Protein AF-0000000084720666 (afdb_homodimer)

Radius of gyration: 30.26 Å; Cα contacts (8 Å, |Δi|>4): 1882; chains: 2; bounding box: 75×77×66 Å

InterPro domains:
  IPR003347 JmjC domain [PF08007] (118-243)
  IPR003347 JmjC domain [PS51184] (102-259)
  IPR039994 Histone lysine demethylase/ribosomal histidine hydroxylase NO66-like [PTHR13096] (14-275)

pLDDT: mean 85.69, std 14.73, range [18.2, 98.62]

Structure (mmCIF, N/CA/C/O backbone):
data_AF-0000000084720666-model_v1
#
loop_
_entity.id
_entity.type
_entity.pdbx_description
1 polymer 'JmjC domain-containing protein'
#
loop_
_atom_site.group_PDB
_atom_site.id
_atom_site.type_symbol
_atom_site.label_atom_id
_atom_site.label_alt_id
_atom_site.label_comp_id
_atom_site.label_asym_id
_atom_site.label_entity_id
_atom_site.label_seq_id
_atom_site.pdbx_PDB_ins_code
_atom_site.Cartn_x
_atom_site.Cartn_y
_atom_site.Cartn_z
_atom_site.occupancy
_atom_site.B_iso_or_equiv
_atom_site.auth_seq_id
_atom_site.auth_comp_id
_atom_site.auth_asym_id
_atom_site.auth_atom_id
_atom_site.pdbx_PDB_model_num
ATOM 1 N N . MET A 1 1 ? 0.154 34.469 24.281 1 31.36 1 MET A N 1
ATOM 2 C CA . MET A 1 1 ? -1.168 33.969 23.875 1 31.36 1 MET A CA 1
ATOM 3 C C . MET A 1 1 ? -1.189 32.469 23.766 1 31.36 1 MET A C 1
ATOM 5 O O . MET A 1 1 ? -0.389 31.875 23.031 1 31.36 1 MET A O 1
ATOM 9 N N . SER A 1 2 ? -1.607 31.812 24.781 1 38.16 2 SER A N 1
ATOM 10 C CA . SER A 1 2 ? -1.703 30.359 24.906 1 38.16 2 SER A CA 1
ATOM 11 C C . SER A 1 2 ? -2.467 29.75 23.734 1 38.16 2 SER A C 1
ATOM 13 O O . SER A 1 2 ? -3.445 30.328 23.266 1 38.16 2 SER A O 1
ATOM 15 N N . MET A 1 3 ? -1.9 28.953 22.953 1 42.06 3 MET A N 1
ATOM 16 C CA . MET A 1 3 ? -2.439 28.328 21.75 1 42.06 3 MET A CA 1
ATOM 17 C C . MET A 1 3 ? -3.777 27.656 22.047 1 42.06 3 MET A C 1
ATOM 19 O O . MET A 1 3 ? -3.863 26.781 22.922 1 42.06 3 MET A O 1
ATOM 23 N N . SER A 1 4 ? -4.883 28.391 21.969 1 43.09 4 SER A N 1
ATOM 24 C CA . SER A 1 4 ? -6.211 27.812 22.094 1 43.09 4 SER A CA 1
ATOM 25 C C . SER A 1 4 ? -6.5 26.875 20.922 1 43.09 4 SER A C 1
ATOM 27 O O . SER A 1 4 ? -6.191 27.188 19.766 1 43.09 4 SER A O 1
ATOM 29 N N . ASN A 1 5 ? -6.699 25.531 21.031 1 52.09 5 ASN A N 1
ATOM 30 C CA . ASN A 1 5 ? -6.809 24.406 20.094 1 52.09 5 ASN A CA 1
ATOM 31 C C . ASN A 1 5 ? -7.93 24.625 19.078 1 52.09 5 ASN A C 1
ATOM 33 O O . ASN A 1 5 ? -7.965 23.984 18.031 1 52.09 5 ASN A O 1
ATOM 37 N N . ALA A 1 6 ? -8.891 25.703 19.234 1 60.38 6 ALA A N 1
ATOM 38 C CA . ALA A 1 6 ? -9.992 25.781 18.281 1 60.38 6 ALA A CA 1
ATOM 39 C C . ALA A 1 6 ? -10.219 27.203 17.797 1 60.38 6 ALA A C 1
ATOM 41 O O . ALA A 1 6 ? -11.344 27.594 17.453 1 60.38 6 ALA A O 1
ATOM 42 N N . SER A 1 7 ? -9.062 28 17.656 1 64.31 7 SER A N 1
ATOM 43 C CA . SER A 1 7 ? -9.242 29.406 17.328 1 64.31 7 SER A CA 1
ATOM 44 C C . SER A 1 7 ? -9.195 29.641 15.812 1 64.31 7 SER A C 1
ATOM 46 O O . SER A 1 7 ? -9.664 30.672 15.32 1 64.31 7 SER A O 1
ATOM 48 N N . GLY A 1 8 ? -8.656 28.703 15.055 1 78.31 8 GLY A N 1
ATOM 49 C CA . GLY A 1 8 ? -8.414 28.891 13.633 1 78.31 8 GLY A CA 1
ATOM 50 C C . GLY A 1 8 ? -7.148 29.688 13.352 1 78.31 8 GLY A C 1
ATOM 51 O O . GLY A 1 8 ? -6.891 30.062 12.211 1 78.31 8 GLY A O 1
ATOM 52 N N . LYS A 1 9 ? -6.328 29.969 14.453 1 86.75 9 LYS A N 1
ATOM 53 C CA . LYS A 1 9 ? -5.102 30.766 14.305 1 86.75 9 LYS A CA 1
ATOM 54 C C . LYS A 1 9 ? -3.887 29.969 14.789 1 86.75 9 LYS A C 1
ATOM 56 O O . LYS A 1 9 ? -2.875 30.547 15.172 1 86.75 9 LYS A O 1
ATOM 61 N N . GLU A 1 10 ? -4.035 28.734 14.852 1 91.25 10 GLU A N 1
ATOM 62 C CA . GLU A 1 10 ? -2.984 27.859 15.383 1 91.25 10 GLU A CA 1
ATOM 63 C C . GLU A 1 10 ? -1.674 28.062 14.625 1 91.25 10 GLU A C 1
ATOM 65 O O . GLU A 1 10 ? -0.608 28.156 15.242 1 91.25 10 GLU A O 1
ATOM 70 N N . LEU A 1 11 ? -1.746 28.188 13.328 1 94.38 11 LEU A N 1
ATOM 71 C CA . LEU A 1 11 ? -0.538 28.328 12.523 1 94.38 11 LEU A CA 1
ATOM 72 C C . LEU A 1 11 ? 0.151 29.656 12.812 1 94.38 11 LEU A C 1
ATOM 74 O O . LEU A 1 11 ? 1.372 29.719 12.969 1 94.38 11 LEU A O 1
ATOM 78 N N . ALA A 1 12 ? -0.616 30.719 12.867 1 94.12 12 ALA A N 1
ATOM 79 C CA . ALA A 1 12 ? -0.068 32.062 13.156 1 94.12 12 ALA A CA 1
ATOM 80 C C . ALA A 1 12 ? 0.577 32.094 14.539 1 94.12 12 ALA A C 1
ATOM 82 O O . ALA A 1 12 ? 1.675 32.625 14.703 1 94.12 12 ALA A O 1
ATOM 83 N N . GLU A 1 13 ? -0.111 31.5 15.508 1 92.5 13 GLU A N 1
ATOM 84 C CA . GLU A 1 13 ? 0.417 31.453 16.859 1 92.5 13 GLU A CA 1
ATOM 85 C C . GLU A 1 13 ? 1.672 30.594 16.938 1 92.5 13 GLU A C 1
ATOM 87 O O . GLU A 1 13 ? 2.627 30.938 17.641 1 92.5 13 GLU A O 1
ATOM 92 N N . PHE A 1 14 ? 1.607 29.594 16.203 1 93.88 14 PHE A N 1
ATOM 93 C CA . PHE A 1 14 ? 2.699 28.625 16.141 1 93.88 14 PHE A CA 1
ATOM 94 C C . PHE A 1 14 ? 3.965 29.266 15.602 1 93.88 14 PHE A C 1
ATOM 96 O O . PHE A 1 14 ? 5.055 29.062 16.141 1 93.88 14 PHE A O 1
ATOM 103 N N . LEU A 1 15 ? 3.857 30.094 14.602 1 95.88 15 LEU A N 1
ATOM 104 C CA . LEU A 1 15 ? 4.984 30.641 13.859 1 95.88 15 LEU A CA 1
ATOM 105 C C . LEU A 1 15 ? 5.355 32.031 14.391 1 95.88 15 LEU A C 1
ATOM 107 O O . LEU A 1 15 ? 6.387 32.594 14.008 1 95.88 15 LEU A O 1
ATOM 111 N N . TYR A 1 16 ? 4.535 32.562 15.266 1 94.44 16 TYR A N 1
ATOM 112 C CA . TYR A 1 16 ? 4.758 33.938 15.711 1 94.44 16 TYR A CA 1
ATOM 113 C C . TYR A 1 16 ? 6.207 34.156 16.141 1 94.44 16 TYR A C 1
ATOM 115 O O . TYR A 1 16 ? 6.754 33.344 16.906 1 94.44 16 TYR A O 1
ATOM 123 N N . PRO A 1 17 ? 6.844 35.188 15.656 1 95.5 17 PRO A N 1
ATOM 124 C CA . PRO A 1 17 ? 6.277 36.406 15.031 1 95.5 17 PRO A CA 1
ATOM 125 C C . PRO A 1 17 ? 6.234 36.312 13.508 1 95.5 17 PRO A C 1
ATOM 127 O O . PRO A 1 17 ? 5.801 37.25 12.836 1 95.5 17 PRO A O 1
ATOM 130 N N . VAL A 1 18 ? 6.625 35.281 12.922 1 96.31 18 VAL A N 1
ATOM 131 C CA . VAL A 1 18 ? 6.547 35.094 11.477 1 96.31 18 VAL A CA 1
ATOM 132 C C . VAL A 1 18 ? 5.105 34.781 11.07 1 96.31 18 VAL A C 1
ATOM 134 O O . VAL A 1 18 ? 4.449 33.938 11.695 1 96.31 18 VAL A O 1
ATOM 137 N N . SER A 1 19 ? 4.613 35.406 10.078 1 94.75 19 SER A N 1
ATOM 138 C CA . SER A 1 19 ? 3.248 35.156 9.633 1 94.75 19 SER A CA 1
ATOM 139 C C . SER A 1 19 ? 3.18 33.875 8.781 1 94.75 19 SER A C 1
ATOM 141 O O . SER A 1 19 ? 4.176 33.469 8.18 1 94.75 19 SER A O 1
ATOM 143 N N . PRO A 1 20 ? 1.998 33.281 8.758 1 94.69 20 PRO A N 1
ATOM 144 C CA . PRO A 1 20 ? 1.83 32.125 7.863 1 94.69 20 PRO A CA 1
ATOM 145 C C . PRO A 1 20 ? 2.182 32.438 6.41 1 94.69 20 PRO A C 1
ATOM 147 O O . PRO A 1 20 ? 2.82 31.641 5.734 1 94.69 20 PRO A O 1
ATOM 150 N N . LYS A 1 21 ? 1.785 33.625 5.969 1 93.5 21 LYS A N 1
ATOM 151 C CA . LYS A 1 21 ? 2.084 34.031 4.602 1 93.5 21 LYS A CA 1
ATOM 152 C C . LYS A 1 21 ? 3.59 34.125 4.367 1 93.5 21 LYS A C 1
ATOM 154 O O . LYS A 1 21 ? 4.094 33.625 3.361 1 93.5 21 LYS A O 1
ATOM 159 N N . GLU A 1 22 ? 4.242 34.719 5.27 1 96.19 22 GLU A N 1
ATOM 160 C CA . GLU A 1 22 ? 5.695 34.844 5.168 1 96.19 22 GLU A CA 1
ATOM 161 C C . GLU A 1 22 ? 6.359 33.469 5.203 1 96.19 22 GLU A C 1
ATOM 163 O O . GLU A 1 22 ? 7.262 33.188 4.41 1 96.19 22 GLU A O 1
ATOM 168 N N . PHE A 1 23 ? 5.941 32.688 6.09 1 97.31 23 PHE A N 1
ATOM 169 C CA . PHE A 1 23 ? 6.5 31.344 6.211 1 97.31 23 PHE A CA 1
ATOM 170 C C . PHE A 1 23 ? 6.363 30.594 4.898 1 97.31 23 PHE A C 1
ATOM 172 O O . PHE A 1 23 ? 7.336 30.016 4.398 1 97.31 23 PHE A O 1
ATOM 179 N N . LEU A 1 24 ? 5.168 30.562 4.309 1 95.5 24 LEU A N 1
ATOM 180 C CA . LEU A 1 24 ? 4.887 29.797 3.109 1 95.5 24 LEU A CA 1
ATOM 181 C C . LEU A 1 24 ? 5.602 30.375 1.898 1 95.5 24 LEU A C 1
ATOM 183 O O . LEU A 1 24 ? 6.008 29.641 0.995 1 95.5 24 LEU A O 1
ATOM 187 N N . SER A 1 25 ? 5.828 31.672 1.903 1 94.62 25 SER A N 1
ATOM 188 C CA . SER A 1 25 ? 6.426 32.312 0.739 1 94.62 25 SER A CA 1
ATOM 189 C C . SER A 1 25 ? 7.949 32.312 0.825 1 94.62 25 SER A C 1
ATOM 191 O O . SER A 1 25 ? 8.633 32.125 -0.188 1 94.62 25 SER A O 1
ATOM 193 N N . GLU A 1 26 ? 8.531 32.344 2.041 1 96.94 26 GLU A N 1
ATOM 194 C CA . GLU A 1 26 ? 9.961 32.625 2.154 1 96.94 26 GLU A CA 1
ATOM 195 C C . GLU A 1 26 ? 10.711 31.406 2.682 1 96.94 26 GLU A C 1
ATOM 197 O O . GLU A 1 26 ? 11.914 31.25 2.453 1 96.94 26 GLU A O 1
ATOM 202 N N . TYR A 1 27 ? 10.016 30.547 3.352 1 97.69 27 TYR A N 1
ATOM 203 C CA . TYR A 1 27 ? 10.758 29.5 4.062 1 97.69 27 TYR A CA 1
ATOM 204 C C . TYR A 1 27 ? 10.305 28.109 3.627 1 97.69 27 TYR A C 1
ATOM 206 O O . TYR A 1 27 ? 11.133 27.234 3.355 1 97.69 27 TYR A O 1
ATOM 214 N N . TRP A 1 28 ? 9.039 27.906 3.508 1 96.5 28 TRP A N 1
ATOM 215 C CA . TRP A 1 28 ? 8.469 26.609 3.211 1 96.5 28 TRP A CA 1
ATOM 216 C C . TRP A 1 28 ? 9.102 26.016 1.955 1 96.5 28 TRP A C 1
ATOM 218 O O . TRP A 1 28 ? 9.016 26.594 0.874 1 96.5 28 TRP A O 1
ATOM 228 N N . GLU A 1 29 ? 9.773 24.906 2.102 1 93.44 29 GLU A N 1
ATOM 229 C CA . GLU A 1 29 ? 10.43 24.141 1.05 1 93.44 29 GLU A CA 1
ATOM 230 C C . GLU A 1 29 ? 11.672 24.859 0.529 1 93.44 29 GLU A C 1
ATOM 232 O O . GLU A 1 29 ? 12.234 24.469 -0.495 1 93.44 29 GLU A O 1
ATOM 237 N N . LYS A 1 30 ? 12.109 25.938 1.199 1 95.44 30 LYS A N 1
ATOM 238 C CA . LYS A 1 30 ? 13.195 26.734 0.635 1 95.44 30 LYS A CA 1
ATOM 239 C C . LYS A 1 30 ? 14.398 26.766 1.567 1 95.44 30 LYS A C 1
ATOM 241 O O . LYS A 1 30 ? 15.508 26.406 1.17 1 95.44 30 LYS A O 1
ATOM 246 N N . LYS A 1 31 ? 14.172 27.219 2.752 1 97.5 31 LYS A N 1
ATOM 247 C CA . LYS A 1 31 ? 15.289 27.359 3.676 1 97.5 31 LYS A CA 1
ATOM 248 C C . LYS A 1 31 ? 14.828 27.25 5.125 1 97.5 31 LYS A C 1
ATOM 250 O O . LYS A 1 31 ? 13.641 27.422 5.418 1 97.5 31 LYS A O 1
ATOM 255 N N . PRO A 1 32 ? 15.773 26.953 6.039 1 98.12 32 PRO A N 1
ATOM 256 C CA . PRO A 1 32 ? 15.422 26.828 7.457 1 98.12 32 PRO A CA 1
ATOM 257 C C . PRO A 1 32 ? 14.906 28.125 8.07 1 98.12 32 PRO A C 1
ATOM 259 O O . PRO A 1 32 ? 15.203 29.203 7.566 1 98.12 32 PRO A O 1
ATOM 262 N N . LEU A 1 33 ? 14.125 28.016 9.117 1 98.56 33 LEU A N 1
ATOM 263 C CA . LEU A 1 33 ? 13.594 29.125 9.898 1 98.56 33 LEU A CA 1
ATOM 264 C C . LEU A 1 33 ? 13.734 28.844 11.391 1 98.56 33 LEU A C 1
ATOM 266 O O . LEU A 1 33 ? 13.273 27.812 11.883 1 98.56 33 LEU A O 1
ATOM 270 N N . TYR A 1 34 ? 14.469 29.688 12.086 1 98.31 34 TYR A N 1
ATOM 271 C CA . TYR A 1 34 ? 14.523 29.672 13.547 1 98.31 34 TYR A CA 1
ATOM 272 C C . TYR A 1 34 ? 13.672 30.797 14.133 1 98.31 34 TYR A C 1
ATOM 274 O O . TYR A 1 34 ? 13.805 31.953 13.742 1 98.31 34 TYR A O 1
ATOM 282 N N . VAL A 1 35 ? 12.766 30.422 15.008 1 98.06 35 VAL A N 1
ATOM 283 C CA . VAL A 1 35 ? 11.914 31.375 15.703 1 98.06 35 VAL A CA 1
ATOM 284 C C . VAL A 1 35 ? 12.125 31.25 17.219 1 98.06 35 VAL A C 1
ATOM 286 O O . VAL A 1 35 ? 11.859 30.203 17.797 1 98.06 35 VAL A O 1
ATOM 289 N N . ARG A 1 36 ? 12.602 32.312 17.766 1 96.88 36 ARG A N 1
ATOM 290 C CA . ARG A 1 36 ? 12.672 32.375 19.234 1 96.88 36 ARG A CA 1
ATOM 291 C C . ARG A 1 36 ? 11.281 32.562 19.844 1 96.88 36 ARG A C 1
ATOM 293 O O . ARG A 1 36 ? 10.508 33.406 19.375 1 96.88 36 ARG A O 1
ATOM 300 N N . GLY A 1 37 ? 10.969 31.75 20.797 1 95.88 37 GLY A N 1
ATOM 301 C CA . GLY A 1 37 ? 9.688 31.859 21.469 1 95.88 37 GLY A CA 1
ATOM 302 C C . GLY A 1 37 ? 9.805 32.125 22.953 1 95.88 37 GLY A C 1
ATOM 303 O O . GLY A 1 37 ? 10.914 32.281 23.484 1 95.88 37 GLY A O 1
ATOM 304 N N . THR A 1 38 ? 8.633 32.25 23.594 1 95.19 38 THR A N 1
ATOM 305 C CA . THR A 1 38 ? 8.586 32.344 25.047 1 95.19 38 THR A CA 1
ATOM 306 C C . THR A 1 38 ? 8.508 30.953 25.672 1 95.19 38 THR A C 1
ATOM 308 O O . THR A 1 38 ? 7.938 30.031 25.078 1 95.19 38 THR A O 1
ATOM 311 N N . PRO A 1 39 ? 9.016 30.828 26.797 1 93.5 39 PRO A N 1
ATOM 312 C CA . PRO A 1 39 ? 9.078 29.5 27.422 1 93.5 39 PRO A CA 1
ATOM 313 C C . PRO A 1 39 ? 7.707 28.844 27.531 1 93.5 39 PRO A C 1
ATOM 315 O O . PRO A 1 39 ? 7.609 27.609 27.562 1 93.5 39 PRO A O 1
ATOM 318 N N . THR A 1 40 ? 6.668 29.609 27.516 1 93.56 40 THR A N 1
ATOM 319 C CA . THR A 1 40 ? 5.348 29.031 27.75 1 93.56 40 THR A CA 1
ATOM 320 C C . THR A 1 40 ? 4.578 28.891 26.438 1 93.56 40 THR A C 1
ATOM 322 O O . THR A 1 40 ? 3.432 28.438 26.438 1 93.56 40 THR A O 1
ATOM 325 N N . LYS A 1 41 ? 5.164 29.234 25.359 1 94.12 41 LYS A N 1
ATOM 326 C CA . LYS A 1 41 ? 4.488 29.25 24.078 1 94.12 41 LYS A CA 1
ATOM 327 C C . LYS A 1 41 ? 3.85 27.906 23.766 1 94.12 41 LYS A C 1
ATOM 329 O O . LYS A 1 41 ? 2.719 27.844 23.281 1 94.12 41 LYS A O 1
ATOM 334 N N . PHE A 1 42 ? 4.574 26.797 24.094 1 94.81 42 PHE A N 1
ATOM 335 C CA . PHE A 1 42 ? 4.098 25.469 23.734 1 94.81 42 PHE A CA 1
ATOM 336 C C . PHE A 1 42 ? 3.736 24.656 24.969 1 94.81 42 PHE A C 1
ATOM 338 O O . PHE A 1 42 ? 3.572 23.438 24.891 1 94.81 42 PHE A O 1
ATOM 345 N N . ALA A 1 43 ? 3.607 25.312 26.125 1 91.44 43 ALA A N 1
ATOM 346 C CA . ALA A 1 43 ? 3.383 24.625 27.391 1 91.44 43 ALA A CA 1
ATOM 347 C C . ALA A 1 43 ? 2.029 23.922 27.406 1 91.44 43 ALA A C 1
ATOM 349 O O . ALA A 1 43 ? 1.867 22.891 28.062 1 91.44 43 ALA A O 1
ATOM 350 N N . ARG A 1 44 ? 1.091 24.422 26.672 1 88.88 44 ARG A N 1
ATOM 351 C CA . ARG A 1 44 ? -0.247 23.844 26.656 1 88.88 44 ARG A CA 1
ATOM 352 C C . ARG A 1 44 ? -0.351 22.75 25.594 1 88.88 44 ARG A C 1
ATOM 354 O O . ARG A 1 44 ? -1.303 21.969 25.594 1 88.88 44 ARG A O 1
ATOM 361 N N . LEU A 1 45 ? 0.497 22.734 24.75 1 93.31 45 LEU A N 1
ATOM 362 C CA . LEU A 1 45 ? 0.453 21.766 23.656 1 93.31 45 LEU A CA 1
ATOM 363 C C . LEU A 1 45 ? 0.922 20.391 24.125 1 93.31 45 LEU A C 1
ATOM 365 O O . LEU A 1 45 ? 0.285 19.375 23.844 1 93.31 45 LEU A O 1
ATOM 369 N N . PHE A 1 46 ? 1.988 20.406 24.859 1 95.88 46 PHE A N 1
ATOM 370 C CA . PHE A 1 46 ? 2.588 19.125 25.203 1 95.88 46 PHE A CA 1
ATOM 371 C C . PHE A 1 46 ? 3.543 19.266 26.375 1 95.88 46 PHE A C 1
ATOM 373 O O . PHE A 1 46 ? 4.062 20.359 26.641 1 95.88 46 PHE A O 1
ATOM 380 N N . ASP A 1 47 ? 3.738 18.25 27.141 1 96.5 47 ASP A N 1
ATOM 381 C CA . ASP A 1 47 ? 4.699 18.188 28.234 1 96.5 47 ASP A CA 1
ATOM 382 C C . ASP A 1 47 ? 5.078 16.734 28.547 1 96.5 47 ASP A C 1
ATOM 384 O O . ASP A 1 47 ? 4.664 15.812 27.844 1 96.5 47 ASP A O 1
ATOM 388 N N . ARG A 1 48 ? 5.91 16.594 29.578 1 95.69 48 ARG A N 1
ATOM 389 C CA . ARG A 1 48 ? 6.445 15.281 29.906 1 95.69 48 ARG A CA 1
ATOM 390 C C . ARG A 1 48 ? 5.336 14.344 30.359 1 95.69 48 ARG A C 1
ATOM 392 O O . ARG A 1 48 ? 5.355 13.148 30.031 1 95.69 48 ARG A O 1
ATOM 399 N N . GLU A 1 49 ? 4.414 14.844 31.078 1 95.88 49 GLU A N 1
ATOM 400 C CA . GLU A 1 49 ? 3.297 14.023 31.531 1 95.88 49 GLU A CA 1
ATOM 401 C C . GLU A 1 49 ? 2.475 13.508 30.344 1 95.88 49 GLU A C 1
ATOM 403 O O . GLU A 1 49 ? 2.078 12.344 30.312 1 95.88 49 GLU A O 1
ATOM 408 N N . ARG A 1 50 ? 2.213 14.344 29.469 1 95.44 50 ARG A N 1
ATOM 409 C CA . ARG A 1 50 ? 1.466 13.969 28.266 1 95.44 50 ARG A CA 1
ATOM 410 C C . ARG A 1 50 ? 2.246 12.961 27.438 1 95.44 50 ARG A C 1
ATOM 412 O O . ARG A 1 50 ? 1.658 12.055 26.828 1 95.44 50 ARG A O 1
ATOM 419 N N . PHE A 1 51 ? 3.529 13.164 27.469 1 95.88 51 PHE A N 1
ATOM 420 C CA . PHE A 1 51 ? 4.383 12.18 26.812 1 95.88 51 PHE A CA 1
ATOM 421 C C . PHE A 1 51 ? 4.141 10.789 27.375 1 95.88 51 PHE A C 1
ATOM 423 O O . PHE A 1 51 ? 3.848 9.844 26.641 1 95.88 51 PHE A O 1
ATOM 430 N N . ASP A 1 52 ? 4.207 10.688 28.609 1 94.88 52 ASP A N 1
ATOM 431 C CA . ASP A 1 52 ? 4.059 9.398 29.281 1 94.88 52 ASP A CA 1
ATOM 432 C C . ASP A 1 52 ? 2.674 8.805 29.031 1 94.88 52 ASP A C 1
ATOM 434 O O . ASP A 1 52 ? 2.547 7.609 28.766 1 94.88 52 ASP A O 1
ATOM 438 N N . ARG A 1 53 ? 1.729 9.602 29.031 1 93.75 53 ARG A N 1
ATOM 439 C CA . ARG A 1 53 ? 0.367 9.133 28.797 1 93.75 53 ARG A CA 1
ATOM 440 C C . ARG A 1 53 ? 0.188 8.672 27.344 1 93.75 53 ARG A C 1
ATOM 442 O O . ARG A 1 53 ? -0.447 7.645 27.094 1 93.75 53 ARG A O 1
ATOM 449 N N . ALA A 1 54 ? 0.708 9.422 26.469 1 92.88 54 ALA A N 1
ATOM 450 C CA . ALA A 1 54 ? 0.526 9.141 25.047 1 92.88 54 ALA A CA 1
ATOM 451 C C . ALA A 1 54 ? 1.15 7.797 24.672 1 92.88 54 ALA A C 1
ATOM 453 O O . ALA A 1 54 ? 0.547 7.008 23.938 1 92.88 54 ALA A O 1
ATOM 454 N N . ILE A 1 55 ? 2.348 7.516 25.094 1 91.94 55 ILE A N 1
ATOM 455 C CA . ILE A 1 55 ? 3.029 6.289 24.703 1 91.94 55 ILE A CA 1
ATOM 456 C C . ILE A 1 55 ? 2.334 5.086 25.328 1 91.94 55 ILE A C 1
ATOM 458 O O . ILE A 1 55 ? 2.355 3.984 24.781 1 91.94 55 ILE A O 1
ATOM 462 N N . LEU A 1 56 ? 1.774 5.328 26.438 1 87.94 56 LEU A N 1
ATOM 463 C CA . LEU A 1 56 ? 1.021 4.25 27.078 1 87.94 56 LEU A CA 1
ATOM 464 C C . LEU A 1 56 ? -0.258 3.953 26.297 1 87.94 56 LEU A C 1
ATOM 466 O O . LEU A 1 56 ? -0.65 2.793 26.156 1 87.94 56 LEU A O 1
ATOM 470 N N . ARG A 1 57 ? -0.848 4.938 25.828 1 83.5 57 ARG A N 1
ATOM 471 C CA . ARG A 1 57 ? -2.094 4.785 25.078 1 83.5 57 ARG A CA 1
ATOM 472 C C . ARG A 1 57 ? -1.86 4.055 23.766 1 83.5 57 ARG A C 1
ATOM 474 O O . ARG A 1 57 ? -2.658 3.201 23.375 1 83.5 57 ARG A O 1
ATOM 481 N N . VAL A 1 58 ? -0.911 4.398 23 1 75.62 58 VAL A N 1
ATOM 482 C CA . VAL A 1 58 ? -0.682 3.855 21.672 1 75.62 58 VAL A CA 1
ATOM 483 C C . VAL A 1 58 ? 0.022 2.504 21.781 1 75.62 58 VAL A C 1
ATOM 485 O O . VAL A 1 58 ? -0.212 1.609 20.953 1 75.62 58 VAL A O 1
ATOM 488 N N . GLY A 1 59 ? 1.016 2.389 22.547 1 62.62 59 GLY A N 1
ATOM 489 C CA . GLY A 1 59 ? 1.81 1.178 22.688 1 62.62 59 GLY A CA 1
ATOM 490 C C . GLY A 1 59 ? 0.972 -0.056 22.969 1 62.62 59 GLY A C 1
ATOM 491 O O . GLY A 1 59 ? 1.361 -1.171 22.609 1 62.62 59 GLY A O 1
ATOM 492 N N . PHE A 1 60 ? -0.102 0.087 23.469 1 53.66 60 PHE A N 1
ATOM 493 C CA . PHE A 1 60 ? -0.874 -1.085 23.875 1 53.66 60 PHE A CA 1
ATOM 494 C C . PHE A 1 60 ? -1.838 -1.497 22.766 1 53.66 60 PHE A C 1
ATOM 496 O O . PHE A 1 60 ? -2.379 -2.605 22.781 1 53.66 60 PHE A O 1
ATOM 503 N N . ASP A 1 61 ? -1.885 -0.727 21.906 1 53.44 61 ASP A N 1
ATOM 504 C CA . ASP A 1 61 ? -2.797 -1.127 20.844 1 53.44 61 ASP A CA 1
ATOM 505 C C . ASP A 1 61 ? -2.037 -1.759 19.672 1 53.44 61 ASP A C 1
ATOM 507 O O . ASP A 1 61 ? -1.568 -1.056 18.781 1 53.44 61 ASP A O 1
ATOM 511 N N . LYS A 1 62 ? -1.511 -2.979 19.797 1 50.16 62 LYS A N 1
ATOM 512 C CA . LYS A 1 62 ? -0.687 -3.791 18.906 1 50.16 62 LYS A CA 1
ATOM 513 C C . LYS A 1 62 ? -1.33 -3.922 17.531 1 50.16 62 LYS A C 1
ATOM 515 O O . LYS A 1 62 ? -0.705 -4.418 16.594 1 50.16 62 LYS A O 1
ATOM 520 N N . ARG A 1 63 ? -2.539 -3.762 17.469 1 44.19 63 ARG A N 1
ATOM 521 C CA . ARG A 1 63 ? -3.307 -4.008 16.25 1 44.19 63 ARG A CA 1
ATOM 522 C C . ARG A 1 63 ? -3.064 -2.912 15.219 1 44.19 63 ARG A C 1
ATOM 524 O O . ARG A 1 63 ? -3.588 -2.973 14.102 1 44.19 63 ARG A O 1
ATOM 531 N N . LYS A 1 64 ? -2.248 -1.999 15.633 1 46.53 64 LYS A N 1
ATOM 532 C CA . LYS A 1 64 ? -2.359 -0.9 14.672 1 46.53 64 LYS A CA 1
ATOM 533 C C . LYS A 1 64 ? -1.217 -0.934 13.664 1 46.53 64 LYS A C 1
ATOM 535 O O . LYS A 1 64 ? -0.05 -0.782 14.031 1 46.53 64 LYS A O 1
ATOM 540 N N . PRO A 1 65 ? -1.383 -1.514 12.57 1 45.53 65 PRO A N 1
ATOM 541 C CA . PRO A 1 65 ? -0.454 -1.432 11.438 1 45.53 65 PRO A CA 1
ATOM 542 C C . PRO A 1 65 ? 0.018 -0.006 11.164 1 45.53 65 PRO A C 1
ATOM 544 O O . PRO A 1 65 ? 0.663 0.25 10.148 1 45.53 65 PRO A O 1
ATOM 547 N N . GLY A 1 66 ? 0.216 0.799 12.266 1 53.78 66 GLY A N 1
ATOM 548 C CA . GLY A 1 66 ? 0.548 2.164 11.883 1 53.78 66 GLY A CA 1
ATOM 549 C C . GLY A 1 66 ? 2.002 2.516 12.133 1 53.78 66 GLY A C 1
ATOM 550 O O . GLY A 1 66 ? 2.785 1.668 12.57 1 53.78 66 GLY A O 1
ATOM 551 N N . PRO A 1 67 ? 2.354 3.686 11.648 1 64.81 67 PRO A N 1
ATOM 552 C CA . PRO A 1 67 ? 3.723 4.207 11.656 1 64.81 67 PRO A CA 1
ATOM 553 C C . PRO A 1 67 ? 4.262 4.426 13.07 1 64.81 67 PRO A C 1
ATOM 555 O O . PRO A 1 67 ? 5.414 4.836 13.234 1 64.81 67 PRO A O 1
ATOM 558 N N . PHE A 1 68 ? 3.439 3.977 14.039 1 76.69 68 PHE A N 1
ATOM 559 C CA . PHE A 1 68 ? 3.918 4.246 15.391 1 76.69 68 PHE A CA 1
ATOM 560 C C . PHE A 1 68 ? 5.094 3.34 15.734 1 76.69 68 PHE A C 1
ATOM 562 O O . PHE A 1 68 ? 5.074 2.146 15.43 1 76.69 68 PHE A O 1
ATOM 569 N N . SER A 1 69 ? 6.074 3.871 16.375 1 84.25 69 SER A N 1
ATOM 570 C CA . SER A 1 69 ? 7.18 3.119 16.953 1 84.25 69 SER A CA 1
ATOM 571 C C . SER A 1 69 ? 7.793 3.861 18.141 1 84.25 69 SER A C 1
ATOM 573 O O . SER A 1 69 ? 7.793 5.094 18.172 1 84.25 69 SER A O 1
ATOM 575 N N . LEU A 1 70 ? 8.062 3.158 19.109 1 89.19 70 LEU A N 1
ATOM 576 C CA . LEU A 1 70 ? 8.82 3.635 20.266 1 89.19 70 LEU A CA 1
ATOM 577 C C . LEU A 1 70 ? 10.195 2.975 20.312 1 89.19 70 LEU A C 1
ATOM 579 O O . LEU A 1 70 ? 10.297 1.758 20.5 1 89.19 70 LEU A O 1
ATOM 583 N N . ARG A 1 71 ? 11.203 3.83 20.172 1 91.56 71 ARG A N 1
ATOM 584 C CA . ARG A 1 71 ? 12.531 3.25 20.016 1 91.56 71 ARG A CA 1
ATOM 585 C C . ARG A 1 71 ? 13.555 3.949 20.906 1 91.56 71 ARG A C 1
ATOM 587 O O . ARG A 1 71 ? 13.398 5.129 21.219 1 91.56 71 ARG A O 1
ATOM 594 N N . ALA A 1 72 ? 14.547 3.246 21.297 1 91.88 72 ALA A N 1
ATOM 595 C CA . ALA A 1 72 ? 15.758 3.785 21.906 1 91.88 72 ALA A CA 1
ATOM 596 C C . ALA A 1 72 ? 16.906 3.846 20.906 1 91.88 72 ALA A C 1
ATOM 598 O O . ALA A 1 72 ? 17.219 2.846 20.25 1 91.88 72 ALA A O 1
ATOM 599 N N . LEU A 1 73 ? 17.375 4.961 20.766 1 89.06 73 LEU A N 1
ATOM 600 C CA . LEU A 1 73 ? 18.469 5.18 19.812 1 89.06 73 LEU A CA 1
ATOM 601 C C . LEU A 1 73 ? 19.766 5.477 20.547 1 89.06 73 LEU A C 1
ATOM 603 O O . LEU A 1 73 ? 19.781 6.219 21.531 1 89.06 73 LEU A O 1
ATOM 607 N N . TRP A 1 74 ? 20.828 4.801 20.156 1 83.75 74 TRP A N 1
ATOM 608 C CA . TRP A 1 74 ? 22.141 5.047 20.75 1 83.75 74 TRP A CA 1
ATOM 609 C C . TRP A 1 74 ? 23.25 4.863 19.719 1 83.75 74 TRP A C 1
ATOM 611 O O . TRP A 1 74 ? 22.984 4.492 18.578 1 83.75 74 TRP A O 1
ATOM 621 N N . ARG A 1 75 ? 24.328 5.297 20.078 1 76.5 75 ARG A N 1
ATOM 622 C CA . ARG A 1 75 ? 25.531 4.969 19.328 1 76.5 75 ARG A CA 1
ATOM 623 C C . ARG A 1 75 ? 26.125 3.645 19.781 1 76.5 75 ARG A C 1
ATOM 625 O O . ARG A 1 75 ? 26.406 3.467 20.984 1 76.5 75 ARG A O 1
ATOM 632 N N . ASN A 1 76 ? 26.234 2.76 18.75 1 70.31 76 ASN A N 1
ATOM 633 C CA . ASN A 1 76 ? 26.781 1.46 19.141 1 70.31 76 ASN A CA 1
ATOM 634 C C . ASN A 1 76 ? 28.297 1.504 19.297 1 70.31 76 ASN A C 1
ATOM 636 O O . ASN A 1 76 ? 28.906 2.572 19.203 1 70.31 76 ASN A O 1
ATOM 640 N N . ARG A 1 77 ? 28.828 0.343 19.609 1 67 77 ARG A N 1
ATOM 641 C CA . ARG A 1 77 ? 30.266 0.228 19.906 1 67 77 ARG A CA 1
ATOM 642 C C . ARG A 1 77 ? 31.109 0.637 18.703 1 67 77 ARG A C 1
ATOM 644 O O . ARG A 1 77 ? 32.281 1.01 18.859 1 67 77 ARG A O 1
ATOM 651 N N . HIS A 1 78 ? 30.5 0.566 17.547 1 67.44 78 HIS A N 1
ATOM 652 C CA . HIS A 1 78 ? 31.203 0.962 16.328 1 67.44 78 HIS A CA 1
ATOM 653 C C . HIS A 1 78 ? 30.891 2.412 15.961 1 67.44 78 HIS A C 1
ATOM 655 O O . HIS A 1 78 ? 31.172 2.846 14.844 1 67.44 78 HIS A O 1
ATOM 661 N N . ASP A 1 79 ? 30.312 3.07 16.953 1 65.31 79 ASP A N 1
ATOM 662 C CA . ASP A 1 79 ? 30 4.492 16.844 1 65.31 79 ASP A CA 1
ATOM 663 C C . ASP A 1 79 ? 28.984 4.746 15.734 1 65.31 79 ASP A C 1
ATOM 665 O O . ASP A 1 79 ? 29.031 5.773 15.062 1 65.31 79 ASP A O 1
ATOM 669 N N . LEU A 1 80 ? 28.234 3.66 15.492 1 69.62 80 LEU A N 1
ATOM 670 C CA . LEU A 1 80 ? 27.125 3.781 14.539 1 69.62 80 LEU A CA 1
ATOM 671 C C . LEU A 1 80 ? 25.797 3.957 15.258 1 69.62 80 LEU A C 1
ATOM 673 O O . LEU A 1 80 ? 25.578 3.375 16.328 1 69.62 80 LEU A O 1
ATOM 677 N N . GLN A 1 81 ? 25 4.867 14.656 1 75.25 81 GLN A N 1
ATOM 678 C CA . GLN A 1 81 ? 23.656 5.012 15.234 1 75.25 81 GLN A CA 1
ATOM 679 C C . GLN A 1 81 ? 22.859 3.719 15.102 1 75.25 81 GLN A C 1
ATOM 681 O O . GLN A 1 81 ? 22.812 3.121 14.023 1 75.25 81 GLN A O 1
ATOM 686 N N . ALA A 1 82 ? 22.422 3.219 16.219 1 76.5 82 ALA A N 1
ATOM 687 C CA . ALA A 1 82 ? 21.609 2.01 16.312 1 76.5 82 ALA A CA 1
ATOM 688 C C . ALA A 1 82 ? 20.328 2.271 17.094 1 76.5 82 ALA A C 1
ATOM 690 O O . ALA A 1 82 ? 20.172 3.32 17.719 1 76.5 82 ALA A O 1
ATOM 691 N N . GLY A 1 83 ? 19.344 1.408 16.891 1 84.81 83 GLY A N 1
ATOM 692 C CA . GLY A 1 83 ? 18.109 1.575 17.625 1 84.81 83 GLY A CA 1
ATOM 693 C C . GLY A 1 83 ? 17.359 0.273 17.828 1 84.81 83 GLY A C 1
ATOM 694 O O . GLY A 1 83 ? 17.516 -0.673 17.062 1 84.81 83 GLY A O 1
ATOM 695 N N . ILE A 1 84 ? 16.625 0.219 18.891 1 86 84 ILE A N 1
ATOM 696 C CA . ILE A 1 84 ? 15.766 -0.927 19.188 1 86 84 ILE A CA 1
ATOM 697 C C . ILE A 1 84 ? 14.383 -0.443 19.609 1 86 84 ILE A C 1
ATOM 699 O O . ILE A 1 84 ? 14.242 0.642 20.188 1 86 84 ILE A O 1
ATOM 703 N N . GLU A 1 85 ? 13.445 -1.216 19.281 1 86.88 85 GLU A N 1
ATOM 704 C CA . GLU A 1 85 ? 12.109 -0.923 19.797 1 86.88 85 GLU A CA 1
ATOM 705 C C . GLU A 1 85 ? 12.016 -1.212 21.297 1 86.88 85 GLU A C 1
ATOM 707 O O . GLU A 1 85 ? 12.562 -2.203 21.781 1 86.88 85 GLU A O 1
ATOM 712 N N . ILE A 1 86 ? 11.344 -0.389 22.031 1 87.75 86 ILE A N 1
ATOM 713 C CA . ILE A 1 86 ? 11.195 -0.565 23.469 1 87.75 86 ILE A CA 1
ATOM 714 C C . ILE A 1 86 ? 9.719 -0.43 23.859 1 87.75 86 ILE A C 1
ATOM 716 O O . ILE A 1 86 ? 8.906 0.026 23.062 1 87.75 86 ILE A O 1
ATOM 720 N N . GLU A 1 87 ? 9.422 -0.846 25.047 1 87.62 87 GLU A N 1
ATOM 721 C CA . GLU A 1 87 ? 8.094 -0.666 25.625 1 87.62 87 GLU A CA 1
ATOM 722 C C . GLU A 1 87 ? 8.008 0.631 26.422 1 87.62 87 GLU A C 1
ATOM 724 O O . GLU A 1 87 ? 9.023 1.134 26.906 1 87.62 87 GLU A O 1
ATOM 729 N N . PRO A 1 88 ? 6.82 1.115 26.562 1 91.25 88 PRO A N 1
ATOM 730 C CA . PRO A 1 88 ? 6.652 2.35 27.328 1 91.25 88 PRO A CA 1
ATOM 731 C C . PRO A 1 88 ? 7.258 2.26 28.734 1 91.25 88 PRO A C 1
ATOM 733 O O . PRO A 1 88 ? 7.793 3.248 29.234 1 91.25 88 PRO A O 1
ATOM 736 N N . THR A 1 89 ? 7.285 1.143 29.297 1 91.31 89 THR A N 1
ATOM 737 C CA . THR A 1 89 ? 7.777 0.957 30.656 1 91.31 89 THR A CA 1
ATOM 738 C C . THR A 1 89 ? 9.305 1.009 30.688 1 91.31 89 THR A C 1
ATOM 740 O O . THR A 1 89 ? 9.898 1.114 31.766 1 91.31 89 THR A O 1
ATOM 743 N N . GLN A 1 90 ? 9.875 1.021 29.562 1 93.44 90 GLN A N 1
ATOM 744 C CA . GLN A 1 90 ? 11.328 0.937 29.5 1 93.44 90 GLN A CA 1
ATOM 745 C C . GLN A 1 90 ? 11.953 2.307 29.234 1 93.44 90 GLN A C 1
ATOM 747 O O . GLN A 1 90 ? 13.172 2.432 29.125 1 93.44 90 GLN A O 1
ATOM 752 N N . VAL A 1 91 ? 11.18 3.299 29.219 1 94.81 91 VAL A N 1
ATOM 753 C CA . VAL A 1 91 ? 11.648 4.621 28.828 1 94.81 91 VAL A CA 1
ATOM 754 C C . VAL A 1 91 ? 12.664 5.137 29.844 1 94.81 91 VAL A C 1
ATOM 756 O O . VAL A 1 91 ? 13.727 5.645 29.469 1 94.81 91 VAL A O 1
ATOM 759 N N . ARG A 1 92 ? 12.359 5.02 31.094 1 94.31 92 ARG A N 1
ATOM 760 C CA . ARG A 1 92 ? 13.258 5.508 32.125 1 94.31 92 ARG A CA 1
ATOM 761 C C . ARG A 1 92 ? 14.609 4.809 32.062 1 94.31 92 ARG A C 1
ATOM 763 O O . ARG A 1 92 ? 15.648 5.453 32.188 1 94.31 92 ARG A O 1
ATOM 770 N N . GLU A 1 93 ? 14.5 3.584 31.891 1 95.19 93 GLU A N 1
ATOM 771 C CA . GLU A 1 93 ? 15.727 2.797 31.797 1 95.19 93 GLU A CA 1
ATOM 772 C C . GLU A 1 93 ? 16.531 3.18 30.547 1 95.19 93 GLU A C 1
ATOM 774 O O . GLU A 1 93 ? 17.75 3.24 30.594 1 95.19 93 GLU A O 1
ATOM 779 N N . ALA A 1 94 ? 15.852 3.373 29.5 1 94.62 94 ALA A N 1
ATOM 780 C CA . ALA A 1 94 ? 16.516 3.777 28.266 1 94.62 94 ALA A CA 1
ATOM 781 C C . ALA A 1 94 ? 17.25 5.098 28.453 1 94.62 94 ALA A C 1
ATOM 783 O O . ALA A 1 94 ? 18.406 5.227 28.047 1 94.62 94 ALA A O 1
ATOM 784 N N . LEU A 1 95 ? 16.656 6.008 29.109 1 94.81 95 LEU A N 1
ATOM 785 C CA . LEU A 1 95 ? 17.281 7.309 29.344 1 94.81 95 LEU A CA 1
ATOM 786 C C . LEU A 1 95 ? 18.484 7.176 30.266 1 94.81 95 LEU A C 1
ATOM 788 O O . LEU A 1 95 ? 19.516 7.805 30.016 1 94.81 95 LEU A O 1
ATOM 792 N N . ALA A 1 96 ? 18.344 6.359 31.203 1 94.25 96 ALA A N 1
ATOM 793 C CA . ALA A 1 96 ? 19.438 6.129 32.156 1 94.25 96 ALA A CA 1
ATOM 794 C C . ALA A 1 96 ? 20.641 5.492 31.438 1 94.25 96 ALA A C 1
ATOM 796 O O . ALA A 1 96 ? 21.781 5.695 31.844 1 94.25 96 ALA A O 1
ATOM 797 N N . SER A 1 97 ? 20.312 4.793 30.406 1 92.94 97 SER A N 1
ATOM 798 C CA . SER A 1 97 ? 21.359 4.125 29.625 1 92.94 97 SER A CA 1
ATOM 799 C C . SER A 1 97 ? 21.922 5.039 28.547 1 92.94 97 SER A C 1
ATOM 801 O O . SER A 1 97 ? 22.547 4.574 27.594 1 92.94 97 SER A O 1
ATOM 803 N N . ARG A 1 98 ? 21.609 6.301 28.641 1 92.19 98 ARG A N 1
ATOM 804 C CA . ARG A 1 98 ? 22.141 7.344 27.766 1 92.19 98 ARG A CA 1
ATOM 805 C C . ARG A 1 98 ? 21.703 7.113 26.312 1 92.19 98 ARG A C 1
ATOM 807 O O . ARG A 1 98 ? 22.531 7.195 25.406 1 92.19 98 ARG A O 1
ATOM 814 N N . THR A 1 99 ? 20.453 6.781 26.156 1 93.56 99 THR A N 1
ATOM 815 C CA . THR A 1 99 ? 19.859 6.645 24.828 1 93.56 99 THR A CA 1
ATOM 816 C C . THR A 1 99 ? 18.797 7.707 24.609 1 93.56 99 THR A C 1
ATOM 818 O O . THR A 1 99 ? 18.156 8.164 25.562 1 93.56 99 THR A O 1
ATOM 821 N N . THR A 1 100 ? 18.734 8.125 23.422 1 94.62 100 THR A N 1
ATOM 822 C CA . THR A 1 100 ? 17.609 8.977 23.047 1 94.62 100 THR A CA 1
ATOM 823 C C . THR A 1 100 ? 16.375 8.141 22.734 1 94.62 100 THR A C 1
ATOM 825 O O . THR A 1 100 ? 16.453 7.172 21.984 1 94.62 100 THR A O 1
ATOM 828 N N . VAL A 1 101 ? 15.328 8.492 23.344 1 95.81 101 VAL A N 1
ATOM 829 C CA . VAL A 1 101 ? 14.055 7.836 23.062 1 95.81 101 VAL A CA 1
ATOM 830 C C . VAL A 1 101 ? 13.336 8.578 21.938 1 95.81 101 VAL A C 1
ATOM 832 O O . VAL A 1 101 ? 13.109 9.789 22.031 1 95.81 101 VAL A O 1
ATOM 835 N N . CYS A 1 102 ? 13.008 7.852 20.953 1 94.25 102 CYS A N 1
ATOM 836 C CA . CYS A 1 102 ? 12.312 8.398 19.781 1 94.25 102 CYS A CA 1
ATOM 837 C C . CYS A 1 102 ? 10.945 7.754 19.609 1 94.25 102 CYS A C 1
ATOM 839 O O . CYS A 1 102 ? 10.828 6.527 19.578 1 94.25 102 CYS A O 1
ATOM 841 N N . VAL A 1 103 ? 9.945 8.578 19.516 1 93.12 103 VAL A N 1
ATOM 842 C CA . VAL A 1 103 ? 8.602 8.109 19.219 1 93.12 103 VAL A CA 1
ATOM 843 C C . VAL A 1 103 ? 8.172 8.578 17.828 1 93.12 103 VAL A C 1
ATOM 845 O O . VAL A 1 103 ? 8.047 9.781 17.594 1 93.12 103 VAL A O 1
ATOM 848 N N . ASN A 1 104 ? 7.973 7.605 17.016 1 90.88 104 ASN A N 1
ATOM 849 C CA . ASN A 1 104 ? 7.352 7.93 15.727 1 90.88 104 ASN A CA 1
ATOM 850 C C . ASN A 1 104 ? 5.832 7.977 15.836 1 90.88 104 ASN A C 1
ATOM 852 O O . ASN A 1 104 ? 5.211 7.051 16.359 1 90.88 104 ASN A O 1
ATOM 856 N N . ASP A 1 105 ? 5.281 9.086 15.414 1 90.12 105 ASP A N 1
ATOM 857 C CA . ASP A 1 105 ? 3.844 9.336 15.344 1 90.12 105 ASP A CA 1
ATOM 858 C C . ASP A 1 105 ? 3.209 9.25 16.734 1 90.12 105 ASP A C 1
ATOM 860 O O . ASP A 1 105 ? 2.355 8.398 16.984 1 90.12 105 ASP A O 1
ATOM 864 N N . ILE A 1 106 ? 3.504 10.047 17.594 1 92.56 106 ILE A N 1
ATOM 865 C CA . ILE A 1 106 ? 2.926 10.141 18.938 1 92.56 106 ILE A CA 1
ATOM 866 C C . ILE A 1 106 ? 1.549 10.797 18.859 1 92.56 106 ILE A C 1
ATOM 868 O O . ILE A 1 106 ? 0.812 10.828 19.844 1 92.56 106 ILE A O 1
ATOM 872 N N . THR A 1 107 ? 1.158 11.227 17.703 1 90.94 107 THR A N 1
ATOM 873 C CA . THR A 1 107 ? -0.06 12 17.484 1 90.94 107 THR A CA 1
ATOM 874 C C . THR A 1 107 ? -1.29 11.203 17.906 1 90.94 107 THR A C 1
ATOM 876 O O . THR A 1 107 ? -2.195 11.742 18.547 1 90.94 107 THR A O 1
ATOM 879 N N . ALA A 1 108 ? -1.28 9.961 17.562 1 81.88 108 ALA A N 1
ATOM 880 C CA . ALA A 1 108 ? -2.443 9.117 17.828 1 81.88 108 ALA A CA 1
ATOM 881 C C . ALA A 1 108 ? -2.654 8.93 19.328 1 81.88 108 ALA A C 1
ATOM 883 O O . ALA A 1 108 ? -3.746 8.562 19.766 1 81.88 108 ALA A O 1
ATOM 884 N N . GLY A 1 109 ? -1.637 9.172 20.094 1 87.06 109 GLY A N 1
ATOM 885 C CA . GLY A 1 109 ? -1.741 8.961 21.531 1 87.06 109 GLY A CA 1
ATOM 886 C C . GLY A 1 109 ? -2.166 10.203 22.281 1 87.06 109 GLY A C 1
ATOM 887 O O . GLY A 1 109 ? -2.357 10.156 23.5 1 87.06 109 GLY A O 1
ATOM 888 N N . ASP A 1 110 ? -2.295 11.25 21.609 1 91.56 110 ASP A N 1
ATOM 889 C CA . ASP A 1 110 ? -2.623 12.516 22.25 1 91.56 110 ASP A CA 1
ATOM 890 C C . ASP A 1 110 ? -3.605 13.328 21.422 1 91.56 110 ASP A C 1
ATOM 892 O O . ASP A 1 110 ? -3.24 13.852 20.359 1 91.56 110 ASP A O 1
ATOM 896 N N . ALA A 1 111 ? -4.754 13.555 21.922 1 86.94 111 ALA A N 1
ATOM 897 C CA . ALA A 1 111 ? -5.84 14.188 21.172 1 86.94 111 ALA A CA 1
ATOM 898 C C . ALA A 1 111 ? -5.508 15.648 20.859 1 86.94 111 ALA A C 1
ATOM 900 O O . ALA A 1 111 ? -5.895 16.172 19.812 1 86.94 111 ALA A O 1
ATOM 901 N N . ALA A 1 112 ? -4.852 16.297 21.75 1 89.25 112 ALA A N 1
ATOM 902 C CA . ALA A 1 112 ? -4.504 17.703 21.531 1 89.25 112 ALA A CA 1
ATOM 903 C C . ALA A 1 112 ? -3.52 17.844 20.375 1 89.25 112 ALA A C 1
ATOM 905 O O . ALA A 1 112 ? -3.654 18.75 19.547 1 89.25 112 ALA A O 1
ATOM 906 N N . LEU A 1 113 ? -2.568 16.953 20.312 1 93.19 113 LEU A N 1
ATOM 907 C CA . LEU A 1 113 ? -1.622 16.969 19.203 1 93.19 113 LEU A CA 1
ATOM 908 C C . LEU A 1 113 ? -2.328 16.672 17.875 1 93.19 113 LEU A C 1
ATOM 910 O O . LEU A 1 113 ? -2.037 17.312 16.859 1 93.19 113 LEU A O 1
ATOM 914 N N . ALA A 1 114 ? -3.189 15.719 17.938 1 90.5 114 ALA A N 1
ATOM 915 C CA . ALA A 1 114 ? -3.939 15.344 16.75 1 90.5 114 ALA A CA 1
ATOM 916 C C . ALA A 1 114 ? -4.746 16.531 16.219 1 90.5 114 ALA A C 1
ATOM 918 O O . ALA A 1 114 ? -4.734 16.812 15.016 1 90.5 114 ALA A O 1
ATOM 919 N N . GLU A 1 115 ? -5.402 17.203 17.125 1 88.56 115 GLU A N 1
ATOM 920 C CA . GLU A 1 115 ? -6.199 18.359 16.75 1 88.56 115 GLU A CA 1
ATOM 921 C C . GLU A 1 115 ? -5.316 19.484 16.203 1 88.56 115 GLU A C 1
ATOM 923 O O . GLU A 1 115 ? -5.664 20.109 15.195 1 88.56 115 GLU A O 1
ATOM 928 N N . PHE A 1 116 ? -4.281 19.719 16.875 1 92.62 116 PHE A N 1
ATOM 929 C CA . PHE A 1 116 ? -3.355 20.75 16.438 1 92.62 116 PHE A CA 1
ATOM 930 C C . PHE A 1 116 ? -2.826 20.438 15.039 1 92.62 116 PHE A C 1
ATOM 932 O O . PHE A 1 116 ? -2.803 21.328 14.18 1 92.62 116 PHE A O 1
ATOM 939 N N . ALA A 1 117 ? -2.428 19.203 14.82 1 93.5 117 ALA A N 1
ATOM 940 C CA . ALA A 1 117 ? -1.931 18.766 13.516 1 93.5 117 ALA A CA 1
ATOM 941 C C . ALA A 1 117 ? -2.979 19 12.43 1 93.5 117 ALA A C 1
ATOM 943 O O . ALA A 1 117 ? -2.656 19.453 11.336 1 93.5 117 ALA A O 1
ATOM 944 N N . ALA A 1 118 ? -4.168 18.672 12.727 1 91 118 ALA A N 1
ATOM 945 C CA . ALA A 1 118 ? -5.258 18.844 11.773 1 91 118 ALA A CA 1
ATOM 946 C C . ALA A 1 118 ? -5.449 20.328 11.414 1 91 118 ALA A C 1
ATOM 948 O O . ALA A 1 118 ? -5.691 20.656 10.25 1 91 118 ALA A O 1
ATOM 949 N N . HIS A 1 119 ? -5.348 21.203 12.406 1 92 119 HIS A N 1
ATOM 950 C CA . HIS A 1 119 ? -5.504 22.625 12.172 1 92 119 HIS A CA 1
ATOM 951 C C . HIS A 1 119 ? -4.367 23.172 11.305 1 92 119 HIS A C 1
ATOM 953 O O . HIS A 1 119 ? -4.598 23.969 10.398 1 92 119 HIS A O 1
ATOM 959 N N . ILE A 1 120 ? -3.182 22.719 11.594 1 94.94 120 ILE A N 1
ATOM 960 C CA . ILE A 1 120 ? -2.037 23.156 10.805 1 94.94 120 ILE A CA 1
ATOM 961 C C . ILE A 1 120 ? -2.211 22.734 9.352 1 94.94 120 ILE A C 1
ATOM 963 O O . ILE A 1 120 ? -2.041 23.547 8.438 1 94.94 120 ILE A O 1
ATOM 967 N N . LYS A 1 121 ? -2.547 21.5 9.195 1 93.94 121 LYS A N 1
ATOM 968 C CA . LYS A 1 121 ? -2.779 20.969 7.855 1 93.94 121 LYS A CA 1
ATOM 969 C C . LYS A 1 121 ? -3.811 21.797 7.102 1 93.94 121 LYS A C 1
ATOM 971 O O . LYS A 1 121 ? -3.574 22.203 5.961 1 93.94 121 LYS A O 1
ATOM 976 N N . ARG A 1 122 ? -4.848 22.109 7.762 1 92.31 122 ARG A N 1
ATOM 977 C CA . ARG A 1 122 ? -5.953 22.828 7.148 1 92.31 122 ARG A CA 1
ATOM 978 C C . ARG A 1 122 ? -5.551 24.266 6.84 1 92.31 122 ARG A C 1
ATOM 980 O O . ARG A 1 122 ? -5.84 24.781 5.754 1 92.31 122 ARG A O 1
ATOM 987 N N . GLN A 1 123 ? -4.969 24.891 7.762 1 94.12 123 GLN A N 1
ATOM 988 C CA . GLN A 1 123 ? -4.625 26.312 7.625 1 94.12 123 GLN A CA 1
ATOM 989 C C . GLN A 1 123 ? -3.572 26.516 6.543 1 94.12 123 GLN A C 1
ATOM 991 O O . GLN A 1 123 ? -3.457 27.609 5.984 1 94.12 123 GLN A O 1
ATOM 996 N N . MET A 1 124 ? -2.904 25.438 6.215 1 94.81 124 MET A N 1
ATOM 997 C CA . MET A 1 124 ? -1.915 25.5 5.141 1 94.81 124 MET A CA 1
ATOM 998 C C . MET A 1 124 ? -2.469 24.906 3.854 1 94.81 124 MET A C 1
ATOM 1000 O O . MET A 1 124 ? -1.752 24.797 2.857 1 94.81 124 MET A O 1
ATOM 1004 N N . ASN A 1 125 ? -3.703 24.422 3.834 1 92.62 125 ASN A N 1
ATOM 1005 C CA . ASN A 1 125 ? -4.316 23.75 2.695 1 92.62 125 ASN A CA 1
ATOM 1006 C C . ASN A 1 125 ? -3.453 22.609 2.191 1 92.62 125 ASN A C 1
ATOM 1008 O O . ASN A 1 125 ? -3.227 22.469 0.988 1 92.62 125 ASN A O 1
ATOM 1012 N N . LEU A 1 126 ? -3.014 21.812 3.111 1 93.19 126 LEU A N 1
ATOM 1013 C CA . LEU A 1 126 ? -2.115 20.719 2.746 1 93.19 126 LEU A CA 1
ATOM 1014 C C . LEU A 1 126 ? -2.896 19.438 2.449 1 93.19 126 LEU A C 1
ATOM 1016 O O . LEU A 1 126 ? -3.83 19.094 3.178 1 93.19 126 LEU A O 1
ATOM 1020 N N . ALA A 1 127 ? -2.465 18.844 1.399 1 90.12 127 ALA A N 1
ATOM 1021 C CA . ALA A 1 127 ? -3.041 17.531 1.092 1 90.12 127 ALA A CA 1
ATOM 1022 C C . ALA A 1 127 ? -2.383 16.438 1.923 1 90.12 127 ALA A C 1
ATOM 1024 O O . ALA A 1 127 ? -2.977 15.383 2.148 1 90.12 127 ALA A O 1
ATOM 1025 N N . THR A 1 128 ? -1.226 16.672 2.414 1 90.38 128 THR A N 1
ATOM 1026 C CA . THR A 1 128 ? -0.454 15.664 3.125 1 90.38 128 THR A CA 1
ATOM 1027 C C . THR A 1 128 ? -0.803 15.664 4.609 1 90.38 128 THR A C 1
ATOM 1029 O O . THR A 1 128 ? -1.047 16.719 5.195 1 90.38 128 THR A O 1
ATOM 1032 N N . PRO A 1 129 ? -0.759 14.531 5.172 1 89.44 129 PRO A N 1
ATOM 1033 C CA . PRO A 1 129 ? -0.979 14.469 6.617 1 89.44 129 PRO A CA 1
ATOM 1034 C C . PRO A 1 129 ? 0.15 15.117 7.414 1 89.44 129 PRO A C 1
ATOM 1036 O O . PRO A 1 129 ? 1.293 15.156 6.953 1 89.44 129 PRO A O 1
ATOM 1039 N N . VAL A 1 130 ? -0.229 15.586 8.523 1 93.5 130 VAL A N 1
ATOM 1040 C CA . VAL A 1 130 ? 0.697 16.156 9.5 1 93.5 130 VAL A CA 1
ATOM 1041 C C . VAL A 1 130 ? 0.707 15.305 10.766 1 93.5 130 VAL A C 1
ATOM 1043 O O . VAL A 1 130 ? -0.349 14.883 11.25 1 93.5 130 VAL A O 1
ATOM 1046 N N . ARG A 1 131 ? 1.88 14.992 11.195 1 92.75 131 ARG A N 1
ATOM 1047 C CA . ARG A 1 131 ? 1.99 14.195 12.414 1 92.75 131 ARG A CA 1
ATOM 1048 C C . ARG A 1 131 ? 3.154 14.664 13.281 1 92.75 131 ARG A C 1
ATOM 1050 O O . ARG A 1 131 ? 3.99 15.453 12.828 1 92.75 131 ARG A O 1
ATOM 1057 N N . PHE A 1 132 ? 3.117 14.141 14.5 1 95.44 132 PHE A N 1
ATOM 1058 C CA . PHE A 1 132 ? 4.18 14.508 15.43 1 95.44 132 PHE A CA 1
ATOM 1059 C C . PHE A 1 132 ? 5.027 13.289 15.781 1 95.44 132 PHE A C 1
ATOM 1061 O O . PHE A 1 132 ? 4.496 12.211 16.062 1 95.44 132 PHE A O 1
ATOM 1068 N N . ASN A 1 133 ? 6.285 13.516 15.719 1 95.19 133 ASN A N 1
ATOM 1069 C CA . ASN A 1 133 ? 7.258 12.664 16.391 1 95.19 133 ASN A CA 1
ATOM 1070 C C . ASN A 1 133 ? 7.766 13.305 17.688 1 95.19 133 ASN A C 1
ATOM 1072 O O . ASN A 1 133 ? 7.535 14.492 17.922 1 95.19 133 ASN A O 1
ATOM 1076 N N . CYS A 1 134 ? 8.352 12.5 18.453 1 96.56 134 CYS A N 1
ATOM 1077 C CA . CYS A 1 134 ? 8.828 13.023 19.719 1 96.56 134 CYS A CA 1
ATOM 1078 C C . CYS A 1 134 ? 10.203 12.445 20.062 1 96.56 134 CYS A C 1
ATOM 1080 O O . CYS A 1 134 ? 10.469 11.273 19.812 1 96.56 134 CYS A O 1
ATOM 1082 N N . TYR A 1 135 ? 11.016 13.273 20.641 1 97.06 135 TYR A N 1
ATOM 1083 C CA . TYR A 1 135 ? 12.359 12.883 21.031 1 97.06 135 TYR A CA 1
ATOM 1084 C C . TYR A 1 135 ? 12.648 13.273 22.469 1 97.06 135 TYR A C 1
ATOM 1086 O O . TYR A 1 135 ? 12.531 14.438 22.844 1 97.06 135 TYR A O 1
ATOM 1094 N N . LEU A 1 136 ? 12.984 12.344 23.234 1 97.69 136 LEU A N 1
ATOM 1095 C CA . LEU A 1 136 ? 13.422 12.516 24.609 1 97.69 136 LEU A CA 1
ATOM 1096 C C . LEU A 1 136 ? 14.875 12.062 24.781 1 97.69 136 LEU A C 1
ATOM 1098 O O . LEU A 1 136 ? 15.172 10.875 24.672 1 97.69 136 LEU A O 1
ATOM 1102 N N . SER A 1 137 ? 15.688 13.039 25.047 1 97 137 SER A N 1
ATOM 1103 C CA . SER A 1 137 ? 17.125 12.766 25.062 1 97 137 SER A CA 1
ATOM 1104 C C . SER A 1 137 ? 17.734 13.125 26.406 1 97 137 SER A C 1
ATOM 1106 O O . SER A 1 137 ? 17.453 14.188 26.969 1 97 137 SER A O 1
ATOM 1108 N N . PRO A 1 138 ? 18.594 12.266 27 1 95.94 138 PRO A N 1
ATOM 1109 C CA . PRO A 1 138 ? 19.391 12.68 28.141 1 95.94 138 PRO A CA 1
ATOM 1110 C C . PRO A 1 138 ? 20.531 13.625 27.766 1 95.94 138 PRO A C 1
ATOM 1112 O O . PRO A 1 138 ? 20.734 13.906 26.594 1 95.94 138 PRO A O 1
ATOM 1115 N N . ASP A 1 139 ? 21.188 14.062 28.766 1 95.44 139 ASP A N 1
ATOM 1116 C CA . ASP A 1 139 ? 22.25 15.047 28.578 1 95.44 139 ASP A CA 1
ATOM 1117 C C . ASP A 1 139 ? 23.328 14.516 27.625 1 95.44 139 ASP A C 1
ATOM 1119 O O . ASP A 1 139 ? 23.812 13.391 27.797 1 95.44 139 ASP A O 1
ATOM 1123 N N . GLY A 1 140 ? 23.594 15.305 26.625 1 93.06 140 GLY A N 1
ATOM 1124 C CA . GLY A 1 140 ? 24.703 15.008 25.734 1 93.06 140 GLY A CA 1
ATOM 1125 C C . GLY A 1 140 ? 24.328 14.086 24.594 1 93.06 140 GLY A C 1
ATOM 1126 O O . GLY A 1 140 ? 25.141 13.828 23.703 1 93.06 140 GLY A O 1
ATOM 1127 N N . GLU A 1 141 ? 23.141 13.641 24.625 1 90.56 141 GLU A N 1
ATOM 1128 C CA . GLU A 1 141 ? 22.719 12.68 23.609 1 90.56 141 GLU A CA 1
ATOM 1129 C C . GLU A 1 141 ? 21.828 13.336 22.562 1 90.56 141 GLU A C 1
ATOM 1131 O O . GLU A 1 141 ? 21.25 14.398 22.812 1 90.56 141 GLU A O 1
ATOM 1136 N N . GLY A 1 142 ? 21.781 12.711 21.375 1 91.5 142 GLY A N 1
ATOM 1137 C CA . GLY A 1 142 ? 21 13.18 20.234 1 91.5 142 GLY A CA 1
ATOM 1138 C C . GLY A 1 142 ? 21.219 12.352 18.984 1 91.5 142 GLY A C 1
ATOM 1139 O O . GLY A 1 142 ? 21.375 11.133 19.062 1 91.5 142 GLY A O 1
ATOM 1140 N N . LEU A 1 143 ? 21.047 13.023 17.875 1 89.69 143 LEU A N 1
ATOM 1141 C CA . LEU A 1 143 ? 21.188 12.305 16.609 1 89.69 143 LEU A CA 1
ATOM 1142 C C . LEU A 1 143 ? 22.344 12.867 15.789 1 89.69 143 LEU A C 1
ATOM 1144 O O . LEU A 1 143 ? 22.562 14.078 15.766 1 89.69 143 LEU A O 1
ATOM 1148 N N . ASP A 1 144 ? 23 12 15.062 1 89.69 144 ASP A N 1
ATOM 1149 C CA . ASP A 1 144 ? 24.125 12.359 14.203 1 89.69 144 ASP A CA 1
ATOM 1150 C C . ASP A 1 144 ? 23.656 13.109 12.961 1 89.69 144 ASP A C 1
ATOM 1152 O O . ASP A 1 144 ? 22.453 13.25 12.734 1 89.69 144 ASP A O 1
ATOM 1156 N N . THR A 1 145 ? 24.656 13.562 12.281 1 93 145 THR A N 1
ATOM 1157 C CA . THR A 1 145 ? 24.359 14.359 11.094 1 93 145 THR A CA 1
ATOM 1158 C C . THR A 1 145 ? 23.562 13.547 10.078 1 93 145 THR A C 1
ATOM 1160 O O . THR A 1 145 ? 23.984 12.461 9.672 1 93 145 THR A O 1
ATOM 1163 N N . HIS A 1 146 ? 22.406 14.047 9.656 1 93.44 146 HIS A N 1
ATOM 1164 C CA . HIS A 1 146 ? 21.516 13.422 8.68 1 93.44 146 HIS A CA 1
ATOM 1165 C C . HIS A 1 146 ? 20.609 14.461 8.023 1 93.44 146 HIS A C 1
ATOM 1167 O O . HIS A 1 146 ? 20.547 15.609 8.461 1 93.44 146 HIS A O 1
ATOM 1173 N N . TYR A 1 147 ? 20.047 14.141 6.949 1 93.81 147 TYR A N 1
ATOM 1174 C CA . TYR A 1 147 ? 18.922 14.914 6.441 1 93.81 147 TYR A CA 1
ATOM 1175 C C . TYR A 1 147 ? 17.672 14.039 6.293 1 93.81 147 TYR A C 1
ATOM 1177 O O . TYR A 1 147 ? 17.781 12.82 6.137 1 93.81 147 TYR A O 1
ATOM 1185 N N . ASP A 1 148 ? 16.594 14.648 6.449 1 92.69 148 ASP A N 1
ATOM 1186 C CA . ASP A 1 148 ? 15.312 13.977 6.301 1 92.69 148 ASP A CA 1
ATOM 1187 C C . ASP A 1 148 ? 14.711 14.227 4.918 1 92.69 148 ASP A C 1
ATOM 1189 O O . ASP A 1 148 ? 14.914 15.297 4.336 1 92.69 148 ASP A O 1
ATOM 1193 N N . ALA A 1 149 ? 13.969 13.25 4.48 1 90.88 149 ALA A N 1
ATOM 1194 C CA . ALA A 1 149 ? 13.25 13.391 3.217 1 90.88 149 ALA A CA 1
ATOM 1195 C C . ALA A 1 149 ? 11.953 14.172 3.408 1 90.88 149 ALA A C 1
ATOM 1197 O O . ALA A 1 149 ? 11.297 14.539 2.434 1 90.88 149 ALA A O 1
ATOM 1198 N N . ARG A 1 150 ? 11.633 14.523 4.598 1 92.75 150 ARG A N 1
ATOM 1199 C CA . ARG A 1 150 ? 10.406 15.242 4.918 1 92.75 150 ARG A CA 1
ATOM 1200 C C . ARG A 1 150 ? 10.703 16.562 5.629 1 92.75 150 ARG A C 1
ATOM 1202 O O . ARG A 1 150 ? 11.828 16.766 6.102 1 92.75 150 ARG A O 1
ATOM 1209 N N . HIS A 1 151 ? 9.648 17.344 5.637 1 95.38 151 HIS A N 1
ATOM 1210 C CA . HIS A 1 151 ? 9.75 18.578 6.414 1 95.38 151 HIS A CA 1
ATOM 1211 C C . HIS A 1 151 ? 9.797 18.281 7.91 1 95.38 151 HIS A C 1
ATOM 1213 O O . HIS A 1 151 ? 9.016 17.469 8.414 1 95.38 151 HIS A O 1
ATOM 1219 N N . ALA A 1 152 ? 10.727 18.953 8.492 1 96.12 152 ALA A N 1
ATOM 1220 C CA . ALA A 1 152 ? 10.844 18.828 9.945 1 96.12 152 ALA A CA 1
ATOM 1221 C C . ALA A 1 152 ? 10.617 20.172 10.633 1 96.12 152 ALA A C 1
ATOM 1223 O O . ALA A 1 152 ? 11.188 21.188 10.227 1 96.12 152 ALA A O 1
ATOM 1224 N N . THR A 1 153 ? 9.781 20.188 11.57 1 98.19 153 THR A N 1
ATOM 1225 C CA . THR A 1 153 ? 9.57 21.344 12.43 1 98.19 153 THR A CA 1
ATOM 1226 C C . THR A 1 153 ? 9.75 20.984 13.898 1 98.19 153 THR A C 1
ATOM 1228 O O . THR A 1 153 ? 8.844 20.422 14.516 1 98.19 153 THR A O 1
ATOM 1231 N N . ILE A 1 154 ? 10.859 21.406 14.398 1 98.31 154 ILE A N 1
ATOM 1232 C CA . ILE A 1 154 ? 11.227 21.047 15.758 1 98.31 154 ILE A CA 1
ATOM 1233 C C . ILE A 1 154 ? 10.664 22.078 16.734 1 98.31 154 ILE A C 1
ATOM 1235 O O . ILE A 1 154 ? 10.844 23.281 16.547 1 98.31 154 ILE A O 1
ATOM 1239 N N . ILE A 1 155 ? 10.016 21.578 17.703 1 98.06 155 ILE A N 1
ATOM 1240 C CA . ILE A 1 155 ? 9.477 22.359 18.797 1 98.06 155 ILE A CA 1
ATOM 1241 C C . ILE A 1 155 ? 10.117 21.938 20.109 1 98.06 155 ILE A C 1
ATOM 1243 O O . ILE A 1 155 ? 9.961 20.797 20.547 1 98.06 155 ILE A O 1
ATOM 1247 N N . GLN A 1 156 ? 10.836 22.828 20.703 1 98.44 156 GLN A N 1
ATOM 1248 C CA . GLN A 1 156 ? 11.445 22.484 21.984 1 98.44 156 GLN A CA 1
ATOM 1249 C C . GLN A 1 156 ? 10.43 22.594 23.125 1 98.44 156 GLN A C 1
ATOM 1251 O O . GLN A 1 156 ? 9.867 23.672 23.359 1 98.44 156 GLN A O 1
ATOM 1256 N N . ILE A 1 157 ? 10.195 21.594 23.828 1 97.94 157 ILE A N 1
ATOM 1257 C CA . ILE A 1 157 ? 9.148 21.516 24.844 1 97.94 157 ILE A CA 1
ATOM 1258 C C . ILE A 1 157 ? 9.758 21.703 26.234 1 97.94 157 ILE A C 1
ATOM 1260 O O . ILE A 1 157 ? 9.289 22.516 27.016 1 97.94 157 ILE A O 1
ATOM 1264 N N . SER A 1 158 ? 10.742 20.953 26.578 1 97.62 158 SER A N 1
ATOM 1265 C CA . SER A 1 158 ? 11.453 21.062 27.859 1 97.62 158 SER A CA 1
ATOM 1266 C C . SER A 1 158 ? 12.945 20.812 27.672 1 97.62 158 SER A C 1
ATOM 1268 O O . SER A 1 158 ? 13.359 20.094 26.766 1 97.62 158 SER A O 1
ATOM 1270 N N . GLY A 1 159 ? 13.727 21.453 28.578 1 97.44 159 GLY A N 1
ATOM 1271 C CA . GLY A 1 159 ? 15.164 21.359 28.406 1 97.44 159 GLY A CA 1
ATOM 1272 C C . GLY A 1 159 ? 15.664 22.062 27.156 1 97.44 159 GLY A C 1
ATOM 1273 O O . GLY A 1 159 ? 14.938 22.859 26.562 1 97.44 159 GLY A O 1
ATOM 1274 N N . SER A 1 160 ? 16.953 21.844 26.875 1 98 160 SER A N 1
ATOM 1275 C CA . SER A 1 160 ? 17.547 22.516 25.734 1 98 160 SER A CA 1
ATOM 1276 C C . SER A 1 160 ? 18.297 21.531 24.844 1 98 160 SER A C 1
ATOM 1278 O O . SER A 1 160 ? 18.75 20.5 25.312 1 98 160 SER A O 1
ATOM 1280 N N . LYS A 1 161 ? 18.297 21.844 23.609 1 97.75 161 LYS A N 1
ATOM 1281 C CA . LYS A 1 161 ? 19.016 21.016 22.625 1 97.75 161 LYS A CA 1
ATOM 1282 C C . LYS A 1 161 ? 19.766 21.891 21.625 1 97.75 161 LYS A C 1
ATOM 1284 O O . LYS A 1 161 ? 19.203 22.828 21.078 1 97.75 161 LYS A O 1
ATOM 1289 N N . ARG A 1 162 ? 21.047 21.578 21.469 1 98.19 162 ARG A N 1
ATOM 1290 C CA . ARG A 1 162 ? 21.891 22.281 20.5 1 98.19 162 ARG A CA 1
ATOM 1291 C C . ARG A 1 162 ? 21.719 21.703 19.094 1 98.19 162 ARG A C 1
ATOM 1293 O O . ARG A 1 162 ? 21.859 20.484 18.906 1 98.19 162 ARG A O 1
ATOM 1300 N N . TRP A 1 163 ? 21.406 22.562 18.109 1 98.19 163 TRP A N 1
ATOM 1301 C CA . TRP A 1 163 ? 21.219 22.141 16.734 1 98.19 163 TRP A CA 1
ATOM 1302 C C . TRP A 1 163 ? 22.281 22.75 15.82 1 98.19 163 TRP A C 1
ATOM 1304 O O . TRP A 1 163 ? 22.562 23.953 15.906 1 98.19 163 TRP A O 1
ATOM 1314 N N . LEU A 1 164 ? 22.875 21.953 15.078 1 98 164 LEU A N 1
ATOM 1315 C CA . LEU A 1 164 ? 23.672 22.359 13.914 1 98 164 LEU A CA 1
ATOM 1316 C C . LEU A 1 164 ? 22.953 22 12.617 1 98 164 LEU A C 1
ATOM 1318 O O . LEU A 1 164 ? 22.562 20.859 12.414 1 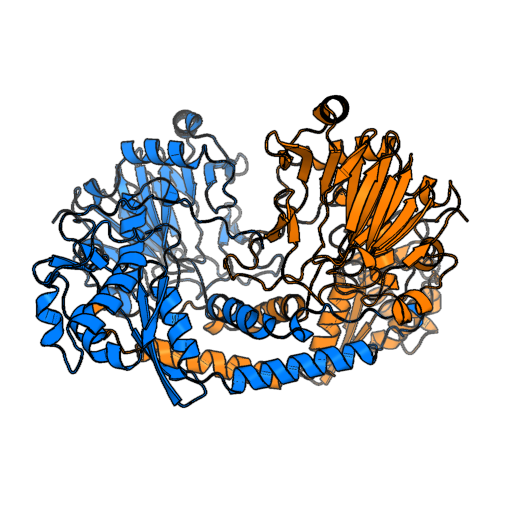98 164 LEU A O 1
ATOM 1322 N N . TYR A 1 165 ? 22.688 23 11.781 1 98.31 165 TYR A N 1
ATOM 1323 C CA . TYR A 1 165 ? 21.938 22.719 10.555 1 98.31 165 TYR A CA 1
ATOM 1324 C C . TYR A 1 165 ? 22.469 23.562 9.398 1 98.31 165 TYR A C 1
ATOM 1326 O O . TYR A 1 165 ? 22.969 24.672 9.609 1 98.31 165 TYR A O 1
ATOM 1334 N N . SER A 1 166 ? 22.359 23.047 8.234 1 97.75 166 SER A N 1
ATOM 1335 C CA . SER A 1 166 ? 22.781 23.75 7.035 1 97.75 166 SER A CA 1
ATOM 1336 C C . SER A 1 166 ? 21.828 24.906 6.707 1 97.75 166 SER A C 1
ATOM 1338 O O . SER A 1 166 ? 20.609 24.766 6.844 1 97.75 166 SER A O 1
ATOM 1340 N N . ARG A 1 167 ? 22.328 25.922 6.117 1 96.38 167 ARG A N 1
ATOM 1341 C CA . ARG A 1 167 ? 21.547 27.109 5.773 1 96.38 167 ARG A CA 1
ATOM 1342 C C . ARG A 1 167 ? 20.625 26.844 4.594 1 96.38 167 ARG A C 1
ATOM 1344 O O . ARG A 1 167 ? 19.625 27.547 4.395 1 96.38 167 ARG A O 1
ATOM 1351 N N . LEU A 1 168 ? 21.031 25.828 3.82 1 95.19 168 LEU A N 1
ATOM 1352 C CA . LEU A 1 168 ? 20.234 25.438 2.664 1 95.19 168 LEU A CA 1
ATOM 1353 C C . LEU A 1 168 ? 20.141 23.922 2.562 1 95.19 168 LEU A C 1
ATOM 1355 O O . LEU A 1 168 ? 21.047 23.203 3.004 1 95.19 168 LEU A O 1
ATOM 1359 N N . PRO A 1 169 ? 19.016 23.438 1.975 1 95.12 169 PRO A N 1
ATOM 1360 C CA . PRO A 1 169 ? 18.969 22 1.713 1 95.12 169 PRO A CA 1
ATOM 1361 C C . PRO A 1 169 ? 20.062 21.547 0.741 1 95.12 169 PRO A C 1
ATOM 1363 O O . PRO A 1 169 ? 20.391 22.266 -0.198 1 95.12 169 PRO A O 1
ATOM 1366 N N . ALA A 1 170 ? 20.578 20.375 1.008 1 92.62 170 ALA A N 1
ATOM 1367 C CA . ALA A 1 170 ? 21.594 19.797 0.13 1 92.62 170 ALA A CA 1
ATOM 1368 C C . ALA A 1 170 ? 20.969 19.25 -1.147 1 92.62 170 ALA A C 1
ATOM 1370 O O . ALA A 1 170 ? 21.625 19.141 -2.18 1 92.62 170 ALA A O 1
ATOM 1371 N N . THR A 1 171 ? 19.781 18.828 -1.044 1 89.38 171 THR A N 1
ATOM 1372 C CA . THR A 1 171 ? 19 18.328 -2.176 1 89.38 171 THR A CA 1
ATOM 1373 C C . THR A 1 171 ? 17.531 18.641 -2.002 1 89.38 171 THR A C 1
ATOM 1375 O O . THR A 1 171 ? 17.016 18.688 -0.877 1 89.38 171 THR A O 1
ATOM 1378 N N . ASN A 1 172 ? 16.953 18.812 -3.201 1 88.69 172 ASN A N 1
ATOM 1379 C CA . ASN A 1 172 ? 15.508 19.031 -3.156 1 88.69 172 ASN A CA 1
ATOM 1380 C C . ASN A 1 172 ? 14.734 17.719 -3.279 1 88.69 172 ASN A C 1
ATOM 1382 O O . ASN A 1 172 ? 15.094 16.859 -4.082 1 88.69 172 ASN A O 1
ATOM 1386 N N . TYR A 1 173 ? 13.766 17.562 -2.453 1 88.19 173 TYR A N 1
ATOM 1387 C CA . TYR A 1 173 ? 12.82 16.453 -2.488 1 88.19 173 TYR A CA 1
ATOM 1388 C C . TYR A 1 173 ? 13.547 15.109 -2.529 1 88.19 173 TYR A C 1
ATOM 1390 O O . TYR A 1 173 ? 13.344 14.312 -3.445 1 88.19 173 TYR A O 1
ATOM 1398 N N . PRO A 1 174 ? 14.375 14.875 -1.527 1 88.81 174 PRO A N 1
ATOM 1399 C CA . PRO A 1 174 ? 15.07 13.586 -1.508 1 88.81 174 PRO A CA 1
ATOM 1400 C C . PRO A 1 174 ? 14.117 12.398 -1.408 1 88.81 174 PRO A C 1
ATOM 1402 O O . PRO A 1 174 ? 13.07 12.492 -0.762 1 88.81 174 PRO A O 1
ATOM 1405 N N . LEU A 1 175 ? 14.516 11.289 -1.982 1 83.94 175 LEU A N 1
ATOM 1406 C CA . LEU A 1 17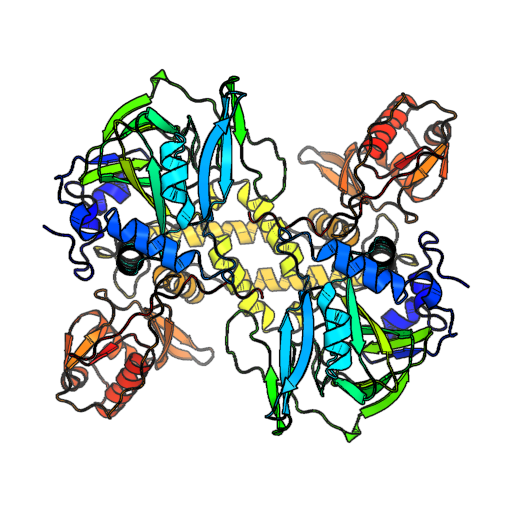5 ? 13.695 10.078 -2.004 1 83.94 175 LEU A CA 1
ATOM 1407 C C . LEU A 1 175 ? 13.781 9.336 -0.673 1 83.94 175 LEU A C 1
ATOM 1409 O O . LEU A 1 175 ? 12.898 8.555 -0.337 1 83.94 175 LEU A O 1
ATOM 1413 N N . ALA A 1 176 ? 14.852 9.57 -0.01 1 86.31 176 ALA A N 1
ATOM 1414 C CA . ALA A 1 176 ? 15.078 8.883 1.257 1 86.31 176 ALA A CA 1
ATOM 1415 C C . ALA A 1 176 ? 15.906 9.734 2.207 1 86.31 176 ALA A C 1
ATOM 1417 O O . ALA A 1 176 ? 16.594 10.656 1.776 1 86.31 176 ALA A O 1
ATOM 1418 N N . ASN A 1 177 ? 15.789 9.398 3.477 1 89.25 177 ASN A N 1
ATOM 1419 C CA . ASN A 1 177 ? 16.688 9.992 4.457 1 89.25 177 ASN A CA 1
ATOM 1420 C C . ASN A 1 177 ? 18.141 9.578 4.215 1 89.25 177 ASN A C 1
ATOM 1422 O O . ASN A 1 177 ? 18.391 8.562 3.572 1 89.25 177 ASN A O 1
ATOM 1426 N N . ALA A 1 178 ? 19.031 10.367 4.707 1 89.56 178 ALA A N 1
ATOM 1427 C CA . ALA A 1 178 ? 20.453 10.031 4.652 1 89.56 178 ALA A CA 1
ATOM 1428 C C . ALA A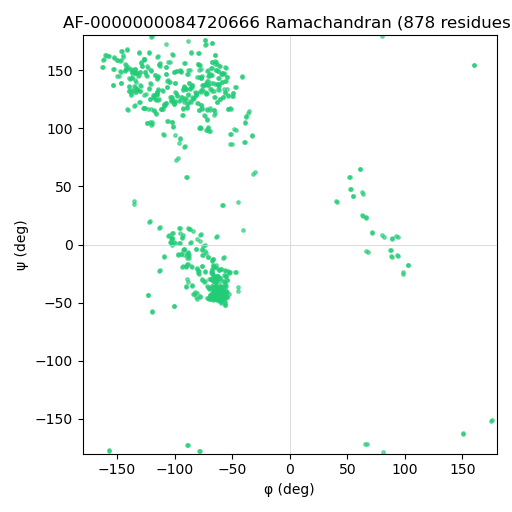 1 178 ? 21.141 10.336 5.98 1 89.56 178 ALA A C 1
ATOM 1430 O O . ALA A 1 178 ? 20.828 11.336 6.633 1 89.56 178 ALA A O 1
ATOM 1431 N N . LEU A 1 179 ? 22.047 9.516 6.312 1 89 179 LEU A N 1
ATOM 1432 C CA . LEU A 1 179 ? 22.781 9.617 7.574 1 89 179 LEU A CA 1
ATOM 1433 C C . LEU A 1 179 ? 24.281 9.539 7.344 1 89 179 LEU A C 1
ATOM 1435 O O . LEU A 1 179 ? 24.766 8.68 6.602 1 89 179 LEU A O 1
ATOM 1439 N N . VAL A 1 180 ? 25 10.43 7.934 1 87.38 180 VAL A N 1
ATOM 1440 C CA . VAL A 1 180 ? 26.453 10.391 7.887 1 87.38 180 VAL A CA 1
ATOM 1441 C C . VAL A 1 180 ? 26.984 9.555 9.047 1 87.38 180 VAL A C 1
ATOM 1443 O O . VAL A 1 180 ? 26.75 9.883 10.219 1 87.38 180 VAL A O 1
ATOM 1446 N N . GLN A 1 181 ? 27.672 8.562 8.609 1 81.44 181 GLN A N 1
ATOM 1447 C CA . GLN A 1 181 ? 28.281 7.73 9.641 1 81.44 181 GLN A CA 1
ATOM 1448 C C . GLN A 1 181 ? 29.625 8.297 10.086 1 81.44 181 GLN A C 1
ATOM 1450 O O . GLN A 1 181 ? 30.172 9.203 9.438 1 81.44 181 GLN A O 1
ATOM 1455 N N . LYS A 1 182 ? 30.094 7.781 11.203 1 75.94 182 LYS A N 1
ATOM 1456 C CA . LYS A 1 182 ? 31.344 8.289 11.766 1 75.94 182 LYS A CA 1
ATOM 1457 C C . LYS A 1 182 ? 32.531 8.039 10.82 1 75.94 182 LYS A C 1
ATOM 1459 O O . LYS A 1 182 ? 33.5 8.797 10.82 1 75.94 182 LYS A O 1
ATOM 1464 N N . ASP A 1 183 ? 32.375 6.973 10.023 1 74.25 183 ASP A N 1
ATOM 1465 C CA . ASP A 1 183 ? 33.469 6.68 9.086 1 74.25 183 ASP A CA 1
ATOM 1466 C C . ASP A 1 183 ? 33.375 7.582 7.859 1 74.25 183 ASP A C 1
ATOM 1468 O O . ASP A 1 183 ? 34.188 7.465 6.941 1 74.25 183 ASP A O 1
ATOM 1472 N N . GLY A 1 184 ? 32.438 8.484 7.922 1 77.12 184 GLY A N 1
ATOM 1473 C CA . GLY A 1 184 ? 32.281 9.43 6.824 1 77.12 184 GLY A CA 1
ATOM 1474 C C . GLY A 1 184 ? 31.359 8.914 5.727 1 77.12 184 GLY A C 1
ATOM 1475 O O . GLY A 1 184 ? 31 9.664 4.816 1 77.12 184 GLY A O 1
ATOM 1476 N N . GLN A 1 185 ? 31.031 7.688 5.828 1 82.44 185 GLN A N 1
ATOM 1477 C CA . GLN A 1 185 ? 30.172 7.105 4.809 1 82.44 185 GLN A CA 1
ATOM 1478 C C . GLN A 1 185 ? 28.719 7.547 5.004 1 82.44 185 GLN A C 1
ATOM 1480 O O . GLN A 1 185 ? 28.25 7.676 6.137 1 82.44 185 GLN A O 1
ATOM 1485 N N . ILE A 1 186 ? 28.125 7.859 3.93 1 84 186 ILE A N 1
ATOM 1486 C CA . ILE A 1 186 ? 26.719 8.25 3.971 1 84 186 ILE A CA 1
ATOM 1487 C C . ILE A 1 186 ? 25.844 7.031 3.676 1 84 186 ILE A C 1
ATOM 1489 O O . ILE A 1 186 ? 26.031 6.352 2.666 1 84 186 ILE A O 1
ATOM 1493 N N . ARG A 1 187 ? 24.953 6.777 4.609 1 81 187 ARG A N 1
ATOM 1494 C CA . ARG A 1 187 ? 23.969 5.719 4.434 1 81 187 ARG A CA 1
ATOM 1495 C C . ARG A 1 187 ? 22.578 6.297 4.164 1 81 187 ARG A C 1
ATOM 1497 O O . ARG A 1 187 ? 22.219 7.348 4.707 1 81 187 ARG A O 1
ATOM 1504 N N . HIS A 1 188 ? 21.969 5.711 3.232 1 75.62 188 HIS A N 1
ATOM 1505 C CA . HIS A 1 188 ? 20.625 6.195 2.941 1 75.62 188 HIS A CA 1
ATOM 1506 C C . HIS A 1 188 ? 19.609 5.062 3.012 1 75.62 188 HIS A C 1
ATOM 1508 O O . HIS A 1 188 ? 19.969 3.887 2.953 1 75.62 188 HIS A O 1
ATOM 1514 N N . GLY A 1 189 ? 18.406 5.449 3.48 1 64.38 189 GLY A N 1
ATOM 1515 C CA . GLY A 1 189 ? 17.328 4.473 3.496 1 64.38 189 GLY A CA 1
ATOM 1516 C C . GLY A 1 189 ? 17.047 3.871 2.131 1 64.38 189 GLY A C 1
ATOM 1517 O O . GLY A 1 189 ? 17.641 4.281 1.132 1 64.38 189 GLY A O 1
ATOM 1518 N N . GLU A 1 190 ? 16.5 2.596 2.213 1 51.69 190 GLU A N 1
ATOM 1519 C CA . GLU A 1 190 ? 16.062 1.985 0.963 1 51.69 190 GLU A CA 1
ATOM 1520 C C . GLU A 1 190 ? 14.797 2.662 0.434 1 51.69 190 GLU A C 1
ATOM 1522 O O . GLU A 1 190 ? 13.93 3.068 1.212 1 51.69 190 GLU A O 1
ATOM 1527 N N . HIS A 1 191 ? 14.938 3.4 -0.606 1 45.19 191 HIS A N 1
ATOM 1528 C CA . HIS A 1 191 ? 13.734 3.889 -1.278 1 45.19 191 HIS A CA 1
ATOM 1529 C C . HIS A 1 191 ? 13.203 2.857 -2.266 1 45.19 191 HIS A C 1
ATOM 1531 O O . HIS A 1 191 ? 13.938 2.379 -3.131 1 45.19 191 HIS A O 1
ATOM 1537 N N . ASN A 1 192 ? 11.781 2.617 -2.275 1 43.47 192 ASN A N 1
ATOM 1538 C CA . ASN A 1 192 ? 11.031 1.699 -3.125 1 43.47 192 ASN A CA 1
ATOM 1539 C C . ASN A 1 192 ? 11.766 0.379 -3.316 1 43.47 192 ASN A C 1
ATOM 1541 O O . ASN A 1 192 ? 11.828 -0.148 -4.43 1 43.47 192 ASN A O 1
ATOM 1545 N N . ASN A 1 193 ? 12.461 -0.182 -2.309 1 42.22 193 ASN A N 1
ATOM 1546 C CA . ASN A 1 193 ? 13.133 -1.477 -2.289 1 42.22 193 ASN A CA 1
ATOM 1547 C C . ASN A 1 193 ? 14.312 -1.51 -3.252 1 42.22 193 ASN A C 1
ATOM 1549 O O . ASN A 1 193 ? 14.773 -2.586 -3.643 1 42.22 193 ASN A O 1
ATOM 1553 N N . ARG A 1 194 ? 14.477 -0.482 -4.008 1 46.38 194 ARG A N 1
ATOM 1554 C CA . ARG A 1 194 ? 15.617 -0.578 -4.91 1 46.38 194 ARG A CA 1
ATOM 1555 C C . ARG A 1 194 ? 16.859 0.048 -4.289 1 46.38 194 ARG A C 1
ATOM 1557 O O . ARG A 1 194 ? 16.797 1.155 -3.75 1 46.38 194 ARG A O 1
ATOM 1564 N N . ARG A 1 195 ? 17.781 -0.721 -4.102 1 46.06 195 ARG A N 1
ATOM 1565 C CA . ARG A 1 195 ? 19.125 -0.358 -3.689 1 46.06 195 ARG A CA 1
ATOM 1566 C C . ARG A 1 195 ? 19.766 0.601 -4.688 1 46.06 195 ARG A C 1
ATOM 1568 O O . ARG A 1 195 ? 20.625 0.203 -5.473 1 46.06 195 ARG A O 1
ATOM 1575 N N . GLN A 1 196 ? 18.891 1.44 -5.25 1 51.38 196 GLN A N 1
ATOM 1576 C CA . GLN A 1 196 ? 19.594 2.344 -6.152 1 51.38 196 GLN A CA 1
ATOM 1577 C C . GLN A 1 196 ? 20.469 3.32 -5.379 1 51.38 196 GLN A C 1
ATOM 1579 O O . GLN A 1 196 ? 20.031 3.9 -4.383 1 51.38 196 GLN A O 1
ATOM 1584 N N . LYS A 1 197 ? 21.719 3.186 -5.652 1 57.84 197 LYS A N 1
ATOM 1585 C CA . LYS A 1 197 ? 22.656 4.18 -5.133 1 57.84 197 LYS A CA 1
ATOM 1586 C C . LYS A 1 197 ? 22.156 5.598 -5.402 1 57.84 197 LYS A C 1
ATOM 1588 O O . LYS A 1 197 ? 21.938 5.977 -6.555 1 57.84 197 LYS A O 1
ATOM 1593 N N . LEU A 1 198 ? 21.562 6.219 -4.414 1 66.38 198 LEU A N 1
ATOM 1594 C CA . LEU A 1 198 ? 21.156 7.613 -4.535 1 66.38 198 LEU A CA 1
ATOM 1595 C C . LEU A 1 198 ? 22.375 8.539 -4.488 1 66.38 198 LEU A C 1
ATOM 1597 O O . LEU A 1 198 ? 23.328 8.273 -3.764 1 66.38 198 LEU A O 1
ATOM 1601 N N . ASP A 1 199 ? 22.469 9.406 -5.406 1 75.25 199 ASP A N 1
ATOM 1602 C CA . ASP A 1 199 ? 23.484 10.453 -5.324 1 75.25 199 ASP A CA 1
ATOM 1603 C C . ASP A 1 199 ? 23.172 11.438 -4.203 1 75.25 199 ASP A C 1
ATOM 1605 O O . ASP A 1 199 ? 22.391 12.367 -4.383 1 75.25 199 ASP A O 1
ATOM 1609 N N . VAL A 1 200 ? 23.812 11.203 -3.086 1 79.38 200 VAL A N 1
ATOM 1610 C CA . VAL A 1 200 ? 23.578 12.039 -1.912 1 79.38 200 VAL A CA 1
ATOM 1611 C C . VAL A 1 200 ? 24.734 13.016 -1.728 1 79.38 200 VAL A C 1
ATOM 1613 O O . VAL A 1 200 ? 25.891 12.602 -1.626 1 79.38 200 VAL A O 1
ATOM 1616 N N . PRO A 1 201 ? 24.453 14.242 -1.683 1 86.44 201 PRO A N 1
ATOM 1617 C CA . PRO A 1 201 ? 25.516 15.211 -1.449 1 86.44 201 PRO A CA 1
ATOM 1618 C C . PRO A 1 201 ? 26.109 15.117 -0.041 1 86.44 201 PRO A C 1
ATOM 1620 O O . PRO A 1 201 ? 25.375 14.844 0.917 1 86.44 201 PRO A O 1
ATOM 1623 N N . THR A 1 202 ? 27.312 15.367 0.001 1 90.12 202 THR A N 1
ATOM 1624 C CA . THR A 1 202 ? 27.969 15.391 1.303 1 90.12 202 THR A CA 1
ATOM 1625 C C . THR A 1 202 ? 27.688 16.703 2.029 1 90.12 202 THR A C 1
ATOM 1627 O O . THR A 1 202 ? 27.547 17.75 1.396 1 90.12 202 THR A O 1
ATOM 1630 N N . PRO A 1 203 ? 27.672 16.625 3.336 1 93.12 203 PRO A N 1
ATOM 1631 C CA . PRO A 1 203 ? 27.453 17.859 4.082 1 93.12 203 PRO A CA 1
ATOM 1632 C C . PRO A 1 203 ? 28.609 18.844 3.938 1 93.12 203 PRO A C 1
ATOM 1634 O O . PRO A 1 203 ? 29.781 18.453 3.916 1 93.12 203 PRO A O 1
ATOM 1637 N N . ASP A 1 204 ? 28.266 20.078 3.791 1 92.69 204 ASP A N 1
ATOM 1638 C CA . ASP A 1 204 ? 29.203 21.188 3.855 1 92.69 204 ASP A CA 1
ATOM 1639 C C . ASP A 1 204 ? 29.141 21.891 5.211 1 92.69 204 ASP A C 1
ATOM 1641 O O . ASP A 1 204 ? 28.328 22.781 5.414 1 92.69 204 ASP A O 1
ATOM 1645 N N . GLU A 1 205 ? 30.031 21.625 6.02 1 90.19 205 GLU A N 1
ATOM 1646 C CA . GLU A 1 205 ? 30 22.078 7.406 1 90.19 205 GLU A CA 1
ATOM 1647 C C . GLU A 1 205 ? 30.141 23.594 7.496 1 90.19 205 GLU A C 1
ATOM 1649 O O . GLU A 1 205 ? 29.719 24.203 8.469 1 90.19 205 GLU A O 1
ATOM 1654 N N . SER A 1 206 ? 30.766 24.125 6.5 1 92.81 206 SER A N 1
ATOM 1655 C CA . SER A 1 206 ? 30.953 25.578 6.504 1 92.81 206 SER A CA 1
ATOM 1656 C C . SER A 1 206 ? 29.609 26.297 6.363 1 92.81 206 SER A C 1
ATOM 1658 O O . SER A 1 206 ? 29.516 27.5 6.641 1 92.81 206 SER A O 1
ATOM 1660 N N . GLN A 1 207 ? 28.625 25.578 6.035 1 94.06 207 GLN A N 1
ATOM 1661 C CA . GLN A 1 207 ? 27.312 26.188 5.824 1 94.06 207 GLN A CA 1
ATOM 1662 C C . GLN A 1 207 ? 26.422 25.984 7.039 1 94.06 207 GLN A C 1
ATOM 1664 O O . GLN A 1 207 ? 25.266 26.422 7.043 1 94.06 207 GLN A O 1
ATOM 1669 N N . PHE A 1 208 ? 26.938 25.375 8.039 1 96.75 208 PHE A N 1
ATOM 1670 C CA . PHE A 1 208 ? 26.109 25.047 9.195 1 96.75 208 PHE A CA 1
ATOM 1671 C C . PHE A 1 208 ? 25.953 26.281 10.094 1 96.75 208 PHE A C 1
ATOM 1673 O O . PHE A 1 208 ? 26.875 27.078 10.242 1 96.75 208 PHE A O 1
ATOM 1680 N N . GLU A 1 209 ? 24.844 26.375 10.625 1 97.31 209 GLU A N 1
ATOM 1681 C CA . GLU A 1 209 ? 24.516 27.297 11.711 1 97.31 209 GLU A CA 1
ATOM 1682 C C . GLU A 1 209 ? 24.219 26.547 13 1 97.31 209 GLU A C 1
ATOM 1684 O O . GLU A 1 209 ? 23.828 25.375 12.969 1 97.31 209 GLU A O 1
ATOM 1689 N N . GLU A 1 210 ? 24.453 27.266 14.062 1 97.62 210 GLU A N 1
ATOM 1690 C CA . GLU A 1 210 ? 24.219 26.656 15.367 1 97.62 210 GLU A CA 1
ATOM 1691 C C . GLU A 1 210 ? 23.188 27.438 16.172 1 97.62 210 GLU A C 1
ATOM 1693 O O . GLU A 1 210 ? 23.172 28.672 16.156 1 97.62 210 GLU A O 1
ATOM 1698 N N . VAL A 1 211 ? 22.328 26.703 16.812 1 98.12 211 VAL A N 1
ATOM 1699 C CA . VAL A 1 211 ? 21.359 27.344 17.719 1 98.12 211 VAL A CA 1
ATOM 1700 C C . VAL A 1 211 ? 21.078 26.422 18.891 1 98.12 211 VAL A C 1
ATOM 1702 O O . VAL A 1 211 ? 21.062 25.188 18.75 1 98.12 211 VAL A O 1
ATOM 1705 N N . LEU A 1 212 ? 21 27 20 1 98.38 212 LEU A N 1
ATOM 1706 C CA . LEU A 1 212 ? 20.484 26.297 21.172 1 98.38 212 LEU A CA 1
ATOM 1707 C C . LEU A 1 212 ? 18.984 26.531 21.328 1 98.38 212 LEU A C 1
ATOM 1709 O O . LEU A 1 212 ? 18.562 27.625 21.672 1 98.38 212 LEU A O 1
ATOM 1713 N N . LEU A 1 213 ? 18.203 25.531 21.125 1 98.5 213 LEU A N 1
ATOM 1714 C CA . LEU A 1 213 ? 16.766 25.656 21.266 1 98.5 213 LEU A CA 1
ATOM 1715 C C . LEU A 1 213 ? 16.344 25.547 22.734 1 98.5 213 LEU A C 1
ATOM 1717 O O . LEU A 1 213 ? 16.766 24.625 23.438 1 98.5 213 LEU A O 1
ATOM 1721 N N . GLU A 1 214 ? 15.578 26.484 23.109 1 98.19 214 GLU A N 1
ATOM 1722 C CA . GLU A 1 214 ? 14.984 26.516 24.438 1 98.19 214 GLU A CA 1
ATOM 1723 C C . GLU A 1 214 ? 13.469 26.375 24.375 1 98.19 214 GLU A C 1
ATOM 1725 O O . GLU A 1 214 ? 12.875 26.547 23.312 1 98.19 214 GLU A O 1
ATOM 1730 N N . PRO A 1 215 ? 12.867 26.016 25.516 1 97.94 215 PRO A N 1
ATOM 1731 C CA . PRO A 1 215 ? 11.414 25.844 25.484 1 97.94 215 PRO A CA 1
ATOM 1732 C C . PRO A 1 215 ? 10.703 27.031 24.844 1 97.94 215 PRO A C 1
ATOM 1734 O O . PRO A 1 215 ? 10.945 28.188 25.234 1 97.94 215 PRO A O 1
ATOM 1737 N N . GLY A 1 216 ? 9.891 26.734 23.906 1 97.31 216 GLY A N 1
ATOM 1738 C CA . GLY A 1 216 ? 9.172 27.781 23.203 1 97.31 216 GLY A CA 1
ATOM 1739 C C . GLY A 1 216 ? 9.758 28.094 21.828 1 97.31 216 GLY A C 1
ATOM 1740 O O . GLY A 1 216 ? 9.094 28.688 20.984 1 97.31 216 GLY A O 1
ATOM 1741 N N . ASP A 1 217 ? 10.992 27.672 21.609 1 98.12 217 ASP A N 1
ATOM 1742 C CA . ASP A 1 217 ? 11.648 27.906 20.328 1 98.12 217 ASP A CA 1
ATOM 1743 C C . ASP A 1 217 ? 11.172 26.906 19.266 1 98.12 217 ASP A C 1
ATOM 1745 O O . ASP A 1 217 ? 10.711 25.812 19.609 1 98.12 217 ASP A O 1
ATOM 1749 N N . LEU A 1 218 ? 11.266 27.312 18.016 1 98 218 LEU A N 1
ATOM 1750 C CA . LEU A 1 218 ? 10.883 26.516 16.859 1 98 218 LEU A CA 1
ATOM 1751 C C . LEU A 1 218 ? 11.961 26.562 15.781 1 98 218 LEU A C 1
ATOM 1753 O O . LEU A 1 218 ? 12.523 27.625 15.508 1 98 218 LEU A O 1
ATOM 1757 N N . LEU A 1 219 ? 12.305 25.406 15.219 1 98.62 219 LEU A N 1
ATOM 1758 C CA . LEU A 1 219 ? 13.227 25.312 14.094 1 98.62 219 LEU A CA 1
ATOM 1759 C C . LEU A 1 219 ? 12.602 24.5 12.953 1 98.62 219 LEU A C 1
ATOM 1761 O O . LEU A 1 219 ? 12.25 23.328 13.141 1 98.62 219 LEU A O 1
ATOM 1765 N N . TYR A 1 220 ? 12.414 25.172 11.82 1 98.44 220 TYR A N 1
ATOM 1766 C CA . TYR A 1 220 ? 11.922 24.516 10.609 1 98.44 220 TYR A CA 1
ATOM 1767 C C . TYR A 1 220 ? 13.07 24.172 9.664 1 98.44 220 TYR A C 1
ATOM 1769 O O . TYR A 1 220 ? 13.914 25.031 9.375 1 98.44 220 TYR A O 1
ATOM 1777 N N . LEU A 1 221 ? 13.109 22.953 9.203 1 98.12 221 LEU A N 1
ATOM 1778 C CA . LEU A 1 221 ? 14.078 22.469 8.234 1 98.12 221 LEU A CA 1
ATOM 1779 C C . LEU A 1 221 ? 13.383 21.828 7.031 1 98.12 221 LEU A C 1
ATOM 1781 O O . LEU A 1 221 ? 12.672 20.828 7.18 1 98.12 221 LEU A O 1
ATOM 1785 N N . PRO A 1 222 ? 13.578 22.406 5.84 1 96.81 222 PRO A N 1
ATOM 1786 C CA . PRO A 1 222 ? 13.031 21.734 4.656 1 96.81 222 PRO A CA 1
ATOM 1787 C C . PRO A 1 222 ? 13.703 20.375 4.391 1 96.81 222 PRO A C 1
ATOM 1789 O O . PRO A 1 222 ? 14.781 20.109 4.918 1 96.81 222 PRO A O 1
ATOM 1792 N N . PRO A 1 223 ? 13.023 19.562 3.557 1 94.94 223 PRO A N 1
ATOM 1793 C CA . PRO A 1 223 ? 13.641 18.281 3.203 1 94.94 223 PRO A CA 1
ATOM 1794 C C . PRO A 1 223 ? 15.031 18.438 2.598 1 94.94 223 PRO A C 1
ATOM 1796 O O . PRO A 1 223 ? 15.273 19.375 1.832 1 94.94 223 PRO A O 1
ATOM 1799 N N . GLY A 1 224 ? 15.93 17.516 2.982 1 94.62 224 GLY A N 1
ATOM 1800 C CA . GLY A 1 224 ? 17.25 17.516 2.398 1 94.62 224 GLY A CA 1
ATOM 1801 C C . GLY A 1 224 ? 18.25 18.391 3.154 1 94.62 224 GLY A C 1
ATOM 1802 O O . GLY A 1 224 ? 19.391 18.547 2.729 1 94.62 224 GLY A O 1
ATOM 1803 N N . THR A 1 225 ? 17.859 18.953 4.27 1 96.88 225 THR A N 1
ATOM 1804 C CA . THR A 1 225 ? 18.734 19.828 5.051 1 96.88 225 THR A CA 1
ATOM 1805 C C . THR A 1 225 ? 19.547 19.016 6.059 1 96.88 225 THR A C 1
ATOM 1807 O O . THR A 1 225 ? 18.984 18.422 6.984 1 96.88 225 THR A O 1
ATOM 1810 N N . TRP A 1 226 ? 20.828 19.062 5.871 1 97.06 226 TRP A N 1
ATOM 1811 C CA . TRP A 1 226 ? 21.688 18.391 6.832 1 97.06 226 TRP A CA 1
ATOM 1812 C C . TRP A 1 226 ? 21.562 19.031 8.219 1 97.06 226 TRP A C 1
ATOM 1814 O O . TRP A 1 226 ? 21.547 20.25 8.344 1 97.06 226 TRP A O 1
ATOM 1824 N N . HIS A 1 227 ? 21.516 18.172 9.195 1 97.31 227 HIS A N 1
ATOM 1825 C CA . HIS A 1 227 ? 21.453 18.672 10.562 1 97.31 227 HIS A CA 1
ATOM 1826 C C . HIS A 1 227 ? 21.859 17.609 11.57 1 97.31 227 HIS A C 1
ATOM 1828 O O . HIS A 1 227 ? 21.922 16.422 11.227 1 97.31 227 HIS A O 1
ATOM 1834 N N . ASN A 1 228 ? 22.234 17.984 12.719 1 95.25 228 ASN A N 1
ATOM 1835 C CA . ASN A 1 228 ? 22.422 17.156 13.898 1 95.25 228 ASN A CA 1
ATOM 1836 C C . ASN A 1 228 ? 22.031 17.891 15.172 1 95.25 228 ASN A C 1
ATOM 1838 O O . ASN A 1 228 ? 21.828 19.109 15.156 1 95.25 228 ASN A O 1
ATOM 1842 N N . ALA A 1 229 ? 21.828 17.156 16.219 1 96 229 ALA A N 1
ATOM 1843 C CA . ALA A 1 229 ? 21.344 17.766 17.453 1 96 229 ALA A CA 1
ATOM 1844 C C . ALA A 1 229 ? 21.859 17 18.672 1 96 229 ALA A C 1
ATOM 1846 O O . ALA A 1 229 ? 21.969 15.773 18.641 1 96 229 ALA A O 1
ATOM 1847 N N . LYS A 1 230 ? 22.125 17.75 19.719 1 95.5 230 LYS A N 1
ATOM 1848 C CA . LYS A 1 230 ? 22.562 17.188 21 1 95.5 230 LYS A CA 1
ATOM 1849 C C . LYS A 1 230 ? 21.891 17.906 22.172 1 95.5 230 LYS A C 1
ATOM 1851 O O . LYS A 1 230 ? 21.859 19.141 22.219 1 95.5 230 LYS A O 1
ATOM 1856 N N . ALA A 1 231 ? 21.469 17.141 23.094 1 97.19 231 ALA A N 1
ATOM 1857 C CA . ALA A 1 231 ? 20.766 17.688 24.25 1 97.19 231 ALA A CA 1
ATOM 1858 C C . ALA A 1 231 ? 21.734 18.328 25.234 1 97.19 231 ALA A C 1
ATOM 1860 O O . ALA A 1 231 ? 22.828 17.797 25.453 1 97.19 231 ALA A O 1
ATOM 1861 N N . SER A 1 232 ? 21.375 19.359 25.828 1 96.44 232 SER A N 1
ATOM 1862 C CA . SER A 1 232 ? 22.016 19.953 27 1 96.44 232 SER A CA 1
ATOM 1863 C C . SER A 1 232 ? 21.141 19.797 28.25 1 96.44 232 SER A C 1
ATOM 1865 O O . SER A 1 232 ? 20.297 20.641 28.547 1 96.44 232 SER A O 1
ATOM 1867 N N . GLY A 1 233 ? 21.406 18.781 29 1 94.25 233 GLY A N 1
ATOM 1868 C CA . GLY A 1 233 ? 20.438 18.281 29.969 1 94.25 233 GLY A CA 1
ATOM 1869 C C . GLY A 1 233 ? 19.391 17.391 29.344 1 94.25 233 GLY A C 1
ATOM 1870 O O . GLY A 1 233 ? 19.422 17.125 28.125 1 94.25 233 GLY A O 1
ATOM 1871 N N . GLU A 1 234 ? 18.469 16.922 30.156 1 95.69 234 GLU A N 1
ATOM 1872 C CA . GLU A 1 234 ? 17.359 16.172 29.578 1 95.69 234 GLU A CA 1
ATOM 1873 C C . GLU A 1 234 ? 16.469 17.078 28.734 1 95.69 234 GLU A C 1
ATOM 1875 O O . GLU A 1 234 ? 16.109 18.172 29.156 1 95.69 234 GLU A O 1
ATOM 1880 N N . SER A 1 235 ? 16.188 16.609 27.594 1 97.69 235 SER A N 1
ATOM 1881 C CA . SER A 1 235 ? 15.477 17.453 26.625 1 97.69 235 SER A CA 1
ATOM 1882 C C . SER A 1 235 ? 14.297 16.703 26 1 97.69 235 SER A C 1
ATOM 1884 O O . SER A 1 235 ? 14.414 15.531 25.656 1 97.69 235 SER A O 1
ATOM 1886 N N . LEU A 1 236 ? 13.188 17.344 25.953 1 98.12 236 LEU A N 1
ATOM 1887 C CA . LEU A 1 236 ? 12.008 16.859 25.25 1 98.12 236 LEU A CA 1
ATOM 1888 C C . LEU A 1 236 ? 11.641 17.797 24.094 1 98.12 236 LEU A C 1
ATOM 1890 O O . LEU A 1 236 ? 11.477 19 24.297 1 98.12 236 LEU A O 1
ATOM 1894 N N . ALA A 1 237 ? 11.562 17.25 22.938 1 98.31 237 ALA A N 1
ATOM 1895 C CA . ALA A 1 237 ? 11.18 18.031 21.766 1 98.31 237 ALA A CA 1
ATOM 1896 C C . ALA A 1 237 ? 10.188 17.266 20.891 1 98.31 237 ALA A C 1
ATOM 1898 O O . ALA A 1 237 ? 10.227 16.031 20.828 1 98.31 237 ALA A O 1
ATOM 1899 N N . LEU A 1 238 ? 9.305 17.984 20.234 1 98.12 238 LEU A N 1
ATOM 1900 C CA . LEU A 1 238 ? 8.438 17.453 19.188 1 98.12 238 LEU A CA 1
ATOM 1901 C C . LEU A 1 238 ? 8.977 17.812 17.797 1 98.12 238 LEU A C 1
ATOM 1903 O O . LEU A 1 238 ? 9.664 18.812 17.641 1 98.12 238 LEU A O 1
ATOM 1907 N N . ASN A 1 239 ? 8.727 16.969 16.922 1 97.56 239 ASN A N 1
ATOM 1908 C CA . ASN A 1 239 ? 8.93 17.234 15.5 1 97.56 239 ASN A CA 1
ATOM 1909 C C . ASN A 1 239 ? 7.625 17.109 14.719 1 97.56 239 ASN A C 1
ATOM 1911 O O . ASN A 1 239 ? 7.105 16 14.562 1 97.56 239 ASN A O 1
ATOM 1915 N N . MET A 1 240 ? 7.09 18.203 14.344 1 96.81 240 MET A N 1
ATOM 1916 C CA . MET A 1 240 ? 5.945 18.156 13.438 1 96.81 240 MET A CA 1
ATOM 1917 C C . MET A 1 240 ? 6.387 17.797 12.023 1 96.81 240 MET A C 1
ATOM 1919 O O . MET A 1 240 ? 7.035 18.609 11.352 1 96.81 240 MET A O 1
ATOM 1923 N N . ALA A 1 241 ? 6.027 16.703 11.633 1 93.38 241 ALA A N 1
ATOM 1924 C CA . ALA A 1 241 ? 6.469 16.172 10.344 1 93.38 241 ALA A CA 1
ATOM 1925 C C . ALA A 1 241 ? 5.336 16.203 9.32 1 93.38 241 ALA A C 1
ATOM 1927 O O . ALA A 1 241 ? 4.176 15.969 9.664 1 93.38 241 ALA A O 1
ATOM 1928 N N . PHE A 1 242 ? 5.688 16.531 8.148 1 92.31 242 PHE A N 1
ATOM 1929 C CA . PHE A 1 242 ? 4.77 16.547 7.016 1 92.31 242 PHE A CA 1
ATOM 1930 C C . PHE A 1 242 ? 5.082 15.398 6.055 1 92.31 242 PHE A C 1
ATOM 1932 O O . PHE A 1 242 ? 6.191 15.312 5.52 1 92.31 242 PHE A O 1
ATOM 1939 N N . GLU A 1 243 ? 4.133 14.531 5.855 1 85.38 243 GLU A N 1
ATOM 1940 C CA . GLU A 1 243 ? 4.359 13.406 4.957 1 85.38 243 GLU A CA 1
ATOM 1941 C C . GLU A 1 243 ? 4.586 13.883 3.523 1 85.38 243 GLU A C 1
ATOM 1943 O O . GLU A 1 243 ? 4.102 14.945 3.133 1 85.38 243 GLU A O 1
ATOM 1948 N N . THR A 1 244 ? 5.352 13.094 2.857 1 82.38 244 THR A N 1
ATOM 1949 C CA . THR A 1 244 ? 5.617 13.414 1.46 1 82.38 244 THR A CA 1
ATOM 1950 C C . THR A 1 244 ? 4.605 12.727 0.546 1 82.38 244 THR A C 1
ATOM 1952 O O . THR A 1 244 ? 4.852 11.625 0.055 1 82.38 244 THR A O 1
ATOM 1955 N N . ILE A 1 245 ? 3.48 13.32 0.375 1 81.38 245 ILE A N 1
ATOM 1956 C CA . ILE A 1 245 ? 2.441 12.805 -0.51 1 81.38 245 ILE A CA 1
ATOM 1957 C C . ILE A 1 245 ? 2.377 13.648 -1.779 1 81.38 245 ILE A C 1
ATOM 1959 O O . ILE A 1 245 ? 1.941 14.805 -1.741 1 81.38 245 ILE A O 1
ATOM 1963 N N . GLY A 1 246 ? 2.838 13.109 -2.764 1 85.94 246 GLY A N 1
ATOM 1964 C CA . GLY A 1 246 ? 2.805 13.789 -4.043 1 85.94 246 GLY A CA 1
ATOM 1965 C C . GLY A 1 246 ? 1.534 13.531 -4.832 1 85.94 246 GLY A C 1
ATOM 1966 O O . GLY A 1 246 ? 0.555 13.016 -4.285 1 85.94 246 GLY A O 1
ATOM 1967 N N . MET A 1 247 ? 1.537 13.992 -6.016 1 88 247 MET A N 1
ATOM 1968 C CA . MET A 1 247 ? 0.375 13.93 -6.898 1 88 247 MET A CA 1
ATOM 1969 C C . MET A 1 247 ? -0.077 12.492 -7.105 1 88 247 MET A C 1
ATOM 1971 O O . MET A 1 247 ? -1.276 12.203 -7.105 1 88 247 MET A O 1
ATOM 1975 N N . LEU A 1 248 ? 0.858 11.609 -7.277 1 88.19 248 LEU A N 1
ATOM 1976 C CA . LEU A 1 248 ? 0.509 10.234 -7.598 1 88.19 248 LEU A CA 1
ATOM 1977 C C . LEU A 1 248 ? -0.259 9.586 -6.453 1 88.19 248 LEU A C 1
ATOM 1979 O O . LEU A 1 248 ? -1.184 8.805 -6.684 1 88.19 248 LEU A O 1
ATOM 1983 N N . GLN A 1 249 ? 0.145 9.883 -5.227 1 85.94 249 GLN A N 1
ATOM 1984 C CA . GLN A 1 249 ? -0.49 9.297 -4.051 1 85.94 249 GLN A CA 1
ATOM 1985 C C . GLN A 1 249 ? -1.923 9.797 -3.891 1 85.94 249 GLN A C 1
ATOM 1987 O O . GLN A 1 249 ? -2.74 9.148 -3.234 1 85.94 249 GLN A O 1
ATOM 1992 N N . VAL A 1 250 ? -2.18 10.906 -4.43 1 84.81 250 VAL A N 1
ATOM 1993 C CA . VAL A 1 250 ? -3.527 11.461 -4.359 1 84.81 250 VAL A CA 1
ATOM 1994 C C . VAL A 1 250 ? -4.348 10.984 -5.555 1 84.81 250 VAL A C 1
ATOM 1996 O O . VAL A 1 250 ? -5.531 10.672 -5.418 1 84.81 250 VAL A O 1
ATOM 1999 N N . LEU A 1 251 ? -3.744 10.859 -6.637 1 87 251 LEU A N 1
ATOM 2000 C CA . LEU A 1 251 ? -4.43 10.586 -7.895 1 87 251 LEU A CA 1
ATOM 2001 C C . LEU A 1 251 ? -4.695 9.086 -8.055 1 87 251 LEU A C 1
ATOM 2003 O O . LEU A 1 251 ? -5.773 8.688 -8.492 1 87 251 LEU A O 1
ATOM 2007 N N . PHE A 1 252 ? -3.756 8.227 -7.738 1 88.5 252 PHE A N 1
ATOM 2008 C CA . PHE A 1 252 ? -3.818 6.809 -8.062 1 88.5 252 PHE A CA 1
ATOM 2009 C C . PHE A 1 252 ? -4.988 6.141 -7.352 1 88.5 252 PHE A C 1
ATOM 2011 O O . PHE A 1 252 ? -5.746 5.387 -7.961 1 88.5 252 PHE A O 1
ATOM 2018 N N . PRO A 1 253 ? -5.156 6.445 -6.082 1 85.5 253 PRO A N 1
ATOM 2019 C CA . PRO A 1 253 ? -6.316 5.836 -5.43 1 85.5 253 PRO A CA 1
ATOM 2020 C C . PRO A 1 253 ? -7.637 6.223 -6.09 1 85.5 253 PRO A C 1
ATOM 2022 O O . PRO A 1 253 ? -8.562 5.402 -6.16 1 85.5 253 PRO A O 1
ATOM 2025 N N . GLU A 1 254 ? -7.727 7.379 -6.512 1 82.25 254 GLU A N 1
ATOM 2026 C CA . GLU A 1 254 ? -8.945 7.832 -7.176 1 82.25 254 GLU A CA 1
ATOM 2027 C C . GLU A 1 254 ? -9.125 7.148 -8.531 1 82.25 254 GLU A C 1
ATOM 2029 O O . GLU A 1 254 ? -10.234 6.762 -8.898 1 82.25 254 GLU A O 1
ATOM 2034 N N . LEU A 1 255 ? -8.047 7.07 -9.25 1 86.69 255 LEU A N 1
ATOM 2035 C CA . LEU A 1 255 ? -8.109 6.355 -10.523 1 86.69 255 LEU A CA 1
ATOM 2036 C C . LEU A 1 255 ? -8.516 4.902 -10.312 1 86.69 255 LEU A C 1
ATOM 2038 O O . LEU A 1 255 ? -9.32 4.363 -11.062 1 86.69 255 LEU A O 1
ATOM 2042 N N . GLU A 1 256 ? -7.902 4.34 -9.344 1 87.56 256 GLU A N 1
ATOM 2043 C CA . GLU A 1 256 ? -8.242 2.957 -9.023 1 87.56 256 GLU A CA 1
ATOM 2044 C C . GLU A 1 256 ? -9.734 2.811 -8.719 1 87.56 256 GLU A C 1
ATOM 2046 O O . GLU A 1 256 ? -10.383 1.881 -9.203 1 87.56 256 GLU A O 1
ATOM 2051 N N . ARG A 1 257 ? -10.234 3.693 -7.945 1 82.56 257 ARG A N 1
ATOM 2052 C CA . ARG A 1 257 ? -11.648 3.672 -7.598 1 82.56 257 ARG A CA 1
ATOM 2053 C C . ARG A 1 257 ? -12.523 3.781 -8.844 1 82.56 257 ARG A C 1
ATOM 2055 O O . ARG A 1 257 ? -13.469 3.01 -9.016 1 82.56 257 ARG A O 1
ATOM 2062 N N . MET A 1 258 ? -12.266 4.656 -9.688 1 82.62 258 MET A N 1
ATOM 2063 C CA . MET A 1 258 ? -13.055 4.898 -10.891 1 82.62 258 MET A CA 1
ATOM 2064 C C . MET A 1 258 ? -12.969 3.717 -11.852 1 82.62 258 MET A C 1
ATOM 2066 O O . MET A 1 258 ? -13.984 3.27 -12.391 1 82.62 258 MET A O 1
ATOM 2070 N N . LEU A 1 259 ? -11.789 3.254 -12.008 1 88.25 259 LEU A N 1
ATOM 2071 C CA . LEU A 1 259 ? -11.578 2.193 -12.984 1 88.25 259 LEU A CA 1
ATOM 2072 C C . LEU A 1 259 ? -12.125 0.864 -12.477 1 88.25 259 LEU A C 1
ATOM 2074 O O . LEU A 1 259 ? -12.586 0.036 -13.266 1 88.25 259 LEU A O 1
ATOM 2078 N N . SER A 1 260 ? -12.078 0.687 -11.195 1 84.69 260 SER A N 1
ATOM 2079 C CA . SER A 1 260 ? -12.539 -0.571 -10.617 1 84.69 260 SER A CA 1
ATOM 2080 C C . SER A 1 260 ? -14.047 -0.737 -10.773 1 84.69 260 SER A C 1
ATOM 2082 O O . SER A 1 260 ? -14.578 -1.83 -10.578 1 84.69 260 SER A O 1
ATOM 2084 N N . GLU A 1 261 ? -14.727 0.313 -11.117 1 83.44 261 GLU A N 1
ATOM 2085 C CA . GLU A 1 261 ? -16.156 0.206 -11.406 1 83.44 261 GLU A CA 1
ATOM 2086 C C . GLU A 1 261 ? -16.406 -0.611 -12.672 1 83.44 261 GLU A C 1
ATOM 2088 O O . GLU A 1 261 ? -17.484 -1.161 -12.859 1 83.44 261 GLU A O 1
ATOM 2093 N N . LYS A 1 262 ? -15.461 -0.649 -13.5 1 88.12 262 LYS A N 1
ATOM 2094 C CA . LYS A 1 262 ? -15.523 -1.471 -14.711 1 88.12 262 LYS A CA 1
ATOM 2095 C C . LYS A 1 262 ? -14.969 -2.867 -14.453 1 88.12 262 LYS A C 1
ATOM 2097 O O . LYS A 1 262 ? -13.859 -3.012 -13.93 1 88.12 262 LYS A O 1
ATOM 2102 N N . LEU A 1 263 ? -15.695 -3.865 -14.914 1 87.75 263 LEU A N 1
ATOM 2103 C CA . LEU A 1 263 ? -15.328 -5.258 -14.68 1 87.75 263 LEU A CA 1
ATOM 2104 C C . LEU A 1 263 ? -13.969 -5.574 -15.281 1 87.75 263 LEU A C 1
ATOM 2106 O O . LEU A 1 263 ? -13.188 -6.332 -14.703 1 87.75 263 LEU A O 1
ATOM 2110 N N . GLU A 1 264 ? -13.695 -4.969 -16.422 1 90.12 264 GLU A N 1
ATOM 2111 C CA . GLU A 1 264 ? -12.469 -5.262 -17.172 1 90.12 264 GLU A CA 1
ATOM 2112 C C . GLU A 1 264 ? -11.234 -4.898 -16.344 1 90.12 264 GLU A C 1
ATOM 2114 O O . GLU A 1 264 ? -10.172 -5.5 -16.516 1 90.12 264 GLU A O 1
ATOM 2119 N N . TRP A 1 265 ? -11.422 -3.918 -15.453 1 92.06 265 TRP A N 1
ATOM 2120 C CA . TRP A 1 265 ? -10.281 -3.461 -14.672 1 92.06 265 TRP A CA 1
ATOM 2121 C C . TRP A 1 265 ? -10.125 -4.293 -13.406 1 92.06 265 TRP A C 1
ATOM 2123 O O . TRP A 1 265 ? -9.094 -4.219 -12.734 1 92.06 265 TRP A O 1
ATOM 2133 N N . ARG A 1 266 ? -11.094 -5.121 -13.133 1 89.12 266 ARG A N 1
ATOM 2134 C CA . ARG A 1 266 ? -11.016 -6.008 -11.977 1 89.12 266 ARG A CA 1
ATOM 2135 C C . ARG A 1 266 ? -10.367 -7.336 -12.352 1 89.12 266 ARG A C 1
ATOM 2137 O O . ARG A 1 266 ? -9.914 -8.078 -11.477 1 89.12 266 ARG A O 1
ATOM 2144 N N . ALA A 1 267 ? -10.352 -7.582 -13.594 1 91 267 ALA A N 1
ATOM 2145 C CA . ALA A 1 267 ? -9.758 -8.82 -14.086 1 91 267 ALA A CA 1
ATOM 2146 C C . ALA A 1 267 ? -8.242 -8.805 -13.93 1 91 267 ALA A C 1
ATOM 2148 O O . ALA A 1 267 ? -7.613 -7.746 -14.023 1 91 267 ALA A O 1
ATOM 2149 N N . ILE A 1 268 ? -7.691 -9.977 -13.672 1 91.12 268 ILE A N 1
ATOM 2150 C CA . ILE A 1 268 ? -6.238 -10.102 -13.695 1 91.12 268 ILE A CA 1
ATOM 2151 C C . ILE A 1 268 ? -5.75 -10.211 -15.133 1 91.12 268 ILE A C 1
ATOM 2153 O O . ILE A 1 268 ? -6.547 -10.406 -16.062 1 91.12 268 ILE A O 1
ATOM 2157 N N . LEU A 1 269 ? -4.469 -10.016 -15.344 1 91.94 269 LEU A N 1
ATOM 2158 C CA . LEU A 1 269 ? -3.92 -10.219 -16.672 1 91.94 269 LEU A CA 1
ATOM 2159 C C . LEU A 1 269 ? -4.16 -11.648 -17.156 1 91.94 269 LEU A C 1
ATOM 2161 O O . LEU A 1 269 ? -4.102 -12.586 -16.359 1 91.94 269 LEU A O 1
ATOM 2165 N N . PRO A 1 270 ? -4.348 -11.812 -18.406 1 92.62 270 PRO A N 1
ATOM 2166 C CA . PRO A 1 270 ? -4.711 -13.133 -18.938 1 92.62 270 PRO A CA 1
ATOM 2167 C C . PRO A 1 270 ? -3.645 -14.188 -18.672 1 92.62 270 PRO A C 1
ATOM 2169 O O . PRO A 1 270 ? -2.449 -13.906 -18.766 1 92.62 270 PRO A O 1
ATOM 2172 N N . ALA A 1 271 ? -4.152 -15.344 -18.266 1 94.5 271 ALA A N 1
ATOM 2173 C CA . ALA A 1 271 ? -3.299 -16.531 -18.203 1 94.5 271 ALA A CA 1
ATOM 2174 C C . ALA A 1 271 ? -3.139 -17.172 -19.578 1 94.5 271 ALA A C 1
ATOM 2176 O O . ALA A 1 271 ? -4.109 -17.297 -20.328 1 94.5 271 ALA A O 1
ATOM 2177 N N . THR A 1 272 ? -1.934 -17.438 -19.938 1 93.12 272 THR A N 1
ATOM 2178 C CA . THR A 1 272 ? -1.622 -18.156 -21.172 1 93.12 272 THR A CA 1
ATOM 2179 C C . THR A 1 272 ? -0.642 -19.297 -20.906 1 93.12 272 THR A C 1
ATOM 2181 O O . THR A 1 272 ? 0.213 -19.188 -20.031 1 93.12 272 THR A O 1
ATOM 2184 N N . PRO A 1 273 ? -0.768 -20.406 -21.625 1 91.25 273 PRO A N 1
ATOM 2185 C CA . PRO A 1 273 ? 0.176 -21.5 -21.406 1 91.25 273 PRO A CA 1
ATOM 2186 C C . PRO A 1 273 ? 1.605 -21.141 -21.797 1 91.25 273 PRO A C 1
ATOM 2188 O O . PRO A 1 273 ? 1.846 -20.703 -22.938 1 91.25 273 PRO A O 1
ATOM 2191 N N . LEU A 1 274 ? 2.449 -21.344 -20.906 1 90.69 274 LEU A N 1
ATOM 2192 C CA . LEU A 1 274 ? 3.854 -21.047 -21.172 1 90.69 274 LEU A CA 1
ATOM 2193 C C . LEU A 1 274 ? 4.355 -21.844 -22.375 1 90.69 274 LEU A C 1
ATOM 2195 O O . LEU A 1 274 ? 5.148 -21.328 -23.172 1 90.69 274 LEU A O 1
ATOM 2199 N N . GLU A 1 275 ? 3.885 -23.078 -22.516 1 86.94 275 GLU A N 1
ATOM 2200 C CA . GLU A 1 275 ? 4.336 -23.969 -23.578 1 86.94 275 GLU A CA 1
ATOM 2201 C C . GLU A 1 275 ? 4.051 -23.375 -24.953 1 86.94 275 GLU A C 1
ATOM 2203 O O . GLU A 1 275 ? 4.715 -23.719 -25.922 1 86.94 275 GLU A O 1
ATOM 2208 N N . GLN A 1 276 ? 3.145 -22.484 -24.938 1 85.94 276 GLN A N 1
ATOM 2209 C CA . GLN A 1 276 ? 2.76 -21.875 -26.219 1 85.94 276 GLN A CA 1
ATOM 2210 C C . GLN A 1 276 ? 3.363 -20.484 -26.359 1 85.94 276 GLN A C 1
ATOM 2212 O O . GLN A 1 276 ? 3.01 -19.734 -27.281 1 85.94 276 GLN A O 1
ATOM 2217 N N . THR A 1 277 ? 4.176 -20.078 -25.469 1 87.38 277 THR A N 1
ATOM 2218 C CA . THR A 1 277 ? 4.754 -18.734 -25.469 1 87.38 277 THR A CA 1
ATOM 2219 C C . THR A 1 277 ? 6.238 -18.797 -25.828 1 87.38 277 THR A C 1
ATOM 2221 O O . THR A 1 277 ? 7.027 -19.422 -25.109 1 87.38 277 THR A O 1
ATOM 2224 N N . ARG A 1 278 ? 6.613 -18.141 -26.875 1 86.94 278 ARG A N 1
ATOM 2225 C CA . ARG A 1 278 ? 8.031 -18.031 -27.203 1 86.94 278 ARG A CA 1
ATOM 2226 C C . ARG A 1 278 ? 8.734 -17.016 -26.328 1 86.94 278 ARG A C 1
ATOM 2228 O O . ARG A 1 278 ? 8.156 -15.977 -25.984 1 86.94 278 ARG A O 1
ATOM 2235 N N . PRO A 1 279 ? 9.984 -17.25 -25.953 1 87.38 279 PRO A N 1
ATOM 2236 C CA . PRO A 1 279 ? 10.703 -16.375 -25.031 1 87.38 279 PRO A CA 1
ATOM 2237 C C . PRO A 1 279 ? 10.734 -14.922 -25.484 1 87.38 279 PRO A C 1
ATOM 2239 O O . PRO A 1 279 ? 10.781 -14.008 -24.656 1 87.38 279 PRO A O 1
ATOM 2242 N N . GLY A 1 280 ? 10.656 -14.641 -26.703 1 85.25 280 GLY A N 1
ATOM 2243 C CA . GLY A 1 280 ? 10.766 -13.281 -27.188 1 85.25 280 GLY A CA 1
ATOM 2244 C C . GLY A 1 280 ? 9.43 -12.664 -27.547 1 85.25 280 GLY A C 1
ATOM 2245 O O . GLY A 1 280 ? 9.375 -11.555 -28.078 1 85.25 280 GLY A O 1
ATOM 2246 N N . GLU A 1 281 ? 8.391 -13.383 -27.172 1 86.81 281 GLU A N 1
ATOM 2247 C CA . GLU A 1 281 ? 7.074 -12.922 -27.594 1 86.81 281 GLU A CA 1
ATOM 2248 C C . GLU A 1 281 ? 6.152 -12.703 -26.391 1 86.81 281 GLU A C 1
ATOM 2250 O O . GLU A 1 281 ? 6.355 -13.305 -25.328 1 86.81 281 GLU A O 1
ATOM 2255 N N . VAL A 1 282 ? 5.227 -11.805 -26.578 1 88.62 282 VAL A N 1
ATOM 2256 C CA . VAL A 1 282 ? 4.102 -11.633 -25.672 1 88.62 282 VAL A CA 1
ATOM 2257 C C . VAL A 1 282 ? 2.846 -12.258 -26.266 1 88.62 282 VAL A C 1
ATOM 2259 O O . VAL A 1 282 ? 2.496 -11.977 -27.422 1 88.62 282 VAL A O 1
ATOM 2262 N N . PRO A 1 283 ? 2.248 -13.102 -25.484 1 91.25 283 PRO A N 1
ATOM 2263 C CA . PRO A 1 283 ? 1.017 -13.68 -26.031 1 91.25 283 PRO A CA 1
ATOM 2264 C C . PRO A 1 283 ? 0.014 -12.609 -26.469 1 91.25 283 PRO A C 1
ATOM 2266 O O . PRO A 1 283 ? -0.125 -11.578 -25.812 1 91.25 283 PRO A O 1
ATOM 2269 N N . LEU A 1 284 ? -0.703 -12.922 -27.562 1 90.31 284 LEU A N 1
ATOM 2270 C CA . LEU A 1 284 ? -1.627 -11.977 -28.172 1 90.31 284 LEU A CA 1
ATOM 2271 C C . LEU A 1 284 ? -2.697 -11.531 -27.188 1 90.31 284 LEU A C 1
ATOM 2273 O O . LEU A 1 284 ? -3.057 -10.359 -27.141 1 90.31 284 LEU A O 1
ATOM 2277 N N . GLU A 1 285 ? -3.254 -12.477 -26.359 1 91.38 285 GLU A N 1
ATOM 2278 C CA . GLU A 1 285 ? -4.301 -12.164 -25.391 1 91.38 285 GLU A CA 1
ATOM 2279 C C . GLU A 1 285 ? -3.818 -11.141 -24.375 1 91.38 285 GLU A C 1
ATOM 2281 O O . GLU A 1 285 ? -4.578 -10.25 -23.969 1 91.38 285 GLU A O 1
ATOM 2286 N N . VAL A 1 286 ? -2.611 -11.258 -23.984 1 91 286 VAL A N 1
ATOM 2287 C CA . VAL A 1 286 ? -2.021 -10.352 -23.016 1 91 286 VAL A CA 1
ATOM 2288 C C . VAL A 1 286 ? -1.802 -8.977 -23.641 1 91 286 VAL A C 1
ATOM 2290 O O . VAL A 1 286 ? -2.146 -7.953 -23.047 1 91 286 VAL A O 1
ATOM 2293 N N . GLU A 1 287 ? -1.253 -8.992 -24.844 1 88.38 287 GLU A N 1
ATOM 2294 C CA . GLU A 1 287 ? -1.02 -7.742 -25.562 1 88.38 287 GLU A CA 1
ATOM 2295 C C . GLU A 1 287 ? -2.318 -6.969 -25.766 1 88.38 287 GLU A C 1
ATOM 2297 O O . GLU A 1 287 ? -2.361 -5.754 -25.547 1 88.38 287 GLU A O 1
ATOM 2302 N N . GLN A 1 288 ? -3.322 -7.656 -26.172 1 90.12 288 GLN A N 1
ATOM 2303 C CA . GLN A 1 288 ? -4.617 -7.031 -26.406 1 90.12 288 GLN A CA 1
ATOM 2304 C C . GLN A 1 288 ? -5.203 -6.477 -25.109 1 90.12 288 GLN A C 1
ATOM 2306 O O . GLN A 1 288 ? -5.762 -5.375 -25.094 1 90.12 288 GLN A O 1
ATOM 2311 N N . PHE A 1 289 ? -5.09 -7.242 -24.125 1 91.44 289 PHE A N 1
ATOM 2312 C CA . PHE A 1 289 ? -5.594 -6.816 -22.812 1 91.44 289 PHE A CA 1
ATOM 2313 C C . PHE A 1 289 ? -4.902 -5.539 -22.359 1 91.44 289 PHE A C 1
ATOM 2315 O O . PHE A 1 289 ? -5.566 -4.562 -22 1 91.44 289 PHE A O 1
ATOM 2322 N N . ILE A 1 290 ? -3.615 -5.512 -22.422 1 88.56 290 ILE A N 1
ATOM 2323 C CA . ILE A 1 290 ? -2.826 -4.375 -21.969 1 88.56 290 ILE A CA 1
ATOM 2324 C C . ILE A 1 290 ? -3.127 -3.154 -22.828 1 88.56 290 ILE A C 1
ATOM 2326 O O . ILE A 1 290 ? -3.305 -2.047 -22.328 1 88.56 290 ILE A O 1
ATOM 2330 N N . THR A 1 291 ? -3.217 -3.371 -24.141 1 87.62 291 THR A N 1
ATOM 2331 C CA . THR A 1 291 ? -3.502 -2.287 -25.062 1 87.62 291 THR A CA 1
ATOM 2332 C C . THR A 1 291 ? -4.855 -1.654 -24.766 1 87.62 291 THR A C 1
ATOM 2334 O O . THR A 1 291 ? -4.98 -0.429 -24.734 1 87.62 291 THR A O 1
ATOM 2337 N N . ALA A 1 292 ? -5.785 -2.502 -24.531 1 91 292 ALA A N 1
ATOM 2338 C CA . ALA A 1 292 ? -7.133 -2.016 -24.25 1 91 292 ALA A CA 1
ATOM 2339 C C . ALA A 1 292 ? -7.164 -1.215 -22.953 1 91 292 ALA A C 1
ATOM 2341 O O . ALA A 1 292 ? -7.762 -0.138 -22.891 1 91 292 ALA A O 1
ATOM 2342 N N . ARG A 1 293 ? -6.555 -1.712 -21.922 1 91.25 293 ARG A N 1
ATOM 2343 C CA . ARG A 1 293 ? -6.535 -1.04 -20.625 1 91.25 293 ARG A CA 1
ATOM 2344 C C . ARG A 1 293 ? -5.809 0.299 -20.703 1 91.25 293 ARG A C 1
ATOM 2346 O O . ARG A 1 293 ? -6.258 1.294 -20.141 1 91.25 293 ARG A O 1
ATOM 2353 N N . LEU A 1 294 ? -4.703 0.329 -21.406 1 87.81 294 LEU A N 1
ATOM 2354 C CA . LEU A 1 294 ? -3.957 1.573 -21.578 1 87.81 294 LEU A CA 1
ATOM 2355 C C . LEU A 1 294 ? -4.785 2.609 -22.328 1 87.81 294 LEU A C 1
ATOM 2357 O O . LEU A 1 294 ? -4.773 3.791 -21.984 1 87.81 294 LEU A O 1
ATOM 2361 N N . GLY A 1 295 ? -5.383 2.113 -23.391 1 87.56 295 GLY A N 1
ATOM 2362 C CA . GLY A 1 295 ? -6.266 3.006 -24.125 1 87.56 295 GLY A CA 1
ATOM 2363 C C . GLY A 1 295 ? -7.359 3.604 -23.25 1 87.56 295 GLY A C 1
ATOM 2364 O O . GLY A 1 295 ? -7.617 4.809 -23.312 1 87.56 295 GLY A O 1
ATOM 2365 N N . GLU A 1 296 ? -7.969 2.787 -22.422 1 90.19 296 GLU A N 1
ATOM 2366 C CA . GLU A 1 296 ? -9.023 3.242 -21.516 1 90.19 296 GLU A CA 1
ATOM 2367 C C . GLU A 1 296 ? -8.484 4.227 -20.484 1 90.19 296 GLU A C 1
ATOM 2369 O O . GLU A 1 296 ? -9.148 5.207 -20.141 1 90.19 296 GLU A O 1
ATOM 2374 N N . LEU A 1 297 ? -7.352 3.908 -19.969 1 89.38 297 LEU A N 1
ATOM 2375 C CA . LEU A 1 297 ? -6.727 4.805 -19 1 89.38 297 LEU A CA 1
ATOM 2376 C C . LEU A 1 297 ? -6.438 6.164 -19.625 1 89.38 297 LEU A C 1
ATOM 2378 O O . LEU A 1 297 ? -6.703 7.203 -19.031 1 89.38 297 LEU A O 1
ATOM 2382 N N . ARG A 1 298 ? -5.926 6.148 -20.859 1 87.5 298 ARG A N 1
ATOM 2383 C CA . ARG A 1 298 ? -5.66 7.387 -21.578 1 87.5 298 ARG A CA 1
ATOM 2384 C C . ARG A 1 298 ? -6.945 8.18 -21.797 1 87.5 298 ARG A C 1
ATOM 2386 O O . ARG A 1 298 ? -6.969 9.398 -21.609 1 87.5 298 ARG A O 1
ATOM 2393 N N . ASP A 1 299 ? -7.898 7.461 -22.172 1 87.31 299 ASP A N 1
ATOM 2394 C CA . ASP A 1 299 ? -9.188 8.102 -22.391 1 87.31 299 ASP A CA 1
ATOM 2395 C C . ASP A 1 299 ? -9.711 8.734 -21.094 1 87.31 299 ASP A C 1
ATOM 2397 O O . ASP A 1 299 ? -10.211 9.859 -21.109 1 87.31 299 ASP A O 1
ATOM 2401 N N . MET A 1 300 ? -9.617 8.008 -20.062 1 86.44 300 MET A N 1
ATOM 2402 C CA . MET A 1 300 ? -10.07 8.523 -18.781 1 86.44 300 MET A CA 1
ATOM 2403 C C . MET A 1 300 ? -9.281 9.766 -18.375 1 86.44 300 MET A C 1
ATOM 2405 O O . MET A 1 300 ? -9.867 10.766 -17.953 1 86.44 300 MET A O 1
ATOM 2409 N N . LEU A 1 301 ? -7.98 9.703 -18.5 1 84.56 301 LEU A N 1
ATOM 2410 C CA . LEU A 1 301 ? -7.133 10.836 -18.141 1 84.56 301 LEU A CA 1
ATOM 2411 C C . LEU A 1 301 ? -7.406 12.031 -19.047 1 84.56 301 LEU A C 1
ATOM 2413 O O . LEU A 1 301 ? -7.293 13.18 -18.609 1 84.56 301 LEU A O 1
ATOM 2417 N N . GLY A 1 302 ? -7.684 11.703 -20.266 1 81.69 302 GLY A N 1
ATOM 2418 C CA . GLY A 1 302 ? -8.039 12.766 -21.203 1 81.69 302 GLY A CA 1
ATOM 2419 C C . GLY A 1 302 ? -9.273 13.539 -20.781 1 81.69 302 GLY A C 1
ATOM 2420 O O . GLY A 1 302 ? -9.406 14.727 -21.094 1 81.69 302 GLY A O 1
ATOM 2421 N N . LYS A 1 303 ? -10.109 12.836 -20.078 1 78.75 303 LYS A N 1
ATOM 2422 C CA . LYS A 1 303 ? -11.344 13.461 -19.625 1 78.75 303 LYS A CA 1
ATOM 2423 C C . LYS A 1 303 ? -11.133 14.211 -18.312 1 78.75 303 LYS A C 1
ATOM 2425 O O . LYS A 1 303 ? -11.977 15.016 -17.906 1 78.75 303 LYS A O 1
ATOM 2430 N N . LEU A 1 304 ? -10.047 13.805 -17.703 1 74.44 304 LEU A N 1
ATOM 2431 C CA . LEU A 1 304 ? -9.75 14.5 -16.453 1 74.44 304 LEU A CA 1
ATOM 2432 C C . LEU A 1 304 ? -9.125 15.867 -16.734 1 74.44 304 LEU A C 1
ATOM 2434 O O . LEU A 1 304 ? -8.25 15.992 -17.594 1 74.44 304 LEU A O 1
ATOM 2438 N N . SER A 1 305 ? -9.836 16.938 -16.672 1 62.75 305 SER A N 1
ATOM 2439 C CA . SER A 1 305 ? -9.305 18.297 -16.797 1 62.75 305 SER A CA 1
ATOM 2440 C C . SER A 1 305 ? -8.977 18.891 -15.438 1 62.75 305 SER A C 1
ATOM 2442 O O . SER A 1 305 ? -9.586 18.531 -14.43 1 62.75 305 SER A O 1
ATOM 2444 N N . SER A 1 306 ? -7.715 19.547 -15.344 1 53.16 306 SER A N 1
ATOM 2445 C CA . SER A 1 306 ? -7.301 20.234 -14.117 1 53.16 306 SER A CA 1
ATOM 2446 C C . SER A 1 306 ? -8.43 21.078 -13.555 1 53.16 306 SER A C 1
ATOM 2448 O O . SER A 1 306 ? -8.531 21.25 -12.336 1 53.16 306 SER A O 1
ATOM 2450 N N . ARG A 1 307 ? -9.141 21.719 -14.484 1 56.03 307 ARG A N 1
ATOM 2451 C CA . ARG A 1 307 ? -10.297 22.5 -14.039 1 56.03 307 ARG A CA 1
ATOM 2452 C C . ARG A 1 307 ? -11.523 21.609 -13.883 1 56.03 307 ARG A C 1
ATOM 2454 O O . ARG A 1 307 ? -12.633 22.109 -13.688 1 56.03 307 ARG A O 1
ATOM 2461 N N . GLY A 1 308 ? -11.133 20.344 -13.945 1 61.69 308 GLY A N 1
ATOM 2462 C CA . GLY A 1 308 ? -12.242 19.406 -13.867 1 61.69 308 GLY A CA 1
ATOM 2463 C C . GLY A 1 308 ? -12.648 19.078 -12.445 1 61.69 308 GLY A C 1
ATOM 2464 O O . GLY A 1 308 ? -11.82 19.125 -11.531 1 61.69 308 GLY A O 1
ATOM 2465 N N . VAL A 1 309 ? -13.883 19.047 -12.266 1 62.47 309 VAL A N 1
ATOM 2466 C CA . VAL A 1 309 ? -14.594 18.828 -11.016 1 62.47 309 VAL A CA 1
ATOM 2467 C C . VAL A 1 309 ? -13.984 17.641 -10.281 1 62.47 309 VAL A C 1
ATOM 2469 O O . VAL A 1 309 ? -13.836 17.672 -9.055 1 62.47 309 VAL A O 1
ATOM 2472 N N . GLU A 1 310 ? -13.344 16.781 -10.977 1 74.31 310 GLU A N 1
ATOM 2473 C CA . GLU A 1 310 ? -12.891 15.57 -10.297 1 74.31 310 GLU A CA 1
ATOM 2474 C C . GLU A 1 310 ? -11.586 15.812 -9.547 1 74.31 310 GLU A C 1
ATOM 2476 O O . GLU A 1 310 ? -11.43 15.375 -8.406 1 74.31 310 GLU A O 1
ATOM 2481 N N . LEU A 1 311 ? -10.719 16.562 -10.219 1 77.5 311 LEU A N 1
ATOM 2482 C CA . LEU A 1 311 ? -9.438 16.812 -9.562 1 77.5 311 LEU A CA 1
ATOM 2483 C C . LEU A 1 311 ? -9.609 17.781 -8.391 1 77.5 311 LEU A C 1
ATOM 2485 O O . LEU A 1 311 ? -8.938 17.641 -7.371 1 77.5 311 LEU A O 1
ATOM 2489 N N . GLU A 1 312 ? -10.5 18.703 -8.609 1 84.62 312 GLU A N 1
ATOM 2490 C CA . GLU A 1 312 ? -10.828 19.594 -7.5 1 84.62 312 GLU A CA 1
ATOM 2491 C C . GLU A 1 312 ? -11.375 18.812 -6.309 1 84.62 312 GLU A C 1
ATOM 2493 O O . GLU A 1 312 ? -11.023 19.094 -5.164 1 84.62 312 GLU A O 1
ATOM 2498 N N . ARG A 1 313 ? -12.18 17.891 -6.621 1 84.88 313 ARG A N 1
ATOM 2499 C CA . ARG A 1 313 ? -12.758 17.062 -5.57 1 84.88 313 ARG A CA 1
ATOM 2500 C C . ARG A 1 313 ? -11.68 16.281 -4.84 1 84.88 313 ARG A C 1
ATOM 2502 O O . ARG A 1 313 ? -11.703 16.172 -3.611 1 84.88 313 ARG A O 1
ATOM 2509 N N . ILE A 1 314 ? -10.812 15.82 -5.645 1 82.88 314 ILE A N 1
ATOM 2510 C CA . ILE A 1 314 ? -9.742 15.016 -5.066 1 82.88 314 ILE A CA 1
ATOM 2511 C C . ILE A 1 314 ? -8.906 15.875 -4.117 1 82.88 314 ILE A C 1
ATOM 2513 O O . ILE A 1 314 ? -8.602 15.453 -2.996 1 82.88 314 ILE A O 1
ATOM 2517 N N . TRP A 1 315 ? -8.562 17.016 -4.586 1 88.06 315 TRP A N 1
ATOM 2518 C CA . TRP A 1 315 ? -7.766 17.906 -3.76 1 88.06 315 TRP A CA 1
ATOM 2519 C C . TRP A 1 315 ? -8.531 18.312 -2.5 1 88.06 315 TRP A C 1
ATOM 2521 O O . TRP A 1 315 ? -7.965 18.312 -1.402 1 88.06 315 TRP A O 1
ATOM 2531 N N . ARG A 1 316 ? -9.773 18.609 -2.59 1 90.56 316 ARG A N 1
ATOM 2532 C CA . ARG A 1 316 ? -10.578 19.047 -1.454 1 90.56 316 ARG A CA 1
ATOM 2533 C C . ARG A 1 316 ? -10.727 17.938 -0.424 1 90.56 316 ARG A C 1
ATOM 2535 O O . ARG A 1 316 ? -10.688 18.188 0.782 1 90.56 316 ARG A O 1
ATOM 2542 N N . ARG A 1 317 ? -10.914 16.766 -0.922 1 88.44 317 ARG A N 1
ATOM 2543 C CA . ARG A 1 317 ? -10.961 15.625 -0.007 1 88.44 317 ARG A CA 1
ATOM 2544 C C . ARG A 1 317 ? -9.648 15.492 0.761 1 88.44 317 ARG A C 1
ATOM 2546 O O . ARG A 1 317 ? -9.648 15.273 1.975 1 88.44 317 ARG A O 1
ATOM 2553 N N . ALA A 1 318 ? -8.633 15.664 0.005 1 88.44 318 ALA A N 1
ATOM 2554 C CA . ALA A 1 318 ? -7.316 15.484 0.614 1 88.44 318 ALA A CA 1
ATOM 2555 C C . ALA A 1 318 ? -7.051 16.562 1.665 1 88.44 318 ALA A C 1
ATOM 2557 O O . ALA A 1 318 ? -6.535 16.266 2.746 1 88.44 318 ALA A O 1
ATOM 2558 N N . VAL A 1 319 ? -7.398 17.797 1.4 1 91 319 VAL A N 1
ATOM 2559 C CA . VAL A 1 319 ? -7.043 18.906 2.285 1 91 319 VAL A CA 1
ATOM 2560 C C . VAL A 1 319 ? -7.949 18.906 3.512 1 91 319 VAL A C 1
ATOM 2562 O O . VAL A 1 319 ? -7.609 19.484 4.547 1 91 319 VAL A O 1
ATOM 2565 N N . THR A 1 320 ? -9.117 18.203 3.434 1 90.38 320 THR A N 1
ATOM 2566 C CA . THR A 1 320 ? -10.062 18.219 4.543 1 90.38 320 THR A CA 1
ATOM 2567 C C . THR A 1 320 ? -10.023 16.906 5.309 1 90.38 320 THR A C 1
ATOM 2569 O O . THR A 1 320 ? -10.891 16.641 6.148 1 90.38 320 THR A O 1
ATOM 2572 N N . SER A 1 321 ? -9.086 16.109 4.953 1 86.25 321 SER A N 1
ATOM 2573 C CA . SER A 1 321 ? -8.977 14.828 5.629 1 86.25 321 SER A CA 1
ATOM 2574 C C . SER A 1 321 ? -7.82 14.82 6.625 1 86.25 321 SER A C 1
ATOM 2576 O O . SER A 1 321 ? -6.797 15.469 6.395 1 86.25 321 SER A O 1
ATOM 2578 N N . SER A 1 322 ? -8.062 14.211 7.754 1 81.44 322 SER A N 1
ATOM 2579 C CA . SER A 1 322 ? -7.027 13.938 8.742 1 81.44 322 SER A CA 1
ATOM 2580 C C . SER A 1 322 ? -7.117 12.5 9.258 1 81.44 322 SER A C 1
ATOM 2582 O O . SER A 1 322 ? -8.195 12.031 9.617 1 81.44 322 SER A O 1
ATOM 2584 N N . PRO A 1 323 ? -5.996 11.852 9.266 1 77.19 323 PRO A N 1
ATOM 2585 C CA . PRO A 1 323 ? -6.039 10.453 9.711 1 77.19 323 PRO A CA 1
ATOM 2586 C C . PRO A 1 323 ? -6.293 10.32 11.211 1 77.19 323 PRO A C 1
ATOM 2588 O O . PRO A 1 323 ? -6.594 9.227 11.695 1 77.19 323 PRO A O 1
ATOM 2591 N N . TYR A 1 324 ? -6.23 11.367 11.938 1 75.56 324 TYR A N 1
ATOM 2592 C CA . TYR A 1 324 ? -6.234 11.25 13.391 1 75.56 324 TYR A CA 1
ATOM 2593 C C . TYR A 1 324 ? -7.547 11.758 13.977 1 75.56 324 TYR A C 1
ATOM 2595 O O . TYR A 1 324 ? -7.781 11.641 15.188 1 75.56 324 TYR A O 1
ATOM 2603 N N . VAL A 1 325 ? -8.281 12.352 13.148 1 69.31 325 VAL A N 1
ATOM 2604 C CA . VAL A 1 325 ? -9.508 12.945 13.68 1 69.31 325 VAL A CA 1
ATOM 2605 C C . VAL A 1 325 ? -10.719 12.328 12.984 1 69.31 325 VAL A C 1
ATOM 2607 O O . VAL A 1 325 ? -10.781 12.281 11.758 1 69.31 325 VAL A O 1
ATOM 2610 N N . SER A 1 326 ? -11.344 11.461 13.672 1 62.56 326 SER A N 1
ATOM 2611 C CA . SER A 1 326 ? -12.602 10.961 13.133 1 62.56 326 SER A CA 1
ATOM 2612 C C . SER A 1 326 ? -13.797 11.609 13.82 1 62.56 326 SER A C 1
ATOM 2614 O O . SER A 1 326 ? -13.883 11.625 15.047 1 62.56 326 SER A O 1
ATOM 2616 N N . LEU A 1 327 ? -14.406 12.469 13.148 1 60.72 327 LEU A N 1
ATOM 2617 C CA . LEU A 1 327 ? -15.625 13.039 13.703 1 60.72 327 LEU A CA 1
ATOM 2618 C C . LEU A 1 327 ? -16.859 12.305 13.18 1 60.72 327 LEU A C 1
ATOM 2620 O O . LEU A 1 327 ? -17.078 12.25 11.969 1 60.72 327 LEU A O 1
ATOM 2624 N N . ASP A 1 328 ? -17.203 11.32 13.93 1 59.47 328 ASP A N 1
ATOM 2625 C CA . ASP A 1 328 ? -18.438 10.672 13.5 1 59.47 328 ASP A CA 1
ATOM 2626 C C . ASP A 1 328 ? -19.656 11.562 13.773 1 59.47 328 ASP A C 1
ATOM 2628 O O . ASP A 1 328 ? -19.797 12.117 14.867 1 59.47 328 ASP A O 1
ATOM 2632 N N . GLY A 1 329 ? -20.328 11.984 12.68 1 62.81 329 GLY A N 1
ATOM 2633 C CA . GLY A 1 329 ? -21.594 12.68 12.859 1 62.81 329 GLY A CA 1
ATOM 2634 C C . GLY A 1 329 ? -22.594 11.898 13.68 1 62.81 329 GLY A C 1
ATOM 2635 O O . GLY A 1 329 ? -22.484 10.68 13.812 1 62.81 329 GLY A O 1
ATOM 2636 N N . GLN A 1 330 ? -23.203 12.562 14.594 1 64.12 330 GLN A N 1
ATOM 2637 C CA . GLN A 1 330 ? -24.328 11.953 15.305 1 64.12 330 GLN A CA 1
ATOM 2638 C C . GLN A 1 330 ? -25.656 12.43 14.734 1 64.12 330 GLN A C 1
ATOM 2640 O O . GLN A 1 330 ? -25.844 13.625 14.492 1 64.12 330 GLN A O 1
ATOM 2645 N N . ALA A 1 331 ? -26.391 11.406 14.32 1 67.12 331 ALA A N 1
ATOM 2646 C CA . ALA A 1 331 ? -27.75 11.773 13.922 1 67.12 331 ALA A CA 1
ATOM 2647 C C . ALA A 1 331 ? -28.406 12.68 14.961 1 67.12 331 ALA A C 1
ATOM 2649 O O . ALA A 1 331 ? -28.203 12.492 16.172 1 67.12 331 ALA A O 1
ATOM 2650 N N . PRO A 1 332 ? -29.062 13.734 14.383 1 68.31 332 PRO A N 1
ATOM 2651 C CA . PRO A 1 332 ? -29.734 14.625 15.336 1 68.31 332 PRO A CA 1
ATOM 2652 C C . PRO A 1 332 ? -30.672 13.875 16.281 1 68.31 332 PRO A C 1
ATOM 2654 O O . PRO A 1 332 ? -31.406 12.984 15.844 1 68.31 332 PRO A O 1
ATOM 2657 N N . THR A 1 333 ? -30.5 14.109 17.5 1 72.38 333 THR A N 1
ATOM 2658 C CA . THR A 1 333 ? -31.312 13.5 18.547 1 72.38 333 THR A CA 1
ATOM 2659 C C . THR A 1 333 ? -32.781 13.938 18.406 1 72.38 333 THR A C 1
ATOM 2661 O O . THR A 1 333 ? -33.688 13.211 18.812 1 72.38 333 THR A O 1
ATOM 2664 N N . SER A 1 334 ? -33.062 15.133 17.906 1 82.88 334 SER A N 1
ATOM 2665 C CA . SER A 1 334 ? -34.406 15.703 17.703 1 82.88 334 SER A CA 1
ATOM 2666 C C . SER A 1 334 ? -34.469 16.484 16.391 1 82.88 334 SER A C 1
ATOM 2668 O O . SER A 1 334 ? -33.438 16.953 15.891 1 82.88 334 SER A O 1
ATOM 2670 N N . PRO A 1 335 ? -35.688 16.516 15.867 1 89.81 335 PRO A N 1
ATOM 2671 C CA . PRO A 1 335 ? -35.844 17.297 14.641 1 89.81 335 PRO A CA 1
ATOM 2672 C C . PRO A 1 335 ? -35.406 18.75 14.82 1 89.81 335 PRO A C 1
ATOM 2674 O O . PRO A 1 335 ? -35.594 19.328 15.898 1 89.81 335 PRO A O 1
ATOM 2677 N N . LEU A 1 336 ? -34.906 19.312 13.828 1 93.44 336 LEU A N 1
ATOM 2678 C CA . LEU A 1 336 ? -34.438 20.688 13.867 1 93.44 336 LEU A CA 1
ATOM 2679 C C . LEU A 1 336 ? -35.625 21.656 13.945 1 93.44 336 LEU A C 1
ATOM 2681 O O . LEU A 1 336 ? -36.625 21.484 13.266 1 93.44 336 LEU A O 1
ATOM 2685 N N . LYS A 1 337 ? -35.469 22.656 14.805 1 93.62 337 LYS A N 1
ATOM 2686 C CA . LYS A 1 337 ? -36.438 23.75 14.93 1 93.62 337 LYS A CA 1
ATOM 2687 C C . LYS A 1 337 ? -35.812 25.062 14.477 1 93.62 337 LYS A C 1
ATOM 2689 O O . LYS A 1 337 ? -34.594 25.234 14.508 1 93.62 337 LYS A O 1
ATOM 2694 N N . PRO A 1 338 ? -36.656 26 14.055 1 94.31 338 PRO A N 1
ATOM 2695 C CA . PRO A 1 338 ? -36.125 27.281 13.555 1 94.31 338 PRO A CA 1
ATOM 2696 C C . PRO A 1 338 ? -35.219 27.984 14.57 1 94.31 338 PRO A C 1
ATOM 2698 O O . PRO A 1 338 ? -34.312 28.719 14.188 1 94.31 338 PRO A O 1
ATOM 2701 N N . GLU A 1 339 ? -35.375 27.781 15.875 1 94.06 339 GLU A N 1
ATOM 2702 C CA . GLU A 1 339 ? -34.656 28.5 16.922 1 94.06 339 GLU A CA 1
ATOM 2703 C C . GLU A 1 339 ? -33.312 27.812 17.234 1 94.06 339 GLU A C 1
ATOM 2705 O O . GLU A 1 339 ? -32.469 28.359 17.953 1 94.06 339 GLU A O 1
ATOM 2710 N N . ASP A 1 340 ? -33.188 26.625 16.703 1 94.44 340 ASP A N 1
ATOM 2711 C CA . ASP A 1 340 ? -31.938 25.906 16.984 1 94.44 340 ASP A CA 1
ATOM 2712 C C . ASP A 1 340 ? -30.719 26.656 16.438 1 94.44 340 ASP A C 1
ATOM 2714 O O . ASP A 1 340 ? -30.781 27.234 15.344 1 94.44 340 ASP A O 1
ATOM 2718 N N . VAL A 1 341 ? -29.688 26.688 17.219 1 95.5 341 VAL A N 1
ATOM 2719 C CA . VAL A 1 341 ? -28.438 27.297 16.812 1 95.5 341 VAL A CA 1
ATOM 2720 C C . VAL A 1 341 ? -27.453 26.219 16.375 1 95.5 341 VAL A C 1
ATOM 2722 O O . VAL A 1 341 ? -27.188 25.266 17.125 1 95.5 341 VAL A O 1
ATOM 2725 N N . LEU A 1 342 ? -27.016 26.312 15.148 1 93.88 342 LEU A N 1
ATOM 2726 C CA . LEU A 1 342 ? -26.047 25.375 14.594 1 93.88 342 LEU A CA 1
ATOM 2727 C C . LEU A 1 342 ? -24.672 26.016 14.438 1 93.88 342 LEU A C 1
ATOM 2729 O O . LEU A 1 342 ? -24.578 27.234 14.219 1 93.88 342 LEU A O 1
ATOM 2733 N N . VAL A 1 343 ? -23.656 25.266 14.609 1 92.94 343 VAL A N 1
ATOM 2734 C CA . VAL A 1 343 ? -22.266 25.688 14.469 1 92.94 343 VAL A CA 1
ATOM 2735 C C . VAL A 1 343 ? -21.516 24.734 13.555 1 92.94 343 VAL A C 1
ATOM 2737 O O . VAL A 1 343 ? -21.734 23.516 13.617 1 92.94 343 VAL A O 1
ATOM 2740 N N . ARG A 1 344 ? -20.75 25.297 12.695 1 91.12 344 ARG A N 1
ATOM 2741 C CA . ARG A 1 344 ? -19.844 24.422 11.945 1 91.12 344 ARG A CA 1
ATOM 2742 C C . ARG A 1 344 ? -18.922 23.656 12.883 1 91.12 344 ARG A C 1
ATOM 2744 O O . ARG A 1 344 ? -18.375 24.234 13.82 1 91.12 344 ARG A O 1
ATOM 2751 N N . THR A 1 345 ? -18.719 22.469 12.578 1 87.56 345 THR A N 1
ATOM 2752 C CA . THR A 1 345 ? -17.875 21.625 13.43 1 87.56 345 THR A CA 1
ATOM 2753 C C . THR A 1 345 ? -16.438 22.109 13.406 1 87.56 345 THR A C 1
ATOM 2755 O O . THR A 1 345 ? -15.789 22.203 14.461 1 87.56 345 THR A O 1
ATOM 2758 N N . GLU A 1 346 ? -15.922 22.406 12.266 1 85.19 346 GLU A N 1
ATOM 2759 C CA . GLU A 1 346 ? -14.594 23 12.125 1 85.19 346 GLU A CA 1
ATOM 2760 C C . GLU A 1 346 ? -14.688 24.531 12.031 1 85.19 346 GLU A C 1
ATOM 2762 O O . GLU A 1 346 ? -15.656 25.062 11.484 1 85.19 346 GLU A O 1
ATOM 2767 N N . PRO A 1 347 ? -13.734 25.188 12.492 1 86.56 347 PRO A N 1
ATOM 2768 C CA . PRO A 1 347 ? -13.82 26.656 12.508 1 86.56 347 PRO A CA 1
ATOM 2769 C C . PRO A 1 347 ? -13.547 27.266 11.133 1 86.56 347 PRO A C 1
ATOM 2771 O O . PRO A 1 347 ? -13.477 28.5 11.008 1 86.56 347 PRO A O 1
ATOM 2774 N N . TYR A 1 348 ? -13.453 26.5 10.148 1 89.06 348 TYR A N 1
ATOM 2775 C CA . TYR A 1 348 ? -13.125 26.969 8.805 1 89.06 348 TYR A CA 1
ATOM 2776 C C . TYR A 1 348 ? -14.352 26.906 7.898 1 89.06 348 TYR A C 1
ATOM 2778 O O . TYR A 1 348 ? -15.258 26.109 8.117 1 89.06 348 TYR A O 1
ATOM 2786 N N . PRO A 1 349 ? -14.32 27.797 6.914 1 89.25 349 PRO A N 1
ATOM 2787 C CA . PRO A 1 349 ? -15.414 27.688 5.949 1 89.25 349 PRO A CA 1
ATOM 2788 C C . PRO A 1 349 ? -15.461 26.312 5.273 1 89.25 349 PRO A C 1
ATOM 2790 O O . PRO A 1 349 ? -14.414 25.719 4.996 1 89.25 349 PRO A O 1
ATOM 2793 N N . LEU A 1 350 ? -16.641 25.906 4.969 1 89.75 350 LEU A N 1
ATOM 2794 C CA . LEU A 1 350 ? -16.812 24.625 4.297 1 89.75 350 LEU A CA 1
ATOM 2795 C C . LEU A 1 350 ? -16.453 24.734 2.816 1 89.75 350 LEU A C 1
ATOM 2797 O O . LEU A 1 350 ? -17.109 25.484 2.076 1 89.75 350 LEU A O 1
ATOM 2801 N N . PRO A 1 351 ? -15.5 23.984 2.406 1 92.38 351 PRO A N 1
ATOM 2802 C CA . PRO A 1 351 ? -15.25 23.969 0.964 1 92.38 351 PRO A CA 1
ATOM 2803 C C . PRO A 1 351 ? -16.359 23.266 0.18 1 92.38 351 PRO A C 1
ATOM 2805 O O . PRO A 1 351 ? -16.969 22.328 0.681 1 92.38 351 PRO A O 1
ATOM 2808 N N . TYR A 1 352 ? -16.609 23.75 -0.963 1 93 352 TYR A N 1
ATOM 2809 C CA . TYR A 1 352 ? -17.625 23.125 -1.802 1 93 352 TYR A CA 1
ATOM 2810 C C . TYR A 1 352 ? -17.266 23.25 -3.277 1 93 352 TYR A C 1
ATOM 2812 O O . TYR A 1 352 ? -16.422 24.078 -3.652 1 93 352 TYR A O 1
ATOM 2820 N N . VAL A 1 353 ? -17.812 22.391 -4.105 1 91 353 VAL A N 1
ATOM 2821 C CA . VAL A 1 353 ? -17.656 22.438 -5.555 1 91 353 VAL A CA 1
ATOM 2822 C C . VAL A 1 353 ? -19 22.094 -6.223 1 91 353 VAL A C 1
ATOM 2824 O O . VAL A 1 353 ? -19.719 21.203 -5.758 1 91 353 VAL A O 1
ATOM 2827 N N . ARG A 1 354 ? -19.297 22.938 -7.148 1 88.38 354 ARG A N 1
ATOM 2828 C CA . ARG A 1 354 ? -20.484 22.656 -7.953 1 88.38 354 ARG A CA 1
ATOM 2829 C C . ARG A 1 354 ? -20.141 21.75 -9.133 1 88.38 354 ARG A C 1
ATOM 2831 O O . ARG A 1 354 ? -19.094 21.938 -9.773 1 88.38 354 ARG A O 1
ATOM 2838 N N . ARG A 1 355 ? -20.969 20.719 -9.344 1 83.12 355 ARG A N 1
ATOM 2839 C CA . ARG A 1 355 ? -20.734 19.797 -10.445 1 83.12 355 ARG A CA 1
ATOM 2840 C C . ARG A 1 355 ? -22.047 19.469 -11.164 1 83.12 355 ARG A C 1
ATOM 2842 O O . ARG A 1 355 ? -23.062 19.188 -10.516 1 83.12 355 ARG A O 1
ATOM 2849 N N . PRO A 1 356 ? -21.969 19.547 -12.477 1 81.75 356 PRO A N 1
ATOM 2850 C CA . PRO A 1 356 ? -23.125 19.047 -13.203 1 81.75 356 PRO A CA 1
ATOM 2851 C C . PRO A 1 356 ? -23.156 17.516 -13.273 1 81.75 356 PRO A C 1
ATOM 2853 O O . PRO A 1 356 ? -22.094 16.875 -13.391 1 81.75 356 PRO A O 1
ATOM 2856 N N . GLY A 1 357 ? -24.234 16.922 -12.984 1 74.12 357 GLY A N 1
ATOM 2857 C CA . GLY A 1 357 ? -24.422 15.5 -13.219 1 74.12 357 GLY A CA 1
ATOM 2858 C C . GLY A 1 357 ? -24.469 15.141 -14.695 1 74.12 357 GLY A C 1
ATOM 2859 O O . GLY A 1 357 ? -24.391 16.016 -15.555 1 74.12 357 GLY A O 1
ATOM 2860 N N . PRO A 1 358 ? -24.5 13.852 -15.008 1 73.38 358 PRO A N 1
ATOM 2861 C CA . PRO A 1 358 ? -24.562 13.383 -16.391 1 73.38 358 PRO A CA 1
ATOM 2862 C C . PRO A 1 358 ? -25.75 13.953 -17.172 1 73.38 358 PRO A C 1
ATOM 2864 O O . PRO A 1 358 ? -25.641 14.203 -18.375 1 73.38 358 PRO A O 1
ATOM 2867 N N . ASP A 1 359 ? -26.922 14.18 -16.469 1 82.81 359 ASP A N 1
ATOM 2868 C CA . ASP A 1 359 ? -28.141 14.656 -17.109 1 82.81 359 ASP A CA 1
ATOM 2869 C C . ASP A 1 359 ? -28.25 16.172 -17.031 1 82.81 359 ASP A C 1
ATOM 2871 O O . ASP A 1 359 ? -29.297 16.75 -17.344 1 82.81 359 ASP A O 1
ATOM 2875 N N . GLY A 1 360 ? -27.141 16.797 -16.5 1 82.94 360 GLY A N 1
ATOM 2876 C CA . GLY A 1 360 ? -27.156 18.25 -16.406 1 82.94 360 GLY A CA 1
ATOM 2877 C C . GLY A 1 360 ? -27.625 18.75 -15.047 1 82.94 360 GLY A C 1
ATOM 2878 O O . GLY A 1 360 ? -27.547 19.953 -14.758 1 82.94 360 GLY A O 1
ATOM 2879 N N . THR A 1 361 ? -28.125 17.719 -14.32 1 88.31 361 THR A N 1
ATOM 2880 C CA . THR A 1 361 ? -28.547 18.078 -12.977 1 88.31 361 THR A CA 1
ATOM 2881 C C . THR A 1 361 ? -27.359 18.594 -12.164 1 88.31 361 THR A C 1
ATOM 2883 O O . THR A 1 361 ? -26.266 18.031 -12.234 1 88.31 361 THR A O 1
ATOM 2886 N N . GLN A 1 362 ? -27.594 19.719 -11.492 1 89.12 362 GLN A N 1
ATOM 2887 C CA . GLN A 1 362 ? -26.5 20.312 -10.727 1 89.12 362 GLN A CA 1
ATOM 2888 C C . GLN A 1 362 ? -26.438 19.734 -9.32 1 89.12 362 GLN A C 1
ATOM 2890 O O . GLN A 1 362 ? -27.469 19.484 -8.695 1 89.12 362 GLN A O 1
ATOM 2895 N N . PHE A 1 363 ? -25.219 19.5 -8.898 1 92.25 363 PHE A N 1
ATOM 2896 C CA . PHE A 1 363 ? -24.969 19.047 -7.535 1 92.25 363 PHE A CA 1
ATOM 2897 C C . PHE A 1 363 ? -23.906 19.906 -6.867 1 92.25 363 PHE A C 1
ATOM 2899 O O . PHE A 1 363 ? -23.172 20.625 -7.543 1 92.25 363 PHE A O 1
ATOM 2906 N N . VAL A 1 364 ? -23.969 19.891 -5.543 1 92.94 364 VAL A N 1
ATOM 2907 C CA . VAL A 1 364 ? -22.938 20.547 -4.746 1 92.94 364 VAL A CA 1
ATOM 2908 C C . VAL A 1 364 ? -22.281 19.516 -3.816 1 92.94 364 VAL A C 1
ATOM 2910 O O . VAL A 1 364 ? -22.969 18.812 -3.086 1 92.94 364 VAL A O 1
ATOM 2913 N N . TYR A 1 365 ? -21 19.453 -3.945 1 92.81 365 TYR A N 1
ATOM 2914 C CA . TYR A 1 365 ? -20.234 18.641 -3.002 1 92.81 365 TYR A CA 1
ATOM 2915 C C . TYR A 1 365 ? -19.641 19.516 -1.901 1 92.81 36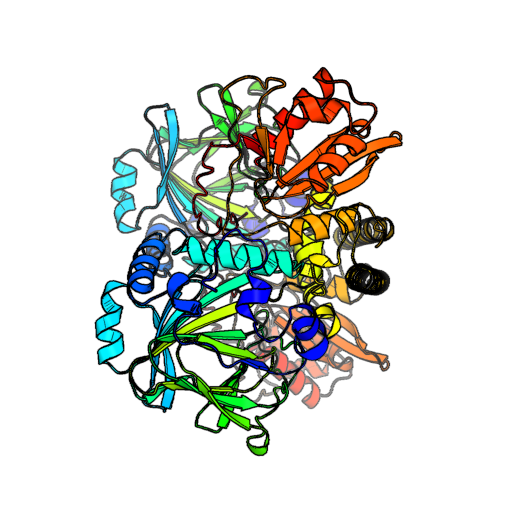5 TYR A C 1
ATOM 2917 O O . TYR A 1 365 ? -19.016 20.547 -2.182 1 92.81 365 TYR A O 1
ATOM 2925 N N . VAL A 1 366 ? -19.875 19.125 -0.688 1 94.5 366 VAL A N 1
ATOM 2926 C CA . VAL A 1 366 ? -19.344 19.844 0.472 1 94.5 366 VAL A CA 1
ATOM 2927 C C . VAL A 1 366 ? -18.359 18.938 1.225 1 94.5 366 VAL A C 1
ATOM 2929 O O . VAL A 1 366 ? -18.562 17.734 1.336 1 94.5 366 VAL A O 1
ATOM 2932 N N . TYR A 1 367 ? -17.328 19.609 1.709 1 92.62 367 TYR A N 1
ATOM 2933 C CA . TYR A 1 367 ? -16.25 18.828 2.299 1 92.62 367 TYR A CA 1
ATOM 2934 C C . TYR A 1 367 ? -15.953 19.281 3.721 1 92.62 367 TYR A C 1
ATOM 2936 O O . TYR A 1 367 ? -16.047 20.484 4.023 1 92.62 367 TYR A O 1
ATOM 2944 N N . GLY A 1 368 ? -15.531 18.328 4.555 1 88.5 368 GLY A N 1
ATOM 2945 C CA . GLY A 1 368 ? -15.086 18.578 5.914 1 88.5 368 GLY A CA 1
ATOM 2946 C C . GLY A 1 368 ? -15.117 17.344 6.797 1 88.5 368 GLY A C 1
ATOM 2947 O O . GLY A 1 368 ? -15.82 16.391 6.496 1 88.5 368 GLY A O 1
ATOM 2948 N N . CYS A 1 369 ? -14.32 17.375 7.742 1 84.88 369 CYS A N 1
ATOM 2949 C CA . CYS A 1 369 ? -14.344 16.328 8.758 1 84.88 369 CYS A CA 1
ATOM 2950 C C . CYS A 1 369 ? -14.203 14.945 8.125 1 84.88 369 CYS A C 1
ATOM 2952 O O . CYS A 1 369 ? -14.969 14.031 8.438 1 84.88 369 CYS A O 1
ATOM 2954 N N . ASN A 1 370 ? -13.359 14.859 7.211 1 84.75 370 ASN A N 1
ATOM 2955 C CA . ASN A 1 370 ? -13.039 13.602 6.543 1 84.75 370 ASN A CA 1
ATOM 2956 C C . ASN A 1 370 ? -14.219 13.078 5.734 1 84.75 370 ASN A C 1
ATOM 2958 O O . ASN A 1 370 ? -14.367 11.867 5.555 1 84.75 370 ASN A O 1
ATOM 2962 N N . THR A 1 371 ? -15.102 14.016 5.375 1 87.81 371 THR A N 1
ATOM 2963 C CA . THR A 1 371 ? -16.297 13.555 4.68 1 87.81 371 THR A CA 1
ATOM 2964 C C . THR A 1 371 ? -16.578 14.422 3.455 1 87.81 371 THR A C 1
ATOM 2966 O O . THR A 1 371 ? -16.234 15.609 3.436 1 87.81 371 THR A O 1
ATOM 2969 N N . GLU A 1 372 ? -17.109 13.852 2.506 1 90 372 GLU A N 1
ATOM 2970 C CA . GLU A 1 372 ? -17.688 14.5 1.332 1 90 372 GLU A CA 1
ATOM 2971 C C . GLU A 1 372 ? -19.203 14.289 1.272 1 90 372 GLU A C 1
ATOM 2973 O O . GLU A 1 372 ? -19.672 13.148 1.321 1 90 372 GLU A O 1
ATOM 2978 N N . VAL A 1 373 ? -19.953 15.359 1.203 1 93 373 VAL A N 1
ATOM 2979 C CA . VAL A 1 373 ? -21.406 15.281 1.201 1 93 373 VAL A CA 1
ATOM 2980 C C . VAL A 1 373 ? -21.953 15.789 -0.132 1 93 373 VAL A C 1
ATOM 2982 O O . VAL A 1 373 ? -21.562 16.859 -0.595 1 93 373 VAL A O 1
ATOM 2985 N N . LEU A 1 374 ? -22.75 15.008 -0.666 1 93.06 374 LEU A N 1
ATOM 2986 C CA . LEU A 1 374 ? -23.422 15.383 -1.905 1 93.06 374 LEU A CA 1
ATOM 2987 C C . LEU A 1 374 ? -24.781 16.016 -1.618 1 93.06 374 LEU A C 1
ATOM 2989 O O . LEU A 1 374 ? -25.609 15.422 -0.913 1 93.06 374 LEU A O 1
ATOM 2993 N N . LEU A 1 375 ? -25.016 17.156 -2.135 1 94.38 375 LEU A N 1
ATOM 2994 C CA . LEU A 1 375 ? -26.281 17.891 -1.972 1 94.38 375 LEU A CA 1
ATOM 2995 C C . LEU A 1 375 ? -26.844 18.312 -3.326 1 94.38 375 LEU A C 1
ATOM 2997 O O . LEU A 1 375 ? -26.109 18.406 -4.309 1 94.38 375 LEU A O 1
ATOM 3001 N N . PRO A 1 376 ? -28.172 18.469 -3.379 1 92.5 376 PRO A N 1
ATOM 3002 C CA . PRO A 1 376 ? -28.75 19 -4.617 1 92.5 376 PRO A CA 1
ATOM 3003 C C . PRO A 1 376 ? -28.219 20.406 -4.961 1 92.5 376 PRO A C 1
ATOM 3005 O O . PRO A 1 376 ? -27.828 21.156 -4.062 1 92.5 376 PRO A O 1
ATOM 3008 N N . GLY A 1 377 ? -28.25 20.703 -6.238 1 92.25 377 GLY A N 1
ATOM 3009 C CA . GLY A 1 377 ? -27.719 21.953 -6.727 1 92.25 377 GLY A CA 1
ATOM 3010 C C . GLY A 1 377 ? -28.375 23.172 -6.098 1 92.25 377 GLY A C 1
ATOM 3011 O O . GLY A 1 377 ? -27.734 24.203 -5.91 1 92.25 377 GLY A O 1
ATOM 3012 N N . ASP A 1 378 ? -29.578 23.078 -5.766 1 89.94 378 ASP A N 1
ATOM 3013 C CA . ASP A 1 378 ? -30.344 24.203 -5.227 1 89.94 378 ASP A CA 1
ATOM 3014 C C . ASP A 1 378 ? -29.906 24.516 -3.797 1 89.94 378 ASP A C 1
ATOM 3016 O O . ASP A 1 378 ? -30.266 25.562 -3.252 1 89.94 378 ASP A O 1
ATOM 3020 N N . ALA A 1 379 ? -29.047 23.641 -3.268 1 93.75 379 ALA A N 1
ATOM 3021 C CA . ALA A 1 379 ? -28.562 23.875 -1.91 1 93.75 379 ALA A CA 1
ATOM 3022 C C . ALA A 1 379 ? -27.344 24.797 -1.913 1 93.75 379 ALA A C 1
ATOM 3024 O O . ALA A 1 379 ? -26.828 25.156 -0.853 1 93.75 379 ALA A O 1
ATOM 3025 N N . LEU A 1 380 ? -26.953 25.25 -3.029 1 93.12 380 LEU A N 1
ATOM 3026 C CA . LEU A 1 380 ? -25.719 26.016 -3.145 1 93.12 380 LEU A CA 1
ATOM 3027 C C . LEU A 1 380 ? -25.797 27.281 -2.305 1 93.12 380 LEU A C 1
ATOM 3029 O O . LEU A 1 380 ? -24.828 27.641 -1.619 1 93.12 380 LEU A O 1
ATOM 3033 N N . SER A 1 381 ? -26.875 27.969 -2.404 1 92.94 381 SER A N 1
ATOM 3034 C CA . SER A 1 381 ? -27.016 29.219 -1.651 1 92.94 381 SER A CA 1
ATOM 3035 C C . SER A 1 381 ? -26.906 28.969 -0.151 1 92.94 381 SER A C 1
ATOM 3037 O O . SER A 1 381 ? -26.297 29.75 0.573 1 92.94 381 SER A O 1
ATOM 3039 N N . LEU A 1 382 ? -27.484 27.922 0.244 1 94.25 382 LEU A N 1
ATOM 3040 C CA . LEU A 1 382 ? -27.406 27.547 1.652 1 94.25 382 LEU A CA 1
ATOM 3041 C C . LEU A 1 382 ? -25.969 27.219 2.051 1 94.25 382 LEU A C 1
ATOM 3043 O O . LEU A 1 382 ? -25.5 27.688 3.09 1 94.25 382 LEU A O 1
ATOM 3047 N N . VAL A 1 383 ? -25.312 26.484 1.223 1 94.5 383 VAL A N 1
ATOM 3048 C CA . VAL A 1 383 ? -23.938 26.094 1.484 1 94.5 383 VAL A CA 1
ATOM 3049 C C . VAL A 1 383 ? -23.047 27.344 1.563 1 94.5 383 VAL A C 1
ATOM 3051 O O . VAL A 1 383 ? -22.203 27.453 2.451 1 94.5 383 VAL A O 1
ATOM 3054 N N . ARG A 1 384 ? -23.281 28.297 0.72 1 93.5 384 ARG A N 1
ATOM 3055 C CA . ARG A 1 384 ? -22.547 29.562 0.745 1 93.5 384 ARG A CA 1
ATOM 3056 C C . ARG A 1 384 ? -22.812 30.328 2.033 1 93.5 384 ARG A C 1
ATOM 3058 O O . ARG A 1 384 ? -21.906 30.906 2.617 1 93.5 384 ARG A O 1
ATOM 3065 N N . GLY A 1 385 ? -24.047 30.312 2.408 1 93 385 GLY A N 1
ATOM 3066 C CA . GLY A 1 385 ? -24.406 30.953 3.666 1 93 385 GLY A CA 1
ATOM 3067 C C . GLY A 1 385 ? -23.703 30.344 4.867 1 93 385 GLY A C 1
ATOM 3068 O O . GLY A 1 385 ? -23.203 31.062 5.73 1 93 385 GLY A O 1
ATOM 3069 N N . ILE A 1 386 ? -23.688 29.031 4.902 1 93.5 386 ILE A N 1
ATOM 3070 C CA . ILE A 1 386 ? -23.047 28.297 5.992 1 93.5 386 ILE A CA 1
ATOM 3071 C C . ILE A 1 386 ? -21.547 28.562 5.977 1 93.5 386 ILE A C 1
ATOM 3073 O O . ILE A 1 386 ? -20.922 28.734 7.031 1 93.5 386 ILE A O 1
ATOM 3077 N N . ALA A 1 387 ? -21 28.594 4.777 1 90.94 387 ALA A N 1
ATOM 3078 C CA . ALA A 1 387 ? -19.562 28.812 4.629 1 90.94 387 ALA A CA 1
ATOM 3079 C C . ALA A 1 387 ? -19.156 30.188 5.152 1 90.94 387 ALA A C 1
ATOM 3081 O O . ALA A 1 387 ? -18.031 30.359 5.66 1 90.94 387 ALA A O 1
ATOM 3082 N N . ALA A 1 388 ? -20.031 31.094 5.125 1 88.38 388 ALA A N 1
ATOM 3083 C CA . ALA A 1 388 ? -19.734 32.469 5.492 1 88.38 388 ALA A CA 1
ATOM 3084 C C . ALA A 1 388 ? -19.922 32.688 6.988 1 88.38 388 ALA A C 1
ATOM 3086 O O . ALA A 1 388 ? -19.547 33.75 7.52 1 88.38 388 ALA A O 1
ATOM 3087 N N . ARG A 1 389 ? -20.469 31.656 7.66 1 90.56 389 ARG A N 1
ATOM 3088 C CA . ARG A 1 389 ? -20.828 31.828 9.07 1 90.56 389 ARG A CA 1
ATOM 3089 C C . ARG A 1 389 ? -20.344 30.641 9.898 1 90.56 389 ARG A C 1
ATOM 3091 O O . ARG A 1 389 ? -20.422 29.5 9.453 1 90.56 389 ARG A O 1
ATOM 3098 N N . GLN A 1 390 ? -19.859 30.984 11.055 1 90.25 390 GLN A N 1
ATOM 3099 C CA . GLN A 1 390 ? -19.484 29.906 11.969 1 90.25 390 GLN A CA 1
ATOM 3100 C C . GLN A 1 390 ? -20.688 29.422 12.766 1 90.25 390 GLN A C 1
ATOM 3102 O O . GLN A 1 390 ? -20.766 28.234 13.117 1 90.25 390 GLN A O 1
ATOM 3107 N N . ARG A 1 391 ? -21.531 30.344 13.078 1 94.31 391 ARG A N 1
ATOM 3108 C CA . ARG A 1 391 ? -22.719 30.141 13.922 1 94.31 391 ARG A CA 1
ATOM 3109 C C . ARG A 1 391 ? -23.953 30.797 13.305 1 94.31 391 ARG A C 1
ATOM 3111 O O . ARG A 1 391 ? -23.875 31.922 12.82 1 94.31 391 ARG A O 1
ATOM 3118 N N . PHE A 1 392 ? -25.094 30.047 13.328 1 95.56 392 PHE A N 1
ATOM 3119 C CA . PHE A 1 392 ? -26.328 30.594 12.781 1 95.56 392 PHE A CA 1
ATOM 3120 C C . PHE A 1 392 ? -27.547 29.859 13.328 1 95.56 392 PHE A C 1
ATOM 3122 O O . PHE A 1 392 ? -27.422 28.766 13.875 1 95.56 392 PHE A O 1
ATOM 3129 N N . THR A 1 393 ? -28.656 30.484 13.172 1 96.06 393 THR A N 1
ATOM 3130 C CA . THR A 1 393 ? -29.906 29.828 13.531 1 96.06 393 THR A CA 1
ATOM 3131 C C . THR A 1 393 ? -30.531 29.172 12.312 1 96.06 393 THR A C 1
ATOM 3133 O O . THR A 1 393 ? -30.359 29.625 11.18 1 96.06 393 THR A O 1
ATOM 3136 N N . VAL A 1 394 ? -31.234 28.109 12.578 1 95.56 394 VAL A N 1
ATOM 3137 C CA . VAL A 1 394 ? -31.922 27.406 11.492 1 95.56 394 VAL A CA 1
ATOM 3138 C C . VAL A 1 394 ? -32.844 28.359 10.734 1 95.56 394 VAL A C 1
ATOM 3140 O O . VAL A 1 394 ? -32.906 28.312 9.508 1 95.56 394 VAL A O 1
ATOM 3143 N N . ALA A 1 395 ? -33.438 29.25 11.359 1 94.38 395 ALA A N 1
ATOM 3144 C CA . ALA A 1 395 ? -34.375 30.188 10.75 1 94.38 395 ALA A CA 1
ATOM 3145 C C . ALA A 1 395 ? -33.688 31.094 9.742 1 94.38 395 ALA A C 1
ATOM 3147 O O . ALA A 1 395 ? -34.312 31.531 8.773 1 94.38 395 ALA A O 1
ATOM 3148 N N . GLU A 1 396 ? -32.438 31.344 9.922 1 94.56 396 GLU A N 1
ATOM 3149 C CA . GLU A 1 396 ? -31.672 32.281 9.086 1 94.56 396 GLU A CA 1
ATOM 3150 C C . GLU A 1 396 ? -31.531 31.734 7.664 1 94.56 396 GLU A C 1
ATOM 3152 O O . GLU A 1 396 ? -31.266 32.5 6.73 1 94.56 396 GLU A O 1
ATOM 3157 N N . VAL A 1 397 ? -31.672 30.453 7.5 1 92.31 397 VAL A N 1
ATOM 3158 C CA . VAL A 1 397 ? -31.359 29.828 6.219 1 92.31 397 VAL A CA 1
ATOM 3159 C C . VAL A 1 397 ? -32.312 30.344 5.148 1 92.31 397 VAL A C 1
ATOM 3161 O O . VAL A 1 397 ? -31.969 30.406 3.967 1 92.31 397 VAL A O 1
ATOM 3164 N N . GLU A 1 398 ? -33.5 30.688 5.492 1 88.88 398 GLU A N 1
ATOM 3165 C CA . GLU A 1 398 ? -34.531 31.172 4.551 1 88.88 398 GLU A CA 1
ATOM 3166 C C . GLU A 1 398 ? -34.094 32.469 3.896 1 88.88 398 GLU A C 1
ATOM 3168 O O . GLU A 1 398 ? -34.594 32.844 2.83 1 88.88 398 GLU A O 1
ATOM 3173 N N . GLN A 1 399 ? -33.125 33.125 4.57 1 90.44 399 GLN A N 1
ATOM 3174 C CA . GLN A 1 399 ? -32.656 34.406 4.078 1 90.44 399 GLN A CA 1
ATOM 3175 C C . GLN A 1 399 ? -31.516 34.25 3.1 1 90.44 399 GLN A C 1
ATOM 3177 O O . GLN A 1 399 ? -31.062 35.219 2.5 1 90.44 399 GLN A O 1
ATOM 3182 N N . TRP A 1 400 ? -30.938 33.156 2.951 1 89.31 400 TRP A N 1
ATOM 3183 C CA . TRP A 1 400 ? -29.703 32.969 2.213 1 89.31 400 TRP A CA 1
ATOM 3184 C C . TRP A 1 400 ? -29.969 32.594 0.764 1 89.31 400 TRP A C 1
ATOM 3186 O O . TRP A 1 400 ? -29.031 32.375 -0.015 1 89.31 400 TRP A O 1
ATOM 3196 N N . GLY A 1 401 ? -31.141 32.625 0.297 1 81.38 401 GLY A N 1
ATOM 3197 C CA . GLY A 1 401 ? -31.438 32.281 -1.088 1 81.38 401 GLY A CA 1
ATOM 3198 C C . GLY A 1 401 ? -32.812 31.703 -1.281 1 81.38 401 GLY A C 1
ATOM 3199 O O . GLY A 1 401 ? -33.688 31.875 -0.429 1 81.38 401 GLY A O 1
ATOM 3200 N N . ASP A 1 402 ? -32.938 31.062 -2.479 1 82.19 402 ASP A N 1
ATOM 3201 C CA . ASP A 1 402 ? -34.25 30.547 -2.869 1 82.19 402 ASP A CA 1
ATOM 3202 C C . ASP A 1 402 ? -34.438 29.125 -2.359 1 82.19 402 ASP A C 1
ATOM 3204 O O . ASP A 1 402 ? -34.594 28.188 -3.152 1 82.19 402 ASP A O 1
ATOM 3208 N N . ILE A 1 403 ? -34.344 28.906 -1.077 1 86.81 403 ILE A N 1
ATOM 3209 C CA . ILE A 1 403 ? -34.594 27.609 -0.468 1 86.81 403 ILE A CA 1
ATOM 3210 C C . ILE A 1 403 ? -35.656 27.734 0.635 1 86.81 403 ILE A C 1
ATOM 3212 O O . ILE A 1 403 ? -35.625 28.703 1.399 1 86.81 403 ILE A O 1
ATOM 3216 N N . SER A 1 404 ? -36.688 26.875 0.583 1 90.38 404 SER A N 1
ATOM 3217 C CA . SER A 1 404 ? -37.688 26.859 1.652 1 90.38 404 SER A CA 1
ATOM 3218 C C . SER A 1 404 ? -37.062 26.359 2.963 1 90.38 404 SER A C 1
ATOM 3220 O O . SER A 1 404 ? -36.031 25.703 2.965 1 90.38 404 SER A O 1
ATOM 3222 N N . LEU A 1 405 ? -37.719 26.766 4.031 1 92.94 405 LEU A N 1
ATOM 3223 C CA . LEU A 1 405 ? -37.25 26.312 5.336 1 92.94 405 LEU A CA 1
ATOM 3224 C C . LEU A 1 405 ? -37.25 24.781 5.414 1 92.94 405 LEU A C 1
ATOM 3226 O O . LEU A 1 405 ? -36.312 24.188 5.988 1 92.94 405 LEU A O 1
ATOM 3230 N N . LYS A 1 406 ? -38.25 24.219 4.82 1 93.06 406 LYS A N 1
ATOM 3231 C CA . LYS A 1 406 ? -38.344 22.75 4.828 1 93.06 406 LYS A CA 1
ATOM 3232 C C . LYS A 1 406 ? -37.156 22.125 4.102 1 93.06 406 LYS A C 1
ATOM 3234 O O . LYS A 1 406 ? -36.531 21.188 4.617 1 93.06 406 LYS A O 1
ATOM 3239 N N . GLN A 1 407 ? -36.844 22.641 2.988 1 92.81 407 GLN A N 1
ATOM 3240 C CA . GLN A 1 407 ? -35.719 22.141 2.221 1 92.81 407 GLN A CA 1
ATOM 3241 C C . GLN A 1 407 ? -34.406 22.406 2.951 1 92.81 407 GLN A C 1
ATOM 3243 O O . GLN A 1 407 ? -33.5 21.547 2.953 1 92.81 407 GLN A O 1
ATOM 3248 N N . GLY A 1 408 ? -34.312 23.562 3.486 1 94.38 408 GLY A N 1
ATOM 3249 C CA . GLY A 1 408 ? -33.125 23.906 4.27 1 94.38 408 GLY A CA 1
ATOM 3250 C C . GLY A 1 408 ? -32.875 22.953 5.422 1 94.38 408 GLY A C 1
ATOM 3251 O O . GLY A 1 408 ? -31.766 22.5 5.641 1 94.38 408 GLY A O 1
ATOM 3252 N N . ILE A 1 409 ? -33.938 22.625 6.074 1 94.31 409 ILE A N 1
ATOM 3253 C CA . ILE A 1 409 ? -33.844 21.734 7.215 1 94.31 409 ILE A CA 1
ATOM 3254 C C . ILE A 1 409 ? -33.375 20.359 6.746 1 94.31 409 ILE A C 1
ATOM 3256 O O . ILE A 1 409 ? -32.562 19.703 7.422 1 94.31 409 ILE A O 1
ATOM 3260 N N . GLU A 1 410 ? -33.781 19.969 5.664 1 94 410 GLU A N 1
ATOM 3261 C CA . GLU A 1 410 ? -33.344 18.688 5.121 1 94 410 GLU A CA 1
ATOM 3262 C C . GLU A 1 410 ? -31.844 18.688 4.875 1 94 410 GLU A C 1
ATOM 3264 O O . GLU A 1 410 ? -31.156 17.719 5.223 1 94 410 GLU A O 1
ATOM 3269 N N . VAL A 1 411 ? -31.375 19.719 4.293 1 94.81 411 VAL A N 1
ATOM 3270 C CA . VAL A 1 411 ? -29.953 19.844 4.012 1 94.81 411 VAL A CA 1
ATOM 3271 C C . VAL A 1 411 ? -29.172 19.922 5.32 1 94.81 411 VAL A C 1
ATOM 3273 O O . VAL A 1 411 ? -28.141 19.266 5.477 1 94.81 411 VAL A O 1
ATOM 3276 N N . LEU A 1 412 ? -29.688 20.703 6.227 1 94.81 412 LEU A N 1
ATOM 3277 C CA . LEU A 1 412 ? -29.031 20.859 7.52 1 94.81 412 LEU A CA 1
ATOM 3278 C C . LEU A 1 412 ? -28.969 19.516 8.258 1 94.81 412 LEU A C 1
ATOM 3280 O O . LEU A 1 412 ? -27.969 19.203 8.906 1 94.81 412 LEU A O 1
ATOM 3284 N N . ASP A 1 413 ? -30 18.781 8.094 1 93.44 413 ASP A N 1
ATOM 3285 C CA . ASP A 1 413 ? -30.031 17.469 8.727 1 93.44 413 ASP A CA 1
ATOM 3286 C C . ASP A 1 413 ? -28.953 16.547 8.164 1 93.44 413 ASP A C 1
ATOM 3288 O O . ASP A 1 413 ? -28.312 15.805 8.914 1 93.44 413 ASP A O 1
ATOM 3292 N N . ILE A 1 414 ? -28.766 16.656 6.922 1 93.25 414 ILE A N 1
ATOM 3293 C CA . ILE A 1 414 ? -27.719 15.852 6.281 1 93.25 414 ILE A CA 1
ATOM 3294 C C . ILE A 1 414 ? -26.344 16.266 6.805 1 93.25 414 ILE A C 1
ATOM 3296 O O . ILE A 1 414 ? -25.531 15.422 7.176 1 93.25 414 ILE A O 1
ATOM 3300 N N . LEU A 1 415 ? -26.109 17.578 6.855 1 93.31 415 LEU A N 1
ATOM 3301 C CA . LEU A 1 415 ? -24.812 18.094 7.285 1 93.31 415 LEU A CA 1
ATOM 3302 C C . LEU A 1 415 ? -24.562 17.781 8.758 1 93.31 415 LEU A C 1
ATOM 3304 O O . LEU A 1 415 ? -23.422 17.547 9.156 1 93.31 415 LEU A O 1
ATOM 3308 N N . LEU A 1 416 ? -25.609 17.734 9.539 1 91.19 416 LEU A N 1
ATOM 3309 C CA . LEU A 1 416 ? -25.516 17.359 10.945 1 91.19 416 LEU A CA 1
ATOM 3310 C C . LEU A 1 416 ? -25.172 15.875 11.078 1 91.19 416 LEU A C 1
ATOM 3312 O O . LEU A 1 416 ? -24.281 15.516 11.844 1 91.19 416 LEU A O 1
ATOM 3316 N N . THR A 1 417 ? -25.828 15.141 10.328 1 89.69 417 THR A N 1
ATOM 3317 C CA . THR A 1 417 ? -25.656 13.695 10.391 1 89.69 417 THR A CA 1
ATOM 3318 C C . THR A 1 417 ? -24.234 13.305 9.953 1 89.69 417 THR A C 1
ATOM 3320 O O . THR A 1 417 ? -23.656 12.352 10.484 1 89.69 417 THR A O 1
ATOM 3323 N N . ARG A 1 418 ? -23.75 14.086 9.078 1 90.44 418 ARG A N 1
ATOM 3324 C CA . ARG A 1 418 ? -22.438 13.766 8.523 1 90.44 418 ARG A CA 1
ATOM 3325 C C . ARG A 1 418 ? -21.328 14.461 9.312 1 90.44 418 ARG A C 1
ATOM 3327 O O . ARG A 1 418 ? -20.156 14.328 8.977 1 90.44 418 ARG A O 1
ATOM 3334 N N . GLY A 1 419 ? -21.688 15.297 10.273 1 88.12 419 GLY A N 1
ATOM 3335 C CA . GLY A 1 419 ? -20.734 15.812 11.242 1 88.12 419 GLY A CA 1
ATOM 3336 C C . GLY A 1 419 ? -20.141 17.156 10.844 1 88.12 419 GLY A C 1
ATOM 3337 O O . GLY A 1 419 ? -19.219 17.641 11.484 1 88.12 419 GLY A O 1
ATOM 3338 N N . LEU A 1 420 ? -20.656 17.734 9.766 1 91.62 420 LEU A N 1
ATOM 3339 C CA . LEU A 1 420 ? -20.125 19.016 9.312 1 91.62 420 LEU A CA 1
ATOM 3340 C C . LEU A 1 420 ? -20.672 20.172 10.141 1 91.62 420 LEU A C 1
ATOM 3342 O O . LEU A 1 420 ? -20.078 21.25 10.18 1 91.62 420 LEU A O 1
ATOM 3346 N N . LEU A 1 421 ? -21.859 19.891 10.758 1 91.81 421 LEU A N 1
ATOM 3347 C CA . LEU A 1 421 ? -22.5 20.828 11.68 1 91.81 421 LEU A CA 1
ATOM 3348 C C . LEU A 1 421 ? -22.812 20.156 13.008 1 91.81 421 LEU A C 1
ATOM 3350 O O . LEU A 1 421 ? -22.875 18.922 13.094 1 91.81 421 LEU A O 1
ATOM 3354 N N . ARG A 1 422 ? -22.953 21 13.961 1 90.19 422 ARG A N 1
ATOM 3355 C CA . ARG A 1 422 ? -23.422 20.547 15.266 1 90.19 422 ARG A CA 1
ATOM 3356 C C . ARG A 1 422 ? -24.359 21.562 15.898 1 90.19 422 ARG A C 1
ATOM 3358 O O . ARG A 1 422 ? -24.297 22.75 15.578 1 90.19 422 ARG A O 1
ATOM 3365 N N . ARG A 1 423 ? -25.188 21.031 16.75 1 91 423 ARG A N 1
ATOM 3366 C CA . ARG A 1 423 ? -26 21.938 17.562 1 91 423 ARG A CA 1
ATOM 3367 C C . ARG A 1 423 ? -25.172 22.609 18.641 1 91 423 ARG A C 1
ATOM 3369 O O . ARG A 1 423 ? -24.312 21.969 19.25 1 91 423 ARG A O 1
ATOM 3376 N N . GLU A 1 424 ? -25.453 23.828 18.75 1 89.19 424 GLU A N 1
ATOM 3377 C CA . GLU A 1 424 ? -24.719 24.531 19.812 1 89.19 424 GLU A CA 1
ATOM 3378 C C . GLU A 1 424 ? -24.938 23.859 21.156 1 89.19 424 GLU A C 1
ATOM 3380 O O . GLU A 1 424 ? -26.062 23.547 21.531 1 89.19 424 GLU A O 1
ATOM 3385 N N . GLY A 1 425 ? -23.875 23.609 21.859 1 77.81 425 GLY A N 1
ATOM 3386 C CA . GLY A 1 425 ? -23.938 22.984 23.172 1 77.81 425 GLY A CA 1
ATOM 3387 C C . GLY A 1 425 ? -23.672 21.5 23.125 1 77.81 425 GLY A C 1
ATOM 3388 O O . GLY A 1 425 ? -23.406 20.875 24.156 1 77.81 425 GLY A O 1
ATOM 3389 N N . GLU A 1 426 ? -23.938 20.922 21.984 1 73.5 426 GLU A N 1
ATOM 3390 C CA . GLU A 1 426 ? -23.625 19.5 21.875 1 73.5 426 GLU A CA 1
ATOM 3391 C C . GLU A 1 426 ? -22.141 19.266 21.641 1 73.5 426 GLU A C 1
ATOM 3393 O O . GLU A 1 426 ? -21.484 20.031 20.938 1 73.5 426 GLU A O 1
ATOM 3398 N N . GLN A 1 427 ? -21.531 18.594 22.656 1 60.53 427 GLN A N 1
ATOM 3399 C CA . GLN A 1 427 ? -20.094 18.344 22.562 1 60.53 427 GLN A CA 1
ATOM 3400 C C . GLN A 1 427 ? -19.797 17.219 21.578 1 60.53 427 GLN A C 1
ATOM 3402 O O . GLN A 1 427 ? -20.516 16.219 21.531 1 60.53 427 GLN A O 1
ATOM 3407 N N . VAL A 1 428 ? -19.062 17.594 20.516 1 56.28 428 VAL A N 1
ATOM 3408 C CA . VAL A 1 428 ? -18.594 16.531 19.625 1 56.28 428 VAL A CA 1
ATOM 3409 C C . VAL A 1 428 ? -17.391 15.828 20.25 1 56.28 428 VAL A C 1
ATOM 3411 O O . VAL A 1 428 ? -16.438 16.484 20.672 1 56.28 428 VAL A O 1
ATOM 3414 N N . THR A 1 429 ? -17.594 14.695 20.844 1 52.03 429 THR A N 1
ATOM 3415 C CA . THR A 1 429 ? -16.422 13.961 21.312 1 52.03 429 THR A CA 1
ATOM 3416 C C . THR A 1 429 ? -15.641 13.391 20.125 1 52.03 429 THR A C 1
ATOM 3418 O O . THR A 1 429 ? -16.203 12.711 19.281 1 52.03 429 THR A O 1
ATOM 3421 N N . ALA A 1 430 ? -14.625 14.117 19.859 1 52.88 430 ALA A N 1
ATOM 3422 C CA . ALA A 1 430 ? -13.766 13.531 18.844 1 52.88 430 ALA A CA 1
ATOM 3423 C C . ALA A 1 430 ? -12.984 12.344 19.391 1 52.88 430 ALA A C 1
ATOM 3425 O O . ALA A 1 430 ? -12.164 12.5 20.297 1 52.88 430 ALA A O 1
ATOM 3426 N N . PRO A 1 431 ? -13.484 11.133 19.125 1 48.56 431 PRO A N 1
ATOM 3427 C CA . PRO A 1 431 ? -12.539 10.094 19.562 1 48.56 431 PRO A CA 1
ATOM 3428 C C . PRO A 1 431 ? -11.234 10.125 18.766 1 48.56 431 PRO A C 1
ATOM 3430 O O . PRO A 1 431 ? -11.242 10.391 17.562 1 48.56 431 PRO A O 1
ATOM 3433 N N . VAL A 1 432 ? -10.164 10.484 19.5 1 48 432 VAL A N 1
ATOM 3434 C CA . VAL A 1 432 ? -8.859 10.258 18.891 1 48 432 VAL A CA 1
ATOM 3435 C C . VAL A 1 432 ? -8.766 8.805 18.406 1 48 432 VAL A C 1
ATOM 3437 O O . VAL A 1 432 ? -8.922 7.875 19.203 1 48 432 VAL A O 1
ATOM 3440 N N . VAL A 1 433 ? -9.078 8.602 17.109 1 51.81 433 VAL A N 1
ATOM 3441 C CA . VAL A 1 433 ? -8.914 7.246 16.594 1 51.81 433 VAL A CA 1
ATOM 3442 C C . VAL A 1 433 ? -7.523 7.082 16 1 51.81 433 VAL A C 1
ATOM 3444 O O . VAL A 1 433 ? -6.949 8.039 15.469 1 51.81 433 VAL A O 1
ATOM 3447 N N . GLY A 1 434 ? -6.785 6.094 16.484 1 46.28 434 GLY A N 1
ATOM 3448 C CA . GLY A 1 434 ? -5.559 5.762 15.766 1 46.28 434 GLY A CA 1
ATOM 3449 C C . GLY A 1 434 ? -5.727 5.77 14.258 1 46.28 434 GLY A C 1
ATOM 3450 O O . GLY A 1 434 ? -6.852 5.777 13.75 1 46.28 434 GLY A O 1
ATOM 3451 N N . PRO A 1 435 ? -4.699 6.18 13.695 1 43.62 435 PRO A N 1
ATOM 3452 C CA . PRO A 1 435 ? -4.871 6.148 12.242 1 43.62 435 PRO A CA 1
ATOM 3453 C C . PRO A 1 435 ? -5.652 4.926 11.766 1 43.62 435 PRO A C 1
ATOM 3455 O O . PRO A 1 435 ? -5.465 3.824 12.289 1 43.62 435 PRO A O 1
ATOM 3458 N N . THR A 1 436 ? -6.766 5.102 11.32 1 40.12 436 THR A N 1
ATOM 3459 C CA . THR A 1 436 ? -7.477 3.969 10.742 1 40.12 436 THR A CA 1
ATOM 3460 C C . THR A 1 436 ? -6.527 3.08 9.945 1 40.12 436 THR A C 1
ATOM 3462 O O . THR A 1 436 ? -5.805 3.561 9.07 1 40.12 436 THR A O 1
ATOM 3465 N N . PRO A 1 437 ? -6.18 1.999 10.477 1 30.81 437 PRO A N 1
ATOM 3466 C CA . PRO A 1 437 ? -5.348 1.112 9.656 1 30.81 437 PRO A CA 1
ATOM 3467 C C . PRO A 1 437 ? -5.707 1.159 8.18 1 30.81 437 PRO A C 1
ATOM 3469 O O . PRO A 1 437 ? -6.879 1.314 7.828 1 30.81 437 PRO A O 1
ATOM 3472 N N . ALA A 1 438 ? -4.762 1.635 7.473 1 30.88 438 ALA A N 1
ATOM 3473 C CA . ALA A 1 438 ? -5.051 1.373 6.066 1 30.88 438 ALA A CA 1
ATOM 3474 C C . ALA A 1 438 ? -5.656 -0.016 5.879 1 30.88 438 ALA A C 1
ATOM 3476 O O . ALA A 1 438 ? -5.09 -1.013 6.336 1 30.88 438 ALA A O 1
ATOM 3477 N N . ASP A 1 439 ? -6.91 -0.081 5.977 1 27.94 439 ASP A N 1
ATOM 3478 C CA . ASP A 1 439 ? -7.473 -1.4 5.703 1 27.94 439 ASP A CA 1
ATOM 3479 C C . ASP A 1 439 ? -6.648 -2.145 4.656 1 27.94 439 ASP A C 1
ATOM 3481 O O . ASP A 1 439 ? -6.309 -1.585 3.611 1 27.94 439 ASP A O 1
ATOM 3485 N N . HIS A 1 440 ? -5.742 -2.904 5.219 1 22 440 HIS A N 1
ATOM 3486 C CA . HIS A 1 440 ? -5.219 -3.838 4.227 1 22 440 HIS A CA 1
ATOM 3487 C C . HIS A 1 440 ? -6.277 -4.184 3.186 1 22 440 HIS A C 1
ATOM 3489 O O . HIS A 1 440 ? -7.277 -4.832 3.5 1 22 440 HIS A O 1
ATOM 3495 N N . VAL A 1 441 ? -6.672 -3.18 2.504 1 18.2 441 VAL A N 1
ATOM 3496 C CA . VAL A 1 441 ? -7.246 -3.836 1.333 1 18.2 441 VAL A CA 1
ATOM 3497 C C . VAL A 1 441 ? -6.23 -4.797 0.729 1 18.2 441 VAL A C 1
ATOM 3499 O O . VAL A 1 441 ? -5.035 -4.496 0.678 1 18.2 441 VAL A O 1
ATOM 3502 N N . MET B 1 1 ? 2.207 -40.719 -11.219 1 31.55 1 MET B N 1
ATOM 3503 C CA . MET B 1 1 ? 3.438 -39.969 -11.445 1 31.55 1 MET B CA 1
ATOM 3504 C C . MET B 1 1 ? 3.623 -38.906 -10.375 1 31.55 1 MET B C 1
ATOM 3506 O O . MET B 1 1 ? 2.744 -38.062 -10.172 1 31.55 1 MET B O 1
ATOM 3510 N N . SER B 1 2 ? 4.363 -39.188 -9.375 1 38 2 SER B N 1
ATOM 3511 C CA . SER B 1 2 ? 4.676 -38.344 -8.234 1 38 2 SER B CA 1
ATOM 3512 C C . SER B 1 2 ? 5.176 -36.969 -8.695 1 38 2 SER B C 1
ATOM 3514 O O . SER B 1 2 ? 5.887 -36.875 -9.695 1 38 2 SER B O 1
ATOM 3516 N N . MET B 1 3 ? 4.543 -35.906 -8.43 1 41.84 3 MET B N 1
ATOM 3517 C CA . MET B 1 3 ? 4.832 -34.531 -8.812 1 41.84 3 MET B CA 1
ATOM 3518 C C . MET B 1 3 ? 6.277 -34.188 -8.492 1 41.84 3 MET B C 1
ATOM 3520 O O . MET B 1 3 ? 6.707 -34.281 -7.34 1 41.84 3 MET B O 1
ATOM 3524 N N . SER B 1 4 ? 7.219 -34.469 -9.398 1 43 4 SER B N 1
ATOM 3525 C CA . SER B 1 4 ? 8.602 -34.031 -9.25 1 43 4 SER B CA 1
ATOM 3526 C C . SER B 1 4 ? 8.703 -32.5 -9.32 1 43 4 SER B C 1
ATOM 3528 O O . SER B 1 4 ? 8.078 -31.875 -10.164 1 43 4 SER B O 1
ATOM 3530 N N . ASN B 1 5 ? 9.117 -31.719 -8.297 1 51.97 5 ASN B N 1
ATOM 3531 C CA . ASN B 1 5 ? 9.125 -30.281 -8.047 1 51.97 5 ASN B CA 1
ATOM 3532 C C . ASN B 1 5 ? 9.906 -29.531 -9.117 1 51.97 5 ASN B C 1
ATOM 3534 O O . ASN B 1 5 ? 9.742 -28.312 -9.281 1 51.97 5 ASN B O 1
ATOM 3538 N N . ALA B 1 6 ? 10.742 -30.188 -10.078 1 60.69 6 ALA B N 1
ATOM 3539 C CA . ALA B 1 6 ? 11.539 -29.375 -10.992 1 60.69 6 ALA B CA 1
ATOM 3540 C C . ALA B 1 6 ? 11.453 -29.922 -12.414 1 60.69 6 ALA B C 1
ATOM 3542 O O . ALA B 1 6 ? 12.398 -29.781 -13.195 1 60.69 6 ALA B O 1
ATOM 3543 N N . SER B 1 7 ? 10.211 -30.438 -12.812 1 64.31 7 SER B N 1
ATOM 3544 C CA . SER B 1 7 ? 10.117 -31.094 -14.125 1 64.31 7 SER B CA 1
ATOM 3545 C C . SER B 1 7 ? 9.664 -30.109 -15.195 1 64.31 7 SER B C 1
ATOM 3547 O O . SER B 1 7 ? 9.859 -30.344 -16.391 1 64.31 7 SER B O 1
ATOM 3549 N N . GLY B 1 8 ? 9.055 -29 -14.797 1 78.38 8 GLY B N 1
ATOM 3550 C CA . GLY B 1 8 ? 8.43 -28.094 -15.742 1 78.38 8 GLY B CA 1
ATOM 3551 C C . GLY B 1 8 ? 7.043 -28.531 -16.172 1 78.38 8 GLY B C 1
ATOM 3552 O O . GLY B 1 8 ? 6.449 -27.938 -17.078 1 78.38 8 GLY B O 1
ATOM 3553 N N . LYS B 1 9 ? 6.508 -29.641 -15.508 1 86.81 9 LYS B N 1
ATOM 3554 C CA . LYS B 1 9 ? 5.199 -30.188 -15.859 1 86.81 9 LYS B CA 1
ATOM 3555 C C . LYS B 1 9 ? 4.258 -30.188 -14.664 1 86.81 9 LYS B C 1
ATOM 3557 O O . LYS B 1 9 ? 3.316 -30.969 -14.594 1 86.81 9 LYS B O 1
ATOM 3562 N N . GLU B 1 10 ? 4.57 -29.406 -13.734 1 91.12 10 GLU B N 1
ATOM 3563 C CA . GLU B 1 10 ? 3.814 -29.375 -12.484 1 91.12 10 GLU B CA 1
ATOM 3564 C C . GLU B 1 10 ? 2.338 -29.094 -12.75 1 91.12 10 GLU B C 1
ATOM 3566 O O . GLU B 1 10 ? 1.465 -29.734 -12.164 1 91.12 10 GLU B O 1
ATOM 3571 N N . LEU B 1 11 ? 2.039 -28.188 -13.641 1 94.31 11 LEU B N 1
ATOM 3572 C CA . LEU B 1 11 ? 0.654 -27.828 -13.914 1 94.31 11 LEU B CA 1
ATOM 3573 C C . LEU B 1 11 ? -0.098 -28.984 -14.562 1 94.31 11 LEU B C 1
ATOM 3575 O O . LEU B 1 11 ? -1.231 -29.281 -14.18 1 94.31 11 LEU B O 1
ATOM 3579 N N . ALA B 1 12 ? 0.528 -29.609 -15.523 1 94 12 ALA B N 1
ATOM 3580 C CA . ALA B 1 12 ? -0.09 -30.75 -16.203 1 94 12 ALA B CA 1
ATOM 3581 C C . ALA B 1 12 ? -0.352 -31.891 -15.219 1 94 12 ALA B C 1
ATOM 3583 O O . ALA B 1 12 ? -1.428 -32.5 -15.234 1 94 12 ALA B O 1
ATOM 3584 N N . GLU B 1 13 ? 0.632 -32.188 -14.375 1 92.38 13 GLU B N 1
ATOM 3585 C CA . GLU B 1 13 ? 0.486 -33.219 -13.383 1 92.38 13 GLU B CA 1
ATOM 3586 C C . GLU B 1 13 ? -0.588 -32.875 -12.352 1 92.38 13 GLU B C 1
ATOM 3588 O O . GLU B 1 13 ? -1.367 -33.75 -11.945 1 92.38 13 GLU B O 1
ATOM 3593 N N . PHE B 1 14 ? -0.593 -31.672 -12.062 1 93.75 14 PHE B N 1
ATOM 3594 C CA . PHE B 1 14 ? -1.533 -31.125 -11.086 1 93.75 14 PHE B CA 1
ATOM 3595 C C . PHE B 1 14 ? -2.969 -31.281 -11.57 1 93.75 14 PHE B C 1
ATOM 3597 O O . PHE B 1 14 ? -3.848 -31.703 -10.812 1 93.75 14 PHE B O 1
ATOM 3604 N N . LEU B 1 15 ? -3.232 -31.062 -12.82 1 95.88 15 LEU B N 1
ATOM 3605 C CA . LEU B 1 15 ? -4.574 -30.984 -13.391 1 95.88 15 LEU B CA 1
ATOM 3606 C C . LEU B 1 15 ? -4.969 -32.312 -14.008 1 95.88 15 LEU B C 1
ATOM 3608 O O . LEU B 1 15 ? -6.125 -32.531 -14.391 1 95.88 15 LEU B O 1
ATOM 3612 N N . TYR B 1 16 ? -4.016 -33.25 -14.102 1 94.38 16 TYR B N 1
ATOM 3613 C CA . TYR B 1 16 ? -4.285 -34.5 -14.797 1 94.38 16 TYR B CA 1
ATOM 3614 C C . TYR B 1 16 ? -5.586 -35.125 -14.312 1 94.38 16 TYR B C 1
ATOM 3616 O O . TYR B 1 16 ? -5.816 -35.219 -13.109 1 94.38 16 TYR B O 1
ATOM 3624 N N . PRO B 1 17 ? -6.453 -35.5 -15.234 1 95.44 17 PRO B N 1
ATOM 3625 C CA . PRO B 1 17 ? -6.219 -35.75 -16.672 1 95.44 17 PRO B CA 1
ATOM 3626 C C . PRO B 1 17 ? -6.562 -34.531 -17.531 1 95.44 17 PRO B C 1
ATOM 3628 O O . PRO B 1 17 ? -6.441 -34.594 -18.75 1 95.44 17 PRO B O 1
ATOM 3631 N N . VAL B 1 18 ? -6.969 -33.469 -17 1 96.31 18 VAL B N 1
ATOM 3632 C CA . VAL B 1 18 ? -7.242 -32.25 -17.766 1 96.31 18 VAL B CA 1
ATOM 3633 C C . VAL B 1 18 ? -5.93 -31.578 -18.141 1 96.31 18 VAL B C 1
ATOM 3635 O O . VAL B 1 18 ? -5.035 -31.422 -17.312 1 96.31 18 VAL B O 1
ATOM 3638 N N . SER B 1 19 ? -5.793 -31.188 -19.359 1 94.69 19 SER B N 1
ATOM 3639 C CA . SER B 1 19 ? -4.574 -30.516 -19.781 1 94.69 19 SER B CA 1
ATOM 3640 C C . SER B 1 19 ? -4.57 -29.047 -19.375 1 94.69 19 SER B C 1
ATOM 3642 O O . SER B 1 19 ? -5.633 -28.453 -19.172 1 94.69 19 SER B O 1
ATOM 3644 N N . PRO B 1 20 ? -3.367 -28.5 -19.25 1 94.75 20 PRO B N 1
ATOM 3645 C CA . PRO B 1 20 ? -3.297 -27.062 -18.969 1 94.75 20 PRO B CA 1
ATOM 3646 C C . PRO B 1 20 ? -4.051 -26.219 -20 1 94.75 20 PRO B C 1
ATOM 3648 O O . PRO B 1 20 ? -4.738 -25.266 -19.641 1 94.75 20 PRO B O 1
ATOM 3651 N N . LYS B 1 21 ? -3.936 -26.594 -21.25 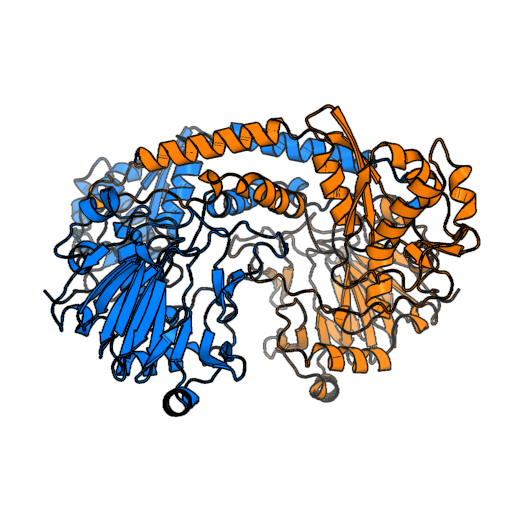1 93.5 21 LYS B N 1
ATOM 3652 C CA . LYS B 1 21 ? -4.629 -25.875 -22.328 1 93.5 21 LYS B CA 1
ATOM 3653 C C . LYS B 1 21 ? -6.145 -25.938 -22.125 1 93.5 21 LYS B C 1
ATOM 3655 O O . LYS B 1 21 ? -6.828 -24.922 -22.234 1 93.5 21 LYS B O 1
ATOM 3660 N N . GLU B 1 22 ? -6.609 -27.094 -21.859 1 96.12 22 GLU B N 1
ATOM 3661 C CA . GLU B 1 22 ? -8.039 -27.266 -21.625 1 96.12 22 GLU B CA 1
ATOM 3662 C C . GLU B 1 22 ? -8.5 -26.484 -20.391 1 96.12 22 GLU B C 1
ATOM 3664 O O . GLU B 1 22 ? -9.531 -25.812 -20.422 1 96.12 22 GLU B O 1
ATOM 3669 N N . PHE B 1 23 ? -7.766 -26.594 -19.375 1 97.31 23 PHE B N 1
ATOM 3670 C CA . PHE B 1 23 ? -8.102 -25.875 -18.156 1 97.31 23 PHE B CA 1
ATOM 3671 C C . PHE B 1 23 ? -8.219 -24.375 -18.406 1 97.31 23 PHE B C 1
ATOM 3673 O O . PHE B 1 23 ? -9.211 -23.75 -18.031 1 97.31 23 PHE B O 1
ATOM 3680 N N . LEU B 1 24 ? -7.227 -23.781 -19.078 1 95.5 24 LEU B N 1
ATOM 3681 C CA . LEU B 1 24 ? -7.172 -22.344 -19.297 1 95.5 24 LEU B CA 1
ATOM 3682 C C . LEU B 1 24 ? -8.25 -21.906 -20.281 1 95.5 24 LEU B C 1
ATOM 3684 O O . LEU B 1 24 ? -8.781 -20.797 -20.156 1 95.5 24 LEU B O 1
ATOM 3688 N N . SER B 1 25 ? -8.625 -22.766 -21.188 1 94.62 25 SER B N 1
ATOM 3689 C CA . SER B 1 25 ? -9.578 -22.391 -22.219 1 94.62 25 SER B CA 1
ATOM 3690 C C . SER B 1 25 ? -11.016 -22.625 -21.75 1 94.62 25 SER B C 1
ATOM 3692 O O . SER B 1 25 ? -11.914 -21.828 -22.047 1 94.62 25 SER B O 1
ATOM 3694 N N . GLU B 1 26 ? -11.258 -23.641 -20.906 1 96.94 26 GLU B N 1
ATOM 3695 C CA . GLU B 1 26 ? -12.625 -24.062 -20.656 1 96.94 26 GLU B CA 1
ATOM 3696 C C . GLU B 1 26 ? -13.055 -23.766 -19.219 1 96.94 26 GLU B C 1
ATOM 3698 O O . GLU B 1 26 ? -14.242 -23.641 -18.938 1 96.94 26 GLU B O 1
ATOM 3703 N N . TYR B 1 27 ? -12.109 -23.625 -18.344 1 97.62 27 TYR B N 1
ATOM 3704 C CA . TYR B 1 27 ? -12.5 -23.562 -16.938 1 97.62 27 TYR B CA 1
ATOM 3705 C C . TYR B 1 27 ? -12.008 -22.281 -16.281 1 97.62 27 TYR B C 1
ATOM 3707 O O . TYR B 1 27 ? -12.758 -21.609 -15.578 1 97.62 27 TYR B O 1
ATOM 3715 N N . TRP B 1 28 ? -10.805 -21.922 -16.547 1 96.5 28 TRP B N 1
ATOM 3716 C CA . TRP B 1 28 ? -10.172 -20.781 -15.891 1 96.5 28 TRP B CA 1
ATOM 3717 C C . TRP B 1 28 ? -11.023 -19.531 -16.031 1 96.5 28 TRP B C 1
ATOM 3719 O O . TRP B 1 28 ? -11.305 -19.094 -17.156 1 96.5 28 TRP B O 1
ATOM 3729 N N . GLU B 1 29 ? -11.5 -19 -14.945 1 93.38 29 GLU B N 1
ATOM 3730 C CA . GLU B 1 29 ? -12.305 -17.797 -14.828 1 93.38 29 GLU B CA 1
ATOM 3731 C C . GLU B 1 29 ? -13.719 -18.016 -15.359 1 93.38 29 GLU B C 1
ATOM 3733 O O . GLU B 1 29 ? -14.484 -17.062 -15.539 1 93.38 29 GLU B O 1
ATOM 3738 N N . LYS B 1 30 ? -14.102 -19.266 -15.641 1 95.44 30 LYS B N 1
ATOM 3739 C CA . LYS B 1 30 ? -15.383 -19.5 -16.312 1 95.44 30 LYS B CA 1
ATOM 3740 C C . LYS B 1 30 ? -16.297 -20.359 -15.445 1 95.44 30 LYS B C 1
ATOM 3742 O O . LYS B 1 30 ? -17.406 -19.969 -15.117 1 95.44 30 LYS B O 1
ATOM 3747 N N . LYS B 1 31 ? -15.82 -21.516 -15.125 1 97.44 31 LYS B N 1
ATOM 3748 C CA . LYS B 1 31 ? -16.672 -22.438 -14.375 1 97.44 31 LYS B CA 1
ATOM 3749 C C . LYS B 1 31 ? -15.836 -23.391 -13.539 1 97.44 31 LYS B C 1
ATOM 3751 O O . LYS B 1 31 ? -14.648 -23.578 -13.797 1 97.44 31 LYS B O 1
ATOM 3756 N N . PRO B 1 32 ? -16.469 -24.016 -12.523 1 98.12 32 PRO B N 1
ATOM 3757 C CA . PRO B 1 32 ? -15.75 -24.938 -11.648 1 98.12 32 PRO B CA 1
ATOM 3758 C C . PRO B 1 32 ? -15.258 -26.188 -12.391 1 98.12 32 PRO B C 1
ATOM 3760 O O . PRO B 1 32 ? -15.812 -26.547 -13.43 1 98.12 32 PRO B O 1
ATOM 3763 N N . LEU B 1 33 ? -14.227 -26.812 -11.883 1 98.56 33 LEU B N 1
ATOM 3764 C CA . LEU B 1 33 ? -13.656 -28.062 -12.375 1 98.56 33 LEU B CA 1
ATOM 3765 C C . LEU B 1 33 ? -13.375 -29.016 -11.227 1 98.56 33 LEU B C 1
ATOM 3767 O O . LEU B 1 33 ? -12.664 -28.672 -10.281 1 98.56 33 LEU B O 1
ATOM 3771 N N . TYR B 1 34 ? -13.977 -30.172 -11.242 1 98.38 34 TYR B N 1
ATOM 3772 C CA . TYR B 1 34 ? -13.648 -31.25 -10.328 1 98.38 34 TYR B CA 1
ATOM 3773 C C . TYR B 1 34 ? -12.82 -32.312 -11.031 1 98.38 34 TYR B C 1
ATOM 3775 O O . TYR B 1 34 ? -13.203 -32.812 -12.109 1 98.38 34 TYR B O 1
ATOM 3783 N N . VAL B 1 35 ? -11.695 -32.656 -10.461 1 98.06 35 VAL B N 1
ATOM 3784 C CA . VAL B 1 35 ? -10.82 -33.688 -10.984 1 98.06 35 VAL B CA 1
ATOM 3785 C C . VAL B 1 35 ? -10.602 -34.75 -9.922 1 98.06 35 VAL B C 1
ATOM 3787 O O . VAL B 1 35 ? -10.062 -34.469 -8.844 1 98.06 35 VAL B O 1
ATOM 3790 N N . ARG B 1 36 ? -11.055 -35.938 -10.25 1 96.81 36 ARG B N 1
ATOM 3791 C CA . ARG B 1 36 ? -10.742 -37.062 -9.383 1 96.81 36 ARG B CA 1
ATOM 3792 C C . ARG B 1 36 ? -9.281 -37.469 -9.523 1 96.81 36 ARG B C 1
ATOM 3794 O O . ARG B 1 36 ? -8.766 -37.562 -10.641 1 96.81 36 ARG B O 1
ATOM 3801 N N . GLY B 1 37 ? -8.625 -37.625 -8.406 1 95.81 37 GLY B N 1
ATOM 3802 C CA . GLY B 1 37 ? -7.234 -38.062 -8.43 1 95.81 37 GLY B CA 1
ATOM 3803 C C . GLY B 1 37 ? -6.996 -39.344 -7.691 1 95.81 37 GLY B C 1
ATOM 3804 O O . GLY B 1 37 ? -7.938 -39.969 -7.184 1 95.81 37 GLY B O 1
ATOM 3805 N N . THR B 1 38 ? -5.719 -39.781 -7.73 1 95.12 38 THR B N 1
ATOM 3806 C CA . THR B 1 38 ? -5.305 -40.938 -6.93 1 95.12 38 THR B CA 1
ATOM 3807 C C . THR B 1 38 ? -4.895 -40.469 -5.527 1 95.12 38 THR B C 1
ATOM 3809 O O . THR B 1 38 ? -4.395 -39.375 -5.344 1 95.12 38 THR B O 1
ATOM 3812 N N . PRO B 1 39 ? -5.078 -41.312 -4.617 1 93.5 39 PRO B N 1
ATOM 3813 C CA . PRO B 1 39 ? -4.805 -40.938 -3.229 1 93.5 39 PRO B CA 1
ATOM 3814 C C . PRO B 1 39 ? -3.383 -40.438 -3.023 1 93.5 39 PRO B C 1
ATOM 3816 O O . PRO B 1 39 ? -3.131 -39.625 -2.107 1 93.5 39 PRO B O 1
ATOM 3819 N N . THR B 1 40 ? -2.486 -40.781 -3.883 1 93.5 40 THR B N 1
ATOM 3820 C CA . THR B 1 40 ? -1.089 -40.406 -3.656 1 93.5 40 THR B CA 1
ATOM 3821 C C . THR B 1 40 ? -0.677 -39.25 -4.543 1 93.5 40 THR B C 1
ATOM 3823 O O . THR B 1 40 ? 0.479 -38.812 -4.516 1 93.5 40 THR B O 1
ATOM 3826 N N . LYS B 1 41 ? -1.56 -38.75 -5.305 1 94.19 41 LYS B N 1
ATOM 3827 C CA . LYS B 1 41 ? -1.256 -37.688 -6.281 1 94.19 41 LYS B CA 1
ATOM 3828 C C . LYS B 1 41 ? -0.551 -36.531 -5.625 1 94.19 41 LYS B C 1
ATOM 3830 O O . LYS B 1 41 ? 0.413 -35.969 -6.172 1 94.19 41 LYS B O 1
ATOM 3835 N N . PHE B 1 42 ? -1.02 -36.125 -4.398 1 94.75 42 PHE B N 1
ATOM 3836 C CA . PHE B 1 42 ? -0.489 -34.938 -3.756 1 94.75 42 PHE B CA 1
ATOM 3837 C C . PHE B 1 42 ? 0.284 -35.312 -2.494 1 94.75 42 PHE B C 1
ATOM 3839 O O . PHE B 1 42 ? 0.577 -34.438 -1.669 1 94.75 42 PHE B O 1
ATOM 3846 N N . ALA B 1 43 ? 0.626 -36.562 -2.318 1 91.31 43 ALA B N 1
ATOM 3847 C CA . ALA B 1 43 ? 1.261 -37.062 -1.099 1 91.31 43 ALA B CA 1
ATOM 3848 C C . ALA B 1 43 ? 2.648 -36.438 -0.918 1 91.31 43 ALA B C 1
ATOM 3850 O O . ALA B 1 43 ? 3.104 -36.25 0.211 1 91.31 43 ALA B O 1
ATOM 3851 N N . ARG B 1 44 ? 3.293 -36.094 -1.977 1 88.94 44 ARG B N 1
ATOM 3852 C CA . ARG B 1 44 ? 4.641 -35.562 -1.907 1 88.94 44 ARG B CA 1
ATOM 3853 C C . ARG B 1 44 ? 4.602 -34.031 -1.76 1 88.94 44 ARG B C 1
ATOM 3855 O O . ARG B 1 44 ? 5.613 -33.406 -1.425 1 88.94 44 ARG B O 1
ATOM 3862 N N . LEU B 1 45 ? 3.57 -33.5 -2.039 1 93.31 45 LEU B N 1
ATOM 3863 C CA . LEU B 1 45 ? 3.451 -32.031 -1.981 1 93.31 45 LEU B CA 1
ATOM 3864 C C . LEU B 1 45 ? 3.297 -31.562 -0.541 1 93.31 45 LEU B C 1
ATOM 3866 O O . LEU B 1 45 ? 3.961 -30.609 -0.123 1 93.31 45 LEU B O 1
ATOM 3870 N N . PHE B 1 46 ? 2.461 -32.25 0.159 1 95.81 46 PHE B N 1
ATOM 3871 C CA . PHE B 1 46 ? 2.137 -31.75 1.486 1 95.81 46 PHE B CA 1
ATOM 3872 C C . PHE B 1 46 ? 1.513 -32.844 2.346 1 95.81 46 PHE B C 1
ATOM 3874 O O . PHE B 1 46 ? 0.951 -33.812 1.821 1 95.81 46 PHE B O 1
ATOM 3881 N N . ASP B 1 47 ? 1.652 -32.781 3.623 1 96.5 47 ASP B N 1
ATOM 3882 C CA . ASP B 1 47 ? 1.026 -33.688 4.586 1 96.5 47 ASP B CA 1
ATOM 3883 C C . ASP B 1 47 ? 0.931 -33.031 5.965 1 96.5 47 ASP B C 1
ATOM 3885 O O . ASP B 1 47 ? 1.259 -31.844 6.125 1 96.5 47 ASP B O 1
ATOM 3889 N N . ARG B 1 48 ? 0.413 -33.812 6.906 1 95.69 48 ARG B N 1
ATOM 3890 C CA . ARG B 1 48 ? 0.155 -33.25 8.234 1 95.69 48 ARG B CA 1
ATOM 3891 C C . ARG B 1 48 ? 1.453 -32.844 8.922 1 95.69 48 ARG B C 1
ATOM 3893 O O . ARG B 1 48 ? 1.501 -31.844 9.617 1 95.69 48 ARG B O 1
ATOM 3900 N N . GLU B 1 49 ? 2.463 -33.594 8.742 1 95.88 49 GLU B N 1
ATOM 3901 C CA . GLU B 1 49 ? 3.756 -33.281 9.336 1 95.88 49 GLU B CA 1
ATOM 3902 C C . GLU B 1 49 ? 4.301 -31.953 8.781 1 95.88 49 GLU B C 1
ATOM 3904 O O . GLU B 1 49 ? 4.816 -31.125 9.539 1 95.88 49 GLU B O 1
ATOM 3909 N N . ARG B 1 50 ? 4.215 -31.812 7.551 1 95.5 50 ARG B N 1
ATOM 3910 C CA . ARG B 1 50 ? 4.672 -30.578 6.918 1 95.5 50 ARG B CA 1
ATOM 3911 C C . ARG B 1 50 ? 3.834 -29.391 7.371 1 95.5 50 ARG B C 1
ATOM 3913 O O . ARG B 1 50 ? 4.355 -28.281 7.535 1 95.5 50 ARG B O 1
ATOM 3920 N N . PHE B 1 51 ? 2.584 -29.688 7.566 1 95.81 51 PHE B N 1
ATOM 3921 C CA . PHE B 1 51 ? 1.722 -28.656 8.133 1 95.81 51 PHE B CA 1
ATOM 3922 C C . PHE B 1 51 ? 2.279 -28.172 9.461 1 95.81 51 PHE B C 1
ATOM 3924 O O . PHE B 1 51 ? 2.484 -26.969 9.648 1 95.81 51 PHE B O 1
ATOM 3931 N N . ASP B 1 52 ? 2.549 -29.031 10.297 1 94.88 52 ASP B N 1
ATOM 3932 C CA . ASP B 1 52 ? 3.029 -28.688 11.633 1 94.88 52 ASP B CA 1
ATOM 3933 C C . ASP B 1 52 ? 4.363 -27.938 11.562 1 94.88 52 ASP B C 1
ATOM 3935 O O . ASP B 1 52 ? 4.562 -26.953 12.258 1 94.88 52 ASP B O 1
ATOM 3939 N N . ARG B 1 53 ? 5.172 -28.344 10.719 1 93.75 53 ARG B N 1
ATOM 3940 C CA . ARG B 1 53 ? 6.473 -27.688 10.57 1 93.75 53 ARG B CA 1
ATOM 3941 C C . ARG B 1 53 ? 6.324 -26.297 10 1 93.75 53 ARG B C 1
ATOM 3943 O O . ARG B 1 53 ? 6.992 -25.359 10.445 1 93.75 53 ARG B O 1
ATOM 3950 N N . ALA B 1 54 ? 5.492 -26.188 9.047 1 92.81 54 ALA B N 1
ATOM 3951 C CA . ALA B 1 54 ? 5.328 -24.922 8.352 1 92.81 54 ALA B CA 1
ATOM 3952 C C . ALA B 1 54 ? 4.801 -23.844 9.297 1 92.81 54 ALA B C 1
ATOM 3954 O O . ALA B 1 54 ? 5.289 -22.703 9.289 1 92.81 54 ALA B O 1
ATOM 3955 N N . ILE B 1 55 ? 3.814 -24.109 10.078 1 91.75 55 ILE B N 1
ATOM 3956 C CA . ILE B 1 55 ? 3.215 -23.094 10.938 1 91.75 55 ILE B CA 1
ATOM 3957 C C . ILE B 1 55 ? 4.199 -22.703 12.039 1 91.75 55 ILE B C 1
ATOM 3959 O O . ILE B 1 55 ? 4.172 -21.578 12.539 1 91.75 55 ILE B O 1
ATOM 3963 N N . LEU B 1 56 ? 4.992 -23.625 12.383 1 87.81 56 LEU B N 1
ATOM 3964 C CA . LEU B 1 56 ? 6.016 -23.312 13.375 1 87.81 56 LEU B CA 1
ATOM 3965 C C . LEU B 1 56 ? 7.074 -22.391 12.789 1 87.81 56 LEU B C 1
ATOM 3967 O O . LEU B 1 56 ? 7.559 -21.484 13.469 1 87.81 56 LEU B O 1
ATOM 3971 N N . ARG B 1 57 ? 7.391 -22.594 11.602 1 83.38 57 ARG B N 1
ATOM 3972 C CA . ARG B 1 57 ? 8.406 -21.797 10.938 1 83.38 57 ARG B CA 1
ATOM 3973 C C . ARG B 1 57 ? 7.93 -20.359 10.742 1 83.38 57 ARG B C 1
ATOM 3975 O O . ARG B 1 57 ? 8.695 -19.406 10.938 1 83.38 57 ARG B O 1
ATOM 3982 N N . VAL B 1 58 ? 6.773 -20.109 10.281 1 75.88 58 VAL B N 1
ATOM 3983 C CA . VAL B 1 58 ? 6.277 -18.781 9.938 1 75.88 58 VAL B CA 1
ATOM 3984 C C . VAL B 1 58 ? 5.797 -18.062 11.195 1 75.88 58 VAL B C 1
ATOM 3986 O O . VAL B 1 58 ? 5.918 -16.844 11.305 1 75.88 58 VAL B O 1
ATOM 3989 N N . GLY B 1 59 ? 5.082 -18.703 12.016 1 62.69 59 GLY B N 1
ATOM 3990 C CA . GLY B 1 59 ? 4.504 -18.109 13.211 1 62.69 59 GLY B CA 1
ATOM 3991 C C . GLY B 1 59 ? 5.523 -17.406 14.086 1 62.69 59 GLY B C 1
ATOM 3992 O O . GLY B 1 59 ? 5.191 -16.469 14.805 1 62.69 59 GLY B O 1
ATOM 3993 N N . PHE B 1 60 ? 6.668 -17.75 14.008 1 54.09 60 PHE B N 1
ATOM 3994 C CA . PHE B 1 60 ? 7.652 -17.188 14.93 1 54.09 60 PHE B CA 1
ATOM 3995 C C . PHE B 1 60 ? 8.352 -15.984 14.305 1 54.09 60 PHE B C 1
ATOM 3997 O O . PHE B 1 60 ? 9.031 -15.227 15 1 54.09 60 PHE B O 1
ATOM 4004 N N . ASP B 1 61 ? 8.078 -15.852 13.195 1 53.56 61 ASP B N 1
ATOM 4005 C CA . ASP B 1 61 ? 8.719 -14.688 12.602 1 53.56 61 ASP B CA 1
ATOM 4006 C C . ASP B 1 61 ? 7.781 -13.484 12.594 1 53.56 61 ASP B C 1
ATOM 4008 O O . ASP B 1 61 ? 6.973 -13.328 11.672 1 53.56 61 ASP B O 1
ATOM 4012 N N . LYS B 1 62 ? 7.523 -12.828 13.719 1 50.38 62 LYS B N 1
ATOM 4013 C CA . LYS B 1 62 ? 6.633 -11.719 14.031 1 50.38 62 LYS B CA 1
ATOM 4014 C C . LYS B 1 62 ? 6.883 -10.539 13.094 1 50.38 62 LYS B C 1
ATOM 4016 O O . LYS B 1 62 ? 6.105 -9.578 13.07 1 50.38 62 LYS B O 1
ATOM 4021 N N . ARG B 1 63 ? 7.977 -10.484 12.562 1 43.94 63 ARG B N 1
ATOM 4022 C CA . ARG B 1 63 ? 8.398 -9.344 11.758 1 43.94 63 ARG B CA 1
ATOM 4023 C C . ARG B 1 63 ? 7.719 -9.352 10.391 1 43.94 63 ARG B C 1
ATOM 4025 O O . ARG B 1 63 ? 7.914 -8.438 9.594 1 43.94 63 ARG B O 1
ATOM 4032 N N . LYS B 1 64 ? 6.945 -10.375 10.219 1 47.19 64 LYS B N 1
ATOM 4033 C CA . LYS B 1 64 ? 6.602 -10.438 8.797 1 47.19 64 LYS B CA 1
ATOM 4034 C C . LYS B 1 64 ? 5.25 -9.773 8.531 1 47.19 64 LYS B C 1
ATOM 4036 O O . LYS B 1 64 ? 4.211 -10.273 8.977 1 47.19 64 LYS B O 1
ATOM 4041 N N . PRO B 1 65 ? 5.18 -8.57 8.32 1 45.78 65 PRO B N 1
ATOM 4042 C CA . PRO B 1 65 ? 3.969 -7.855 7.902 1 45.78 65 PRO B CA 1
ATOM 4043 C C . PRO B 1 65 ? 3.16 -8.633 6.863 1 45.78 65 PRO B C 1
ATOM 4045 O O . PRO B 1 65 ? 2.113 -8.156 6.414 1 45.78 65 PRO B O 1
ATOM 4048 N N . GLY B 1 66 ? 3.484 -9.945 6.66 1 53.62 66 GLY B N 1
ATOM 4049 C CA . GLY B 1 66 ? 2.826 -10.516 5.496 1 53.62 66 GLY B CA 1
ATOM 4050 C C . GLY B 1 66 ? 1.461 -11.102 5.805 1 53.62 66 GLY B C 1
ATOM 4051 O O . GLY B 1 66 ? 0.977 -10.992 6.934 1 53.62 66 GLY B O 1
ATOM 4052 N N . PRO B 1 67 ? 0.761 -11.547 4.762 1 64.81 67 PRO B N 1
ATOM 4053 C CA . PRO B 1 67 ? -0.617 -12.039 4.766 1 64.81 67 PRO B CA 1
ATOM 4054 C C . PRO B 1 67 ? -0.787 -13.305 5.605 1 64.81 67 PRO B C 1
ATOM 4056 O O . PRO B 1 67 ? -1.896 -13.836 5.711 1 64.81 67 PRO B O 1
ATOM 4059 N N . PHE B 1 68 ? 0.306 -13.641 6.309 1 76.38 68 PHE B N 1
ATOM 4060 C CA . PHE B 1 68 ? 0.169 -14.883 7.055 1 76.38 68 PHE B CA 1
ATOM 4061 C C . PHE B 1 68 ? -0.748 -14.695 8.258 1 76.38 68 PHE B C 1
ATOM 4063 O O . PHE B 1 68 ? -0.656 -13.688 8.961 1 76.38 68 PHE B O 1
ATOM 4070 N N . SER B 1 69 ? -1.584 -15.633 8.5 1 84.06 69 SER B N 1
ATOM 4071 C CA . SER B 1 69 ? -2.393 -15.711 9.711 1 84.06 69 SER B CA 1
ATOM 4072 C C . SER B 1 69 ? -2.766 -17.156 10.031 1 84.06 69 SER B C 1
ATOM 4074 O O . SER B 1 69 ? -2.916 -17.984 9.133 1 84.06 69 SER B O 1
ATOM 4076 N N . LEU B 1 70 ? -2.67 -17.469 11.227 1 89.19 70 LEU B N 1
ATOM 4077 C CA . LEU B 1 70 ? -3.158 -18.734 11.766 1 89.19 70 LEU B CA 1
ATOM 4078 C C . LEU B 1 70 ? -4.375 -18.516 12.656 1 89.19 70 LEU B C 1
ATOM 4080 O O . LEU B 1 70 ? -4.27 -17.875 13.711 1 89.19 70 LEU B O 1
ATOM 4084 N N . ARG B 1 71 ? -5.48 -19.078 12.203 1 91.38 71 ARG B N 1
ATOM 4085 C CA . ARG B 1 71 ? -6.723 -18.734 12.891 1 91.38 71 ARG B CA 1
ATOM 4086 C C . ARG B 1 71 ? -7.555 -19.984 13.172 1 91.38 71 ARG B C 1
ATOM 4088 O O . ARG B 1 71 ? -7.469 -20.969 12.445 1 91.38 71 ARG B O 1
ATOM 4095 N N . ALA B 1 72 ? -8.32 -19.938 14.203 1 91.94 72 ALA B N 1
ATOM 4096 C CA . ALA B 1 72 ? -9.383 -20.891 14.492 1 91.94 72 ALA B CA 1
ATOM 4097 C C . ALA B 1 72 ? -10.75 -20.312 14.133 1 91.94 72 ALA B C 1
ATOM 4099 O O . ALA B 1 72 ? -11.094 -19.203 14.578 1 91.94 72 ALA B O 1
ATOM 4100 N N . LEU B 1 73 ? -11.383 -21 13.344 1 89.06 73 LEU B N 1
ATOM 4101 C CA . LEU B 1 73 ? -12.703 -20.547 12.898 1 89.06 73 LEU B CA 1
ATOM 4102 C C . LEU B 1 73 ? -13.797 -21.453 13.461 1 89.06 73 LEU B C 1
ATOM 4104 O O . LEU B 1 73 ? -13.648 -22.672 13.508 1 89.06 73 LEU B O 1
ATOM 4108 N N . TRP B 1 74 ? -14.836 -20.844 14.008 1 83.81 74 TRP B N 1
ATOM 4109 C CA . TRP B 1 74 ? -15.969 -21.594 14.523 1 83.81 74 TRP B CA 1
ATOM 4110 C C . TRP B 1 74 ? -17.266 -20.828 14.328 1 83.81 74 TRP B C 1
ATOM 4112 O O . TRP B 1 74 ? -17.266 -19.703 13.836 1 83.81 74 TRP B O 1
ATOM 4122 N N . ARG B 1 75 ? -18.266 -21.516 14.508 1 76.69 75 ARG B N 1
ATOM 4123 C CA . ARG B 1 75 ? -19.578 -20.859 14.609 1 76.69 75 ARG B CA 1
ATOM 4124 C C . ARG B 1 75 ? -19.859 -20.422 16.047 1 76.69 75 ARG B C 1
ATOM 4126 O O . ARG B 1 75 ? -19.781 -21.219 16.969 1 76.69 75 ARG B O 1
ATOM 4133 N N . ASN B 1 76 ? -20.109 -19.078 16.109 1 70.31 76 ASN B N 1
ATOM 4134 C CA . ASN B 1 76 ? -20.344 -18.578 17.453 1 70.31 76 ASN B CA 1
ATOM 4135 C C . ASN B 1 76 ? -21.766 -18.906 17.922 1 70.31 76 ASN B C 1
ATOM 4137 O O . ASN B 1 76 ? -22.516 -19.594 17.219 1 70.31 76 ASN B O 1
ATOM 4141 N N . ARG B 1 77 ? -22.062 -18.438 19.125 1 67.12 77 ARG B N 1
ATOM 4142 C CA . ARG B 1 77 ? -23.328 -18.75 19.781 1 67.12 77 ARG B CA 1
ATOM 4143 C C . ARG B 1 77 ? -24.5 -18.219 18.969 1 67.12 77 ARG B C 1
ATOM 4145 O O . ARG B 1 77 ? -25.625 -18.719 19.094 1 67.12 77 ARG B O 1
ATOM 4152 N N . HIS B 1 78 ? -24.219 -17.234 18.141 1 67.5 78 HIS B N 1
ATOM 4153 C CA . HIS B 1 78 ? -25.266 -16.656 17.297 1 67.5 78 HIS B CA 1
ATOM 4154 C C . HIS B 1 78 ? -25.25 -17.297 15.906 1 67.5 78 HIS B C 1
ATOM 4156 O O . HIS B 1 78 ? -25.859 -16.766 14.969 1 67.5 78 HIS B O 1
ATOM 4162 N N . ASP B 1 79 ? -24.531 -18.391 15.852 1 65.56 79 ASP B N 1
ATOM 4163 C CA . ASP B 1 79 ? -24.422 -19.219 14.641 1 65.56 79 ASP B CA 1
ATOM 4164 C C . ASP B 1 79 ? -23.766 -18.422 13.508 1 65.56 79 ASP B C 1
ATOM 4166 O O . ASP B 1 79 ? -24.141 -18.594 12.344 1 65.56 79 ASP B O 1
ATOM 4170 N N . LEU B 1 80 ? -22.984 -17.453 13.977 1 69.75 80 LEU B N 1
ATOM 4171 C CA . LEU B 1 80 ? -22.188 -16.688 13.016 1 69.75 80 LEU B CA 1
ATOM 4172 C C . LEU B 1 80 ? -20.75 -17.188 12.977 1 69.75 80 LEU B C 1
ATOM 4174 O O . LEU B 1 80 ? -20.203 -17.594 14 1 69.75 80 LEU B O 1
ATOM 4178 N N . GLN B 1 81 ? -20.266 -17.234 11.719 1 75.31 81 GLN B N 1
ATOM 4179 C CA . GLN B 1 81 ? -18.859 -17.609 11.609 1 75.31 81 GLN B CA 1
ATOM 4180 C C . GLN B 1 81 ? -17.953 -16.578 12.289 1 75.31 81 GLN B C 1
ATOM 4182 O O . GLN B 1 81 ? -18.109 -15.367 12.07 1 75.31 81 GLN B O 1
ATOM 4187 N N . ALA B 1 82 ? -17.172 -17.047 13.227 1 76.69 82 ALA B N 1
ATOM 4188 C CA . ALA B 1 82 ? -16.219 -16.234 13.977 1 76.69 82 ALA B CA 1
ATOM 4189 C C . ALA B 1 82 ? -14.82 -16.844 13.922 1 76.69 82 ALA B C 1
ATOM 4191 O O . ALA B 1 82 ? -14.656 -17.984 13.477 1 76.69 82 ALA B O 1
ATOM 4192 N N . GLY B 1 83 ? -13.836 -16.016 14.188 1 84.69 83 GLY B N 1
ATOM 4193 C CA . GLY B 1 83 ? -12.477 -16.531 14.18 1 84.69 83 GLY B CA 1
ATOM 4194 C C . GLY B 1 83 ? -11.539 -15.75 15.078 1 84.69 83 GLY B C 1
ATOM 4195 O O . GLY B 1 83 ? -11.773 -14.578 15.367 1 84.69 83 GLY B O 1
ATOM 4196 N N . ILE B 1 84 ? -10.547 -16.422 15.57 1 85.81 84 ILE B N 1
ATOM 4197 C CA . ILE B 1 84 ? -9.508 -15.797 16.375 1 85.81 84 ILE B CA 1
ATOM 4198 C C . ILE B 1 84 ? -8.133 -16.266 15.914 1 85.81 84 ILE B C 1
ATOM 4200 O O . ILE B 1 84 ? -7.992 -17.391 15.406 1 85.81 84 ILE B O 1
ATOM 4204 N N . GLU B 1 85 ? -7.234 -15.406 16.047 1 86.56 85 GLU B N 1
ATOM 4205 C CA . GLU B 1 85 ? -5.859 -15.82 15.773 1 86.56 85 GLU B CA 1
ATOM 4206 C C . GLU B 1 85 ? -5.34 -16.75 16.875 1 86.56 85 GLU B C 1
ATOM 4208 O O . GLU B 1 85 ? -5.613 -16.531 18.047 1 86.56 85 GLU B O 1
ATOM 4213 N N . ILE B 1 86 ? -4.605 -17.766 16.531 1 87.56 86 ILE B N 1
ATOM 4214 C CA . ILE B 1 86 ? -4.062 -18.719 17.5 1 87.56 86 ILE B CA 1
ATOM 4215 C C . ILE B 1 86 ? -2.572 -18.922 17.25 1 87.56 86 ILE B C 1
ATOM 4217 O O . ILE B 1 86 ? -2.059 -18.531 16.188 1 87.56 86 ILE B O 1
ATOM 4221 N N . GLU B 1 87 ? -1.924 -19.484 18.188 1 87.5 87 GLU B N 1
ATOM 4222 C CA . GLU B 1 87 ? -0.525 -19.875 18.062 1 87.5 87 GLU B CA 1
ATOM 4223 C C . GLU B 1 87 ? -0.404 -21.312 17.547 1 87.5 87 GLU B C 1
ATOM 4225 O O . GLU B 1 87 ? -1.312 -22.125 17.734 1 87.5 87 GLU B O 1
ATOM 4230 N N . PRO B 1 88 ? 0.706 -21.594 16.953 1 91.19 88 PRO B N 1
ATOM 4231 C CA . PRO B 1 88 ? 0.912 -22.953 16.438 1 91.19 88 PRO B CA 1
ATOM 4232 C C . PRO B 1 88 ? 0.709 -24.016 17.516 1 91.19 88 PRO B C 1
ATOM 4234 O O . PRO B 1 88 ? 0.205 -25.109 17.219 1 91.19 88 PRO B O 1
ATOM 4237 N N . THR B 1 89 ? 0.98 -23.719 18.719 1 91.31 89 THR B N 1
ATOM 4238 C CA . THR B 1 89 ? 0.885 -24.688 19.812 1 91.31 89 THR B CA 1
ATOM 4239 C C . THR B 1 89 ? -0.572 -24.922 20.188 1 91.31 89 THR B C 1
ATOM 4241 O O . THR B 1 89 ? -0.88 -25.875 20.922 1 91.31 89 THR B O 1
ATOM 4244 N N . GLN B 1 90 ? -1.413 -24.156 19.656 1 93.44 90 GLN B N 1
ATOM 4245 C CA . GLN B 1 90 ? -2.814 -24.219 20.062 1 93.44 90 GLN B CA 1
ATOM 4246 C C . GLN B 1 90 ? -3.648 -24.984 19.031 1 93.44 90 GLN B C 1
ATOM 4248 O O . GLN B 1 90 ? -4.859 -25.125 19.188 1 93.44 90 GLN B O 1
ATOM 4253 N N . VAL B 1 91 ? -3.039 -25.531 18.078 1 94.88 91 VAL B N 1
ATOM 4254 C CA . VAL B 1 91 ? -3.758 -26.141 16.969 1 94.88 91 VAL B CA 1
ATOM 4255 C C . VAL B 1 91 ? -4.523 -27.375 17.469 1 94.88 91 VAL B C 1
ATOM 4257 O O . VAL B 1 91 ? -5.703 -27.547 17.141 1 94.88 91 VAL B O 1
ATOM 4260 N N . ARG B 1 92 ? -3.895 -28.188 18.219 1 94.19 92 ARG B N 1
ATOM 4261 C CA . ARG B 1 92 ? -4.539 -29.406 18.734 1 94.19 92 ARG B CA 1
ATOM 4262 C C . ARG B 1 92 ? -5.766 -29.062 19.562 1 94.19 92 ARG B C 1
ATOM 4264 O O . ARG B 1 92 ? -6.812 -29.703 19.438 1 94.19 92 ARG B O 1
ATOM 4271 N N . GLU B 1 93 ? -5.551 -28.109 20.359 1 95.12 93 GLU B N 1
ATOM 4272 C CA . GLU B 1 93 ? -6.652 -27.672 21.203 1 95.12 93 GLU B CA 1
ATOM 4273 C C . GLU B 1 93 ? -7.789 -27.078 20.375 1 95.12 93 GLU B C 1
ATOM 4275 O O . GLU B 1 93 ? -8.961 -27.297 20.688 1 95.12 93 GLU B O 1
ATOM 4280 N N . ALA B 1 94 ? -7.441 -26.344 19.422 1 94.56 94 ALA B N 1
ATOM 4281 C CA . ALA B 1 94 ? -8.445 -25.75 18.547 1 94.56 94 ALA B CA 1
ATOM 4282 C C . ALA B 1 94 ? -9.281 -26.828 17.859 1 94.56 94 ALA B C 1
ATOM 4284 O O . ALA B 1 94 ? -10.508 -26.75 17.828 1 94.56 94 ALA B O 1
ATOM 4285 N N . LEU B 1 95 ? -8.656 -27.844 17.406 1 94.75 95 LEU B N 1
ATOM 4286 C CA . LEU B 1 95 ? -9.344 -28.938 16.75 1 94.75 95 LEU B CA 1
ATOM 4287 C C . LEU B 1 95 ? -10.25 -29.688 17.719 1 94.75 95 LEU B C 1
ATOM 4289 O O . LEU B 1 95 ? -11.383 -30.047 17.375 1 94.75 95 LEU B O 1
ATOM 4293 N N . ALA B 1 96 ? -9.758 -29.859 18.859 1 94.25 96 ALA B N 1
ATOM 4294 C CA . ALA B 1 96 ? -10.539 -30.547 19.891 1 94.25 96 ALA B CA 1
ATOM 4295 C C . ALA B 1 96 ? -11.781 -29.75 20.266 1 94.25 96 ALA B C 1
ATOM 4297 O O . ALA B 1 96 ? -12.805 -30.328 20.656 1 94.25 96 ALA B O 1
ATOM 4298 N N . SER B 1 97 ? -11.664 -28.469 20.078 1 92.88 97 SER B N 1
ATOM 4299 C CA . SER B 1 97 ? -12.781 -27.578 20.391 1 92.88 97 SER B CA 1
ATOM 4300 C C . SER B 1 97 ? -13.711 -27.422 19.188 1 92.88 97 SER B C 1
ATOM 4302 O O . SER B 1 97 ? -14.5 -26.484 19.125 1 92.88 97 SER B O 1
ATOM 4304 N N . ARG B 1 98 ? -13.547 -28.281 18.219 1 92.12 98 ARG B N 1
ATOM 4305 C CA . ARG B 1 98 ? -14.414 -28.375 17.047 1 92.12 98 ARG B CA 1
ATOM 4306 C C . ARG B 1 98 ? -14.352 -27.078 16.234 1 92.12 98 ARG B C 1
ATOM 4308 O O . ARG B 1 98 ? -15.383 -26.547 15.828 1 92.12 98 ARG B O 1
ATOM 4315 N N . THR B 1 99 ? -13.156 -26.594 16.047 1 93.56 99 THR B N 1
ATOM 4316 C CA . THR B 1 99 ? -12.914 -25.438 15.195 1 93.56 99 THR B CA 1
ATOM 4317 C C . THR B 1 99 ? -12.078 -25.828 13.977 1 93.56 99 THR B C 1
ATOM 4319 O O . THR B 1 99 ? -11.289 -26.766 14.039 1 93.56 99 THR B O 1
ATOM 4322 N N . THR B 1 100 ? -12.391 -25.203 12.93 1 94.69 100 THR B N 1
ATOM 4323 C CA . THR B 1 100 ? -11.531 -25.344 11.766 1 94.69 100 THR B CA 1
ATOM 4324 C C . THR B 1 100 ? -10.32 -24.422 11.883 1 94.69 100 THR B C 1
ATOM 4326 O O . THR B 1 100 ? -10.461 -23.234 12.172 1 94.69 100 THR B O 1
ATOM 4329 N N . VAL B 1 101 ? -9.203 -24.984 11.711 1 95.75 101 VAL B N 1
ATOM 4330 C CA . VAL B 1 101 ? -7.977 -24.188 11.695 1 95.75 101 VAL B CA 1
ATOM 4331 C C . VAL B 1 101 ? -7.668 -23.75 10.266 1 95.75 101 VAL B C 1
ATOM 4333 O O . VAL B 1 101 ? -7.582 -24.578 9.359 1 95.75 101 VAL B O 1
ATOM 4336 N N . CYS B 1 102 ? -7.512 -22.484 10.117 1 94.25 102 CYS B N 1
ATOM 4337 C CA . CYS B 1 102 ? -7.227 -21.891 8.82 1 94.25 102 CYS B CA 1
ATOM 4338 C C . CYS B 1 102 ? -5.879 -21.172 8.836 1 94.25 102 CYS B C 1
ATOM 4340 O O . CYS B 1 102 ? -5.625 -20.344 9.703 1 94.25 102 CYS B O 1
ATOM 4342 N N . VAL B 1 103 ? -5.059 -21.516 7.902 1 93.06 103 VAL B N 1
ATOM 4343 C CA . VAL B 1 103 ? -3.783 -20.828 7.723 1 93.06 103 VAL B CA 1
ATOM 4344 C C . VAL B 1 103 ? -3.799 -20.031 6.418 1 93.06 103 VAL B C 1
ATOM 4346 O O . VAL B 1 103 ? -3.898 -20.625 5.332 1 93.06 103 VAL B O 1
ATOM 4349 N N . ASN B 1 104 ? -3.693 -18.766 6.594 1 90.88 104 ASN B N 1
ATOM 4350 C CA . ASN B 1 104 ? -3.477 -17.938 5.41 1 90.88 104 ASN B CA 1
ATOM 4351 C C . ASN B 1 104 ? -1.998 -17.875 5.035 1 90.88 104 ASN B C 1
ATOM 4353 O O . ASN B 1 104 ? -1.15 -17.594 5.887 1 90.88 104 ASN B O 1
ATOM 4357 N N . ASP B 1 105 ? -1.724 -18.219 3.803 1 90.06 105 ASP B N 1
ATOM 4358 C CA . ASP B 1 105 ? -0.396 -18.156 3.197 1 90.06 105 ASP B CA 1
ATOM 4359 C C . ASP B 1 105 ? 0.582 -19.062 3.934 1 90.06 105 ASP B C 1
ATOM 4361 O O . ASP B 1 105 ? 1.571 -18.594 4.5 1 90.06 105 ASP B O 1
ATOM 4365 N N . ILE B 1 106 ? 0.427 -20.266 3.939 1 92.56 106 ILE B N 1
ATOM 4366 C CA . ILE B 1 106 ? 1.318 -21.266 4.527 1 92.56 106 ILE B CA 1
ATOM 4367 C C . ILE B 1 106 ? 2.535 -21.469 3.627 1 92.56 106 ILE B C 1
ATOM 4369 O O . ILE B 1 106 ? 3.494 -22.141 4.012 1 92.56 106 ILE B O 1
ATOM 4373 N N . THR B 1 107 ? 2.557 -20.844 2.506 1 91.06 107 THR B N 1
ATOM 4374 C CA . THR B 1 107 ? 3.568 -21.031 1.469 1 91.06 107 THR B CA 1
ATOM 4375 C C . THR B 1 107 ? 4.957 -20.688 2.002 1 91.06 107 THR B C 1
ATOM 4377 O O . THR B 1 107 ? 5.922 -21.406 1.743 1 91.06 107 THR B O 1
ATOM 4380 N N . ALA B 1 108 ? 5.012 -19.609 2.715 1 81.88 108 ALA B N 1
ATOM 4381 C CA . ALA B 1 108 ? 6.297 -19.125 3.201 1 81.88 108 ALA B CA 1
ATOM 4382 C C . ALA B 1 108 ? 6.914 -20.109 4.195 1 81.88 108 ALA B C 1
ATOM 4384 O O . ALA B 1 108 ? 8.125 -20.062 4.449 1 81.88 108 ALA B O 1
ATOM 4385 N N . GLY B 1 109 ? 6.117 -20.953 4.742 1 87.06 109 GLY B N 1
ATOM 4386 C CA . GLY B 1 109 ? 6.617 -21.891 5.746 1 87.06 109 GLY B CA 1
ATOM 4387 C C . GLY B 1 109 ? 7.062 -23.219 5.16 1 87.06 109 GLY B C 1
ATOM 4388 O O . GLY B 1 109 ? 7.57 -24.078 5.879 1 87.06 109 GLY B O 1
ATOM 4389 N N . ASP B 1 110 ? 6.875 -23.359 3.924 1 91.56 110 ASP B N 1
ATOM 4390 C CA . ASP B 1 110 ? 7.199 -24.625 3.285 1 91.56 110 ASP B CA 1
ATOM 4391 C C . ASP B 1 110 ? 7.816 -24.406 1.906 1 91.56 110 ASP B C 1
ATOM 4393 O O . ASP B 1 110 ? 7.125 -24.016 0.968 1 91.56 110 ASP B O 1
ATOM 4397 N N . ALA B 1 111 ? 9.016 -24.797 1.732 1 86.88 111 ALA B N 1
ATOM 4398 C CA . ALA B 1 111 ? 9.781 -24.531 0.517 1 86.88 111 ALA B CA 1
ATOM 4399 C C . ALA B 1 111 ? 9.195 -25.281 -0.675 1 86.88 111 ALA B C 1
ATOM 4401 O O . ALA B 1 111 ? 9.219 -24.781 -1.804 1 86.88 111 ALA B O 1
ATOM 4402 N N . ALA B 1 112 ? 8.711 -26.453 -0.451 1 89.25 112 ALA B N 1
ATOM 4403 C CA . ALA B 1 112 ? 8.133 -27.234 -1.542 1 89.25 112 ALA B CA 1
ATOM 4404 C C . ALA B 1 112 ? 6.875 -26.578 -2.09 1 89.25 112 ALA B C 1
ATOM 4406 O O . ALA B 1 112 ? 6.672 -26.531 -3.305 1 89.25 112 ALA B O 1
ATOM 4407 N N . LEU B 1 113 ? 6.066 -26.062 -1.206 1 93.25 113 LEU B N 1
ATOM 4408 C CA . LEU B 1 113 ? 4.871 -25.344 -1.639 1 93.25 113 LEU B CA 1
ATOM 4409 C C . LEU B 1 113 ? 5.242 -24.078 -2.406 1 93.25 113 LEU B C 1
ATOM 4411 O O . LEU B 1 113 ? 4.621 -23.766 -3.422 1 93.25 113 LEU B O 1
ATOM 4415 N N . ALA B 1 114 ? 6.203 -23.406 -1.881 1 90.62 114 ALA B N 1
ATOM 4416 C CA . ALA B 1 114 ? 6.656 -22.172 -2.527 1 90.62 114 ALA B CA 1
ATOM 4417 C C . ALA B 1 114 ? 7.141 -22.453 -3.947 1 90.62 114 ALA B C 1
ATOM 4419 O O . ALA B 1 114 ? 6.777 -21.734 -4.883 1 90.62 114 ALA B O 1
ATOM 4420 N N . GLU B 1 115 ? 7.918 -23.484 -4.066 1 88.62 115 GLU B N 1
ATOM 4421 C CA . GLU B 1 115 ? 8.43 -23.859 -5.379 1 88.62 115 GLU B CA 1
ATOM 4422 C C . GLU B 1 115 ? 7.305 -24.281 -6.316 1 88.62 115 GLU B C 1
ATOM 4424 O O . GLU B 1 115 ? 7.293 -23.891 -7.492 1 88.62 115 GLU B O 1
ATOM 4429 N N . PHE B 1 116 ? 6.465 -25.062 -5.805 1 92.62 116 PHE B N 1
ATOM 4430 C CA . PHE B 1 116 ? 5.332 -25.5 -6.605 1 92.62 116 PHE B CA 1
ATOM 4431 C C . PHE B 1 116 ? 4.504 -24.312 -7.082 1 92.62 116 PHE B C 1
ATOM 4433 O O . PHE B 1 116 ? 4.145 -24.234 -8.258 1 92.62 116 PHE B O 1
ATOM 4440 N N . ALA B 1 117 ? 4.219 -23.406 -6.18 1 93.56 117 ALA B N 1
ATOM 4441 C CA . ALA B 1 117 ? 3.461 -22.203 -6.516 1 93.56 117 ALA B CA 1
ATOM 4442 C C . ALA B 1 117 ? 4.156 -21.406 -7.617 1 93.56 117 ALA B C 1
ATOM 4444 O O . ALA B 1 117 ? 3.504 -20.922 -8.547 1 93.56 117 ALA B O 1
ATOM 4445 N N . ALA B 1 118 ? 5.402 -21.281 -7.508 1 91.12 118 ALA B N 1
ATOM 4446 C CA . ALA B 1 118 ? 6.18 -20.547 -8.5 1 91.12 118 ALA B CA 1
ATOM 4447 C C . ALA B 1 118 ? 6.086 -21.203 -9.875 1 91.12 118 ALA B C 1
ATOM 4449 O O . ALA B 1 118 ? 5.969 -20.516 -10.891 1 91.12 118 ALA B O 1
ATOM 4450 N N . HIS B 1 119 ? 6.137 -22.531 -9.914 1 92 119 HIS B N 1
ATOM 4451 C CA . HIS B 1 119 ? 6.039 -23.266 -11.172 1 92 119 HIS B CA 1
ATOM 4452 C C . HIS B 1 119 ? 4.66 -23.094 -11.797 1 92 119 HIS B C 1
ATOM 4454 O O . HIS B 1 119 ? 4.543 -22.906 -13.008 1 92 119 HIS B O 1
ATOM 4460 N N . ILE B 1 120 ? 3.66 -23.156 -10.969 1 94.94 120 ILE B N 1
ATOM 4461 C CA . ILE B 1 120 ? 2.303 -23 -11.484 1 94.94 120 ILE B CA 1
ATOM 4462 C C . ILE B 1 120 ? 2.145 -21.609 -12.086 1 94.94 120 ILE B C 1
ATOM 4464 O O . ILE B 1 120 ? 1.644 -21.453 -13.203 1 94.94 120 ILE B O 1
ATOM 4468 N N . LYS B 1 121 ? 2.578 -20.656 -11.352 1 94.06 121 LYS B N 1
ATOM 4469 C CA . LYS B 1 121 ? 2.521 -19.266 -11.82 1 94.06 121 LYS B CA 1
ATOM 4470 C C . LYS B 1 121 ? 3.207 -19.109 -13.172 1 94.06 121 LYS B C 1
ATOM 4472 O O . LYS B 1 121 ? 2.635 -18.547 -14.102 1 94.06 121 LYS B O 1
ATOM 4477 N N . ARG B 1 122 ? 4.34 -19.688 -13.266 1 92.31 122 ARG B N 1
ATOM 4478 C CA . ARG B 1 122 ? 5.148 -19.562 -14.477 1 92.31 122 ARG B CA 1
ATOM 4479 C C . ARG B 1 122 ? 4.5 -20.312 -15.641 1 92.31 122 ARG B C 1
ATOM 4481 O O . ARG B 1 122 ? 4.43 -19.797 -16.75 1 92.31 122 ARG B O 1
ATOM 4488 N N . GLN B 1 123 ? 4.102 -21.484 -15.398 1 94.06 123 GLN B N 1
ATOM 4489 C CA . GLN B 1 123 ? 3.562 -22.328 -16.453 1 94.06 123 GLN B CA 1
ATOM 4490 C C . GLN B 1 123 ? 2.244 -21.781 -16.984 1 94.06 123 GLN B C 1
ATOM 4492 O O . GLN B 1 123 ? 1.851 -22.078 -18.109 1 94.06 123 GLN B O 1
ATOM 4497 N N . MET B 1 124 ? 1.66 -20.906 -16.203 1 94.75 124 MET B N 1
ATOM 4498 C CA . MET B 1 124 ? 0.428 -20.266 -16.641 1 94.75 124 MET B CA 1
ATOM 4499 C C . MET B 1 124 ? 0.701 -18.844 -17.109 1 94.75 124 MET B C 1
ATOM 4501 O O . MET B 1 124 ? -0.229 -18.094 -17.438 1 94.75 124 MET B O 1
ATOM 4505 N N . ASN B 1 125 ? 1.937 -18.375 -17.094 1 92.69 125 ASN B N 1
ATOM 4506 C CA . ASN B 1 125 ? 2.316 -17 -17.438 1 92.69 125 ASN B CA 1
ATOM 4507 C C . ASN B 1 125 ? 1.504 -15.984 -16.656 1 92.69 125 ASN B C 1
ATOM 4509 O O . ASN B 1 125 ? 0.994 -15.016 -17.219 1 92.69 125 ASN B O 1
ATOM 4513 N N . LEU B 1 126 ? 1.417 -16.203 -15.383 1 93.25 126 LEU B N 1
ATOM 4514 C CA . LEU B 1 126 ? 0.598 -15.336 -14.547 1 93.25 126 LEU B CA 1
ATOM 4515 C C . LEU B 1 126 ? 1.43 -14.188 -13.977 1 93.25 126 LEU B C 1
ATOM 4517 O O . LEU B 1 126 ? 2.555 -14.406 -13.523 1 93.25 126 LEU B O 1
ATOM 4521 N N . ALA B 1 127 ? 0.821 -13.062 -14.055 1 90.19 127 ALA B N 1
ATOM 4522 C CA . ALA B 1 127 ? 1.457 -11.914 -13.414 1 90.19 127 ALA B CA 1
ATOM 4523 C C . ALA B 1 127 ? 1.178 -11.906 -11.914 1 90.19 127 ALA B C 1
ATOM 4525 O O . ALA B 1 127 ? 1.926 -11.297 -11.141 1 90.19 127 ALA B O 1
ATOM 4526 N N . THR B 1 128 ? 0.181 -12.586 -11.477 1 90.38 128 THR B N 1
ATOM 4527 C CA . THR B 1 128 ? -0.248 -12.555 -10.086 1 90.38 128 THR B CA 1
ATOM 4528 C C . THR B 1 128 ? 0.468 -13.625 -9.273 1 90.38 128 THR B C 1
ATOM 4530 O O . THR B 1 128 ? 0.718 -14.727 -9.773 1 90.38 128 THR B O 1
ATOM 4533 N N . PRO B 1 129 ? 0.717 -13.32 -8.07 1 89.62 129 PRO B N 1
ATOM 4534 C CA . PRO B 1 129 ? 1.309 -14.344 -7.207 1 89.62 129 PRO B CA 1
ATOM 4535 C C . PRO B 1 129 ? 0.351 -15.492 -6.918 1 89.62 129 PRO B C 1
ATOM 4537 O O . PRO B 1 129 ? -0.868 -15.305 -6.926 1 89.62 129 PRO B O 1
ATOM 4540 N N . VAL B 1 130 ? 0.941 -16.578 -6.691 1 93.62 130 VAL B N 1
ATOM 4541 C CA . VAL B 1 130 ? 0.235 -17.797 -6.285 1 93.62 130 VAL B CA 1
ATOM 4542 C C . VAL B 1 130 ? 0.664 -18.188 -4.875 1 93.62 130 VAL B C 1
ATOM 4544 O O . VAL B 1 130 ? 1.853 -18.156 -4.551 1 93.62 130 VAL B O 1
ATOM 4547 N N . ARG B 1 131 ? -0.308 -18.453 -4.066 1 92.81 131 ARG B N 1
ATOM 4548 C CA . ARG B 1 131 ? 0.005 -18.875 -2.703 1 92.81 131 ARG B CA 1
ATOM 4549 C C . ARG B 1 131 ? -0.943 -19.969 -2.232 1 92.81 131 ARG B C 1
ATOM 4551 O O . ARG B 1 131 ? -1.961 -20.234 -2.875 1 92.81 131 ARG B O 1
ATOM 4558 N N . PHE B 1 132 ? -0.528 -20.547 -1.104 1 95.5 132 PHE B N 1
ATOM 4559 C CA . PHE B 1 132 ? -1.351 -21.609 -0.536 1 95.5 132 PHE B CA 1
ATOM 4560 C C . PHE B 1 132 ? -1.919 -21.188 0.814 1 95.5 132 PHE B C 1
ATOM 4562 O O . PHE B 1 132 ? -1.202 -20.625 1.65 1 95.5 132 PHE B O 1
ATOM 4569 N N . ASN B 1 133 ? -3.168 -21.422 0.936 1 95.19 133 ASN B N 1
ATOM 4570 C CA . ASN B 1 133 ? -3.818 -21.5 2.24 1 95.19 133 ASN B CA 1
ATOM 4571 C C . ASN B 1 133 ? -4.047 -22.953 2.672 1 95.19 133 ASN B C 1
ATOM 4573 O O . ASN B 1 133 ? -3.914 -23.859 1.864 1 95.19 133 ASN B O 1
ATOM 4577 N N . CYS B 1 134 ? -4.289 -23.062 3.898 1 96.62 134 CYS B N 1
ATOM 4578 C CA . CYS B 1 134 ? -4.484 -24.422 4.402 1 96.62 134 CYS B CA 1
ATOM 4579 C C . CYS B 1 134 ? -5.629 -24.469 5.406 1 96.62 134 CYS B C 1
ATOM 4581 O O . CYS B 1 134 ? -5.801 -23.547 6.203 1 96.62 134 CYS B O 1
ATOM 4583 N N . TYR B 1 135 ? -6.371 -25.531 5.344 1 97.06 135 TYR B N 1
ATOM 4584 C CA . TYR B 1 135 ? -7.512 -25.734 6.23 1 97.06 135 TYR B CA 1
ATOM 4585 C C . TYR B 1 135 ? -7.461 -27.109 6.891 1 97.06 135 TYR B C 1
ATOM 4587 O O . TYR B 1 135 ? -7.395 -28.125 6.203 1 97.06 135 TYR B O 1
ATOM 4595 N N . LEU B 1 136 ? -7.461 -27.109 8.133 1 97.69 136 LEU B N 1
ATOM 4596 C CA . LEU B 1 136 ? -7.547 -28.312 8.953 1 97.69 136 LEU B CA 1
ATOM 4597 C C . LEU B 1 136 ? -8.836 -28.312 9.766 1 97.69 136 LEU B C 1
ATOM 4599 O O . LEU B 1 136 ? -9.008 -27.5 10.672 1 97.69 136 LEU B O 1
ATOM 4603 N N . SER B 1 137 ? -9.68 -29.25 9.414 1 97 137 SER B N 1
ATOM 4604 C CA . SER B 1 137 ? -11.016 -29.266 10.008 1 97 137 SER B CA 1
ATOM 4605 C C . SER B 1 137 ? -11.297 -30.578 10.719 1 97 137 SER B C 1
ATOM 4607 O O . SER B 1 137 ? -11.008 -31.656 10.18 1 97 137 SER B O 1
ATOM 4609 N N . PRO B 1 138 ? -11.844 -30.562 11.945 1 95.88 138 PRO B N 1
ATOM 4610 C CA . PRO B 1 138 ? -12.359 -31.797 12.547 1 95.88 138 PRO B CA 1
ATOM 4611 C C . PRO B 1 138 ? -13.672 -32.25 11.914 1 95.88 138 PRO B C 1
ATOM 4613 O O . PRO B 1 138 ? -14.211 -31.578 11.039 1 95.88 138 PRO B O 1
ATOM 4616 N N . ASP B 1 139 ? -14.109 -33.375 12.352 1 95.38 139 ASP B N 1
ATOM 4617 C CA . ASP B 1 139 ? -15.297 -34 11.781 1 95.38 139 ASP B CA 1
ATOM 4618 C C . ASP B 1 139 ? -16.5 -33.062 11.898 1 95.38 139 ASP B C 1
ATOM 4620 O O . ASP B 1 139 ? -16.781 -32.5 12.969 1 95.38 139 ASP B O 1
ATOM 4624 N N . GLY B 1 140 ? -17.125 -32.844 10.766 1 92.94 140 GLY B N 1
ATOM 4625 C CA . GLY B 1 140 ? -18.391 -32.125 10.742 1 92.94 140 GLY B CA 1
ATOM 4626 C C . GLY B 1 140 ? -18.203 -30.609 10.641 1 92.94 140 GLY B C 1
ATOM 4627 O O . GLY B 1 140 ? -19.172 -29.875 10.523 1 92.94 140 GLY B O 1
ATOM 4628 N N . GLU B 1 141 ? -17 -30.203 10.68 1 90.44 141 GLU B N 1
ATOM 4629 C CA . GLU B 1 141 ? -16.75 -28.766 10.68 1 90.44 141 GLU B CA 1
ATOM 4630 C C . GLU B 1 141 ? -16.234 -28.297 9.32 1 90.44 141 GLU B C 1
ATOM 4632 O O . GLU B 1 141 ? -15.758 -29.109 8.516 1 90.44 141 GLU B O 1
ATOM 4637 N N . GLY B 1 142 ? -16.422 -27 9.055 1 91.5 142 GLY B N 1
ATOM 4638 C CA . GLY B 1 142 ? -16.031 -26.359 7.812 1 91.5 142 GLY B CA 1
ATOM 4639 C C . GLY B 1 142 ? -16.453 -24.906 7.73 1 91.5 142 GLY B C 1
ATOM 4640 O O . GLY B 1 142 ? -16.438 -24.188 8.734 1 91.5 142 GLY B O 1
ATOM 4641 N N . LEU B 1 143 ? -16.672 -24.484 6.512 1 89.62 143 LEU B N 1
ATOM 4642 C CA . LEU B 1 143 ? -17.031 -23.078 6.312 1 89.62 143 LEU B CA 1
ATOM 4643 C C . LEU B 1 143 ? -18.438 -22.969 5.703 1 89.62 143 LEU B C 1
ATOM 4645 O O . LEU B 1 143 ? -18.797 -23.766 4.84 1 89.62 143 LEU B O 1
ATOM 4649 N N . ASP B 1 144 ? -19.125 -21.938 6.086 1 89.69 144 ASP B N 1
ATOM 4650 C CA . ASP B 1 144 ? -20.484 -21.656 5.598 1 89.69 144 ASP B CA 1
ATOM 4651 C C . ASP B 1 144 ? -20.453 -21.156 4.16 1 89.69 144 ASP B C 1
ATOM 4653 O O . ASP B 1 144 ? -19.375 -20.922 3.598 1 89.69 144 ASP B O 1
ATOM 4657 N N . THR B 1 145 ? -21.656 -21.062 3.664 1 93 145 THR B N 1
ATOM 4658 C CA . THR B 1 145 ? -21.781 -20.656 2.27 1 93 145 THR B CA 1
ATOM 4659 C C . THR B 1 145 ? -21.172 -19.266 2.051 1 93 145 THR B C 1
ATOM 4661 O O . THR B 1 145 ? -21.547 -18.312 2.73 1 93 145 THR B O 1
ATOM 4664 N N . HIS B 1 146 ? -20.25 -19.125 1.12 1 93.38 146 HIS B N 1
ATOM 4665 C CA . HIS B 1 146 ? -19.578 -17.891 0.762 1 93.38 146 HIS B CA 1
ATOM 4666 C C . HIS B 1 146 ? -19 -17.953 -0.653 1 93.38 146 HIS B C 1
ATOM 4668 O O . HIS B 1 146 ? -18.984 -19.016 -1.265 1 93.38 146 HIS B O 1
ATOM 4674 N N . TYR B 1 147 ? -18.703 -16.875 -1.212 1 93.75 147 TYR B N 1
ATOM 4675 C CA . TYR B 1 147 ? -17.844 -16.859 -2.396 1 93.75 147 TYR B CA 1
ATOM 4676 C C . TYR B 1 147 ? -16.594 -16.031 -2.156 1 93.75 147 TYR B C 1
ATOM 4678 O O . TYR B 1 147 ? -16.578 -15.148 -1.299 1 93.75 147 TYR B O 1
ATOM 4686 N N . ASP B 1 148 ? -15.594 -16.422 -2.801 1 92.62 148 ASP B N 1
ATOM 4687 C CA . ASP B 1 148 ? -14.312 -15.719 -2.725 1 92.62 148 ASP B CA 1
ATOM 4688 C C . ASP B 1 148 ? -14.141 -14.773 -3.91 1 92.62 148 ASP B C 1
ATOM 4690 O O . ASP B 1 148 ? -14.617 -15.055 -5.012 1 92.62 148 ASP B O 1
ATOM 4694 N N . ALA B 1 149 ? -13.422 -13.719 -3.645 1 90.81 149 ALA B N 1
ATOM 4695 C CA . ALA B 1 149 ? -13.086 -12.773 -4.707 1 90.81 149 ALA B CA 1
ATOM 4696 C C . ALA B 1 149 ? -11.898 -13.273 -5.523 1 90.81 149 ALA B C 1
ATOM 4698 O O . ALA B 1 149 ? -11.57 -12.703 -6.566 1 90.81 149 ALA B O 1
ATOM 4699 N N . ARG B 1 150 ? -11.312 -14.367 -5.152 1 92.62 150 ARG B N 1
ATOM 4700 C CA . ARG B 1 150 ? -10.148 -14.93 -5.824 1 92.62 150 ARG B CA 1
ATOM 4701 C C . ARG B 1 150 ? -10.422 -16.344 -6.297 1 92.62 150 ARG B C 1
ATOM 4703 O O . ARG B 1 150 ? -11.398 -16.969 -5.871 1 92.62 150 ARG B O 1
ATOM 4710 N N . HIS B 1 151 ? -9.5 -16.719 -7.16 1 95.44 151 HIS B N 1
ATOM 4711 C CA . HIS B 1 151 ? -9.547 -18.125 -7.586 1 95.44 151 HIS B CA 1
ATOM 4712 C C . HIS B 1 151 ? -9.18 -19.062 -6.441 1 95.44 151 HIS B C 1
ATOM 4714 O O . HIS B 1 151 ? -8.195 -18.828 -5.734 1 95.44 151 HIS B O 1
ATOM 4720 N N . ALA B 1 152 ? -10.008 -20.062 -6.344 1 96.12 152 ALA B N 1
ATOM 4721 C CA . ALA B 1 152 ? -9.719 -21.078 -5.34 1 96.12 152 ALA B CA 1
ATOM 4722 C C . ALA B 1 152 ? -9.492 -22.438 -5.992 1 96.12 152 ALA B C 1
ATOM 4724 O O . ALA B 1 152 ? -10.281 -22.859 -6.844 1 96.12 152 ALA B O 1
ATOM 4725 N N . THR B 1 153 ? -8.445 -23.047 -5.66 1 98.19 153 THR B N 1
ATOM 4726 C CA . THR B 1 153 ? -8.156 -24.422 -6.074 1 98.19 153 THR B CA 1
ATOM 4727 C C . THR B 1 153 ? -7.898 -25.312 -4.863 1 98.19 153 THR B C 1
ATOM 4729 O O . THR B 1 153 ? -6.801 -25.297 -4.305 1 98.19 153 THR B O 1
ATOM 4732 N N . ILE B 1 154 ? -8.883 -26.094 -4.574 1 98.31 154 ILE B N 1
ATOM 4733 C CA . ILE B 1 154 ? -8.836 -26.922 -3.381 1 98.31 154 ILE B CA 1
ATOM 4734 C C . ILE B 1 154 ? -8.172 -28.266 -3.713 1 98.31 154 ILE B C 1
ATOM 4736 O O . ILE B 1 154 ? -8.539 -28.922 -4.688 1 98.31 154 ILE B O 1
ATOM 4740 N N . ILE B 1 155 ? -7.238 -28.578 -2.926 1 98.06 155 ILE B N 1
ATOM 4741 C CA . ILE B 1 155 ? -6.527 -29.859 -2.996 1 98.06 155 ILE B CA 1
ATOM 4742 C C . ILE B 1 155 ? -6.746 -30.641 -1.708 1 98.06 155 ILE B C 1
ATOM 4744 O O . ILE B 1 155 ? -6.332 -30.203 -0.63 1 98.06 155 ILE B O 1
ATOM 4748 N N . GLN B 1 156 ? -7.395 -31.766 -1.839 1 98.38 156 GLN B N 1
ATOM 4749 C CA . GLN B 1 156 ? -7.598 -32.562 -0.642 1 98.38 156 GLN B CA 1
ATOM 4750 C C . GLN B 1 156 ? -6.348 -33.375 -0.303 1 98.38 156 GLN B C 1
ATOM 4752 O O . GLN B 1 156 ? -5.883 -34.188 -1.117 1 98.38 156 GLN B O 1
ATOM 4757 N N . ILE B 1 157 ? -5.809 -33.219 0.818 1 97.94 157 ILE B N 1
ATOM 4758 C CA . ILE B 1 157 ? -4.531 -33.812 1.209 1 97.94 157 ILE B CA 1
ATOM 4759 C C . ILE B 1 157 ? -4.777 -35.062 2.074 1 97.94 157 ILE B C 1
ATOM 4761 O O . ILE B 1 157 ? -4.227 -36.125 1.812 1 97.94 157 ILE B O 1
ATOM 4765 N N . SER B 1 158 ? -5.531 -34.969 3.109 1 97.56 158 SER B N 1
ATOM 4766 C CA . SER B 1 158 ? -5.895 -36.062 3.99 1 97.56 158 SER B CA 1
ATOM 4767 C C . SER B 1 158 ? -7.344 -35.938 4.453 1 97.56 158 SER B C 1
ATOM 4769 O O . SER B 1 158 ? -7.887 -34.844 4.547 1 97.56 158 SER B O 1
ATOM 4771 N N . GLY B 1 159 ? -7.938 -37.125 4.73 1 97.38 159 GLY B N 1
ATOM 4772 C CA . GLY B 1 159 ? -9.352 -37.125 5.078 1 97.38 159 GLY B CA 1
ATOM 4773 C C . GLY B 1 159 ? -10.242 -36.688 3.928 1 97.38 159 GLY B C 1
ATOM 4774 O O . GLY B 1 159 ? -9.805 -36.656 2.775 1 97.38 159 GLY B O 1
ATOM 4775 N N . SER B 1 160 ? -11.508 -36.5 4.25 1 97.94 160 SER B N 1
ATOM 4776 C CA . SER B 1 160 ? -12.469 -36.156 3.207 1 97.94 160 SER B CA 1
ATOM 4777 C C . SER B 1 160 ? -13.289 -34.938 3.609 1 97.94 160 SER B C 1
ATOM 4779 O O . SER B 1 160 ? -13.484 -34.656 4.797 1 97.94 160 SER B O 1
ATOM 4781 N N . LYS B 1 161 ? -13.664 -34.188 2.627 1 97.69 161 LYS B N 1
ATOM 4782 C CA . LYS B 1 161 ? -14.492 -33 2.848 1 97.69 161 LYS B CA 1
ATOM 4783 C C . LYS B 1 161 ? -15.586 -32.906 1.788 1 97.69 161 LYS B C 1
ATOM 4785 O O . LYS B 1 161 ? -15.312 -33.031 0.594 1 97.69 161 LYS B O 1
ATOM 4790 N N . ARG B 1 162 ? -16.797 -32.719 2.258 1 98.19 162 ARG B N 1
ATOM 4791 C CA . ARG B 1 162 ? -17.953 -32.562 1.369 1 98.19 162 ARG B CA 1
ATOM 4792 C C . ARG B 1 162 ? -18.078 -31.109 0.919 1 98.19 162 ARG B C 1
ATOM 4794 O O . ARG B 1 162 ? -18.109 -30.188 1.749 1 98.19 162 ARG B O 1
ATOM 4801 N N . TRP B 1 163 ? -18.156 -30.891 -0.402 1 98.19 163 TRP B N 1
ATOM 4802 C CA . TRP B 1 163 ? -18.281 -29.562 -0.975 1 98.19 163 TRP B CA 1
ATOM 4803 C C . TRP B 1 163 ? -19.609 -29.406 -1.707 1 98.19 163 TRP B C 1
ATOM 4805 O O . TRP B 1 163 ? -20 -30.266 -2.48 1 98.19 163 TRP B O 1
ATOM 4815 N N . LEU B 1 164 ? -20.266 -28.391 -1.402 1 98 164 LEU B N 1
ATOM 4816 C CA . LEU B 1 164 ? -21.375 -27.875 -2.197 1 98 164 LEU B CA 1
ATOM 4817 C C . LEU B 1 164 ? -20.984 -26.594 -2.908 1 98 164 LEU B C 1
ATOM 4819 O O . LEU B 1 164 ? -20.516 -25.641 -2.273 1 98 164 LEU B O 1
ATOM 4823 N N . TYR B 1 165 ? -21.078 -26.578 -4.238 1 98.31 165 TYR B N 1
ATOM 4824 C CA . TYR B 1 165 ? -20.656 -25.391 -4.969 1 98.31 165 TYR B CA 1
ATOM 4825 C C . TYR B 1 165 ? -21.562 -25.125 -6.16 1 98.31 165 TYR B C 1
ATOM 4827 O O . TYR B 1 165 ? -22.141 -26.062 -6.73 1 98.31 165 TYR B O 1
ATOM 4835 N N . SER B 1 166 ? -21.703 -23.891 -6.5 1 97.75 166 SER B N 1
ATOM 4836 C CA . SER B 1 166 ? -22.516 -23.5 -7.648 1 97.75 166 SER B CA 1
ATOM 4837 C C . SER B 1 166 ? -21.828 -23.891 -8.961 1 97.75 166 SER B C 1
ATOM 4839 O O . SER B 1 166 ? -20.609 -23.75 -9.094 1 97.75 166 SER B O 1
ATOM 4841 N N . ARG B 1 167 ? -22.578 -24.172 -9.961 1 96.38 167 ARG B N 1
ATOM 4842 C CA . ARG B 1 167 ? -22.078 -24.594 -11.266 1 96.38 167 ARG B CA 1
ATOM 4843 C C . ARG B 1 167 ? -21.469 -23.422 -12.023 1 96.38 167 ARG B C 1
ATOM 4845 O O . ARG B 1 167 ? -20.672 -23.625 -12.945 1 96.38 167 ARG B O 1
ATOM 4852 N N . LEU B 1 168 ? -21.953 -22.25 -11.617 1 95.19 168 LEU B N 1
ATOM 4853 C CA . LEU B 1 168 ? -21.438 -21.031 -12.234 1 95.19 168 LEU B CA 1
ATOM 4854 C C . LEU B 1 168 ? -21.188 -19.953 -11.188 1 95.19 168 LEU B C 1
ATOM 4856 O O . LEU B 1 168 ? -21.844 -19.922 -10.148 1 95.19 168 LEU B O 1
ATOM 4860 N N . PRO B 1 169 ? -20.188 -19.062 -11.469 1 95.06 169 PRO B N 1
ATOM 4861 C CA . PRO B 1 169 ? -20.031 -17.922 -10.562 1 95.06 169 PRO B CA 1
ATOM 4862 C C . PRO B 1 169 ? -21.266 -17.031 -10.523 1 95.06 169 PRO B C 1
ATOM 4864 O O . PRO B 1 169 ? -21.922 -16.828 -11.547 1 95.06 169 PRO B O 1
ATOM 4867 N N . ALA B 1 170 ? -21.547 -16.531 -9.352 1 92.56 170 ALA B N 1
ATOM 4868 C CA . ALA B 1 170 ? -22.672 -15.609 -9.18 1 92.56 170 ALA B CA 1
ATOM 4869 C C . ALA B 1 170 ? -22.328 -14.219 -9.711 1 92.56 170 ALA B C 1
ATOM 4871 O O . ALA B 1 170 ? -23.219 -13.453 -10.078 1 92.56 170 ALA B O 1
ATOM 4872 N N . THR B 1 171 ? -21.125 -13.875 -9.641 1 89.19 171 THR B N 1
ATOM 4873 C CA . THR B 1 171 ? -20.609 -12.609 -10.148 1 89.19 171 THR B CA 1
ATOM 4874 C C . THR B 1 171 ? -19.188 -12.773 -10.672 1 89.19 171 THR B C 1
ATOM 4876 O O . THR B 1 171 ? -18.406 -13.578 -10.141 1 89.19 171 THR B O 1
ATOM 4879 N N . ASN B 1 172 ? -18.969 -11.938 -11.68 1 88.44 172 ASN B N 1
ATOM 4880 C CA . ASN B 1 172 ? -17.609 -11.938 -12.195 1 88.44 172 ASN B CA 1
ATOM 4881 C C . ASN B 1 172 ? -16.734 -10.906 -11.492 1 88.44 172 ASN B C 1
ATOM 4883 O O . ASN B 1 172 ? -17.172 -9.781 -11.242 1 88.44 172 ASN B O 1
ATOM 4887 N N . TYR B 1 173 ? -15.57 -11.305 -11.125 1 88.06 173 TYR B N 1
ATOM 4888 C CA . TYR B 1 173 ? -14.531 -10.453 -10.57 1 88.06 173 TYR B CA 1
ATOM 4889 C C . TYR B 1 173 ? -15.078 -9.633 -9.398 1 88.06 173 TYR B C 1
ATOM 4891 O O . TYR B 1 173 ? -15.023 -8.398 -9.422 1 88.06 173 TYR B O 1
ATOM 4899 N N . PRO B 1 174 ? -15.578 -10.312 -8.391 1 88.62 174 PRO B N 1
ATOM 4900 C CA . PRO B 1 174 ? -16.078 -9.57 -7.23 1 88.62 174 PRO B CA 1
ATOM 4901 C C . PRO B 1 174 ? -14.992 -8.758 -6.535 1 88.62 174 PRO B C 1
ATOM 4903 O O . PRO B 1 174 ? -13.836 -9.18 -6.496 1 88.62 174 PRO B O 1
ATOM 4906 N N . LEU B 1 175 ? -15.383 -7.656 -5.949 1 83.56 175 LEU B N 1
ATOM 4907 C CA . LEU B 1 175 ? -14.453 -6.758 -5.277 1 83.56 175 LEU B CA 1
ATOM 4908 C C . LEU B 1 175 ? -14.094 -7.289 -3.895 1 83.56 175 LEU B C 1
ATOM 4910 O O . LEU B 1 175 ? -13.055 -6.926 -3.34 1 83.56 175 LEU B O 1
ATOM 4914 N N . ALA B 1 176 ? -14.961 -8.055 -3.369 1 86.19 176 ALA B N 1
ATOM 4915 C CA . ALA B 1 176 ? -14.758 -8.586 -2.025 1 86.19 176 ALA B CA 1
ATOM 4916 C C . ALA B 1 176 ? -15.414 -9.953 -1.868 1 86.19 176 ALA B C 1
ATOM 4918 O O . ALA B 1 176 ? -16.312 -10.312 -2.637 1 86.19 176 ALA B O 1
ATOM 4919 N N . ASN B 1 177 ? -14.93 -10.68 -0.88 1 89.12 177 ASN B N 1
ATOM 4920 C CA . ASN B 1 177 ? -15.617 -11.914 -0.496 1 89.12 177 ASN B CA 1
ATOM 4921 C C . ASN B 1 177 ? -17.016 -11.625 0.049 1 89.12 177 ASN B C 1
ATOM 4923 O O . ASN B 1 177 ? -17.297 -10.516 0.499 1 89.12 177 ASN B O 1
ATOM 4927 N N . ALA B 1 178 ? -17.844 -12.617 -0.017 1 89.5 178 ALA B N 1
ATOM 4928 C CA . ALA B 1 178 ? -19.172 -12.523 0.582 1 89.5 178 ALA B CA 1
ATOM 4929 C C . ALA B 1 178 ? -19.531 -13.805 1.334 1 89.5 178 ALA B C 1
ATOM 4931 O O . ALA B 1 178 ? -19.172 -14.906 0.898 1 89.5 178 ALA B O 1
ATOM 4932 N N . LEU B 1 179 ? -20.203 -13.625 2.402 1 88.94 179 LEU B N 1
ATOM 4933 C CA . LEU B 1 179 ? -20.578 -14.727 3.277 1 88.94 179 LEU B CA 1
ATOM 4934 C C . LEU B 1 179 ? -22.062 -14.68 3.6 1 88.94 179 LEU B C 1
ATOM 4936 O O . LEU B 1 179 ? -22.609 -13.617 3.93 1 88.94 179 LEU B O 1
ATOM 4940 N N . VAL B 1 180 ? -22.719 -15.789 3.473 1 87.31 180 VAL B N 1
ATOM 4941 C CA . VAL B 1 180 ? -24.109 -15.898 3.863 1 87.31 180 VAL B CA 1
ATOM 4942 C C . VAL B 1 180 ? -24.203 -16.297 5.336 1 87.31 180 VAL B C 1
ATOM 4944 O O . VAL B 1 180 ? -23.719 -17.359 5.734 1 87.31 180 VAL B O 1
ATOM 4947 N N . GLN B 1 181 ? -24.859 -15.414 5.984 1 81.38 181 GLN B N 1
ATOM 4948 C CA . GLN B 1 181 ? -25.078 -15.719 7.395 1 81.38 181 GLN B CA 1
ATOM 4949 C C . GLN B 1 181 ? -26.328 -16.578 7.59 1 81.38 181 GLN B C 1
ATOM 4951 O O . GLN B 1 181 ? -27.125 -16.75 6.664 1 81.38 181 GLN B O 1
ATOM 4956 N N . LYS B 1 182 ? -26.406 -17.141 8.773 1 75.94 182 LYS B N 1
ATOM 4957 C CA . LYS B 1 182 ? -27.516 -18.047 9.055 1 75.94 182 LYS B CA 1
ATOM 4958 C C . LYS B 1 182 ? -28.859 -17.328 8.984 1 75.94 182 LYS B C 1
ATOM 4960 O O . LYS B 1 182 ? -29.891 -17.922 8.68 1 75.94 182 LYS B O 1
ATOM 4965 N N . ASP B 1 183 ? -28.797 -16.016 9.281 1 74.12 183 ASP B N 1
ATOM 4966 C CA . ASP B 1 183 ? -30.031 -15.242 9.219 1 74.12 183 ASP B CA 1
ATOM 4967 C C . ASP B 1 183 ? -30.391 -14.898 7.773 1 74.12 183 ASP B C 1
ATOM 4969 O O . ASP B 1 183 ? -31.406 -14.234 7.52 1 74.12 183 ASP B O 1
ATOM 4973 N N . GLY B 1 184 ? -29.578 -15.406 6.879 1 77.25 184 GLY B N 1
ATOM 4974 C CA . GLY B 1 184 ? -29.844 -15.172 5.465 1 77.25 184 GLY B CA 1
ATOM 4975 C C . GLY B 1 184 ? -29.188 -13.898 4.945 1 77.25 184 GLY B C 1
ATOM 4976 O O . GLY B 1 184 ? -29.172 -13.664 3.734 1 77.25 184 GLY B O 1
ATOM 4977 N N . GLN B 1 185 ? -28.703 -13.148 5.848 1 82.44 185 GLN B N 1
ATOM 4978 C CA . GLN B 1 185 ? -28.047 -11.906 5.441 1 82.44 185 GLN B CA 1
ATOM 4979 C C . GLN B 1 185 ? -26.672 -12.172 4.844 1 82.44 185 GLN B C 1
ATOM 4981 O O . GLN B 1 185 ? -25.953 -13.055 5.305 1 82.44 185 GLN B O 1
ATOM 4986 N N . ILE B 1 186 ? -26.422 -11.477 3.801 1 83.94 186 ILE B N 1
ATOM 4987 C CA . ILE B 1 186 ? -25.109 -11.594 3.16 1 83.94 186 ILE B CA 1
ATOM 4988 C C . ILE B 1 186 ? -24.203 -10.484 3.658 1 83.94 186 ILE B C 1
ATOM 4990 O O . ILE B 1 186 ? -24.562 -9.305 3.605 1 83.94 186 ILE B O 1
ATOM 4994 N N . ARG B 1 187 ? -23.078 -10.922 4.195 1 80.88 187 ARG B N 1
ATOM 4995 C CA . ARG B 1 187 ? -22.047 -9.984 4.621 1 80.88 187 ARG B CA 1
ATOM 4996 C C . ARG B 1 187 ? -20.859 -10 3.652 1 80.88 187 ARG B C 1
ATOM 4998 O O . ARG B 1 187 ? -20.531 -11.047 3.098 1 80.88 187 ARG B O 1
ATOM 5005 N N . HIS B 1 188 ? -20.453 -8.836 3.357 1 75.31 188 HIS B N 1
ATOM 5006 C CA . HIS B 1 188 ? -19.297 -8.773 2.459 1 75.31 188 HIS B CA 1
ATOM 5007 C C . HIS B 1 188 ? -18.156 -7.965 3.072 1 75.31 188 HIS B C 1
ATOM 5009 O O . HIS B 1 188 ? -18.375 -7.195 4.012 1 75.31 188 HIS B O 1
ATOM 5015 N N . GLY B 1 189 ? -16.938 -8.422 2.762 1 64.31 189 GLY B N 1
ATOM 5016 C CA . GLY B 1 189 ? -15.781 -7.676 3.211 1 64.31 189 GLY B CA 1
ATOM 5017 C C . GLY B 1 189 ? -15.797 -6.227 2.762 1 64.31 189 GLY B C 1
ATOM 5018 O O . GLY B 1 189 ? -16.672 -5.816 1.997 1 64.31 189 GLY B O 1
ATOM 5019 N N . GLU B 1 190 ? -15.109 -5.402 3.629 1 51.5 190 GLU B N 1
ATOM 5020 C CA . GLU B 1 190 ? -14.938 -4.012 3.211 1 51.5 190 GLU B CA 1
ATOM 5021 C C . GLU B 1 190 ? -13.938 -3.904 2.062 1 51.5 190 GLU B C 1
ATOM 5023 O O . GLU B 1 190 ? -12.953 -4.645 2.014 1 51.5 190 GLU B O 1
ATOM 5028 N N . HIS B 1 191 ? -14.422 -3.637 0.906 1 45.06 191 HIS B N 1
ATOM 5029 C CA . HIS B 1 191 ? -13.492 -3.311 -0.172 1 45.06 191 HIS B CA 1
ATOM 5030 C C . HIS B 1 191 ? -13.133 -1.83 -0.157 1 45.06 191 HIS B C 1
ATOM 5032 O O . HIS B 1 191 ? -14.016 -0.969 -0.153 1 45.06 191 HIS B O 1
ATOM 5038 N N . ASN B 1 192 ? -11.734 -1.479 -0.334 1 43.44 192 ASN B N 1
ATOM 5039 C CA . ASN B 1 192 ? -11.133 -0.151 -0.366 1 43.44 192 ASN B CA 1
ATOM 5040 C C . ASN B 1 192 ? -11.742 0.768 0.687 1 43.44 192 ASN B C 1
ATOM 5042 O O . ASN B 1 192 ? -12.023 1.936 0.41 1 43.44 192 ASN B O 1
ATOM 5046 N N . ASN B 1 193 ? -12.109 0.292 1.907 1 42.06 193 ASN B N 1
ATOM 5047 C CA . ASN B 1 193 ? -12.594 1.039 3.062 1 42.06 193 ASN B CA 1
ATOM 5048 C C . ASN B 1 193 ? -13.969 1.642 2.801 1 42.06 193 ASN B C 1
ATOM 5050 O O . ASN B 1 193 ? -14.383 2.582 3.482 1 42.06 193 ASN B O 1
ATOM 5054 N N . ARG B 1 194 ? -14.422 1.512 1.605 1 46.44 194 ARG B N 1
ATOM 5055 C CA . ARG B 1 194 ? -15.734 2.117 1.421 1 46.44 194 ARG B CA 1
ATOM 5056 C C . ARG B 1 194 ? -16.844 1.096 1.645 1 46.44 194 ARG B C 1
ATOM 5058 O O . ARG B 1 194 ? -16.797 -0.014 1.109 1 46.44 194 ARG B O 1
ATOM 5065 N N . ARG B 1 195 ? -17.562 1.341 2.578 1 45.62 195 ARG B N 1
ATOM 5066 C CA . ARG B 1 195 ? -18.797 0.633 2.902 1 45.62 195 ARG B CA 1
ATOM 5067 C C . ARG B 1 195 ? -19.781 0.692 1.738 1 45.62 195 ARG B C 1
ATOM 5069 O O . ARG B 1 195 ? -20.75 1.456 1.775 1 45.62 195 ARG B O 1
ATOM 5076 N N . GLN B 1 196 ? -19.172 0.669 0.53 1 51 196 GLN B N 1
ATOM 5077 C CA . GLN B 1 196 ? -20.188 0.688 -0.513 1 51 196 GLN B CA 1
ATOM 5078 C C . GLN B 1 196 ? -20.969 -0.621 -0.542 1 51 196 GLN B C 1
ATOM 5080 O O . GLN B 1 196 ? -20.391 -1.703 -0.484 1 51 196 GLN B O 1
ATOM 5085 N N . LYS B 1 197 ? -22.203 -0.503 -0.25 1 58.78 197 LYS B N 1
ATOM 5086 C CA . LYS B 1 197 ? -23.094 -1.646 -0.427 1 58.78 197 LYS B CA 1
ATOM 5087 C C . LYS B 1 197 ? -22.875 -2.312 -1.782 1 58.78 197 LYS B C 1
ATOM 5089 O O . LYS B 1 197 ? -23 -1.665 -2.824 1 58.78 197 LYS B O 1
ATOM 5094 N N . LEU B 1 198 ? -22.125 -3.361 -1.774 1 65.94 198 LEU B N 1
ATOM 5095 C CA . LEU B 1 198 ? -21.953 -4.137 -2.996 1 65.94 198 LEU B CA 1
ATOM 5096 C C . LEU B 1 198 ? -23.219 -4.914 -3.336 1 65.94 198 LEU B C 1
ATOM 5098 O O . LEU B 1 198 ? -23.922 -5.391 -2.439 1 65.94 198 LEU B O 1
ATOM 5102 N N . ASP B 1 199 ? -23.641 -4.793 -4.531 1 75.25 199 ASP B N 1
ATOM 5103 C CA . ASP B 1 199 ? -24.734 -5.648 -4.988 1 75.25 199 ASP B CA 1
ATOM 5104 C C . ASP B 1 199 ? -24.266 -7.098 -5.129 1 75.25 199 ASP B C 1
ATOM 5106 O O . ASP B 1 199 ? -23.703 -7.477 -6.152 1 75.25 199 ASP B O 1
ATOM 5110 N N . VAL B 1 200 ? -24.547 -7.867 -4.105 1 79.75 200 VAL B N 1
ATOM 5111 C CA . VAL B 1 200 ? -24.125 -9.266 -4.078 1 79.75 200 VAL B CA 1
ATOM 5112 C C . VAL B 1 200 ? -25.312 -10.172 -4.391 1 79.75 200 VAL B C 1
ATOM 5114 O O . VAL B 1 200 ? -26.328 -10.117 -3.713 1 79.75 200 VAL B O 1
ATOM 5117 N N . PRO B 1 201 ? -25.172 -10.977 -5.367 1 86.38 201 PRO B N 1
ATOM 5118 C CA . PRO B 1 201 ? -26.266 -11.906 -5.668 1 86.38 201 PRO B CA 1
ATOM 5119 C C . PRO B 1 201 ? -26.438 -12.977 -4.586 1 86.38 201 PRO B C 1
ATOM 5121 O O . PRO B 1 201 ? -25.469 -13.43 -3.994 1 86.38 201 PRO B O 1
ATOM 5124 N N . THR B 1 202 ? -27.625 -13.305 -4.418 1 90.12 202 THR B N 1
ATOM 5125 C CA . THR B 1 202 ? -27.922 -14.375 -3.475 1 90.12 202 THR B CA 1
ATOM 5126 C C . THR B 1 202 ? -27.609 -15.734 -4.098 1 90.12 202 THR B C 1
ATOM 5128 O O . THR B 1 202 ? -27.781 -15.93 -5.301 1 90.12 202 THR B O 1
ATOM 5131 N N . PRO B 1 203 ? -27.266 -16.672 -3.246 1 93.12 203 PRO B N 1
ATOM 5132 C CA . PRO B 1 203 ? -27.016 -18.016 -3.785 1 93.12 203 PRO B CA 1
ATOM 5133 C C . PRO B 1 203 ? -28.281 -18.688 -4.312 1 93.12 203 PRO B C 1
ATOM 5135 O O . PRO B 1 203 ? -29.344 -18.562 -3.709 1 93.12 203 PRO B O 1
ATOM 5138 N N . ASP B 1 204 ? -28.141 -19.344 -5.418 1 92.75 204 ASP B N 1
ATOM 5139 C CA . ASP B 1 204 ? -29.172 -20.219 -5.965 1 92.75 204 ASP B CA 1
ATOM 5140 C C . ASP B 1 204 ? -28.844 -21.688 -5.68 1 92.75 204 ASP B C 1
ATOM 5142 O O . ASP B 1 204 ? -28.109 -22.328 -6.445 1 92.75 204 ASP B O 1
ATOM 5146 N N . GLU B 1 205 ? -29.453 -22.219 -4.762 1 90.25 205 GLU B N 1
ATOM 5147 C CA . GLU B 1 205 ? -29.109 -23.562 -4.273 1 90.25 205 GLU B CA 1
ATOM 5148 C C . GLU B 1 205 ? -29.422 -24.625 -5.32 1 90.25 205 GLU B C 1
ATOM 5150 O O . GLU B 1 205 ? -28.828 -25.703 -5.309 1 90.25 205 GLU B O 1
ATOM 5155 N N . SER B 1 206 ? -30.344 -24.297 -6.148 1 92.81 206 SER B N 1
ATOM 5156 C CA . SER B 1 206 ? -30.688 -25.266 -7.184 1 92.81 206 SER B CA 1
ATOM 5157 C C . SER B 1 206 ? -29.547 -25.469 -8.164 1 92.81 206 SER B C 1
ATOM 5159 O O . SER B 1 206 ? -29.531 -26.438 -8.922 1 92.81 206 SER B O 1
ATOM 5161 N N . GLN B 1 207 ? -28.594 -24.625 -8.094 1 94.12 207 GLN B N 1
ATOM 5162 C CA . GLN B 1 207 ? -27.469 -24.703 -9.016 1 94.12 207 GLN B CA 1
ATOM 5163 C C . GLN B 1 207 ? -26.266 -25.391 -8.367 1 94.12 207 GLN B C 1
ATOM 5165 O O . GLN B 1 207 ? -25.219 -25.547 -9 1 94.12 207 GLN B O 1
ATOM 5170 N N . PHE B 1 208 ? -26.422 -25.797 -7.168 1 96.81 208 PHE B N 1
ATOM 5171 C CA . PHE B 1 208 ? -25.297 -26.375 -6.445 1 96.81 208 PHE B CA 1
ATOM 5172 C C . PHE B 1 208 ? -25.062 -27.812 -6.867 1 96.81 208 PHE B C 1
ATOM 5174 O O . PHE B 1 208 ? -26 -28.562 -7.133 1 96.81 208 PHE B O 1
ATOM 5181 N N . GLU B 1 209 ? -23.891 -28.156 -6.902 1 97.31 209 GLU B N 1
ATOM 5182 C CA . GLU B 1 209 ? -23.406 -29.531 -7.023 1 97.31 209 GLU B CA 1
ATOM 5183 C C . GLU B 1 209 ? -22.688 -29.969 -5.758 1 97.31 209 GLU B C 1
ATOM 5185 O O . GLU B 1 209 ? -22.172 -29.141 -5.008 1 97.31 209 GLU B O 1
ATOM 5190 N N . GLU B 1 210 ? -22.719 -31.266 -5.594 1 97.62 210 GLU B N 1
ATOM 5191 C CA . GLU B 1 210 ? -22.078 -31.812 -4.406 1 97.62 210 GLU B CA 1
ATOM 5192 C C . GLU B 1 210 ? -20.969 -32.812 -4.781 1 97.62 210 GLU B C 1
ATOM 5194 O O . GLU B 1 210 ? -21.141 -33.594 -5.711 1 97.62 210 GLU B O 1
ATOM 5199 N N . VAL B 1 211 ? -19.906 -32.719 -4.062 1 98.12 211 VAL B N 1
ATOM 5200 C CA . VAL B 1 211 ? -18.828 -33.688 -4.25 1 98.12 211 VAL B CA 1
ATOM 5201 C C . VAL B 1 211 ? -18.125 -33.969 -2.918 1 98.12 211 VAL B C 1
ATOM 5203 O O . VAL B 1 211 ? -17.984 -33.031 -2.096 1 98.12 211 VAL B O 1
ATOM 5206 N N . LEU B 1 212 ? -17.828 -35.156 -2.701 1 98.31 212 LEU B N 1
ATOM 5207 C CA . LEU B 1 212 ? -16.953 -35.5 -1.6 1 98.31 212 LEU B CA 1
ATOM 5208 C C . LEU B 1 212 ? -15.5 -35.594 -2.072 1 98.31 212 LEU B C 1
ATOM 5210 O O . LEU B 1 212 ? -15.141 -36.531 -2.809 1 98.31 212 LEU B O 1
ATOM 5214 N N . LEU B 1 213 ? -14.688 -34.719 -1.662 1 98.44 213 LEU B N 1
ATOM 5215 C CA . LEU B 1 213 ? -13.281 -34.719 -2.055 1 98.44 213 LEU B CA 1
ATOM 5216 C C . LEU B 1 213 ? -12.492 -35.719 -1.192 1 98.44 213 LEU B C 1
ATOM 5218 O O . LEU B 1 213 ? -12.594 -35.688 0.037 1 98.44 213 LEU B O 1
ATOM 5222 N N . GLU B 1 214 ? -11.773 -36.5 -1.865 1 98.12 214 GLU B N 1
ATOM 5223 C CA . GLU B 1 214 ? -10.859 -37.469 -1.238 1 98.12 214 GLU B CA 1
ATOM 5224 C C . GLU B 1 214 ? -9.406 -37.125 -1.571 1 98.12 214 GLU B C 1
ATOM 5226 O O . GLU B 1 214 ? -9.141 -36.344 -2.496 1 98.12 214 GLU B O 1
ATOM 5231 N N . PRO B 1 215 ? -8.484 -37.688 -0.763 1 97.88 215 PRO B N 1
ATOM 5232 C CA . PRO B 1 215 ? -7.082 -37.375 -1.045 1 97.88 215 PRO B CA 1
ATOM 5233 C C . PRO B 1 215 ? -6.711 -37.594 -2.512 1 97.88 215 PRO B C 1
ATOM 5235 O O . PRO B 1 215 ? -6.988 -38.656 -3.078 1 97.88 215 PRO B O 1
ATOM 5238 N N . GLY B 1 216 ? -6.145 -36.562 -3.064 1 97.31 216 GLY B N 1
ATOM 5239 C CA . GLY B 1 216 ? -5.77 -36.625 -4.469 1 97.31 216 GLY B CA 1
ATOM 5240 C C . GLY B 1 216 ? -6.727 -35.875 -5.371 1 97.31 216 GLY B C 1
ATOM 5241 O O . GLY B 1 216 ? -6.391 -35.562 -6.512 1 97.31 216 GLY B O 1
ATOM 5242 N N . ASP B 1 217 ? -7.91 -35.594 -4.863 1 98.12 217 ASP B N 1
ATOM 5243 C CA . ASP B 1 217 ? -8.906 -34.844 -5.645 1 98.12 217 ASP B CA 1
ATOM 5244 C C . ASP B 1 217 ? -8.602 -33.344 -5.664 1 98.12 217 ASP B C 1
ATOM 5246 O O . ASP B 1 217 ? -7.934 -32.844 -4.766 1 98.12 217 ASP B O 1
ATOM 5250 N N . LEU B 1 218 ? -9.07 -32.688 -6.711 1 98 218 LEU B N 1
ATOM 5251 C CA . LEU B 1 218 ? -8.906 -31.266 -6.914 1 98 218 LEU B CA 1
ATOM 5252 C C . LEU B 1 218 ? -10.227 -30.609 -7.316 1 98 218 LEU B C 1
ATOM 5254 O O . LEU B 1 218 ? -10.969 -31.172 -8.125 1 98 218 LEU B O 1
ATOM 5258 N N . LEU B 1 219 ? -10.562 -29.5 -6.707 1 98.62 219 LEU B N 1
ATOM 5259 C CA . LEU B 1 219 ? -11.719 -28.688 -7.07 1 98.62 219 LEU B CA 1
ATOM 5260 C C . LEU B 1 219 ? -11.32 -27.234 -7.316 1 98.62 219 LEU B C 1
ATOM 5262 O O . LEU B 1 219 ? -10.789 -26.578 -6.422 1 98.62 219 LEU B O 1
ATOM 5266 N N . TYR B 1 220 ? -11.523 -26.781 -8.555 1 98.44 220 TYR B N 1
ATOM 5267 C CA . TYR B 1 220 ? -11.281 -25.391 -8.922 1 98.44 220 TYR B CA 1
ATOM 5268 C C . TYR B 1 220 ? -12.586 -24.609 -8.938 1 98.44 220 TYR B C 1
ATOM 5270 O O . TYR B 1 220 ? -13.57 -25.047 -9.539 1 98.44 220 TYR B O 1
ATOM 5278 N N . LEU B 1 221 ? -12.586 -23.453 -8.297 1 98.06 221 LEU B N 1
ATOM 5279 C CA . LEU B 1 221 ? -13.711 -22.531 -8.266 1 98.06 221 LEU B CA 1
ATOM 5280 C C . LEU B 1 221 ? -13.281 -21.141 -8.703 1 98.06 221 LEU B C 1
ATOM 5282 O O . LEU B 1 221 ? -12.43 -20.516 -8.055 1 98.06 221 LEU B O 1
ATOM 5286 N N . PRO B 1 222 ? -13.844 -20.641 -9.805 1 96.81 222 PRO B N 1
ATOM 5287 C CA . PRO B 1 222 ? -13.547 -19.25 -10.156 1 96.81 222 PRO B CA 1
ATOM 5288 C C . PRO B 1 222 ? -14.086 -18.25 -9.133 1 96.81 222 PRO B C 1
ATOM 5290 O O . PRO B 1 222 ? -14.938 -18.594 -8.312 1 96.81 222 PRO B O 1
ATOM 5293 N N . PRO B 1 223 ? -13.555 -17.016 -9.195 1 94.88 223 PRO B N 1
ATOM 5294 C CA . PRO B 1 223 ? -14.07 -15.984 -8.281 1 94.88 223 PRO B CA 1
ATOM 5295 C C . PRO B 1 223 ? -15.586 -15.797 -8.398 1 94.88 223 PRO B C 1
ATOM 5297 O O . PRO B 1 223 ? -16.141 -15.859 -9.5 1 94.88 223 PRO B O 1
ATOM 5300 N N . GLY B 1 224 ? -16.219 -15.602 -7.242 1 94.56 224 GLY B N 1
ATOM 5301 C CA . GLY B 1 224 ? -17.656 -15.312 -7.238 1 94.56 224 GLY B CA 1
ATOM 5302 C C . GLY B 1 224 ? -18.516 -16.562 -7.176 1 94.56 224 GLY B C 1
ATOM 5303 O O . GLY B 1 224 ? -19.734 -16.484 -7.258 1 94.56 224 GLY B O 1
ATOM 5304 N N . THR B 1 225 ? -17.938 -17.719 -7.023 1 96.88 225 THR B N 1
ATOM 5305 C CA . THR B 1 225 ? -18.672 -18.969 -6.973 1 96.88 225 THR B CA 1
ATOM 5306 C C . THR B 1 225 ? -19.078 -19.297 -5.543 1 96.88 225 THR B C 1
ATOM 5308 O O . THR B 1 225 ? -18.234 -19.547 -4.684 1 96.88 225 THR B O 1
ATOM 5311 N N . TRP B 1 226 ? -20.359 -19.359 -5.359 1 97.06 226 TRP B N 1
ATOM 5312 C CA . TRP B 1 226 ? -20.844 -19.734 -4.039 1 97.06 226 TRP B CA 1
ATOM 5313 C C . TRP B 1 226 ? -20.453 -21.172 -3.707 1 97.06 226 TRP B C 1
ATOM 5315 O O . TRP B 1 226 ? -20.547 -22.062 -4.555 1 97.06 226 TRP B O 1
ATOM 5325 N N . HIS B 1 227 ? -20.047 -21.344 -2.477 1 97.31 227 HIS B N 1
ATOM 5326 C CA . HIS B 1 227 ? -19.688 -22.703 -2.049 1 97.31 227 HIS B CA 1
ATOM 5327 C C . HIS B 1 227 ? -19.672 -22.812 -0.527 1 97.31 227 HIS B C 1
ATOM 5329 O O . HIS B 1 227 ? -19.656 -21.797 0.172 1 97.31 227 HIS B O 1
ATOM 5335 N N . ASN B 1 228 ? -19.781 -23.969 -0.027 1 95.25 228 ASN B N 1
ATOM 5336 C CA . ASN B 1 228 ? -19.547 -24.328 1.366 1 95.25 228 ASN B CA 1
ATOM 5337 C C . ASN B 1 228 ? -18.938 -25.719 1.489 1 95.25 228 ASN B C 1
ATOM 5339 O O . ASN B 1 228 ? -18.891 -26.469 0.514 1 95.25 228 ASN B O 1
ATOM 5343 N N . ALA B 1 229 ? -18.359 -26 2.607 1 95.94 229 ALA B N 1
ATOM 5344 C CA . ALA B 1 229 ? -17.656 -27.281 2.775 1 95.94 229 ALA B CA 1
ATOM 5345 C C . ALA B 1 229 ? -17.734 -27.766 4.219 1 95.94 229 ALA B C 1
ATOM 5347 O O . ALA B 1 229 ? -17.688 -26.953 5.152 1 95.94 229 ALA B O 1
ATOM 5348 N N . LYS B 1 230 ? -17.812 -29.062 4.367 1 95.44 230 LYS B N 1
ATOM 5349 C CA . LYS B 1 230 ? -17.828 -29.719 5.676 1 95.44 230 LYS B CA 1
ATOM 5350 C C . LYS B 1 230 ? -16.984 -30.984 5.672 1 95.44 230 LYS B C 1
ATOM 5352 O O . LYS B 1 230 ? -17.078 -31.797 4.762 1 95.44 230 LYS B O 1
ATOM 5357 N N . ALA B 1 231 ? -16.234 -31.125 6.695 1 97.12 231 ALA B N 1
ATOM 5358 C CA . ALA B 1 231 ? -15.32 -32.25 6.793 1 97.12 231 ALA B CA 1
ATOM 5359 C C . ALA B 1 231 ? -16.078 -33.531 7.172 1 97.12 231 ALA B C 1
ATOM 5361 O O . ALA B 1 231 ? -17 -33.5 7.984 1 97.12 231 ALA B O 1
ATOM 5362 N N . SER B 1 232 ? -15.711 -34.625 6.66 1 96.38 232 SER B N 1
ATOM 5363 C CA . SER B 1 232 ? -16.094 -35.969 7.078 1 96.38 232 SER B CA 1
ATOM 5364 C C . SER B 1 232 ? -14.914 -36.688 7.727 1 96.38 232 SER B C 1
ATOM 5366 O O . SER B 1 232 ? -14.141 -37.375 7.043 1 96.38 232 SER B O 1
ATOM 5368 N N . GLY B 1 233 ? -14.836 -36.625 9.016 1 94.12 233 GLY B N 1
ATOM 5369 C CA . GLY B 1 233 ? -13.594 -36.906 9.719 1 94.12 233 GLY B CA 1
ATOM 5370 C C . GLY B 1 233 ? -12.625 -35.75 9.719 1 94.12 233 GLY B C 1
ATOM 5371 O O . GLY B 1 233 ? -12.938 -34.688 9.172 1 94.12 233 GLY B O 1
ATOM 5372 N N . GLU B 1 234 ? -11.5 -35.938 10.352 1 95.62 234 GLU B N 1
ATOM 5373 C CA . GLU B 1 234 ? -10.492 -34.875 10.266 1 95.62 234 GLU B CA 1
ATOM 5374 C C . GLU B 1 234 ? -9.969 -34.719 8.844 1 95.62 234 GLU B C 1
ATOM 5376 O O . GLU B 1 234 ? -9.641 -35.719 8.188 1 95.62 234 GLU B O 1
ATOM 5381 N N . SER B 1 235 ? -9.93 -33.531 8.414 1 97.62 235 SER B N 1
ATOM 5382 C CA . SER B 1 235 ? -9.609 -33.281 7.016 1 97.62 235 SER B CA 1
ATOM 5383 C C . SER B 1 235 ? -8.555 -32.188 6.883 1 97.62 235 SER B C 1
ATOM 5385 O O . SER B 1 235 ? -8.609 -31.172 7.582 1 97.62 235 SER B O 1
ATOM 5387 N N . LEU B 1 236 ? -7.586 -32.438 6.074 1 98.12 236 LEU B N 1
ATOM 5388 C CA . LEU B 1 236 ? -6.578 -31.438 5.703 1 98.12 236 LEU B CA 1
ATOM 5389 C C . LEU B 1 236 ? -6.648 -31.141 4.211 1 98.12 236 LEU B C 1
ATOM 5391 O O . LEU B 1 236 ? -6.594 -32.031 3.381 1 98.12 236 LEU B O 1
ATOM 5395 N N . ALA B 1 237 ? -6.805 -29.906 3.896 1 98.25 237 ALA B N 1
ATOM 5396 C CA . ALA B 1 237 ? -6.852 -29.484 2.5 1 98.25 237 ALA B CA 1
ATOM 5397 C C . ALA B 1 237 ? -6.031 -28.219 2.281 1 98.25 237 ALA B C 1
ATOM 5399 O O . ALA B 1 237 ? -5.93 -27.375 3.178 1 98.25 237 ALA B O 1
ATOM 5400 N N . LEU B 1 238 ? -5.445 -28.078 1.107 1 98.12 238 LEU B N 1
ATOM 5401 C CA . LEU B 1 238 ? -4.82 -26.844 0.639 1 98.12 238 LEU B CA 1
ATOM 5402 C C . LEU B 1 238 ? -5.742 -26.094 -0.317 1 98.12 238 LEU B C 1
ATOM 5404 O O . LEU B 1 238 ? -6.574 -26.703 -0.989 1 98.12 238 LEU B O 1
ATOM 5408 N N . ASN B 1 239 ? -5.625 -24.859 -0.289 1 97.56 239 ASN B N 1
ATOM 5409 C CA . ASN B 1 239 ? -6.219 -24 -1.298 1 97.56 239 ASN B CA 1
ATOM 5410 C C . ASN B 1 239 ? -5.16 -23.156 -2.016 1 97.56 239 ASN B C 1
ATOM 5412 O O . ASN B 1 239 ? -4.559 -22.266 -1.42 1 97.56 239 ASN B O 1
ATOM 5416 N N . MET B 1 240 ? -4.879 -23.531 -3.207 1 96.81 240 MET B N 1
ATOM 5417 C CA . MET B 1 240 ? -4.012 -22.688 -4.02 1 96.81 240 MET B CA 1
ATOM 5418 C C . MET B 1 240 ? -4.758 -21.438 -4.492 1 96.81 240 MET B C 1
ATOM 5420 O O . MET B 1 240 ? -5.656 -21.531 -5.332 1 96.81 240 MET B O 1
ATOM 5424 N N . ALA B 1 241 ? -4.383 -20.391 -3.998 1 93.5 241 ALA B N 1
ATOM 5425 C CA . ALA B 1 241 ? -5.07 -19.125 -4.27 1 93.5 241 ALA B CA 1
ATOM 5426 C C . ALA B 1 241 ? -4.254 -18.25 -5.215 1 93.5 241 ALA B C 1
ATOM 5428 O O . ALA B 1 241 ? -3.025 -18.203 -5.133 1 93.5 241 ALA B O 1
ATOM 5429 N N . PHE B 1 242 ? -4.934 -17.609 -6.062 1 92.5 242 PHE B N 1
ATOM 5430 C CA . PHE B 1 242 ? -4.352 -16.656 -7.004 1 92.5 242 PHE B CA 1
ATOM 5431 C C . PHE B 1 242 ? -4.746 -15.227 -6.648 1 92.5 242 PHE B C 1
ATOM 5433 O O . PHE B 1 242 ? -5.938 -14.898 -6.613 1 92.5 242 PHE B O 1
ATOM 5440 N N . GLU B 1 243 ? -3.781 -14.414 -6.371 1 85.69 243 GLU B N 1
ATOM 5441 C CA . GLU B 1 243 ? -4.086 -13.039 -6.008 1 85.69 243 GLU B CA 1
ATOM 5442 C C . GLU B 1 243 ? -4.734 -12.289 -7.168 1 85.69 243 GLU B C 1
ATOM 5444 O O . GLU B 1 243 ? -4.492 -12.609 -8.336 1 85.69 243 GLU B O 1
ATOM 5449 N N . THR B 1 244 ? -5.539 -11.375 -6.773 1 82.5 244 THR B N 1
ATOM 5450 C CA . THR B 1 244 ? -6.195 -10.562 -7.793 1 82.5 244 THR B CA 1
ATOM 5451 C C . THR B 1 244 ? -5.371 -9.312 -8.102 1 82.5 244 THR B C 1
ATOM 5453 O O . THR B 1 244 ? -5.586 -8.258 -7.5 1 82.5 244 THR B O 1
ATOM 5456 N N . ILE B 1 245 ? -4.426 -9.43 -8.961 1 81.56 245 ILE B N 1
ATOM 5457 C CA . ILE B 1 245 ? -3.596 -8.312 -9.391 1 81.56 245 ILE B CA 1
ATOM 5458 C C . ILE B 1 245 ? -3.975 -7.898 -10.812 1 81.56 245 ILE B C 1
ATOM 5460 O O . ILE B 1 245 ? -3.689 -8.617 -11.766 1 81.56 245 ILE B O 1
ATOM 5464 N N . GLY B 1 246 ? -4.598 -6.863 -10.875 1 86 246 GLY B N 1
ATOM 5465 C CA . GLY B 1 246 ? -4.992 -6.34 -12.172 1 86 246 GLY B CA 1
ATOM 5466 C C . GLY B 1 246 ? -3.953 -5.422 -12.781 1 86 246 GLY B C 1
ATOM 5467 O O . GLY B 1 246 ? -2.809 -5.379 -12.328 1 86 246 GLY B O 1
ATOM 5468 N N . MET B 1 247 ? -4.332 -4.824 -13.852 1 87.88 247 MET B N 1
ATOM 5469 C CA . MET B 1 247 ? -3.445 -3.975 -14.641 1 87.88 247 MET B CA 1
ATOM 5470 C C . MET B 1 247 ? -2.893 -2.828 -13.805 1 87.88 247 MET B C 1
ATOM 5472 O O . MET B 1 247 ? -1.711 -2.492 -13.906 1 87.88 247 MET B O 1
ATOM 5476 N N . LEU B 1 248 ? -3.729 -2.25 -12.992 1 88.12 248 LEU B N 1
ATOM 5477 C CA . LEU B 1 248 ? -3.314 -1.071 -12.242 1 88.12 248 LEU B CA 1
ATOM 5478 C C . LEU B 1 248 ? -2.197 -1.417 -11.266 1 88.12 248 LEU B C 1
ATOM 5480 O O . LEU B 1 248 ? -1.276 -0.623 -11.062 1 88.12 248 LEU B O 1
ATOM 5484 N N . GLN B 1 249 ? -2.291 -2.588 -10.648 1 85.94 249 GLN B N 1
ATOM 5485 C CA . GLN B 1 249 ? -1.3 -3.01 -9.664 1 85.94 249 GLN B CA 1
ATOM 5486 C C . GLN B 1 249 ? 0.051 -3.277 -10.32 1 85.94 249 GLN B C 1
ATOM 5488 O O . GLN B 1 249 ? 1.088 -3.254 -9.648 1 85.94 249 GLN B O 1
ATOM 5493 N N . VAL B 1 250 ? 0.023 -3.551 -11.547 1 84.75 250 VAL B N 1
ATOM 5494 C CA . VAL B 1 250 ? 1.26 -3.799 -12.281 1 84.75 250 VAL B CA 1
ATOM 5495 C C . VAL B 1 250 ? 1.785 -2.488 -12.859 1 84.75 250 VAL B C 1
ATOM 5497 O O . VAL B 1 250 ? 2.994 -2.24 -12.859 1 84.75 250 VAL B O 1
ATOM 5500 N N . LEU B 1 251 ? 0.93 -1.666 -13.273 1 87.06 251 LEU B N 1
ATOM 5501 C CA . LEU B 1 251 ? 1.287 -0.458 -14.008 1 87.06 251 LEU B CA 1
ATOM 5502 C C . LEU B 1 251 ? 1.682 0.663 -13.047 1 87.06 251 LEU B C 1
ATOM 5504 O O . LEU B 1 251 ? 2.65 1.386 -13.297 1 87.06 251 LEU B O 1
ATOM 5508 N N . PHE B 1 252 ? 0.976 0.862 -11.961 1 88.62 252 PHE B N 1
ATOM 5509 C CA . PHE B 1 252 ? 1.124 2.035 -11.109 1 88.62 252 PHE B CA 1
ATOM 5510 C C . PHE B 1 252 ? 2.512 2.078 -10.484 1 88.62 252 PHE B C 1
ATOM 5512 O O . PHE B 1 252 ? 3.168 3.121 -10.484 1 88.62 252 PHE B O 1
ATOM 5519 N N . PRO B 1 253 ? 2.969 0.946 -9.984 1 85.75 253 PRO B N 1
ATOM 5520 C CA . PRO B 1 253 ? 4.328 0.995 -9.438 1 85.75 253 PRO B CA 1
ATOM 5521 C C . PRO B 1 253 ? 5.367 1.405 -10.477 1 85.75 253 PRO B C 1
ATOM 5523 O O . PRO B 1 253 ? 6.332 2.1 -10.148 1 85.75 253 PRO B O 1
ATOM 5526 N N . GLU B 1 254 ? 5.199 0.994 -11.625 1 82.5 254 GLU B N 1
ATOM 5527 C CA . GLU B 1 254 ? 6.133 1.349 -12.695 1 82.5 254 GLU B CA 1
ATOM 5528 C C . GLU B 1 254 ? 6.031 2.83 -13.047 1 82.5 254 GLU B C 1
ATOM 5530 O O . GLU B 1 254 ? 7.047 3.492 -13.266 1 82.5 254 GLU B O 1
ATOM 5535 N N . LEU B 1 255 ? 4.82 3.281 -13.133 1 86.81 255 LEU B N 1
ATOM 5536 C CA . LEU B 1 255 ? 4.633 4.707 -13.383 1 86.81 255 LEU B CA 1
ATOM 5537 C C . LEU B 1 255 ? 5.258 5.539 -12.266 1 86.81 255 LEU B C 1
ATOM 5539 O O . LEU B 1 255 ? 5.898 6.559 -12.531 1 86.81 255 LEU B O 1
ATOM 5543 N N . GLU B 1 256 ? 5 5.102 -11.102 1 87.56 256 GLU B N 1
ATOM 5544 C CA . GLU B 1 256 ? 5.582 5.801 -9.953 1 87.56 256 GLU B CA 1
ATOM 5545 C C . GLU B 1 256 ? 7.105 5.848 -10.055 1 87.56 256 GLU B C 1
ATOM 5547 O O . GLU B 1 256 ? 7.715 6.895 -9.82 1 87.56 256 GLU B O 1
ATOM 5552 N N . ARG B 1 257 ? 7.68 4.762 -10.375 1 82.81 257 ARG B N 1
ATOM 5553 C CA . ARG B 1 257 ? 9.125 4.684 -10.523 1 82.81 257 ARG B CA 1
ATOM 5554 C C . ARG B 1 257 ? 9.625 5.652 -11.586 1 82.81 257 ARG B C 1
ATOM 5556 O O . ARG B 1 257 ? 10.578 6.398 -11.359 1 82.81 257 ARG B O 1
ATOM 5563 N N . MET B 1 258 ? 9.055 5.691 -12.695 1 82.88 258 MET B N 1
ATOM 5564 C CA . MET B 1 258 ? 9.469 6.535 -13.812 1 82.88 258 MET B CA 1
ATOM 5565 C C . MET B 1 258 ? 9.273 8.008 -13.484 1 82.88 258 MET B C 1
ATOM 5567 O O . MET B 1 258 ? 10.156 8.828 -13.742 1 82.88 258 MET B O 1
ATOM 5571 N N . LEU B 1 259 ? 8.164 8.273 -12.922 1 88.38 259 LEU B N 1
ATOM 5572 C CA . LEU B 1 259 ? 7.824 9.672 -12.664 1 88.38 259 LEU B CA 1
ATOM 5573 C C . LEU B 1 259 ? 8.641 10.219 -11.5 1 88.38 259 LEU B C 1
ATOM 5575 O O . LEU B 1 259 ? 8.977 11.406 -11.477 1 88.38 259 LEU B O 1
ATOM 5579 N N . SER B 1 260 ? 8.953 9.375 -10.578 1 84.88 260 SER B N 1
ATOM 5580 C CA . SER B 1 260 ? 9.703 9.812 -9.398 1 84.88 260 SER B CA 1
ATOM 5581 C C . SER B 1 260 ? 11.117 10.227 -9.766 1 84.88 260 SER B C 1
ATOM 5583 O O . SER B 1 260 ? 11.812 10.859 -8.969 1 84.88 260 SER B O 1
ATOM 5585 N N . GLU B 1 261 ? 11.562 9.891 -10.938 1 83.56 261 GLU B N 1
ATOM 5586 C CA . GLU B 1 261 ? 12.859 10.352 -11.406 1 83.56 261 GLU B CA 1
ATOM 5587 C C . GLU B 1 261 ? 12.867 11.867 -11.633 1 83.56 261 GLU B C 1
ATOM 5589 O O . GLU B 1 261 ? 13.922 12.5 -11.617 1 83.56 261 GLU B O 1
ATOM 5594 N N . LYS B 1 262 ? 11.75 12.391 -11.859 1 88.44 262 LYS B N 1
ATOM 5595 C CA . LYS B 1 262 ? 11.586 13.836 -11.992 1 88.44 262 LYS B CA 1
ATOM 5596 C C . LYS B 1 262 ? 11.289 14.484 -10.641 1 88.44 262 LYS B C 1
ATOM 5598 O O . LYS B 1 262 ? 10.391 14.055 -9.93 1 88.44 262 LYS B O 1
ATOM 5603 N N . LEU B 1 263 ? 11.992 15.57 -10.367 1 88 263 LEU B N 1
ATOM 5604 C CA . LEU B 1 263 ? 11.867 16.25 -9.086 1 88 263 LEU B CA 1
ATOM 5605 C C . LEU B 1 263 ? 10.445 16.75 -8.859 1 88 263 LEU B C 1
ATOM 5607 O O . LEU B 1 263 ? 9.938 16.703 -7.738 1 88 263 LEU B O 1
ATOM 5611 N N . GLU B 1 264 ? 9.805 17.172 -9.938 1 90.31 264 GLU B N 1
ATOM 5612 C CA . GLU B 1 264 ? 8.477 17.766 -9.852 1 90.31 264 GLU B CA 1
ATOM 5613 C C . GLU B 1 264 ? 7.461 16.766 -9.305 1 90.31 264 GLU B C 1
ATOM 5615 O O . GLU B 1 264 ? 6.473 17.156 -8.672 1 90.31 264 GLU B O 1
ATOM 5620 N N . TRP B 1 265 ? 7.773 15.484 -9.539 1 92.19 265 TRP B N 1
ATOM 5621 C CA . TRP B 1 265 ? 6.828 14.461 -9.109 1 92.19 265 TRP B CA 1
ATOM 5622 C C . TRP B 1 265 ? 7.113 14.023 -7.672 1 92.19 265 TRP B C 1
ATOM 5624 O O . TRP B 1 265 ? 6.297 13.344 -7.047 1 92.19 265 TRP B O 1
ATOM 5634 N N . ARG B 1 266 ? 8.211 14.477 -7.141 1 89.38 266 ARG B N 1
ATOM 5635 C CA . ARG B 1 266 ? 8.547 14.18 -5.754 1 89.38 266 ARG B CA 1
ATOM 5636 C C . ARG B 1 266 ? 7.984 15.242 -4.812 1 89.38 266 ARG B C 1
ATOM 5638 O O . ARG B 1 266 ? 7.875 15.016 -3.605 1 89.38 266 ARG B O 1
ATOM 5645 N N . ALA B 1 267 ? 7.68 16.344 -5.375 1 91.25 267 ALA B N 1
ATOM 5646 C CA . ALA B 1 267 ? 7.133 17.438 -4.59 1 91.25 267 ALA B CA 1
ATOM 5647 C C . ALA B 1 267 ? 5.719 17.125 -4.105 1 91.25 267 ALA B C 1
ATOM 5649 O O . ALA B 1 267 ? 4.965 16.422 -4.789 1 91.25 267 ALA B O 1
ATOM 5650 N N . ILE B 1 268 ? 5.398 17.625 -2.939 1 91.25 268 ILE B N 1
ATOM 5651 C CA . ILE B 1 268 ? 4.02 17.547 -2.471 1 91.25 268 ILE B CA 1
ATOM 5652 C C . ILE B 1 268 ? 3.184 18.641 -3.133 1 91.25 268 ILE B C 1
ATOM 5654 O O . ILE B 1 268 ? 3.727 19.547 -3.752 1 91.25 268 ILE B O 1
ATOM 5658 N N . LEU B 1 269 ? 1.89 18.516 -3.053 1 92 269 LEU B N 1
ATOM 5659 C CA . LEU B 1 269 ? 1.035 19.578 -3.564 1 92 269 LEU B CA 1
ATOM 5660 C C . LEU B 1 269 ? 1.313 20.891 -2.842 1 92 269 LEU B C 1
ATOM 5662 O O . LEU B 1 269 ? 1.582 20.891 -1.638 1 92 269 LEU B O 1
ATOM 5666 N N . PRO B 1 270 ? 1.185 21.953 -3.531 1 92.69 270 PRO B N 1
ATOM 5667 C CA . PRO B 1 270 ? 1.557 23.25 -2.951 1 92.69 270 PRO B CA 1
ATOM 5668 C C . PRO B 1 270 ? 0.729 23.594 -1.718 1 92.69 270 PRO B C 1
ATOM 5670 O O . PRO B 1 270 ? -0.477 23.344 -1.684 1 92.69 270 PRO B O 1
ATOM 5673 N N . ALA B 1 271 ? 1.45 24.125 -0.744 1 94.5 271 ALA B N 1
ATOM 5674 C CA . ALA B 1 271 ? 0.791 24.719 0.41 1 94.5 271 ALA B CA 1
ATOM 5675 C C . ALA B 1 271 ? 0.352 26.156 0.101 1 94.5 271 ALA B C 1
ATOM 5677 O O . ALA B 1 271 ? 1.095 26.922 -0.519 1 94.5 271 ALA B O 1
ATOM 5678 N N . THR B 1 272 ? -0.866 26.453 0.415 1 93.19 272 THR B N 1
ATOM 5679 C CA . THR B 1 272 ? -1.406 27.797 0.278 1 93.19 272 THR B CA 1
ATOM 5680 C C . THR B 1 272 ? -2.141 28.219 1.549 1 93.19 272 THR B C 1
ATOM 5682 O O . THR B 1 272 ? -2.732 27.391 2.234 1 93.19 272 THR B O 1
ATOM 5685 N N . PRO B 1 273 ? -2.072 29.484 1.909 1 91.31 273 PRO B N 1
ATOM 5686 C CA . PRO B 1 273 ? -2.789 29.922 3.111 1 91.31 273 PRO B CA 1
ATOM 5687 C C . PRO B 1 273 ? -4.305 29.797 2.969 1 91.31 273 PRO B C 1
ATOM 5689 O O . PRO B 1 273 ? -4.883 30.328 2.018 1 91.31 273 PRO B O 1
ATOM 5692 N N . LEU B 1 274 ? -4.852 29.156 3.891 1 90.88 274 LEU B N 1
ATOM 5693 C CA . LEU B 1 274 ? -6.301 28.984 3.869 1 90.88 274 LEU B CA 1
ATOM 5694 C C . LEU B 1 274 ? -7.008 30.328 3.869 1 90.88 274 LEU B C 1
ATOM 5696 O O . LEU B 1 274 ? -8.039 30.5 3.213 1 90.88 274 LEU B O 1
ATOM 5700 N N . GLU B 1 275 ? -6.441 31.297 4.602 1 87 275 GLU B N 1
ATOM 5701 C CA . GLU B 1 275 ? -7.055 32.625 4.746 1 87 275 GLU B CA 1
ATOM 5702 C C . GLU B 1 275 ? -7.215 33.312 3.393 1 87 275 GLU B C 1
ATOM 5704 O O . GLU B 1 275 ? -8.07 34.188 3.23 1 87 275 GLU B O 1
ATOM 5709 N N . GLN B 1 276 ? -6.441 32.844 2.48 1 86.25 276 GLN B N 1
ATOM 5710 C CA . GLN B 1 276 ? -6.48 33.438 1.156 1 86.25 276 GLN B CA 1
ATOM 5711 C C . GLN B 1 276 ? -7.258 32.594 0.171 1 86.25 276 GLN B C 1
ATOM 5713 O O . GLN B 1 276 ? -7.246 32.844 -1.034 1 86.25 276 GLN B O 1
ATOM 5718 N N . THR B 1 277 ? -7.852 31.547 0.627 1 87.69 277 THR B N 1
ATOM 5719 C CA . THR B 1 277 ? -8.57 30.609 -0.235 1 87.69 277 THR B CA 1
ATOM 5720 C C . THR B 1 277 ? -10.07 30.719 -0.021 1 87.69 277 THR B C 1
ATOM 5722 O O . THR B 1 277 ? -10.57 30.5 1.085 1 87.69 277 THR B O 1
ATOM 5725 N N . ARG B 1 278 ? -10.789 31.047 -1.047 1 87.44 278 ARG B N 1
ATOM 5726 C CA . ARG B 1 278 ? -12.25 31.062 -0.962 1 87.44 278 ARG B CA 1
ATOM 5727 C C . ARG B 1 278 ? -12.805 29.641 -1.01 1 87.44 278 ARG B C 1
ATOM 5729 O O . ARG B 1 278 ? -12.281 28.781 -1.726 1 87.44 278 ARG B O 1
ATOM 5736 N N . PRO B 1 279 ? -13.883 29.359 -0.286 1 87.75 279 PRO B N 1
ATOM 5737 C CA . PRO B 1 279 ? -14.422 28 -0.185 1 87.75 279 PRO B CA 1
ATOM 5738 C C . PRO B 1 279 ? -14.758 27.391 -1.547 1 87.75 279 PRO B C 1
ATOM 5740 O O . PRO B 1 279 ? -14.688 26.172 -1.718 1 87.75 279 PRO B O 1
ATOM 5743 N N . GLY B 1 280 ? -15.047 28.141 -2.498 1 85.69 280 GLY B N 1
ATOM 5744 C CA . GLY B 1 280 ? -15.453 27.609 -3.793 1 85.69 280 GLY B CA 1
ATOM 5745 C C . GLY B 1 280 ? -14.344 27.641 -4.824 1 85.69 280 GLY B C 1
ATOM 5746 O O . GLY B 1 280 ? -14.555 27.312 -5.988 1 85.69 280 GLY B O 1
ATOM 5747 N N . GLU B 1 281 ? -13.148 27.953 -4.332 1 87.06 281 GLU B N 1
ATOM 5748 C CA . GLU B 1 281 ? -12.055 28.125 -5.281 1 87.06 281 GLU B CA 1
ATOM 5749 C C . GLU B 1 281 ? -10.883 27.203 -4.953 1 87.06 281 GLU B C 1
ATOM 5751 O O . GLU B 1 281 ? -10.734 26.781 -3.809 1 87.06 281 GLU B O 1
ATOM 5756 N N . VAL B 1 282 ? -10.156 26.891 -5.977 1 88.62 282 VAL B N 1
ATOM 5757 C CA . VAL B 1 282 ? -8.859 26.234 -5.848 1 88.62 282 VAL B CA 1
ATOM 5758 C C . VAL B 1 282 ? -7.738 27.234 -6.074 1 88.62 282 VAL B C 1
ATOM 5760 O O . VAL B 1 282 ? -7.746 27.969 -7.066 1 88.62 282 VAL B O 1
ATOM 5763 N N . PRO B 1 283 ? -6.844 27.281 -5.125 1 91.19 283 PRO B N 1
ATOM 5764 C CA . PRO B 1 283 ? -5.742 28.219 -5.348 1 91.19 283 PRO B CA 1
ATOM 5765 C C . PRO B 1 283 ? -5.027 27.984 -6.676 1 91.19 283 PRO B C 1
ATOM 5767 O O . PRO B 1 283 ? -4.848 26.844 -7.098 1 91.19 283 PRO B O 1
ATOM 5770 N N . LEU B 1 284 ? -4.598 29.078 -7.289 1 90.31 284 LEU B N 1
ATOM 5771 C CA . LEU B 1 284 ? -3.992 29.047 -8.617 1 90.31 284 LEU B CA 1
ATOM 5772 C C . LEU B 1 284 ? -2.76 28.156 -8.633 1 90.31 284 LEU B C 1
ATOM 5774 O O . LEU B 1 284 ? -2.551 27.391 -9.586 1 90.31 284 LEU B O 1
ATOM 5778 N N . GLU B 1 285 ? -1.889 28.219 -7.574 1 91.38 285 GLU B N 1
ATOM 5779 C CA . GLU B 1 285 ? -0.669 27.422 -7.496 1 91.38 285 GLU B CA 1
ATOM 5780 C C . GLU B 1 285 ? -0.982 25.938 -7.52 1 91.38 285 GLU B C 1
ATOM 5782 O O . GLU B 1 285 ? -0.26 25.156 -8.141 1 91.38 285 GLU B O 1
ATOM 5787 N N . VAL B 1 286 ? -2.027 25.578 -6.875 1 91 286 VAL B N 1
ATOM 5788 C CA . VAL B 1 286 ? -2.439 24.172 -6.805 1 91 286 VAL B CA 1
ATOM 5789 C C . VAL B 1 286 ? -2.986 23.734 -8.164 1 91 286 VAL B C 1
ATOM 5791 O O . VAL B 1 286 ? -2.623 22.656 -8.664 1 91 286 VAL B O 1
ATOM 5794 N N . GLU B 1 287 ? -3.826 24.562 -8.727 1 88.31 287 GLU B N 1
ATOM 5795 C CA . GLU B 1 287 ? -4.395 24.266 -10.039 1 88.31 287 GLU B CA 1
ATOM 5796 C C . GLU B 1 287 ? -3.299 24.062 -11.086 1 88.31 287 GLU B C 1
ATOM 5798 O O . GLU B 1 287 ? -3.346 23.125 -11.875 1 88.31 287 GLU B O 1
ATOM 5803 N N . GLN B 1 288 ? -2.363 24.953 -11.094 1 90.12 288 GLN B N 1
ATOM 5804 C CA . GLN B 1 288 ? -1.264 24.891 -12.047 1 90.12 288 GLN B CA 1
ATOM 5805 C C . GLN B 1 288 ? -0.426 23.625 -11.828 1 90.12 288 GLN B C 1
ATOM 5807 O O . GLN B 1 288 ? -0.021 22.969 -12.797 1 90.12 288 GLN B O 1
ATOM 5812 N N . PHE B 1 289 ? -0.177 23.359 -10.625 1 91.38 289 PHE B N 1
ATOM 5813 C CA . PHE B 1 289 ? 0.6 22.172 -10.289 1 91.38 289 PHE B CA 1
ATOM 5814 C C . PHE B 1 289 ? -0.094 20.922 -10.789 1 91.38 289 PHE B C 1
ATOM 5816 O O . PHE B 1 289 ? 0.516 20.094 -11.477 1 91.38 289 PHE B O 1
ATOM 5823 N N . ILE B 1 290 ? -1.348 20.781 -10.492 1 88.44 290 ILE B N 1
ATOM 5824 C CA . ILE B 1 290 ? -2.119 19.609 -10.859 1 88.44 290 ILE B CA 1
ATOM 5825 C C . ILE B 1 290 ? -2.213 19.5 -12.383 1 88.44 290 ILE B C 1
ATOM 5827 O O . ILE B 1 290 ? -2.035 18.406 -12.945 1 88.44 290 ILE B O 1
ATOM 5831 N N . THR B 1 291 ? -2.447 20.625 -13.039 1 87.44 291 THR B N 1
ATOM 5832 C CA . THR B 1 291 ? -2.557 20.656 -14.492 1 87.44 291 THR B CA 1
ATOM 5833 C C . THR B 1 291 ? -1.257 20.188 -15.141 1 87.44 291 THR B C 1
ATOM 5835 O O . THR B 1 291 ? -1.275 19.375 -16.062 1 87.44 291 THR B O 1
ATOM 5838 N N . ALA B 1 292 ? -0.2 20.688 -14.617 1 90.94 292 ALA B N 1
ATOM 5839 C CA . ALA B 1 292 ? 1.104 20.328 -15.164 1 90.94 292 ALA B CA 1
ATOM 5840 C C . ALA B 1 292 ? 1.387 18.844 -14.984 1 90.94 292 ALA B C 1
ATOM 5842 O O . ALA B 1 292 ? 1.843 18.172 -15.914 1 90.94 292 ALA B O 1
ATOM 5843 N N . ARG B 1 293 ? 1.141 18.312 -13.828 1 91.19 293 ARG B N 1
ATOM 5844 C CA . ARG B 1 293 ? 1.386 16.906 -13.539 1 91.19 293 ARG B CA 1
ATOM 5845 C C . ARG B 1 293 ? 0.507 16 -14.406 1 91.19 293 ARG B C 1
ATOM 5847 O O . ARG B 1 293 ? 0.97 14.984 -14.922 1 91.19 293 ARG B O 1
ATOM 5854 N N . LEU B 1 294 ? -0.747 16.359 -14.555 1 87.69 294 LEU B N 1
ATOM 5855 C CA . LEU B 1 294 ? -1.653 15.578 -15.391 1 87.69 294 LEU B CA 1
ATOM 5856 C C . LEU B 1 294 ? -1.188 15.578 -16.844 1 87.69 294 LEU B C 1
ATOM 5858 O O . LEU B 1 294 ? -1.252 14.547 -17.516 1 87.69 294 LEU B O 1
ATOM 5862 N N . GLY B 1 295 ? -0.845 16.781 -17.281 1 87.56 295 GLY B N 1
ATOM 5863 C CA . GLY B 1 295 ? -0.303 16.859 -18.625 1 87.56 295 GLY B CA 1
ATOM 5864 C C . GLY B 1 295 ? 0.9 15.953 -18.844 1 87.56 295 GLY B C 1
ATOM 5865 O O . GLY B 1 295 ? 0.984 15.25 -19.844 1 87.56 295 GLY B O 1
ATOM 5866 N N . GLU B 1 296 ? 1.808 15.938 -17.891 1 90.19 296 GLU B N 1
ATOM 5867 C CA . GLU B 1 296 ? 3 15.102 -17.953 1 90.19 296 GLU B CA 1
ATOM 5868 C C . GLU B 1 296 ? 2.639 13.617 -17.922 1 90.19 296 GLU B C 1
ATOM 5870 O O . GLU B 1 296 ? 3.246 12.805 -18.625 1 90.19 296 GLU B O 1
ATOM 5875 N N . LEU B 1 297 ? 1.73 13.289 -17.078 1 89.44 297 LEU B N 1
ATOM 5876 C CA . LEU B 1 297 ? 1.275 11.906 -17 1 89.44 297 LEU B CA 1
ATOM 5877 C C . LEU B 1 297 ? 0.667 11.461 -18.328 1 89.44 297 LEU B C 1
ATOM 5879 O O . LEU B 1 297 ? 0.958 10.367 -18.812 1 89.44 297 LEU B O 1
ATOM 5883 N N . ARG B 1 298 ? -0.148 12.328 -18.922 1 87.44 298 ARG B N 1
ATOM 5884 C CA . ARG B 1 298 ? -0.742 12.031 -20.219 1 87.44 298 ARG B CA 1
ATOM 5885 C C . ARG B 1 298 ? 0.335 11.836 -21.281 1 87.44 298 ARG B C 1
ATOM 5887 O O . ARG B 1 298 ? 0.26 10.906 -22.094 1 87.44 298 ARG B O 1
ATOM 5894 N N . ASP B 1 299 ? 1.24 12.703 -21.219 1 87.38 299 ASP B N 1
ATOM 5895 C CA . ASP B 1 299 ? 2.344 12.609 -22.172 1 87.38 299 ASP B CA 1
ATOM 5896 C C . ASP B 1 299 ? 3.104 11.297 -22 1 87.38 299 ASP B C 1
ATOM 5898 O O . ASP B 1 299 ? 3.438 10.641 -22.984 1 87.38 299 ASP B O 1
ATOM 5902 N N . MET B 1 300 ? 3.379 10.977 -20.812 1 86.44 300 MET B N 1
ATOM 5903 C CA . MET B 1 300 ? 4.094 9.727 -20.547 1 86.44 300 MET B CA 1
ATOM 5904 C C . MET B 1 300 ? 3.291 8.523 -21.031 1 86.44 300 MET B C 1
ATOM 5906 O O . MET B 1 300 ? 3.838 7.633 -21.672 1 86.44 300 MET B O 1
ATOM 5910 N N . LEU B 1 301 ? 2.008 8.492 -20.703 1 84.62 301 LEU B N 1
ATOM 5911 C CA . LEU B 1 301 ? 1.155 7.383 -21.109 1 84.62 301 LEU B CA 1
ATOM 5912 C C . LEU B 1 301 ? 1.036 7.316 -22.625 1 84.62 301 LEU B C 1
ATOM 5914 O O . LEU B 1 301 ? 0.904 6.234 -23.203 1 84.62 301 LEU B O 1
ATOM 5918 N N . GLY B 1 302 ? 1.016 8.492 -23.188 1 81.62 302 GLY B N 1
ATOM 5919 C CA . GLY B 1 302 ? 0.978 8.547 -24.641 1 81.62 302 GLY B CA 1
ATOM 5920 C C . GLY B 1 302 ? 2.176 7.883 -25.297 1 81.62 302 GLY B C 1
ATOM 5921 O O . GLY B 1 302 ? 2.072 7.363 -26.422 1 81.62 302 GLY B O 1
ATOM 5922 N N . LYS B 1 303 ? 3.254 7.906 -24.578 1 78.81 303 LYS B N 1
ATOM 5923 C CA . LYS B 1 303 ? 4.48 7.312 -25.094 1 78.81 303 LYS B CA 1
ATOM 5924 C C . LYS B 1 303 ? 4.531 5.812 -24.812 1 78.81 303 LYS B C 1
ATOM 5926 O O . LYS B 1 303 ? 5.336 5.09 -25.406 1 78.81 303 LYS B O 1
ATOM 5931 N N . LEU B 1 304 ? 3.707 5.488 -23.859 1 74.75 304 LEU B N 1
ATOM 5932 C CA . LEU B 1 304 ? 3.654 4.059 -23.562 1 74.75 304 LEU B CA 1
ATOM 5933 C C . LEU B 1 304 ? 2.818 3.32 -24.594 1 74.75 304 LEU B C 1
ATOM 5935 O O . LEU B 1 304 ? 1.74 3.781 -24.969 1 74.75 304 LEU B O 1
ATOM 5939 N N . SER B 1 305 ? 3.404 2.66 -25.531 1 63.16 305 SER B N 1
ATOM 5940 C CA . SER B 1 305 ? 2.689 1.827 -26.484 1 63.16 305 SER B CA 1
ATOM 5941 C C . SER B 1 305 ? 2.615 0.379 -26.016 1 63.16 305 SER B C 1
ATOM 5943 O O . SER B 1 305 ? 3.488 -0.085 -25.281 1 63.16 305 SER B O 1
ATOM 5945 N N . SER B 1 306 ? 1.35 -0.238 -26.109 1 53.75 306 SER B N 1
ATOM 5946 C CA . SER B 1 306 ? 1.161 -1.639 -25.75 1 53.75 306 SER B CA 1
ATOM 5947 C C . SER B 1 306 ? 2.266 -2.514 -26.344 1 53.75 306 SER B C 1
ATOM 5949 O O . SER B 1 306 ? 2.633 -3.533 -25.75 1 53.75 306 SER B O 1
ATOM 5951 N N . ARG B 1 307 ? 2.656 -2.125 -27.547 1 57.25 307 ARG B N 1
ATOM 5952 C CA . ARG B 1 307 ? 3.77 -2.848 -28.156 1 57.25 307 ARG B CA 1
ATOM 5953 C C . ARG B 1 307 ? 5.105 -2.258 -27.719 1 57.25 307 ARG B C 1
ATOM 5955 O O . ARG B 1 307 ? 6.152 -2.594 -28.281 1 57.25 307 ARG B O 1
ATOM 5962 N N . GLY B 1 308 ? 4.91 -1.451 -26.703 1 62.12 308 GLY B N 1
ATOM 5963 C CA . GLY B 1 308 ? 6.109 -0.773 -26.234 1 62.12 308 GLY B CA 1
ATOM 5964 C C . GLY B 1 308 ? 6.926 -1.603 -25.25 1 62.12 308 GLY B C 1
ATOM 5965 O O . GLY B 1 308 ? 6.371 -2.4 -24.5 1 62.12 308 GLY B O 1
ATOM 5966 N N . VAL B 1 309 ? 8.148 -1.553 -25.469 1 64.62 309 VAL B N 1
ATOM 5967 C CA . VAL B 1 309 ? 9.172 -2.283 -24.734 1 64.62 309 VAL B CA 1
ATOM 5968 C C . VAL B 1 309 ? 8.945 -2.135 -23.234 1 64.62 309 VAL B C 1
ATOM 5970 O O . VAL B 1 309 ? 9.109 -3.094 -22.484 1 64.62 309 VAL B O 1
ATOM 5973 N N . GLU B 1 310 ? 8.281 -1.121 -22.844 1 74.75 310 GLU B N 1
ATOM 5974 C CA . GLU B 1 310 ? 8.172 -0.896 -21.406 1 74.75 310 GLU B CA 1
ATOM 5975 C C . GLU B 1 310 ? 7.09 -1.774 -20.781 1 74.75 310 GLU B C 1
ATOM 5977 O O . GLU B 1 310 ? 7.293 -2.369 -19.719 1 74.75 310 GLU B O 1
ATOM 5982 N N . LEU B 1 311 ? 5.992 -1.844 -21.516 1 77.88 311 LEU B N 1
ATOM 5983 C CA . LEU B 1 311 ? 4.906 -2.652 -20.969 1 77.88 311 LEU B CA 1
ATOM 5984 C C . LEU B 1 311 ? 5.25 -4.137 -21.031 1 77.88 311 LEU B C 1
ATOM 5986 O O . LEU B 1 311 ? 4.883 -4.902 -20.141 1 77.88 311 LEU B O 1
ATOM 5990 N N . GLU B 1 312 ? 5.918 -4.469 -22.094 1 85.12 312 GLU B N 1
ATOM 5991 C CA . GLU B 1 312 ? 6.406 -5.84 -22.172 1 85.12 312 GLU B CA 1
ATOM 5992 C C . GLU B 1 312 ? 7.34 -6.168 -21.016 1 85.12 312 GLU B C 1
ATOM 5994 O O . GLU B 1 312 ? 7.262 -7.254 -20.438 1 85.12 312 GLU B O 1
ATOM 5999 N N . ARG B 1 313 ? 8.156 -5.262 -20.734 1 85.25 313 ARG B N 1
ATOM 6000 C CA . ARG B 1 313 ? 9.086 -5.453 -19.625 1 85.25 313 ARG B CA 1
ATOM 6001 C C . ARG B 1 313 ? 8.344 -5.613 -18.297 1 85.25 313 ARG B C 1
ATOM 6003 O O . ARG B 1 313 ? 8.695 -6.469 -17.484 1 85.25 313 ARG B O 1
ATOM 6010 N N . ILE B 1 314 ? 7.363 -4.82 -18.219 1 83.12 314 ILE B N 1
ATOM 6011 C CA . ILE B 1 314 ? 6.59 -4.859 -16.984 1 83.12 314 ILE B CA 1
ATOM 6012 C C . ILE B 1 314 ? 5.926 -6.227 -16.844 1 83.12 314 ILE B C 1
ATOM 6014 O O . ILE B 1 314 ? 5.98 -6.84 -15.773 1 83.12 314 ILE B O 1
ATOM 6018 N N . TRP B 1 315 ? 5.34 -6.641 -17.875 1 88.12 315 TRP B N 1
ATOM 6019 C CA . TRP B 1 315 ? 4.676 -7.941 -17.859 1 88.12 315 TRP B CA 1
ATOM 6020 C C . TRP B 1 315 ? 5.676 -9.062 -17.594 1 88.12 315 TRP B C 1
ATOM 6022 O O . TRP B 1 315 ? 5.422 -9.953 -16.781 1 88.12 315 TRP B O 1
ATOM 6032 N N . ARG B 1 316 ? 6.801 -9.047 -18.203 1 90.69 316 ARG B N 1
ATOM 6033 C CA . ARG B 1 316 ? 7.812 -10.086 -18.062 1 90.69 316 ARG B CA 1
ATOM 6034 C C . ARG B 1 316 ? 8.359 -10.125 -16.641 1 90.69 316 ARG B C 1
ATOM 6036 O O . ARG B 1 316 ? 8.594 -11.203 -16.094 1 90.69 316 ARG B O 1
ATOM 6043 N N . ARG B 1 317 ? 8.562 -8.969 -16.094 1 88.56 317 ARG B N 1
ATOM 6044 C CA . ARG B 1 317 ? 8.984 -8.922 -14.703 1 88.56 317 ARG B CA 1
ATOM 6045 C C . ARG B 1 317 ? 7.941 -9.57 -13.797 1 88.56 317 ARG B C 1
ATOM 6047 O O . ARG B 1 317 ? 8.289 -10.344 -12.906 1 88.56 317 ARG B O 1
ATOM 6054 N N . ALA B 1 318 ? 6.762 -9.234 -14.117 1 88.44 318 ALA B N 1
ATOM 6055 C CA . ALA B 1 318 ? 5.68 -9.734 -13.266 1 88.44 318 ALA B CA 1
ATOM 6056 C C . ALA B 1 318 ? 5.562 -11.258 -13.375 1 88.44 318 ALA B C 1
ATOM 6058 O O . ALA B 1 318 ? 5.387 -11.938 -12.359 1 88.44 318 ALA B O 1
ATOM 6059 N N . VAL B 1 319 ? 5.672 -11.805 -14.555 1 91.06 319 VAL B N 1
ATOM 6060 C CA . VAL B 1 319 ? 5.418 -13.234 -14.758 1 91.06 319 VAL B CA 1
ATOM 6061 C C . VAL B 1 319 ? 6.605 -14.047 -14.25 1 91.06 319 VAL B C 1
ATOM 6063 O O . VAL B 1 319 ? 6.477 -15.242 -13.977 1 91.06 319 VAL B O 1
ATOM 6066 N N . THR B 1 320 ? 7.801 -13.398 -14.086 1 90.44 320 THR B N 1
ATOM 6067 C CA . THR B 1 320 ? 8.992 -14.133 -13.68 1 90.44 320 THR B CA 1
ATOM 6068 C C . THR B 1 320 ? 9.32 -13.867 -12.219 1 90.44 320 THR B C 1
ATOM 6070 O O . THR B 1 320 ? 10.406 -14.227 -11.742 1 90.44 320 THR B O 1
ATOM 6073 N N . SER B 1 321 ? 8.43 -13.203 -11.586 1 86.31 321 SER B N 1
ATOM 6074 C CA . SER B 1 321 ? 8.664 -12.891 -10.18 1 86.31 321 SER B CA 1
ATOM 6075 C C . SER B 1 321 ? 7.809 -13.766 -9.273 1 86.31 321 SER B C 1
ATOM 6077 O O . SER B 1 321 ? 6.688 -14.133 -9.625 1 86.31 321 SER B O 1
ATOM 6079 N N . SER B 1 322 ? 8.414 -14.195 -8.195 1 81.69 322 SER B N 1
ATOM 6080 C CA . SER B 1 322 ? 7.711 -14.891 -7.113 1 81.69 322 SER B CA 1
ATOM 6081 C C . SER B 1 322 ? 8.109 -14.336 -5.75 1 81.69 322 SER B C 1
ATOM 6083 O O . SER B 1 322 ? 9.297 -14.188 -5.461 1 81.69 322 SER B O 1
ATOM 6085 N N . PRO B 1 323 ? 7.117 -14.047 -4.961 1 77.44 323 PRO B N 1
ATOM 6086 C CA . PRO B 1 323 ? 7.449 -13.469 -3.656 1 77.44 323 PRO B CA 1
ATOM 6087 C C . PRO B 1 323 ? 8.094 -14.484 -2.713 1 77.44 323 PRO B C 1
ATOM 6089 O O . PRO B 1 323 ? 8.648 -14.109 -1.678 1 77.44 323 PRO B O 1
ATOM 6092 N N . TYR B 1 324 ? 8.094 -15.719 -3.039 1 75.75 324 TYR B N 1
ATOM 6093 C CA . TYR B 1 324 ? 8.484 -16.734 -2.068 1 75.75 324 TYR B CA 1
ATOM 6094 C C . TYR B 1 324 ? 9.828 -17.344 -2.432 1 75.75 324 TYR B C 1
ATOM 6096 O O . TYR B 1 324 ? 10.375 -18.156 -1.67 1 75.75 324 TYR B O 1
ATOM 6104 N N . VAL B 1 325 ? 10.242 -17.031 -3.576 1 69.75 325 VAL B N 1
ATOM 6105 C CA . VAL B 1 325 ? 11.484 -17.656 -4.016 1 69.75 325 VAL B CA 1
ATOM 6106 C C . VAL B 1 325 ? 12.539 -16.594 -4.293 1 69.75 325 VAL B C 1
ATOM 6108 O O . VAL B 1 325 ? 12.289 -15.641 -5.023 1 69.75 325 VAL B O 1
ATOM 6111 N N . SER B 1 326 ? 13.43 -16.484 -3.4 1 62.69 326 SER B N 1
ATOM 6112 C CA . SER B 1 326 ? 14.555 -15.609 -3.682 1 62.69 326 SER B CA 1
ATOM 6113 C C . SER B 1 326 ? 15.797 -16.406 -4.074 1 62.69 326 SER B C 1
ATOM 6115 O O . SER B 1 326 ? 16.188 -17.344 -3.363 1 62.69 326 SER B O 1
ATOM 6117 N N . LEU B 1 327 ? 16.094 -16.391 -5.277 1 61.12 327 LEU B N 1
ATOM 6118 C CA . LEU B 1 327 ? 17.344 -17.031 -5.691 1 61.12 327 LEU B CA 1
ATOM 6119 C C . LEU B 1 327 ? 18.469 -16.016 -5.781 1 61.12 327 LEU B C 1
ATOM 6121 O O . LEU B 1 327 ? 18.375 -15.039 -6.516 1 61.12 327 LEU B O 1
ATOM 6125 N N . ASP B 1 328 ? 19.141 -15.914 -4.676 1 59.34 328 ASP B N 1
ATOM 6126 C CA . ASP B 1 328 ? 20.297 -15.031 -4.77 1 59.34 328 ASP B CA 1
ATOM 6127 C C . ASP B 1 328 ? 21.406 -15.664 -5.602 1 59.34 328 ASP B C 1
ATOM 6129 O O . ASP B 1 328 ? 21.766 -16.828 -5.391 1 59.34 328 ASP B O 1
ATOM 6133 N N . GLY B 1 329 ? 21.719 -15.023 -6.742 1 62.97 329 GLY B N 1
ATOM 6134 C CA . GLY B 1 329 ? 22.875 -15.461 -7.496 1 62.97 329 GLY B CA 1
ATOM 6135 C C . GLY B 1 329 ? 24.156 -15.438 -6.684 1 62.97 329 GLY B C 1
ATOM 6136 O O . GLY B 1 329 ? 24.234 -14.75 -5.664 1 62.97 329 GLY B O 1
ATOM 6137 N N . GLN B 1 330 ? 24.906 -16.484 -6.781 1 64.06 330 GLN B N 1
ATOM 6138 C CA . GLN B 1 330 ? 26.25 -16.469 -6.191 1 64.06 330 GLN B CA 1
ATOM 6139 C C . GLN B 1 330 ? 27.312 -16.203 -7.254 1 64.06 330 GLN B C 1
ATOM 6141 O O . GLN B 1 330 ? 27.281 -16.797 -8.336 1 64.06 330 GLN B O 1
ATOM 6146 N N . ALA B 1 331 ? 28.047 -15.141 -6.949 1 67.75 331 ALA B N 1
ATOM 6147 C CA . ALA B 1 331 ? 29.188 -14.93 -7.824 1 67.75 331 ALA B CA 1
ATOM 6148 C C . ALA B 1 331 ? 29.969 -16.219 -8.031 1 67.75 331 ALA B C 1
ATOM 6150 O O . ALA B 1 331 ? 30.125 -17.016 -7.102 1 67.75 331 ALA B O 1
ATOM 6151 N N . PRO B 1 332 ? 30.312 -16.406 -9.367 1 68.88 332 PRO B N 1
ATOM 6152 C CA . PRO B 1 332 ? 31.094 -17.625 -9.625 1 68.88 332 PRO B CA 1
ATOM 6153 C C . PRO B 1 332 ? 32.344 -17.734 -8.75 1 68.88 332 PRO B C 1
ATOM 6155 O O . PRO B 1 332 ? 33.031 -16.734 -8.531 1 68.88 332 PRO B O 1
ATOM 6158 N N . THR B 1 333 ? 32.438 -18.812 -8.133 1 72.5 333 THR B N 1
ATOM 6159 C CA . THR B 1 333 ? 33.594 -19.094 -7.266 1 72.5 333 THR B CA 1
ATOM 6160 C C . THR B 1 333 ? 34.875 -19.094 -8.062 1 72.5 333 THR B C 1
ATOM 6162 O O . THR B 1 333 ? 35.969 -18.844 -7.512 1 72.5 333 THR B O 1
ATOM 6165 N N . SER B 1 334 ? 34.906 -19.469 -9.336 1 82.75 334 SER B N 1
ATOM 6166 C CA . SER B 1 334 ? 36.031 -19.531 -10.242 1 82.75 334 SER B CA 1
ATOM 6167 C C . SER B 1 334 ? 35.656 -19.047 -11.641 1 82.75 334 SER B C 1
ATOM 6169 O O . SER B 1 334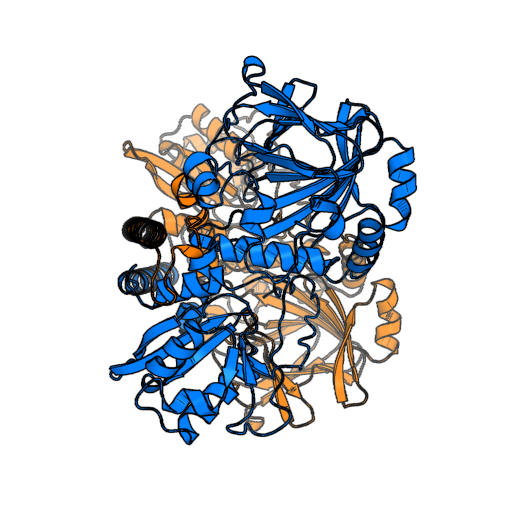 ? 34.5 -19.078 -12.023 1 82.75 334 SER B O 1
ATOM 6171 N N . PRO B 1 335 ? 36.688 -18.516 -12.289 1 89.81 335 PRO B N 1
ATOM 6172 C CA . PRO B 1 335 ? 36.406 -18.094 -13.664 1 89.81 335 PRO B CA 1
ATOM 6173 C C . PRO B 1 335 ? 35.875 -19.219 -14.531 1 89.81 335 PRO B C 1
ATOM 6175 O O . PRO B 1 335 ? 36.25 -20.375 -14.359 1 89.81 335 PRO B O 1
ATOM 6178 N N . LEU B 1 336 ? 35.062 -18.875 -15.406 1 93.44 336 LEU B N 1
ATOM 6179 C CA . LEU B 1 336 ? 34.438 -19.859 -16.297 1 93.44 336 LEU B CA 1
ATOM 6180 C C . LEU B 1 336 ? 35.469 -20.406 -17.281 1 93.44 336 LEU B C 1
ATOM 6182 O O . LEU B 1 336 ? 36.281 -19.656 -17.828 1 93.44 336 LEU B O 1
ATOM 6186 N N . LYS B 1 337 ? 35.438 -21.703 -17.484 1 93.69 337 LYS B N 1
ATOM 6187 C CA . LYS B 1 337 ? 36.25 -22.406 -18.484 1 93.69 337 LYS B CA 1
ATOM 6188 C C . LYS B 1 337 ? 35.344 -22.984 -19.578 1 93.69 337 LYS B C 1
ATOM 6190 O O . LYS B 1 337 ? 34.188 -23.266 -19.359 1 93.69 337 LYS B O 1
ATOM 6195 N N . PRO B 1 338 ? 35.938 -23.188 -20.75 1 94.31 338 PRO B N 1
ATOM 6196 C CA . PRO B 1 338 ? 35.156 -23.688 -21.875 1 94.31 338 PRO B CA 1
ATOM 6197 C C . PRO B 1 338 ? 34.469 -25.016 -21.562 1 94.31 338 PRO B C 1
ATOM 6199 O O . PRO B 1 338 ? 33.406 -25.312 -22.094 1 94.31 338 PRO B O 1
ATOM 6202 N N . GLU B 1 339 ? 34.969 -25.844 -20.656 1 94 339 GLU B N 1
ATOM 6203 C CA . GLU B 1 339 ? 34.438 -27.188 -20.375 1 94 339 GLU B CA 1
ATOM 6204 C C . GLU B 1 339 ? 33.344 -27.141 -19.312 1 94 339 GLU B C 1
ATOM 6206 O O . GLU B 1 339 ? 32.656 -28.125 -19.078 1 94 339 GLU B O 1
ATOM 6211 N N . ASP B 1 340 ? 33.219 -25.984 -18.719 1 94.44 340 ASP B N 1
ATOM 6212 C CA . ASP B 1 340 ? 32.188 -25.875 -17.688 1 94.44 340 ASP B CA 1
ATOM 6213 C C . ASP B 1 340 ? 30.797 -26.094 -18.25 1 94.44 340 ASP B C 1
ATOM 6215 O O . ASP B 1 340 ? 30.5 -25.641 -19.359 1 94.44 340 ASP B O 1
ATOM 6219 N N . VAL B 1 341 ? 30.016 -26.828 -17.531 1 95.5 341 VAL B N 1
ATOM 6220 C CA . VAL B 1 341 ? 28.625 -27.062 -17.906 1 95.5 341 VAL B CA 1
ATOM 6221 C C . VAL B 1 341 ? 27.703 -26.156 -17.094 1 95.5 341 VAL B C 1
ATOM 6223 O O . VAL B 1 341 ? 27.766 -26.141 -15.859 1 95.5 341 VAL B O 1
ATOM 6226 N N . LEU B 1 342 ? 26.953 -25.344 -17.797 1 93.81 342 LEU B N 1
ATOM 6227 C CA . LEU B 1 342 ? 26 -24.438 -17.172 1 93.81 342 LEU B CA 1
ATOM 6228 C C . LEU B 1 342 ? 24.562 -24.906 -17.406 1 93.81 342 LEU B C 1
ATOM 6230 O O . LEU B 1 342 ? 24.266 -25.531 -18.422 1 93.81 342 LEU B O 1
ATOM 6234 N N . VAL B 1 343 ? 23.734 -24.656 -16.453 1 92.94 343 VAL B N 1
ATOM 6235 C CA . VAL B 1 343 ? 22.312 -25 -16.5 1 92.94 343 VAL B CA 1
ATOM 6236 C C . VAL B 1 343 ? 21.484 -23.781 -16.125 1 92.94 343 VAL B C 1
ATOM 6238 O O . VAL B 1 343 ? 21.844 -23.016 -15.234 1 92.94 343 VAL B O 1
ATOM 6241 N N . ARG B 1 344 ? 20.438 -23.594 -16.875 1 91.06 344 ARG B N 1
ATOM 6242 C CA . ARG B 1 344 ? 19.5 -22.578 -16.438 1 91.06 344 ARG B CA 1
ATOM 6243 C C . ARG B 1 344 ? 18.953 -22.891 -15.055 1 91.06 344 ARG B C 1
ATOM 6245 O O . ARG B 1 344 ? 18.594 -24.047 -14.773 1 91.06 344 ARG B O 1
ATOM 6252 N N . THR B 1 345 ? 18.828 -21.922 -14.273 1 87.44 345 THR B N 1
ATOM 6253 C CA . THR B 1 345 ? 18.344 -22.125 -12.906 1 87.44 345 THR B CA 1
ATOM 6254 C C . THR B 1 345 ? 16.891 -22.594 -12.898 1 87.44 345 THR B C 1
ATOM 6256 O O . THR B 1 345 ? 16.547 -23.516 -12.172 1 87.44 345 THR B O 1
ATOM 6259 N N . GLU B 1 346 ? 16.062 -21.969 -13.688 1 85 346 GLU B N 1
ATOM 6260 C CA . GLU B 1 346 ? 14.688 -22.422 -13.875 1 85 346 GLU B CA 1
ATOM 6261 C C . GLU B 1 346 ? 14.562 -23.312 -15.102 1 85 346 GLU B C 1
ATOM 6263 O O . GLU B 1 346 ? 15.273 -23.125 -16.094 1 85 346 GLU B O 1
ATOM 6268 N N . PRO B 1 347 ? 13.688 -24.203 -15.07 1 86.44 347 PRO B N 1
ATOM 6269 C CA . PRO B 1 347 ? 13.578 -25.141 -16.188 1 86.44 347 PRO B CA 1
ATOM 6270 C C . PRO B 1 347 ? 12.883 -24.547 -17.406 1 86.44 347 PRO B C 1
ATOM 6272 O O . PRO B 1 347 ? 12.617 -25.25 -18.391 1 86.44 347 PRO B O 1
ATOM 6275 N N . TYR B 1 3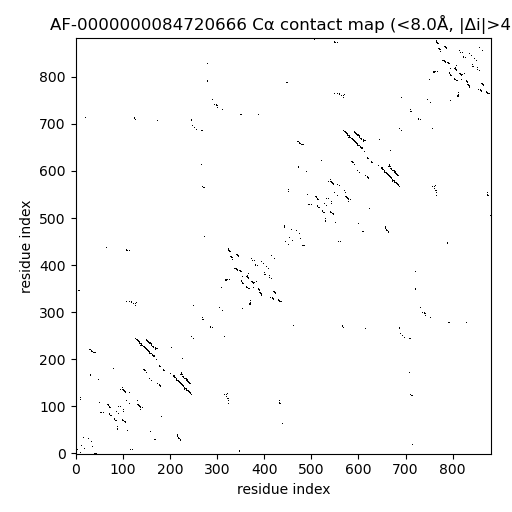48 ? 12.633 -23.312 -17.406 1 89 348 TYR B N 1
ATOM 6276 C CA . TYR B 1 348 ? 11.914 -22.641 -18.469 1 89 348 TYR B CA 1
ATOM 6277 C C . TYR B 1 348 ? 12.852 -21.781 -19.312 1 89 348 TYR B C 1
ATOM 6279 O O . TYR B 1 348 ? 13.883 -21.312 -18.812 1 89 348 TYR B O 1
ATOM 6287 N N . PRO B 1 349 ? 12.461 -21.609 -20.562 1 88.88 349 PRO B N 1
ATOM 6288 C CA . PRO B 1 349 ? 13.273 -20.672 -21.344 1 88.88 349 PRO B CA 1
ATOM 6289 C C . PRO B 1 349 ? 13.312 -19.266 -20.734 1 88.88 349 PRO B C 1
ATOM 6291 O O . PRO B 1 349 ? 12.312 -18.797 -20.188 1 88.88 349 PRO B O 1
ATOM 6294 N N . LEU B 1 350 ? 14.406 -18.656 -20.922 1 89.62 350 LEU B N 1
ATOM 6295 C CA . LEU B 1 350 ? 14.562 -17.297 -20.406 1 89.62 350 LEU B CA 1
ATOM 6296 C C . LEU B 1 350 ? 13.828 -16.297 -21.297 1 89.62 350 LEU B C 1
ATOM 6298 O O . LEU B 1 350 ? 14.164 -16.141 -22.469 1 89.62 350 LEU B O 1
ATOM 6302 N N . PRO B 1 351 ? 12.906 -15.609 -20.719 1 92.38 351 PRO B N 1
ATOM 6303 C CA . PRO B 1 351 ? 12.289 -14.547 -21.516 1 92.38 351 PRO B CA 1
ATOM 6304 C C . PRO B 1 351 ? 13.234 -13.367 -21.75 1 92.38 351 PRO B C 1
ATOM 6306 O O . PRO B 1 351 ? 14.07 -13.062 -20.906 1 92.38 351 PRO B O 1
ATOM 6309 N N . TYR B 1 352 ? 13.117 -12.789 -22.875 1 92.94 352 TYR B N 1
ATOM 6310 C CA . TYR B 1 352 ? 13.945 -11.625 -23.172 1 92.94 352 TYR B CA 1
ATOM 6311 C C . TYR B 1 352 ? 13.203 -10.641 -24.062 1 92.94 352 TYR B C 1
ATOM 6313 O O . TYR B 1 352 ? 12.203 -10.992 -24.703 1 92.94 352 TYR B O 1
ATOM 6321 N N . VAL B 1 353 ? 13.617 -9.391 -24.062 1 91.06 353 VAL B N 1
ATOM 6322 C CA . VAL B 1 353 ? 13.094 -8.344 -24.922 1 91.06 353 VAL B CA 1
ATOM 6323 C C . VAL B 1 353 ? 14.234 -7.461 -25.422 1 91.06 353 VAL B C 1
ATOM 6325 O O . VAL B 1 353 ? 15.164 -7.152 -24.672 1 91.06 353 VAL B O 1
ATOM 6328 N N . ARG B 1 354 ? 14.164 -7.262 -26.703 1 88.31 354 ARG B N 1
ATOM 6329 C CA . ARG B 1 354 ? 15.125 -6.328 -27.281 1 88.31 354 ARG B CA 1
ATOM 6330 C C . ARG B 1 354 ? 14.602 -4.895 -27.203 1 88.31 354 ARG B C 1
ATOM 6332 O O . ARG B 1 354 ? 13.414 -4.648 -27.438 1 88.31 354 ARG B O 1
ATOM 6339 N N . ARG B 1 355 ? 15.477 -3.984 -26.781 1 82.88 355 ARG B N 1
ATOM 6340 C CA . ARG B 1 355 ? 15.094 -2.58 -26.688 1 82.88 355 ARG B CA 1
ATOM 6341 C C . ARG B 1 355 ? 16.203 -1.673 -27.234 1 82.88 355 ARG B C 1
ATOM 6343 O O . ARG B 1 355 ? 17.375 -1.85 -26.906 1 82.88 355 ARG B O 1
ATOM 6350 N N . PRO B 1 356 ? 15.758 -0.755 -28.078 1 81.44 356 PRO B N 1
ATOM 6351 C CA . PRO B 1 356 ? 16.75 0.262 -28.453 1 81.44 356 PRO B CA 1
ATOM 6352 C C . PRO B 1 356 ? 16.953 1.308 -27.359 1 81.44 356 PRO B C 1
ATOM 6354 O O . PRO B 1 356 ? 16 1.687 -26.672 1 81.44 356 PRO B O 1
ATOM 6357 N N . GLY B 1 357 ? 18.156 1.58 -27.016 1 73.62 357 GLY B N 1
ATOM 6358 C CA . GLY B 1 357 ? 18.453 2.697 -26.141 1 73.62 357 GLY B CA 1
ATOM 6359 C C . GLY B 1 357 ? 18.172 4.047 -26.766 1 73.62 357 GLY B C 1
ATOM 6360 O O . GLY B 1 357 ? 17.766 4.125 -27.938 1 73.62 357 GLY B O 1
ATOM 6361 N N . PRO B 1 358 ? 18.297 5.117 -25.984 1 72.88 358 PRO B N 1
ATOM 6362 C CA . PRO B 1 358 ? 18.047 6.473 -26.484 1 72.88 358 PRO B CA 1
ATOM 6363 C C . PRO B 1 358 ? 18.906 6.824 -27.703 1 72.88 358 PRO B C 1
ATOM 6365 O O . PRO B 1 358 ? 18.469 7.559 -28.578 1 72.88 358 PRO B O 1
ATOM 6368 N N . ASP B 1 359 ? 20.188 6.285 -27.766 1 82.44 359 ASP B N 1
ATOM 6369 C CA . ASP B 1 359 ? 21.141 6.609 -28.828 1 82.44 359 ASP B CA 1
ATOM 6370 C C . ASP B 1 359 ? 21.062 5.578 -29.953 1 82.44 359 ASP B C 1
ATOM 6372 O O . ASP B 1 359 ? 21.906 5.559 -30.844 1 82.44 359 ASP B O 1
ATOM 6376 N N . GLY B 1 360 ? 20.062 4.656 -29.828 1 82.62 360 GLY B N 1
ATOM 6377 C CA . GLY B 1 360 ? 19.922 3.639 -30.844 1 82.62 360 GLY B CA 1
ATOM 6378 C C . GLY B 1 360 ? 20.656 2.354 -30.531 1 82.62 360 GLY B C 1
ATOM 6379 O O . GLY B 1 360 ? 20.516 1.354 -31.234 1 82.62 360 GLY B O 1
ATOM 6380 N N . THR B 1 361 ? 21.438 2.549 -29.438 1 87.75 361 THR B N 1
ATOM 6381 C CA . THR B 1 361 ? 22.141 1.341 -29 1 87.75 361 THR B CA 1
ATOM 6382 C C . THR B 1 361 ? 21.141 0.263 -28.594 1 87.75 361 THR B C 1
ATOM 6384 O O . THR B 1 361 ? 20.141 0.557 -27.938 1 87.75 361 THR B O 1
ATOM 6387 N N . GLN B 1 362 ? 21.406 -0.951 -29.094 1 88.94 362 GLN B N 1
ATOM 6388 C CA . GLN B 1 362 ? 20.484 -2.041 -28.797 1 88.94 362 GLN B CA 1
ATOM 6389 C C . GLN B 1 362 ? 20.844 -2.729 -27.484 1 88.94 362 GLN B C 1
ATOM 6391 O O . GLN B 1 362 ? 22.031 -2.916 -27.188 1 88.94 362 GLN B O 1
ATOM 6396 N N . PHE B 1 363 ? 19.828 -3.041 -26.734 1 92.19 363 PHE B N 1
ATOM 6397 C CA . PHE B 1 363 ? 20 -3.799 -25.5 1 92.19 363 PHE B CA 1
ATOM 6398 C C . PHE B 1 363 ? 19.047 -4.984 -25.469 1 92.19 363 PHE B C 1
ATOM 6400 O O . PHE B 1 363 ? 18.078 -5.035 -26.234 1 92.19 363 PHE B O 1
ATOM 6407 N N . VAL B 1 364 ? 19.469 -5.953 -24.672 1 92.94 364 VAL B N 1
ATOM 6408 C CA . VAL B 1 364 ? 18.594 -7.098 -24.406 1 92.94 364 VAL B CA 1
ATOM 6409 C C . VAL B 1 364 ? 18.344 -7.219 -22.906 1 92.94 364 VAL B C 1
ATOM 6411 O O . VAL B 1 364 ? 19.281 -7.219 -22.109 1 92.94 364 VAL B O 1
ATOM 6414 N N . TYR B 1 365 ? 17.078 -7.238 -22.594 1 92.88 365 TYR B N 1
ATOM 6415 C CA . TYR B 1 365 ? 16.688 -7.523 -21.219 1 92.88 365 TYR B CA 1
ATOM 6416 C C . TYR B 1 365 ? 16.297 -8.984 -21.062 1 92.88 365 TYR B C 1
ATOM 6418 O O . TYR B 1 365 ? 15.508 -9.516 -21.828 1 92.88 365 TYR B O 1
ATOM 6426 N N . VAL B 1 366 ? 16.906 -9.617 -20.094 1 94.5 366 VAL B N 1
ATOM 6427 C CA . VAL B 1 366 ? 16.609 -11.016 -19.797 1 94.5 366 VAL B CA 1
ATOM 6428 C C . VAL B 1 366 ? 15.977 -11.125 -18.406 1 94.5 366 VAL B C 1
ATOM 6430 O O . VAL B 1 366 ? 16.359 -10.398 -17.484 1 94.5 366 VAL B O 1
ATOM 6433 N N . TYR B 1 367 ? 15.023 -12.047 -18.344 1 92.69 367 TYR B N 1
ATOM 6434 C CA . TYR B 1 367 ? 14.242 -12.109 -17.109 1 92.69 367 TYR B CA 1
ATOM 6435 C C . TYR B 1 367 ? 14.273 -13.516 -16.516 1 92.69 367 TYR B C 1
ATOM 6437 O O . TYR B 1 367 ? 14.289 -14.5 -17.25 1 92.69 367 TYR B O 1
ATOM 6445 N N . GLY B 1 368 ? 14.211 -13.555 -15.172 1 88.5 368 GLY B N 1
ATOM 6446 C CA . GLY B 1 368 ? 14.102 -14.797 -14.43 1 88.5 368 GLY B CA 1
ATOM 6447 C C . GLY B 1 368 ? 14.523 -14.672 -12.977 1 88.5 368 GLY B C 1
ATOM 6448 O O . GLY B 1 368 ? 15.242 -13.734 -12.617 1 88.5 368 GLY B O 1
ATOM 6449 N N . CYS B 1 369 ? 14 -15.508 -12.211 1 85.12 369 CYS B N 1
ATOM 6450 C CA . CYS B 1 369 ? 14.422 -15.586 -10.82 1 85.12 369 CYS B CA 1
ATOM 6451 C C . CYS B 1 369 ? 14.297 -14.234 -10.125 1 85.12 369 CYS B C 1
ATOM 6453 O O . CYS B 1 369 ? 15.227 -13.797 -9.445 1 85.12 369 CYS B O 1
ATOM 6455 N N . ASN B 1 370 ? 13.266 -13.586 -10.383 1 85.25 370 ASN B N 1
ATOM 6456 C CA . ASN B 1 370 ? 12.945 -12.305 -9.758 1 85.25 370 ASN B CA 1
ATOM 6457 C C . ASN B 1 370 ? 13.938 -11.219 -10.164 1 85.25 370 ASN B C 1
ATOM 6459 O O . ASN B 1 370 ? 14.18 -10.281 -9.406 1 85.25 370 ASN B O 1
ATOM 6463 N N . THR B 1 371 ? 14.562 -11.453 -11.328 1 87.94 371 THR B N 1
ATOM 6464 C CA . THR B 1 371 ? 15.578 -10.492 -11.719 1 87.94 371 THR B CA 1
ATOM 6465 C C . THR B 1 371 ? 15.422 -10.094 -13.188 1 87.94 371 THR B C 1
ATOM 6467 O O . THR B 1 371 ? 14.93 -10.891 -14 1 87.94 371 THR B O 1
ATOM 6470 N N . GLU B 1 372 ? 15.75 -8.945 -13.461 1 90.19 372 GLU B N 1
ATOM 6471 C CA . GLU B 1 372 ? 15.922 -8.414 -14.812 1 90.19 372 GLU B CA 1
ATOM 6472 C C . GLU B 1 372 ? 17.375 -8.055 -15.086 1 90.19 372 GLU B C 1
ATOM 6474 O O . GLU B 1 372 ? 17.984 -7.293 -14.328 1 90.19 372 GLU B O 1
ATOM 6479 N N . VAL B 1 373 ? 17.938 -8.602 -16.141 1 93.06 373 VAL B N 1
ATOM 6480 C CA . VAL B 1 373 ? 19.344 -8.375 -16.453 1 93.06 373 VAL B CA 1
ATOM 6481 C C . VAL B 1 373 ? 19.453 -7.637 -17.781 1 93.06 373 VAL B C 1
ATOM 6483 O O . VAL B 1 373 ? 18.828 -8.031 -18.781 1 93.06 373 VAL B O 1
ATOM 6486 N N . LEU B 1 374 ? 20.188 -6.629 -17.734 1 93 374 LEU B N 1
ATOM 6487 C CA . LEU B 1 374 ? 20.453 -5.859 -18.938 1 93 374 LEU B CA 1
ATOM 6488 C C . LEU B 1 374 ? 21.75 -6.32 -19.594 1 93 374 LEU B C 1
ATOM 6490 O O . LEU B 1 374 ? 22.797 -6.375 -18.953 1 93 374 LEU B O 1
ATOM 6494 N N . LEU B 1 375 ? 21.688 -6.637 -20.844 1 94.38 375 LEU B N 1
ATOM 6495 C CA . LEU B 1 375 ? 22.844 -7.082 -21.625 1 94.38 375 LEU B CA 1
ATOM 6496 C C . LEU B 1 375 ? 22.984 -6.266 -22.906 1 94.38 375 LEU B C 1
ATOM 6498 O O . LEU B 1 375 ? 22.016 -5.68 -23.375 1 94.38 375 LEU B O 1
ATOM 6502 N N . PRO B 1 376 ? 24.234 -6.184 -23.406 1 92.38 376 PRO B N 1
ATOM 6503 C CA . PRO B 1 376 ? 24.391 -5.527 -24.703 1 92.38 376 PRO B CA 1
ATOM 6504 C C . PRO B 1 376 ? 23.625 -6.234 -25.828 1 92.38 376 PRO B C 1
ATOM 6506 O O . PRO B 1 376 ? 23.391 -7.441 -25.75 1 92.38 376 PRO B O 1
ATOM 6509 N N . GLY B 1 377 ? 23.266 -5.465 -26.828 1 92.12 377 GLY B N 1
ATOM 6510 C CA . GLY B 1 377 ? 22.469 -5.977 -27.938 1 92.12 377 GLY B CA 1
ATOM 6511 C C . GLY B 1 377 ? 23.125 -7.156 -28.641 1 92.12 377 GLY B C 1
ATOM 6512 O O . GLY B 1 377 ? 22.422 -8.039 -29.141 1 92.12 377 GLY B O 1
ATOM 6513 N N . ASP B 1 378 ? 24.375 -7.188 -28.672 1 89.81 378 ASP B N 1
ATOM 6514 C CA . ASP B 1 378 ? 25.094 -8.234 -29.391 1 89.81 378 ASP B CA 1
ATOM 6515 C C . ASP B 1 378 ? 25.031 -9.562 -28.656 1 89.81 378 ASP B C 1
ATOM 6517 O O . ASP B 1 378 ? 25.375 -10.609 -29.203 1 89.81 378 ASP B O 1
ATOM 6521 N N . ALA B 1 379 ? 24.453 -9.508 -27.453 1 93.69 379 ALA B N 1
ATOM 6522 C CA . ALA B 1 379 ? 24.312 -10.734 -26.688 1 93.69 379 ALA B CA 1
ATOM 6523 C C . ALA B 1 379 ? 23.031 -11.477 -27.062 1 93.69 379 ALA B C 1
ATOM 6525 O O . ALA B 1 379 ? 22.766 -12.57 -26.547 1 93.69 379 ALA B O 1
ATOM 6526 N N . LEU B 1 380 ? 22.297 -10.977 -27.969 1 93.06 380 LEU B N 1
ATOM 6527 C CA . LEU B 1 380 ? 20.984 -11.531 -28.297 1 93.06 380 LEU B CA 1
ATOM 6528 C C . LEU B 1 380 ? 21.125 -12.977 -28.766 1 93.06 380 LEU B C 1
ATOM 6530 O O . LEU B 1 380 ? 20.328 -13.836 -28.359 1 93.06 380 LEU B O 1
ATOM 6534 N N . SER B 1 381 ? 22.047 -13.211 -29.609 1 92.88 381 SER B N 1
ATOM 6535 C CA . SER B 1 381 ? 22.219 -14.57 -30.125 1 92.88 381 SER B CA 1
ATOM 6536 C C . SER B 1 381 ? 22.547 -15.547 -29 1 92.88 381 SER B C 1
ATOM 6538 O O . SER B 1 381 ? 22.047 -16.672 -29 1 92.88 381 SER B O 1
ATOM 6540 N N . LEU B 1 382 ? 23.328 -15.102 -28.125 1 94.19 382 LEU B N 1
ATOM 6541 C CA . LEU B 1 382 ? 23.672 -15.93 -26.969 1 94.19 382 LEU B CA 1
ATOM 6542 C C . LEU B 1 382 ? 22.438 -16.188 -26.125 1 94.19 382 LEU B C 1
ATOM 6544 O O . LEU B 1 382 ? 22.188 -17.328 -25.719 1 94.19 382 LEU B O 1
ATOM 6548 N N . VAL B 1 383 ? 21.672 -15.164 -25.891 1 94.44 383 VAL B N 1
ATOM 6549 C CA . VAL B 1 383 ? 20.469 -15.273 -25.078 1 94.44 383 VAL B CA 1
ATOM 6550 C C . VAL B 1 383 ? 19.484 -16.25 -25.734 1 94.44 383 VAL B C 1
ATOM 6552 O O . VAL B 1 383 ? 18.891 -17.094 -25.062 1 94.44 383 VAL B O 1
ATOM 6555 N N . ARG B 1 384 ? 19.375 -16.203 -27.031 1 93.38 384 ARG B N 1
ATOM 6556 C CA . ARG B 1 384 ? 18.516 -17.125 -27.766 1 93.38 384 ARG B CA 1
ATOM 6557 C C . ARG B 1 384 ? 19.016 -18.562 -27.641 1 93.38 384 ARG B C 1
ATOM 6559 O O . ARG B 1 384 ? 18.219 -19.484 -27.484 1 93.38 384 ARG B O 1
ATOM 6566 N N . GLY B 1 385 ? 20.281 -18.672 -27.734 1 92.94 385 GLY B N 1
ATOM 6567 C CA . GLY B 1 385 ? 20.875 -20 -27.547 1 92.94 385 GLY B CA 1
ATOM 6568 C C . GLY B 1 385 ? 20.594 -20.594 -26.188 1 92.94 385 GLY B C 1
ATOM 6569 O O . GLY B 1 385 ? 20.234 -21.766 -26.062 1 92.94 385 GLY B O 1
ATOM 6570 N N . ILE B 1 386 ? 20.766 -19.766 -25.156 1 93.44 386 ILE B N 1
ATOM 6571 C CA . ILE B 1 386 ? 20.516 -20.203 -23.781 1 93.44 386 ILE B CA 1
ATOM 6572 C C . ILE B 1 386 ? 19.047 -20.531 -23.594 1 93.44 386 ILE B C 1
ATOM 6574 O O . ILE B 1 386 ? 18.703 -21.516 -22.922 1 93.44 386 ILE B O 1
ATOM 6578 N N . ALA B 1 387 ? 18.203 -19.719 -24.203 1 90.75 387 ALA B N 1
ATOM 6579 C CA . ALA B 1 387 ? 16.75 -19.922 -24.078 1 90.75 387 ALA B CA 1
ATOM 6580 C C . ALA B 1 387 ? 16.328 -21.25 -24.688 1 90.75 387 ALA B C 1
ATOM 6582 O O . ALA B 1 387 ? 15.375 -21.875 -24.219 1 90.75 387 ALA B O 1
ATOM 6583 N N . ALA B 1 388 ? 17.062 -21.703 -25.625 1 88.19 388 ALA B N 1
ATOM 6584 C CA . ALA B 1 388 ? 16.688 -22.906 -26.359 1 88.19 388 ALA B CA 1
ATOM 6585 C C . ALA B 1 388 ? 17.234 -24.156 -25.672 1 88.19 388 ALA B C 1
ATOM 6587 O O . ALA B 1 388 ? 16.891 -25.281 -26.047 1 88.19 388 ALA B O 1
ATOM 6588 N N . ARG B 1 389 ? 18.062 -23.922 -24.625 1 90.44 389 ARG B N 1
ATOM 6589 C CA . ARG B 1 389 ? 18.734 -25.062 -24 1 90.44 389 ARG B CA 1
ATOM 6590 C C . ARG B 1 389 ? 18.641 -24.969 -22.484 1 90.44 389 ARG B C 1
ATOM 6592 O O . ARG B 1 389 ? 18.719 -23.891 -21.906 1 90.44 389 ARG B O 1
ATOM 6599 N N . GLN B 1 390 ? 18.453 -26.125 -21.906 1 90.12 390 GLN B N 1
ATOM 6600 C CA . GLN B 1 390 ? 18.453 -26.188 -20.453 1 90.12 390 GLN B CA 1
ATOM 6601 C C . GLN B 1 390 ? 19.875 -26.328 -19.922 1 90.12 390 GLN B C 1
ATOM 6603 O O . GLN B 1 390 ? 20.188 -25.812 -18.828 1 90.12 390 GLN B O 1
ATOM 6608 N N . ARG B 1 391 ? 20.672 -27.047 -20.656 1 94.31 391 ARG B N 1
ATOM 6609 C CA . ARG B 1 391 ? 22.047 -27.406 -20.312 1 94.31 391 ARG B CA 1
ATOM 6610 C C . ARG B 1 391 ? 22.984 -27.219 -21.5 1 94.31 391 ARG B C 1
ATOM 6612 O O . ARG B 1 391 ? 22.641 -27.578 -22.625 1 94.31 391 ARG B O 1
ATOM 6619 N N . PHE B 1 392 ? 24.188 -26.609 -21.203 1 95.5 392 PHE B N 1
ATOM 6620 C CA . PHE B 1 392 ? 25.156 -26.406 -22.281 1 95.5 392 PHE B CA 1
ATOM 6621 C C . PHE B 1 392 ? 26.547 -26.188 -21.719 1 95.5 392 PHE B C 1
ATOM 6623 O O . PHE B 1 392 ? 26.703 -25.906 -20.516 1 95.5 392 PHE B O 1
ATOM 6630 N N . THR B 1 393 ? 27.484 -26.344 -22.562 1 96.06 393 THR B N 1
ATOM 6631 C CA . THR B 1 393 ? 28.859 -26.047 -22.188 1 96.06 393 THR B CA 1
ATOM 6632 C C . THR B 1 393 ? 29.234 -24.625 -22.594 1 96.06 393 THR B C 1
ATOM 6634 O O . THR B 1 393 ? 28.703 -24.094 -23.562 1 96.06 393 THR B O 1
ATOM 6637 N N . VAL B 1 394 ? 30.109 -24.062 -21.828 1 95.62 394 VAL B N 1
ATOM 6638 C CA . VAL B 1 394 ? 30.562 -22.703 -22.125 1 95.62 394 VAL B CA 1
ATOM 6639 C C . VAL B 1 394 ? 31.125 -22.641 -23.547 1 95.62 394 VAL B C 1
ATOM 6641 O O . VAL B 1 394 ? 30.891 -21.672 -24.266 1 95.62 394 VAL B O 1
ATOM 6644 N N . ALA B 1 395 ? 31.766 -23.609 -23.984 1 94.38 395 ALA B N 1
ATOM 6645 C CA . ALA B 1 395 ? 32.406 -23.641 -25.297 1 94.38 395 ALA B CA 1
ATOM 6646 C C . ALA B 1 395 ? 31.344 -23.562 -26.406 1 94.38 395 ALA B C 1
ATOM 6648 O O . ALA B 1 395 ? 31.625 -23.047 -27.5 1 94.38 395 ALA B O 1
ATOM 6649 N N . GLU B 1 396 ? 30.156 -24.016 -26.172 1 94.56 396 GLU B N 1
ATOM 6650 C CA . GLU B 1 396 ? 29.109 -24.078 -27.172 1 94.56 396 GLU B CA 1
ATOM 6651 C C . GLU B 1 396 ? 28.656 -22.672 -27.578 1 94.56 396 GLU B C 1
ATOM 6653 O O . GLU B 1 396 ? 28.078 -22.5 -28.656 1 94.56 396 GLU B O 1
ATOM 6658 N N . VAL B 1 397 ? 28.906 -21.703 -26.75 1 92.31 397 VAL B N 1
ATOM 6659 C CA . VAL B 1 397 ? 28.359 -20.375 -26.969 1 92.31 397 VAL B CA 1
ATOM 6660 C C . VAL B 1 397 ? 28.938 -19.781 -28.266 1 92.31 397 VAL B C 1
ATOM 6662 O O . VAL B 1 397 ? 28.281 -18.969 -28.922 1 92.31 397 VAL B O 1
ATOM 6665 N N . GLU B 1 398 ? 30.125 -20.125 -28.641 1 88.81 398 GLU B N 1
ATOM 6666 C CA . GLU B 1 398 ? 30.781 -19.594 -29.828 1 88.81 398 GLU B CA 1
ATOM 6667 C C . GLU B 1 398 ? 30.031 -20 -31.094 1 88.81 398 GLU B C 1
ATOM 6669 O O . GLU B 1 398 ? 30.188 -19.375 -32.156 1 88.81 398 GLU B O 1
ATOM 6674 N N . GLN B 1 399 ? 29.188 -21.031 -30.906 1 90.44 399 GLN B N 1
ATOM 6675 C CA . GLN B 1 399 ? 28.469 -21.547 -32.062 1 90.44 399 GLN B CA 1
ATOM 6676 C C . GLN B 1 399 ? 27.125 -20.859 -32.219 1 90.44 399 GLN B C 1
ATOM 6678 O O . GLN B 1 399 ? 26.406 -21.094 -33.188 1 90.44 399 GLN B O 1
ATOM 6683 N N . TRP B 1 400 ? 26.688 -20.094 -31.328 1 89.31 400 TRP B N 1
ATOM 6684 C CA . TRP B 1 400 ? 25.312 -19.594 -31.312 1 89.31 400 TRP B CA 1
ATOM 6685 C C . TRP B 1 400 ? 25.25 -18.219 -31.969 1 89.31 400 TRP B C 1
ATOM 6687 O O . TRP B 1 400 ? 24.188 -17.594 -32.031 1 89.31 400 TRP B O 1
ATOM 6697 N N . GLY B 1 401 ? 26.234 -17.734 -32.594 1 81.69 401 GLY B N 1
ATOM 6698 C CA . GLY B 1 401 ? 26.188 -16.438 -33.25 1 81.69 401 GLY B CA 1
ATOM 6699 C C . GLY B 1 401 ? 27.531 -15.75 -33.312 1 81.69 401 GLY B C 1
ATOM 6700 O O . GLY B 1 401 ? 28.578 -16.391 -33.125 1 81.69 401 GLY B O 1
ATOM 6701 N N . ASP B 1 402 ? 27.406 -14.406 -33.562 1 82.06 402 ASP B N 1
ATOM 6702 C CA . ASP B 1 402 ? 28.625 -13.625 -33.75 1 82.06 402 ASP B CA 1
ATOM 6703 C C . ASP B 1 402 ? 29.141 -13.062 -32.438 1 82.06 402 ASP B C 1
ATOM 6705 O O . ASP B 1 402 ? 29.188 -11.844 -32.25 1 82.06 402 ASP B O 1
ATOM 6709 N N . ILE B 1 403 ? 29.422 -13.922 -31.484 1 86.81 403 ILE B N 1
ATOM 6710 C CA . ILE B 1 403 ? 29.969 -13.5 -30.203 1 86.81 403 ILE B CA 1
ATOM 6711 C C . ILE B 1 403 ? 31.25 -14.289 -29.906 1 86.81 403 ILE B C 1
ATOM 6713 O O . ILE B 1 403 ? 31.312 -15.492 -30.172 1 86.81 403 ILE B O 1
ATOM 6717 N N . SER B 1 404 ? 32.344 -13.562 -29.562 1 90.31 404 SER B N 1
ATOM 6718 C CA . SER B 1 404 ? 33.562 -14.242 -29.172 1 90.31 404 SER B CA 1
ATOM 6719 C C . SER B 1 404 ? 33.406 -14.984 -27.844 1 90.31 404 SER B C 1
ATOM 6721 O O . SER B 1 404 ? 32.469 -14.688 -27.078 1 90.31 404 SER B O 1
ATOM 6723 N N . LEU B 1 405 ? 34.25 -15.969 -27.672 1 92.94 405 LEU B N 1
ATOM 6724 C CA . LEU B 1 405 ? 34.188 -16.719 -26.422 1 92.94 405 LEU B CA 1
ATOM 6725 C C . LEU B 1 405 ? 34.406 -15.797 -25.219 1 92.94 405 LEU B C 1
ATOM 6727 O O . LEU B 1 405 ? 33.75 -15.953 -24.188 1 92.94 405 LEU B O 1
ATOM 6731 N N . LYS B 1 406 ? 35.281 -14.859 -25.406 1 92.94 406 LYS B N 1
ATOM 6732 C CA . LYS B 1 406 ? 35.531 -13.906 -24.344 1 92.94 406 LYS B CA 1
ATOM 6733 C C . LYS B 1 406 ? 34.312 -13.102 -23.984 1 92.94 406 LYS B C 1
ATOM 6735 O O . LYS B 1 406 ? 33.969 -12.961 -22.812 1 92.94 406 LYS B O 1
ATOM 6740 N N . GLN B 1 407 ? 33.656 -12.633 -24.969 1 92.69 407 GLN B N 1
ATOM 6741 C CA . GLN B 1 407 ? 32.438 -11.867 -24.75 1 92.69 407 GLN B CA 1
ATOM 6742 C C . GLN B 1 407 ? 31.328 -12.742 -24.156 1 92.69 407 GLN B C 1
ATOM 6744 O O . GLN B 1 407 ? 30.578 -12.305 -23.281 1 92.69 407 GLN B O 1
ATOM 6749 N N . GLY B 1 408 ? 31.25 -13.906 -24.688 1 94.38 408 GLY B N 1
ATOM 6750 C CA . GLY B 1 408 ? 30.297 -14.859 -24.156 1 94.38 408 GLY B CA 1
ATOM 6751 C C . GLY B 1 408 ? 30.484 -15.141 -22.688 1 94.38 408 GLY B C 1
ATOM 6752 O O . GLY B 1 408 ? 29.516 -15.156 -21.922 1 94.38 408 GLY B O 1
ATOM 6753 N N . ILE B 1 409 ? 31.688 -15.312 -22.328 1 94.31 409 ILE B N 1
ATOM 6754 C CA . ILE B 1 409 ? 32 -15.594 -20.938 1 94.31 409 ILE B CA 1
ATOM 6755 C C . ILE B 1 409 ? 31.594 -14.414 -20.047 1 94.31 409 ILE B C 1
ATOM 6757 O O . ILE B 1 409 ? 31.094 -14.602 -18.953 1 94.31 409 ILE B O 1
ATOM 6761 N N . GLU B 1 410 ? 31.781 -13.289 -20.531 1 93.94 410 GLU B N 1
ATOM 6762 C CA . GLU B 1 410 ? 31.375 -12.109 -19.781 1 93.94 410 GLU B CA 1
ATOM 6763 C C . GLU B 1 410 ? 29.875 -12.094 -19.531 1 93.94 410 GLU B C 1
ATOM 6765 O O . GLU B 1 410 ? 29.422 -11.82 -18.422 1 93.94 410 GLU B O 1
ATOM 6770 N N . VAL B 1 411 ? 29.141 -12.391 -20.547 1 94.75 411 VAL B N 1
ATOM 6771 C CA . VAL B 1 411 ? 27.688 -12.43 -20.438 1 94.75 411 VAL B CA 1
ATOM 6772 C C . VAL B 1 411 ? 27.266 -13.562 -19.5 1 94.75 411 VAL B C 1
ATOM 6774 O O . VAL B 1 411 ? 26.406 -13.375 -18.641 1 94.75 411 VAL B O 1
ATOM 6777 N N . LEU B 1 412 ? 27.891 -14.68 -19.672 1 94.88 412 LEU B N 1
ATOM 6778 C CA . LEU B 1 412 ? 27.578 -15.828 -18.844 1 94.88 412 LEU B CA 1
ATOM 6779 C C . LEU B 1 412 ? 27.875 -15.523 -17.375 1 94.88 412 LEU B C 1
ATOM 6781 O O . LEU B 1 412 ? 27.125 -15.93 -16.484 1 94.88 412 LEU B O 1
ATOM 6785 N N . ASP B 1 413 ? 28.922 -14.812 -17.188 1 93.5 413 ASP B N 1
ATOM 6786 C CA . ASP B 1 413 ? 29.297 -14.43 -15.828 1 93.5 413 ASP B CA 1
ATOM 6787 C C . ASP B 1 413 ? 28.219 -13.547 -15.195 1 93.5 413 ASP B C 1
ATOM 6789 O O . ASP B 1 413 ? 27.891 -13.703 -14.016 1 93.5 413 ASP B O 1
ATOM 6793 N N . ILE B 1 414 ? 27.688 -12.695 -15.969 1 93.25 414 ILE B N 1
ATOM 6794 C CA . ILE B 1 414 ? 26.641 -11.82 -15.484 1 93.25 414 ILE B CA 1
ATOM 6795 C C . ILE B 1 414 ? 25.406 -12.648 -15.125 1 93.25 414 ILE B C 1
ATOM 6797 O O . ILE B 1 414 ? 24.828 -12.477 -14.047 1 93.25 414 ILE B O 1
ATOM 6801 N N . LEU B 1 415 ? 25.031 -13.562 -16.016 1 93.31 415 LEU B N 1
ATOM 6802 C CA . LEU B 1 415 ? 23.828 -14.375 -15.797 1 93.31 415 LEU B CA 1
ATOM 6803 C C . LEU B 1 415 ? 24.016 -15.305 -14.609 1 93.31 415 LEU B C 1
ATOM 6805 O O . LEU B 1 415 ? 23.062 -15.594 -13.883 1 93.31 415 LEU B O 1
ATOM 6809 N N . LEU B 1 416 ? 25.234 -15.742 -14.383 1 91.19 416 LEU B N 1
ATOM 6810 C CA . LEU B 1 416 ? 25.562 -16.562 -13.227 1 91.19 416 LEU B CA 1
ATOM 6811 C C . LEU B 1 416 ? 25.453 -15.758 -11.938 1 91.19 416 LEU B C 1
ATOM 6813 O O . LEU B 1 416 ? 24.828 -16.203 -10.969 1 91.19 416 LEU B O 1
ATOM 6817 N N . THR B 1 417 ? 25.984 -14.633 -12.008 1 89.81 417 THR B N 1
ATOM 6818 C CA . THR B 1 417 ? 26 -13.758 -10.836 1 89.81 417 THR B CA 1
ATOM 6819 C C . THR B 1 417 ? 24.578 -13.359 -10.438 1 89.81 417 THR B C 1
ATOM 6821 O O . THR B 1 417 ? 24.297 -13.219 -9.25 1 89.81 417 THR B O 1
ATOM 6824 N N . ARG B 1 418 ? 23.781 -13.266 -11.43 1 90.44 418 ARG B N 1
ATOM 6825 C CA . ARG B 1 418 ? 22.422 -12.805 -11.18 1 90.44 418 ARG B CA 1
ATOM 6826 C C . ARG B 1 418 ? 21.484 -13.977 -10.93 1 90.44 418 ARG B C 1
ATOM 6828 O O . ARG B 1 418 ? 20.281 -13.781 -10.719 1 90.44 418 ARG B O 1
ATOM 6835 N N . GLY B 1 419 ? 21.969 -15.188 -11.062 1 88.25 419 GLY B N 1
ATOM 6836 C CA . GLY B 1 419 ? 21.25 -16.375 -10.617 1 88.25 419 GLY B CA 1
ATOM 6837 C C . GLY B 1 419 ? 20.406 -17 -11.703 1 88.25 419 GLY B C 1
ATOM 6838 O O . GLY B 1 419 ? 19.625 -17.922 -11.445 1 88.25 419 GLY B O 1
ATOM 6839 N N . LEU B 1 420 ? 20.531 -16.516 -12.938 1 91.56 420 LEU B N 1
ATOM 6840 C CA . LEU B 1 420 ? 19.734 -17.062 -14.023 1 91.56 420 LEU B CA 1
ATOM 6841 C C . LEU B 1 420 ? 20.344 -18.375 -14.539 1 91.56 420 LEU B C 1
ATOM 6843 O O . LEU B 1 420 ? 19.656 -19.172 -15.172 1 91.56 420 LEU B O 1
ATOM 6847 N N . LEU B 1 421 ? 21.688 -18.5 -14.266 1 91.81 421 LEU B N 1
ATOM 6848 C CA . LEU B 1 421 ? 22.406 -19.719 -14.586 1 91.81 421 LEU B CA 1
ATOM 6849 C C . LEU B 1 421 ? 23.141 -20.25 -13.359 1 91.81 421 LEU B C 1
ATOM 6851 O O . LEU B 1 421 ? 23.375 -19.516 -12.398 1 91.81 421 LEU B O 1
ATOM 6855 N N . ARG B 1 422 ? 23.422 -21.5 -13.469 1 90.19 422 ARG B N 1
ATOM 6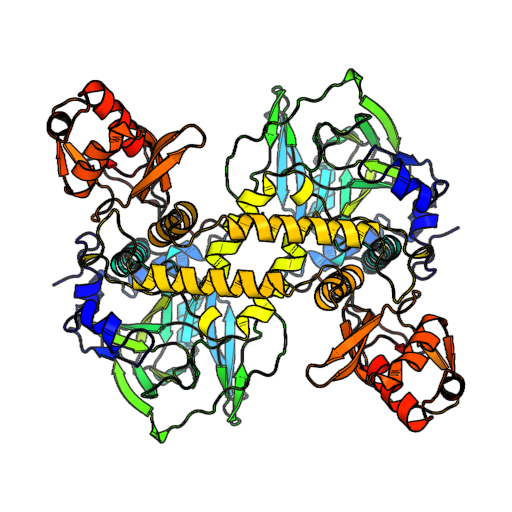856 C CA . ARG B 1 422 ? 24.281 -22.125 -12.461 1 90.19 422 ARG B CA 1
ATOM 6857 C C . ARG B 1 422 ? 25.203 -23.156 -13.094 1 90.19 422 ARG B C 1
ATOM 6859 O O . ARG B 1 422 ? 24.906 -23.703 -14.164 1 90.19 422 ARG B O 1
ATOM 6866 N N . ARG B 1 423 ? 26.297 -23.359 -12.383 1 91.06 423 ARG B N 1
ATOM 6867 C CA . ARG B 1 423 ? 27.172 -24.453 -12.797 1 91.06 423 ARG B CA 1
ATOM 6868 C C . ARG B 1 423 ? 26.562 -25.812 -12.414 1 91.06 423 ARG B C 1
ATOM 6870 O O . ARG B 1 423 ? 25.984 -25.953 -11.336 1 91.06 423 ARG B O 1
ATOM 6877 N N . GLU B 1 424 ? 26.703 -26.641 -13.359 1 89.19 424 GLU B N 1
ATOM 6878 C CA . GLU B 1 424 ? 26.188 -27.984 -13.055 1 89.19 424 GLU B CA 1
ATOM 6879 C C . GLU B 1 424 ? 26.844 -28.531 -11.789 1 89.19 424 GLU B C 1
ATOM 6881 O O . GLU B 1 424 ? 28.062 -28.484 -11.633 1 89.19 424 GLU B O 1
ATOM 6886 N N . GLY B 1 425 ? 26.047 -29.016 -10.891 1 77.75 425 GLY B N 1
ATOM 6887 C CA . GLY B 1 425 ? 26.516 -29.594 -9.641 1 77.75 425 GLY B CA 1
ATOM 6888 C C . GLY B 1 425 ? 26.453 -28.641 -8.477 1 77.75 425 GLY B C 1
ATOM 6889 O O . GLY B 1 425 ? 26.531 -29.047 -7.316 1 77.75 425 GLY B O 1
ATOM 6890 N N . GLU B 1 426 ? 26.469 -27.375 -8.805 1 73.44 426 GLU B N 1
ATOM 6891 C CA . GLU B 1 426 ? 26.344 -26.391 -7.73 1 73.44 426 GLU B CA 1
ATOM 6892 C C . GLU B 1 426 ? 24.875 -26.266 -7.297 1 73.44 426 GLU B C 1
ATOM 6894 O O . GLU B 1 426 ? 23.969 -26.281 -8.133 1 73.44 426 GLU B O 1
ATOM 6899 N N . GLN B 1 427 ? 24.641 -26.656 -6.016 1 60.44 427 GLN B N 1
ATOM 6900 C CA . GLN B 1 427 ? 23.266 -26.594 -5.504 1 60.44 427 GLN B CA 1
ATOM 6901 C C . GLN B 1 427 ? 22.875 -25.156 -5.176 1 60.44 427 GLN B C 1
ATOM 6903 O O . GLN B 1 427 ? 23.672 -24.391 -4.637 1 60.44 427 GLN B O 1
ATOM 6908 N N . VAL B 1 428 ? 21.859 -24.672 -5.914 1 56.25 428 VAL B N 1
ATOM 6909 C CA . VAL B 1 428 ? 21.312 -23.375 -5.527 1 56.25 428 VAL B CA 1
ATOM 6910 C C . VAL B 1 428 ? 20.406 -23.531 -4.312 1 56.25 428 VAL B C 1
ATOM 6912 O O . VAL B 1 428 ? 19.516 -24.375 -4.305 1 56.25 428 VAL B O 1
ATOM 6915 N N . THR B 1 429 ? 20.906 -23.219 -3.152 1 52.12 429 THR B N 1
ATOM 6916 C CA . THR B 1 429 ? 20 -23.234 -2.014 1 52.12 429 THR B CA 1
ATOM 6917 C C . THR B 1 429 ? 19.016 -22.078 -2.1 1 52.12 429 THR B C 1
ATOM 6919 O O . THR B 1 429 ? 19.406 -20.922 -2.258 1 52.12 429 THR B O 1
ATOM 6922 N N . ALA B 1 430 ? 17.891 -22.453 -2.523 1 53.16 430 ALA B N 1
ATOM 6923 C CA . ALA B 1 430 ? 16.859 -21.406 -2.484 1 53.16 430 ALA B CA 1
ATOM 6924 C C . ALA B 1 430 ? 16.422 -21.125 -1.053 1 53.16 430 ALA B C 1
ATOM 6926 O O . ALA B 1 430 ? 15.859 -22.016 -0.392 1 53.16 430 ALA B O 1
ATOM 6927 N N . PRO B 1 431 ? 16.969 -20.078 -0.463 1 48.44 431 PRO B N 1
ATOM 6928 C CA . PRO B 1 431 ? 16.312 -19.828 0.821 1 48.44 431 PRO B CA 1
ATOM 6929 C C . PRO B 1 431 ? 14.844 -19.406 0.664 1 48.44 431 PRO B C 1
ATOM 6931 O O . PRO B 1 431 ? 14.508 -18.688 -0.277 1 48.44 431 PRO B O 1
ATOM 6934 N N . VAL B 1 432 ? 13.961 -20.344 1.114 1 47.75 432 VAL B N 1
ATOM 6935 C CA . VAL B 1 432 ? 12.586 -19.891 1.266 1 47.75 432 VAL B CA 1
ATOM 6936 C C . VAL B 1 432 ? 12.562 -18.609 2.09 1 47.75 432 VAL B C 1
ATOM 6938 O O . VAL B 1 432 ? 13.031 -18.578 3.23 1 47.75 432 VAL B O 1
ATOM 6941 N N . VAL B 1 433 ? 12.555 -17.469 1.367 1 51.94 433 VAL B N 1
ATOM 6942 C CA . VAL B 1 433 ? 12.445 -16.219 2.117 1 51.94 433 VAL B CA 1
ATOM 6943 C C . VAL B 1 433 ? 10.969 -15.82 2.242 1 51.94 433 VAL B C 1
ATOM 6945 O O . VAL B 1 433 ? 10.172 -16.094 1.348 1 51.94 433 VAL B O 1
ATOM 6948 N N . GLY B 1 434 ? 10.5 -15.656 3.471 1 46.12 434 GLY B N 1
ATOM 6949 C CA . GLY B 1 434 ? 9.18 -15.047 3.615 1 46.12 434 GLY B CA 1
ATOM 6950 C C . GLY B 1 434 ? 8.953 -13.875 2.68 1 46.12 434 GLY B C 1
ATOM 6951 O O . GLY B 1 434 ? 9.906 -13.352 2.102 1 46.12 434 GLY B O 1
ATOM 6952 N N . PRO B 1 435 ? 7.793 -13.812 2.279 1 43.53 435 PRO B N 1
ATOM 6953 C CA . PRO B 1 435 ? 7.598 -12.656 1.408 1 43.53 435 PRO B CA 1
ATOM 6954 C C . PRO B 1 435 ? 8.375 -11.43 1.877 1 43.53 435 PRO B C 1
ATOM 6956 O O . PRO B 1 435 ? 8.469 -11.172 3.082 1 43.53 435 PRO B O 1
ATOM 6959 N N . THR B 1 436 ? 9.328 -11.062 1.222 1 39.84 436 THR B N 1
ATOM 6960 C CA . THR B 1 436 ? 10 -9.82 1.576 1 39.84 436 THR B CA 1
ATOM 6961 C C . THR B 1 436 ? 8.984 -8.758 2.006 1 39.84 436 THR B C 1
ATOM 6963 O O . THR B 1 436 ? 8.016 -8.492 1.291 1 39.84 436 THR B O 1
ATOM 6966 N N . PRO B 1 437 ? 8.914 -8.508 3.227 1 30.69 437 PRO B N 1
ATOM 6967 C CA . PRO B 1 437 ? 8.016 -7.418 3.617 1 30.69 437 PRO B CA 1
ATOM 6968 C C . PRO B 1 437 ? 8.008 -6.273 2.607 1 30.69 437 PRO B C 1
ATOM 6970 O O . PRO B 1 437 ? 9.039 -5.961 2.008 1 30.69 437 PRO B O 1
ATOM 6973 N N . ALA B 1 438 ? 6.898 -6.164 2.02 1 30.5 438 ALA B N 1
ATOM 6974 C CA . ALA B 1 438 ? 6.867 -4.891 1.311 1 30.5 438 ALA B CA 1
ATOM 6975 C C . ALA B 1 438 ? 7.535 -3.789 2.131 1 30.5 438 ALA B C 1
ATOM 6977 O O . ALA B 1 438 ? 7.184 -3.572 3.293 1 30.5 438 ALA B O 1
ATOM 6978 N N . ASP B 1 439 ? 8.789 -3.65 1.978 1 27.62 439 ASP B N 1
ATOM 6979 C CA . ASP B 1 439 ? 9.383 -2.531 2.699 1 27.62 439 ASP B CA 1
ATOM 6980 C C . ASP B 1 439 ? 8.406 -1.361 2.807 1 27.62 439 ASP B C 1
ATOM 6982 O O . ASP B 1 439 ? 7.797 -0.965 1.812 1 27.62 439 ASP B O 1
ATOM 6986 N N . HIS B 1 440 ? 7.746 -1.402 3.912 1 21.7 440 HIS B N 1
ATOM 6987 C CA . HIS B 1 440 ? 7.098 -0.114 4.133 1 21.7 440 HIS B CA 1
ATOM 6988 C C . HIS B 1 440 ? 7.93 1.026 3.555 1 21.7 440 HIS B C 1
ATOM 6990 O O . HIS B 1 440 ? 9.016 1.322 4.051 1 21.7 440 HIS B O 1
ATOM 6996 N N . VAL B 1 441 ? 8.102 0.917 2.303 1 18.64 441 VAL B N 1
ATOM 6997 C CA . VAL B 1 441 ? 8.461 2.293 1.969 1 18.64 441 VAL B CA 1
ATOM 6998 C C . VAL B 1 441 ? 7.387 3.246 2.494 1 18.64 441 VAL B C 1
ATOM 7000 O O . VAL B 1 441 ? 6.191 2.953 2.41 1 18.64 441 VAL B O 1
#

Foldseek 3Di:
DAQDLAPLCLVVLLQPPQGPVRCVVPPALWWKDKDDFDQCSCQVQDDPVLVLQLLVQPQPPVPFPDPWFKKWWDQDPQRWIDIDTDHSVCVVVSQVVQTKIKIDFSLLSHVSQQSSQLSNLQSNLHLWGKGKMKIKGAAFDWAAKKFALWKKKKAWAAAKKKKKKFRTAQDGNDQWIWGQGPVRDIDTDDGPVDPPPDPQDHDDSVRIDMDMDHRGMMMIGRGRMIMIMGGHGITMMMIIITDDDDPCNLVVVVLCVVCVVDPLSVDDQDDDDPVPDDPVDDDPSRVVSVVVVVVVSVVVVVPDDPPDPVVVVSSQLSSQDHLFWAQQFDQDPDQADQAWKKFFLHQAFWDKDWDQDPVRFIWIWTDHRSDIDIGGRQCVQLSVVNRVDGMDGLNCSVVRDDDDSVRSSVVVSRCRNRRRMDTPPDDRPTPRDHRPRPPPD/DAQDLAPLCLVVLLQPPQGPVRCVVPPALWWKDKDDFDQCSCQVQDDPVLVLQLLVQPQPPVPFPDPWFKKWWDQDPQRWIDIDTDHSVCVVVSQVVQTKIKIDFSLLSHVSQLSSQLSNLQSNLHLWGKGKMKIKGAAFDWAAKKFALWKKKKAWAAAKKKKKKFRTAQDGNDQWIWGQGPVRDIDTDDGPVDPPPDPQDHDDSVRIDMDMDHRGMMMIGRGRMIMIMGGHGITMMMIIITDDDDPCNLVVVVLCVVCVVDPLSVDDQDDDDPVPDDPVDDDPSRVVSVVVVVVVSVVVVVPDDPPDPVVVVSSQLSSQDHLFWAQQFDQDPDQADQAWKKFFLHQAFWDKDWDQDPVRFIWIWTDHRSDIDIGGRQCVQLSVVNRVDGMDGLNCSVVSDDDDSVRSSVVVSRCRNRRRMDTPPDDRPTPRDHRPRPPPD

Sequence (882 aa):
MSMSNASGKELAEFLYPVSPKEFLSEYWEKKPLYVRGTPTKFARLFDRERFDRAILRVGFDKRKPGPFSLRALWRNRHDLQAGIEIEPTQVREALASRTTVCVNDITAGDAALAEFAAHIKRQMNLATPVRFNCYLSPDGEGLDTHYDARHATIIQISGSKRWLYSRLPATNYPLANALVQKDGQIRHGEHNNRRQKLDVPTPDESQFEEVLLEPGDLLYLPPGTWHNAKASGESLALNMAFETIGMLQVLFPELERMLSEKLEWRAILPATPLEQTRPGEVPLEVEQFITARLGELRDMLGKLSSRGVELERIWRRAVTSSPYVSLDGQAPTSPLKPEDVLVRTEPYPLPYVRRPGPDGTQFVYVYGCNTEVLLPGDALSLVRGIAARQRFTVAEVEQWGDISLKQGIEVLDILLTRGLLRREGEQVTAPVVGPTPADHVMSMSNASGKELAEFLYPVSPKEFLSEYWEKKPLYVRGTPTKFARLFDRERFDRAILRVGFDKRKPGPFSLRALWRNRHDLQAGIEIEPTQVREALASRTTVCVNDITAGDAALAEFAAHIKRQMNLATPVRFNCYLSPDGEGLDTHYDARHATIIQISGSKRWLYSRLPATNYPLANALVQKDGQIRHGEHNNRRQKLDVPTPDESQFEEVLLEPGDLLYLPPGTWHNAKASGESLALNMAFETIGMLQVLFPELERMLSEKLEWRAILPATPLEQTRPGEVPLEVEQFITARLGELRDMLGKLSSRGVELERIWRRAVTSSPYVSLDGQAPTSPLKPEDVLVRTEPYPLPYVRRPGPDGTQFVYVYGCNTEVLLPGDALSLVRGIAARQRFTVAEVEQWGDISLKQGIEVLDILLTRGLLRREGEQVTAPVVGPTPADHV

Solvent-accessible surface area (backbone atoms only — not comparable to full-atom values): 45929 Å² total; per-residue (Å²): 125,73,73,55,86,78,72,80,46,55,51,41,64,68,43,42,91,45,45,56,67,52,40,57,74,66,23,60,83,56,26,54,45,79,37,78,46,48,64,58,51,42,57,82,67,50,52,72,68,54,48,57,50,14,44,52,57,43,68,68,50,77,81,52,83,52,82,57,45,43,29,36,33,37,68,41,100,82,53,36,84,41,72,45,78,55,54,70,87,43,49,68,58,39,36,74,67,62,16,22,35,37,29,37,47,49,25,52,30,30,59,66,48,28,47,45,29,47,49,42,24,37,49,30,40,22,56,35,56,49,40,27,28,36,40,41,19,27,60,70,26,62,47,67,44,28,24,40,38,35,38,38,32,37,34,30,54,38,48,25,36,38,36,39,32,33,63,46,48,70,37,78,55,36,82,40,35,35,36,49,40,78,87,65,50,73,46,59,56,69,38,82,81,38,85,62,85,70,93,71,73,76,86,59,72,90,45,45,44,77,47,74,38,38,27,24,18,37,41,37,37,28,26,21,24,39,29,31,38,33,17,56,42,55,20,35,32,37,29,47,32,39,54,78,41,21,61,61,71,60,45,48,62,52,48,49,57,61,45,51,72,37,66,77,50,45,37,50,63,58,71,43,57,35,93,78,47,55,45,75,54,72,54,65,69,43,43,51,50,50,34,51,52,51,51,50,51,50,52,52,53,68,68,55,38,57,90,22,64,63,50,50,48,51,50,49,51,32,27,35,42,45,65,36,55,48,51,74,33,54,65,70,92,60,85,87,48,56,81,42,44,37,26,44,60,53,83,59,61,46,33,39,46,76,40,67,44,98,87,62,49,48,28,28,39,36,41,33,60,62,38,77,43,82,41,59,38,75,44,46,41,49,50,52,47,50,31,76,39,63,66,47,41,52,54,56,50,47,72,43,45,97,42,53,61,70,57,45,49,53,51,50,50,50,37,22,34,54,30,47,28,37,50,67,86,61,79,78,75,60,52,59,35,52,57,67,53,72,62,81,99,124,73,74,55,86,78,71,79,46,53,52,42,63,69,42,41,90,46,45,57,67,53,41,58,74,66,24,61,80,55,25,53,45,80,38,80,46,49,63,58,52,43,56,82,66,48,52,72,67,52,49,58,51,15,44,54,57,44,67,68,48,79,80,53,80,53,82,56,43,44,30,38,33,36,67,40,98,82,54,36,84,42,72,45,78,56,54,69,88,41,50,67,58,39,36,75,67,62,15,24,35,38,29,37,49,48,24,52,31,30,58,63,46,29,48,46,28,46,50,42,25,38,50,29,40,22,55,33,56,48,40,28,28,37,38,40,19,27,60,69,26,60,48,68,44,26,24,41,38,34,38,39,31,37,34,29,54,37,45,25,36,38,34,40,32,32,61,47,46,71,38,77,54,37,82,40,35,37,36,50,39,78,88,65,48,73,48,59,56,70,39,82,79,40,85,61,85,69,91,72,75,76,85,59,73,89,45,45,45,77,48,73,38,38,26,23,17,37,40,37,35,29,26,20,24,39,29,32,37,34,16,57,40,56,19,35,32,38,30,47,30,39,52,81,40,20,62,61,71,60,46,47,62,52,50,51,58,62,45,52,73,37,65,80,50,44,36,52,63,58,68,44,56,34,92,79,47,55,45,76,56,74,54,66,69,43,44,51,50,50,35,51,51,50,52,50,49,50,52,53,54,68,68,54,38,58,90,22,62,63,51,50,47,50,50,48,51,33,28,34,41,45,68,36,55,46,49,75,32,55,65,70,90,59,84,87,48,55,82,41,44,36,25,45,60,55,83,60,59,47,34,38,47,75,40,68,43,98,87,61,48,48,28,27,39,37,41,32,60,61,37,76,44,82,40,58,39,76,44,48,40,48,51,52,47,50,31,74,38,62,65,47,41,52,53,57,51,45,72,42,48,95,40,53,60,69,59,46,49,53,53,51,49,50,36,23,33,54,30,47,30,36,50,67,87,62,78,79,75,60,50,59,35,51,56,66,54,72,65,82,98

Nearest PDB structures (foldseek):
  4y33-assembly1_D  TM=6.393E-01  e=1.219E-23  Homo sapiens
  4ccn-assembly1_A-2  TM=6.291E-01  e=1.087E-23  Homo sapiens
  4ccm-assembly1_B-2  TM=6.214E-01  e=2.544E-22  Homo sapiens
  7zcc-assembly1_A  TM=7.758E-01  e=1.304E-18  Bacillus subtilis subsp. subtilis str. 168
  1vrb-assembly2_D  TM=7.860E-01  e=8.091E-17  Bacillus subtilis

Organism: Cystobacter fuscus (strain ATCC 25194 / DSM 2262 / NBRC 100088 / M29) (NCBI:txid1242864)

Secondary structure (DSSP, 8-state):
----TTSS-HHHHHHTTS-HHHIIIIITTTS-EEE---TTTTTTT--HHHHHHHHHHHHT-TT--SS-EEEEEEE-TTS-EEEEE--GGGHHHHHHTT-EEEEE-GGGG-HHHHHHHHHHHHHTT-SS-EEEEEEEE-TT-EEEEEE-SSEEEEEEEEEEEEEEEESS-SSSS-SS-EEE-TTS-EEE--BTTB-----PPPP-GGGEEEEEE-TT-EEEE-TT--EEEEEEEEEEEEEEEE---BHHHHHHHHHHHHHHTSHHHHSBPPP--GGG--TT---HHHHHHHHHHHHHHHHHHHH--TTSHHHHHHHHHHHT--TTB---PPPPSS---TT-EEEESSSSPPPEEEEE-TTS-EEEEEEETTEEEEEEGGGHHHHHHHHT-SEEEGGGGGGSSS--HHHHHHHHHHHHHTTSEEETT------B---------/----TTSS-HHHHHHTTS-HHHIIIIITTTS-EEE---TTTTTTT--HHHHHHHHHHHHT-TT--SS-EEEEEEE-TTS-EEEEE--GGGHHHHHHTT-EEEEE-GGGG-HHHHHHHHHHHHHTT-SS-EEEEEEEE-TT-EEEEEE-SSEEEEEEEEEEEEEEEESS-SSSS-SS-EEE-TTS-EEE--BTTB-----PPPP-GGGEEEEEE-TT-EEEE-TT--EEEEEEEEEEEEEEEE---BHHHHHHHHHHHHHHTSHHHHSBPPP--GGG--TT---HHHHHHHHHHHHHHHHHHHH--TTSHHHHHHHHHHHT--TTB--PPPPPSS---TT-EEEESSSSPPPEEEEE-TTS-EEEEEEETTEEEEEEGGGHHHHHHHHT-SEEEGGGGGGSSS--HHHHHHHHHHHHHTTSEEETT------B---------